Protein AF-A0A955I011-F1 (afdb_monomer)

pLDDT: mean 84.6, std 14.48, range [27.25, 98.69]

Nearest PDB structures (foldseek):
  8paj-assembly1_A  TM=7.549E-01  e=1.614E-06  Archangium gephyra
  8paj-assembly2_B  TM=7.554E-01  e=1.541E-06  Archangium gephyra
  5nrp-assembly1_A  TM=7.791E-01  e=1.318E-04  Homo sapiens
  7xkx-assembly2_B  TM=6.441E-01  e=5.542E-04  Kitasatospora sp. CB02891
  5hop-assembly1_B  TM=6.878E-01  e=9.361E-03  Listeria monocytogenes EGD-e

Mean predicted aligned error: 15.31 Å

Secondary structure (DSSP, 8-state):
-----------SSSSSTT-HHHHHHHHHHHHHHHHHHHHTTSS-----------EEEEEEE-SS-EEEEEEEEPPSEEEEE-TTS-EEEEESSBHHHHHHHHHHHHT--EEEEEETTEEEEEEETTEE--SS-EEEEEETTB--SS-TTT-BPPTTEEEEEEEE-SS--BEEEEES-SEEETT--EEEEEEEEETTTTEEEE-TTPEEEETTEEEE--TTSEEEE--SS-EEEEEEEE-TTSBPPP-EEEEEE---TT-S--HHHHHHHHHHHHHHHHHHHHHT--SSSSSHHHHHHHHHHHHHTT--TTTSEETTEEHHHHHHH----TT--HHHHHHHHHHHHHTT--TTSBTTB-SHHHHHHTEETTEES-TTBSHHHHHHHHHHHHTT--TTSHHHHHHHHHHHHH--TTS-B-SBTT---BHHHHHHHHHHHHHHHHTT--TTHHHHHHHHHHHHHHH--TTS---SSTTSPP-HHHHHHHHHHHHHTT--TTT--BTTB-HHHHHHTTB-TTS-EESSTTSPEEHHHHHHHHHHHTT-PSS-------EEEEE-TT--SEEEEE-TTS-EEEEEESS-TT--S-EEEEEE-SSSSSS-EEEEEE-TTS--EEEEE-TT--EEEEEESS-TT--S-EEEEEE--SSSS--EEEEEE-TTS-SEEEEE-TT--EEEEEESS-TT--S-EEEEEE-SSSSSS-EEEEEESSSS-SEEEEE-TT--EEEEEESSS-TT--S-EEEEEE-SSSSSS-EEEEEE-TTS--EEEEE-TT--EEEEEESSTT--S-EEEEEE-SSSSSS-EEEEEESSSS-EEEEE-TT--EEEEEESS-TT--S--EEEEEE-SS-SSS-EEEEEEPTT----EEEE-TTS-EEEEE----TT--S-EEEE-

Structure (mmCIF, N/CA/C/O backbone):
data_AF-A0A955I011-F1
#
_entry.id   AF-A0A955I011-F1
#
loop_
_atom_site.group_PDB
_atom_site.id
_atom_site.type_symbol
_atom_site.label_atom_id
_atom_site.label_alt_id
_atom_site.label_comp_id
_atom_site.label_asym_id
_atom_site.label_entity_id
_atom_site.label_seq_id
_atom_site.pdbx_PDB_ins_code
_atom_site.Cartn_x
_atom_site.Cartn_y
_atom_site.Cartn_z
_atom_site.occupancy
_atom_site.B_iso_or_equiv
_atom_site.auth_seq_id
_atom_site.auth_comp_id
_atom_site.auth_asym_id
_atom_site.auth_atom_id
_atom_site.pdbx_PDB_model_num
ATOM 1 N N . MET A 1 1 ? 35.643 60.809 -12.348 1.00 34.06 1 MET A N 1
ATOM 2 C CA . MET A 1 1 ? 35.510 61.398 -13.700 1.00 34.06 1 MET A CA 1
ATOM 3 C C . MET A 1 1 ? 34.837 60.358 -14.586 1.00 34.06 1 MET A C 1
ATOM 5 O O . MET A 1 1 ? 35.351 59.256 -14.587 1.00 34.06 1 MET A O 1
ATOM 9 N N . SER A 1 2 ? 33.757 60.529 -15.344 1.00 29.77 2 SER A N 1
ATOM 10 C CA . SER A 1 2 ? 32.647 61.489 -15.454 1.00 29.77 2 SER A CA 1
ATOM 11 C C . SER A 1 2 ? 31.619 60.796 -16.387 1.00 29.77 2 SER A C 1
ATOM 13 O O . SER A 1 2 ? 32.035 60.206 -17.376 1.00 29.77 2 SER A O 1
ATOM 15 N N . LEU A 1 3 ? 30.322 60.848 -16.054 1.00 27.25 3 LEU A N 1
ATOM 16 C CA . LEU A 1 3 ? 29.117 60.426 -16.825 1.00 27.25 3 LEU A CA 1
ATOM 17 C C . LEU A 1 3 ? 29.039 61.032 -18.265 1.00 27.25 3 LEU A C 1
ATOM 19 O O . LEU A 1 3 ? 29.833 61.934 -18.539 1.00 27.25 3 LEU A O 1
ATOM 23 N N . PRO A 1 4 ? 27.964 60.846 -19.082 1.00 50.00 4 PRO A N 1
ATOM 24 C CA . PRO A 1 4 ? 27.134 59.681 -19.486 1.00 50.00 4 PRO A CA 1
ATOM 25 C C . PRO A 1 4 ? 26.889 59.644 -21.035 1.00 50.00 4 PRO A C 1
ATOM 27 O O . PRO A 1 4 ? 27.341 60.532 -21.753 1.00 50.00 4 PRO A O 1
ATOM 30 N N . LEU A 1 5 ? 26.096 58.697 -21.570 1.00 29.11 5 LEU A N 1
ATOM 31 C CA . LEU A 1 5 ? 25.451 58.839 -22.895 1.00 29.11 5 LEU A CA 1
ATOM 32 C C . LEU A 1 5 ? 23.960 58.461 -22.866 1.00 29.11 5 LEU A C 1
ATOM 34 O O . LEU A 1 5 ? 23.525 57.600 -22.109 1.00 29.11 5 LEU A O 1
ATOM 38 N N . SER A 1 6 ? 23.198 59.200 -23.670 1.00 33.28 6 SER A N 1
ATOM 39 C CA . SER A 1 6 ? 21.774 59.524 -23.564 1.00 33.28 6 SER A CA 1
ATOM 40 C C . SER A 1 6 ? 20.859 58.812 -24.573 1.00 33.28 6 SER A C 1
ATOM 42 O O . SER A 1 6 ? 21.282 58.443 -25.663 1.00 33.28 6 SER A O 1
ATOM 44 N N . PHE A 1 7 ? 19.570 58.761 -24.216 1.00 33.78 7 PHE A N 1
ATOM 45 C CA . PHE A 1 7 ? 18.368 58.429 -25.001 1.00 33.78 7 PHE A CA 1
ATOM 46 C C . PHE A 1 7 ? 18.325 58.911 -26.469 1.00 33.78 7 PHE A C 1
ATOM 48 O O . PHE A 1 7 ? 18.614 60.074 -26.738 1.00 33.78 7 PHE A O 1
ATOM 55 N N . SER A 1 8 ? 17.747 58.094 -27.370 1.00 33.19 8 SER A N 1
ATOM 56 C CA . SER A 1 8 ? 16.583 58.495 -28.200 1.00 33.19 8 SER A CA 1
ATOM 57 C C . SER A 1 8 ? 15.978 57.336 -29.022 1.00 33.19 8 SER A C 1
ATOM 59 O O . SER A 1 8 ? 16.658 56.715 -29.830 1.00 33.19 8 SER A O 1
ATOM 61 N N . SER A 1 9 ? 14.676 57.067 -28.839 1.00 31.47 9 SER A N 1
ATOM 62 C CA . SER A 1 9 ? 13.702 56.752 -29.914 1.00 31.47 9 SER A CA 1
ATOM 63 C C . SER A 1 9 ? 12.290 56.481 -29.353 1.00 31.47 9 SER A C 1
ATOM 65 O O . SER A 1 9 ? 11.699 55.421 -29.524 1.00 31.47 9 SER A O 1
ATOM 67 N N . VAL A 1 10 ? 11.686 57.487 -28.709 1.00 38.50 10 VAL A N 1
ATOM 68 C CA . VAL A 1 10 ? 10.230 57.518 -28.467 1.00 38.50 10 VAL A CA 1
ATOM 69 C C . VAL A 1 10 ? 9.572 58.202 -29.666 1.00 38.50 10 VAL A C 1
ATOM 71 O O . VAL A 1 10 ? 9.377 59.414 -29.663 1.00 38.50 10 VAL A O 1
ATOM 74 N N . ALA A 1 11 ? 9.277 57.446 -30.726 1.00 39.12 11 ALA A N 1
ATOM 75 C CA . ALA A 1 11 ? 8.515 57.974 -31.868 1.00 39.12 11 ALA A CA 1
ATOM 76 C C . ALA A 1 11 ? 7.569 56.971 -32.561 1.00 39.12 11 ALA A C 1
ATOM 78 O O . ALA A 1 11 ? 6.840 57.379 -33.459 1.00 39.12 11 ALA A O 1
ATOM 79 N N . ALA A 1 12 ? 7.499 55.703 -32.136 1.00 41.62 12 ALA A N 1
ATOM 80 C CA . ALA A 1 12 ? 6.689 54.692 -32.834 1.00 41.62 12 ALA A CA 1
ATOM 81 C C . ALA A 1 12 ? 5.330 54.346 -32.182 1.00 41.62 12 ALA A C 1
ATOM 83 O O . ALA A 1 12 ? 4.528 53.658 -32.799 1.00 41.62 12 ALA A O 1
ATOM 84 N N . TRP A 1 13 ? 5.008 54.852 -30.985 1.00 37.41 13 TRP A N 1
ATOM 85 C CA . TRP A 1 13 ? 3.794 54.436 -30.249 1.00 37.41 13 TRP A CA 1
ATOM 86 C C . TRP A 1 13 ? 2.623 55.437 -30.275 1.00 37.41 13 TRP A C 1
ATOM 88 O O . TRP A 1 13 ? 1.624 55.255 -29.583 1.00 37.41 13 TRP A O 1
ATOM 98 N N . ARG A 1 14 ? 2.701 56.507 -31.080 1.00 40.00 14 ARG A N 1
ATOM 99 C CA . ARG A 1 14 ? 1.664 57.561 -31.117 1.00 40.00 14 ARG A CA 1
ATOM 100 C C . ARG A 1 14 ? 0.503 57.335 -32.098 1.00 40.00 14 ARG A C 1
ATOM 102 O O . ARG A 1 14 ? -0.382 58.184 -32.136 1.00 40.00 14 ARG A O 1
ATOM 109 N N . SER A 1 15 ? 0.440 56.227 -32.841 1.00 47.78 15 SER A N 1
ATOM 110 C CA . SER A 1 15 ? -0.629 56.001 -33.838 1.00 47.78 15 SER A CA 1
ATOM 111 C C . SER A 1 15 ? -1.702 54.968 -33.462 1.00 47.78 15 SER A C 1
ATOM 113 O O . SER A 1 15 ? -2.687 54.869 -34.184 1.00 47.78 15 SER A O 1
ATOM 115 N N . VAL A 1 16 ? -1.594 54.254 -32.332 1.00 49.66 16 VAL A N 1
ATOM 116 C CA . VAL A 1 16 ? -2.572 53.201 -31.959 1.00 49.66 16 VAL A CA 1
ATOM 117 C C . VAL A 1 16 ? -3.644 53.680 -30.956 1.00 49.66 16 VAL A C 1
ATOM 119 O O . VAL A 1 16 ? -4.712 53.090 -30.853 1.00 49.66 16 VAL A O 1
ATOM 122 N N . LEU A 1 17 ? -3.443 54.812 -30.268 1.00 46.91 17 LEU A N 1
ATOM 123 C CA . LEU A 1 17 ? -4.353 55.302 -29.207 1.00 46.91 17 LEU A CA 1
ATOM 124 C C . LEU A 1 17 ? -5.335 56.413 -29.644 1.00 46.91 17 LEU A C 1
ATOM 126 O O . LEU A 1 17 ? -5.940 57.090 -28.801 1.00 46.91 17 LEU A O 1
ATOM 130 N N . GLY A 1 18 ? -5.479 56.630 -30.954 1.00 48.16 18 GLY A N 1
ATOM 131 C CA . GLY A 1 18 ? -6.375 57.639 -31.534 1.00 48.16 18 GLY A CA 1
ATOM 132 C C . GLY A 1 18 ? -7.806 57.161 -31.799 1.00 48.16 18 GLY A C 1
ATOM 133 O O . GLY A 1 18 ? -8.682 57.997 -32.006 1.00 48.16 18 GLY A O 1
ATOM 134 N N . ASP A 1 19 ? -8.061 55.850 -31.779 1.00 66.00 19 ASP A N 1
ATOM 135 C CA . ASP A 1 19 ? -9.386 55.305 -32.079 1.00 66.00 19 ASP A CA 1
ATOM 136 C C . ASP A 1 19 ? -10.268 55.258 -30.819 1.00 66.00 19 ASP A C 1
ATOM 138 O O . ASP A 1 19 ? -9.947 54.614 -29.814 1.00 66.00 19 ASP A O 1
ATOM 142 N N . TRP A 1 20 ? -11.404 55.955 -30.865 1.00 63.06 20 TRP A N 1
ATOM 143 C CA . TRP A 1 20 ? -12.367 56.020 -29.765 1.00 63.06 20 TRP A CA 1
ATOM 144 C C . TRP A 1 20 ? -12.996 54.654 -29.458 1.00 63.06 20 TRP A C 1
ATOM 146 O O . TRP A 1 20 ? -13.414 54.426 -28.323 1.00 63.06 20 TRP A O 1
ATOM 156 N N . ARG A 1 21 ? -13.010 53.723 -30.424 1.00 59.38 21 ARG A N 1
ATOM 157 C CA . ARG A 1 21 ? -13.505 52.352 -30.225 1.00 59.38 21 ARG A CA 1
ATOM 158 C C . ARG A 1 21 ? -12.580 51.532 -29.328 1.00 59.38 21 ARG A C 1
ATOM 160 O O . ARG A 1 21 ? -13.063 50.821 -28.455 1.00 59.38 21 ARG A O 1
ATOM 167 N N . ILE A 1 22 ? -11.263 51.704 -29.465 1.00 58.34 22 ILE A N 1
ATOM 168 C CA . ILE A 1 22 ? -10.262 51.051 -28.605 1.00 58.34 22 ILE A CA 1
ATOM 169 C C . ILE A 1 22 ? -10.331 51.629 -27.186 1.00 58.34 22 ILE A C 1
ATOM 171 O O . ILE A 1 22 ? -10.259 50.886 -26.214 1.00 58.34 22 ILE A O 1
ATOM 175 N N . ARG A 1 23 ? -10.570 52.939 -27.044 1.00 56.16 23 ARG A N 1
ATOM 176 C CA . ARG A 1 23 ? -10.776 53.566 -25.725 1.00 56.16 23 ARG A CA 1
ATOM 177 C C . ARG A 1 23 ? -12.036 53.069 -25.021 1.00 56.16 23 ARG A C 1
ATOM 179 O O . ARG A 1 23 ? -12.014 52.944 -23.805 1.00 56.16 23 ARG A O 1
ATOM 186 N N . LEU A 1 24 ? -13.101 52.767 -25.766 1.00 60.06 24 LEU A N 1
ATOM 187 C CA . LEU A 1 24 ? -14.325 52.196 -25.204 1.00 60.06 24 LEU A CA 1
ATOM 188 C C . LEU A 1 24 ? -14.106 50.747 -24.741 1.00 60.06 24 LEU A C 1
ATOM 190 O O . LEU A 1 24 ? -14.522 50.397 -23.644 1.00 60.06 24 LEU A O 1
ATOM 194 N N . VAL A 1 25 ? -13.398 49.929 -25.529 1.00 66.88 25 VAL A N 1
ATOM 195 C CA . VAL A 1 25 ? -13.072 48.535 -25.172 1.00 66.88 25 VAL A CA 1
ATOM 196 C C . VAL A 1 25 ? -12.122 48.474 -23.975 1.00 66.88 25 VAL A C 1
ATOM 198 O O . VAL A 1 25 ? -12.369 47.719 -23.041 1.00 66.88 25 VAL A O 1
ATOM 201 N N . VAL A 1 26 ? -11.092 49.324 -23.937 1.00 63.47 26 VAL A N 1
ATOM 202 C CA . VAL A 1 26 ? -10.184 49.428 -22.783 1.00 63.47 26 VAL A CA 1
ATOM 203 C C . VAL A 1 26 ? -10.917 49.974 -21.554 1.00 63.47 26 VAL A C 1
ATOM 205 O O . VAL A 1 26 ? -10.705 49.467 -20.463 1.00 63.47 26 VAL A O 1
ATOM 208 N N . ALA A 1 27 ? -11.827 50.942 -21.700 1.00 61.09 27 ALA A N 1
ATOM 209 C CA . ALA A 1 27 ? -12.622 51.440 -20.574 1.00 61.09 27 ALA A CA 1
ATOM 210 C C . ALA A 1 27 ? -13.590 50.382 -20.019 1.00 61.09 27 ALA A C 1
ATOM 212 O O . ALA A 1 27 ? -13.744 50.296 -18.805 1.00 61.09 27 ALA A O 1
ATOM 213 N N . VAL A 1 28 ? -14.203 49.556 -20.875 1.00 66.94 28 VAL A N 1
ATOM 214 C CA . VAL A 1 28 ? -15.074 48.444 -20.454 1.00 66.94 28 VAL A CA 1
ATOM 215 C C . VAL A 1 28 ? -14.263 47.319 -19.803 1.00 66.94 28 VAL A C 1
ATOM 217 O O . VAL A 1 28 ? -14.681 46.808 -18.770 1.00 66.94 28 VAL A O 1
ATOM 220 N N . LEU A 1 29 ? -13.078 46.985 -20.325 1.00 59.84 29 LEU A N 1
ATOM 221 C CA . LEU A 1 29 ? -12.174 46.001 -19.713 1.00 59.84 29 LEU A CA 1
ATOM 222 C C . LEU A 1 29 ? -11.599 46.488 -18.375 1.00 59.84 29 LEU A C 1
ATOM 224 O O . LEU A 1 29 ? -11.499 45.706 -17.437 1.00 59.84 29 LEU A O 1
ATOM 228 N N . VAL A 1 30 ? -11.293 47.782 -18.245 1.00 61.03 30 VAL A N 1
ATOM 229 C CA . VAL A 1 30 ? -10.864 48.388 -16.974 1.00 61.03 30 VAL A CA 1
ATOM 230 C C . VAL A 1 30 ? -12.027 48.464 -15.981 1.00 61.03 30 VAL A C 1
ATOM 232 O O . VAL A 1 30 ? -11.819 48.209 -14.803 1.00 61.03 30 VAL A O 1
ATOM 235 N N . LEU A 1 31 ? -13.260 48.737 -16.422 1.00 53.56 31 LEU A N 1
ATOM 236 C CA . LEU A 1 31 ? -14.447 48.697 -15.555 1.00 53.56 31 LEU A CA 1
ATOM 237 C C . LEU A 1 31 ? -14.799 47.271 -15.102 1.00 53.56 31 LEU A C 1
ATOM 239 O O . LEU A 1 31 ? -15.180 47.095 -13.949 1.00 53.56 31 LEU A O 1
ATOM 243 N N . LEU A 1 32 ? -14.618 46.258 -15.956 1.00 53.22 32 LEU A N 1
ATOM 244 C CA . LEU A 1 32 ? -14.776 44.843 -15.592 1.00 53.22 32 LEU A CA 1
ATOM 245 C C . LEU A 1 32 ? -13.659 44.364 -14.651 1.00 53.22 32 LEU A C 1
ATOM 247 O O . LEU A 1 32 ? -13.947 43.660 -13.689 1.00 53.22 32 LEU A O 1
ATOM 251 N N . ALA A 1 33 ? -12.415 44.814 -14.847 1.00 49.12 33 ALA A N 1
ATOM 252 C CA . ALA A 1 33 ? -11.301 44.528 -13.939 1.00 49.12 33 ALA A CA 1
ATOM 253 C C . ALA A 1 33 ? -11.455 45.230 -12.575 1.00 49.12 33 ALA A C 1
ATOM 255 O O . ALA A 1 33 ? -11.159 44.646 -11.536 1.00 49.12 33 ALA A O 1
ATOM 256 N N . VAL A 1 34 ? -11.980 46.461 -12.547 1.00 50.66 34 VAL A N 1
ATOM 257 C CA . VAL A 1 34 ? -12.265 47.196 -11.301 1.00 50.66 34 VAL A CA 1
ATOM 258 C C . VAL A 1 34 ? -13.482 46.612 -10.572 1.00 50.66 34 VAL A C 1
ATOM 260 O O . VAL A 1 34 ? -13.473 46.564 -9.345 1.00 50.66 34 VAL A O 1
ATOM 263 N N . ALA A 1 35 ? -14.490 46.098 -11.286 1.00 45.97 35 ALA A N 1
ATOM 264 C CA . ALA A 1 35 ? -15.609 45.368 -10.682 1.00 45.97 35 ALA A CA 1
ATOM 265 C C . ALA A 1 35 ? -15.179 43.996 -10.124 1.00 45.97 35 ALA A C 1
ATOM 267 O O . ALA A 1 35 ? -15.590 43.641 -9.022 1.00 45.97 35 ALA A O 1
ATOM 268 N N . ALA A 1 36 ? -14.288 43.275 -10.817 1.00 46.06 36 ALA A N 1
ATOM 269 C CA . ALA A 1 36 ? -13.689 42.035 -10.318 1.00 46.06 36 ALA A CA 1
ATOM 270 C C . ALA A 1 36 ? -12.795 42.273 -9.083 1.00 46.06 36 ALA A C 1
ATOM 272 O O . ALA A 1 36 ? -12.840 41.498 -8.133 1.00 46.06 36 ALA A O 1
ATOM 273 N N . CYS A 1 37 ? -12.061 43.392 -9.022 1.00 37.69 37 CYS A N 1
ATOM 274 C CA . CYS A 1 37 ? -11.321 43.781 -7.816 1.00 37.69 37 CYS A CA 1
ATOM 275 C C . CYS A 1 37 ? -12.221 44.273 -6.668 1.00 37.69 37 CYS A C 1
ATOM 277 O O . CYS A 1 37 ? -11.861 44.091 -5.508 1.00 37.69 37 CYS A O 1
ATOM 279 N N . ALA A 1 38 ? -13.380 44.878 -6.950 1.00 36.22 38 ALA A N 1
ATOM 280 C CA . ALA A 1 38 ? -14.286 45.381 -5.914 1.00 36.22 38 ALA A CA 1
ATOM 281 C C . ALA A 1 38 ? -15.069 44.263 -5.197 1.00 36.22 38 ALA A C 1
ATOM 283 O O . ALA A 1 38 ? -15.367 44.407 -4.014 1.00 36.22 38 ALA A O 1
ATOM 284 N N . VAL A 1 39 ? -15.338 43.133 -5.865 1.00 38.28 39 VAL A N 1
ATOM 285 C CA . VAL A 1 39 ? -15.944 41.942 -5.229 1.00 38.28 39 VAL A CA 1
ATOM 286 C C . VAL A 1 39 ? -14.937 41.203 -4.330 1.00 38.28 39 VAL A C 1
ATOM 288 O O . VAL A 1 39 ? -15.326 40.626 -3.321 1.00 38.28 39 VAL A O 1
ATOM 291 N N . VAL A 1 40 ? -13.632 41.322 -4.600 1.00 39.75 40 VAL A N 1
ATOM 292 C CA . VAL A 1 40 ? -12.550 40.745 -3.770 1.00 39.75 40 VAL A CA 1
ATOM 293 C C . VAL A 1 40 ? -12.187 41.626 -2.553 1.00 39.75 40 VAL A C 1
ATOM 295 O O . VAL A 1 40 ? -11.442 41.200 -1.673 1.00 39.75 40 VAL A O 1
ATOM 298 N N . LEU A 1 41 ? -12.724 42.850 -2.451 1.00 35.62 41 LEU A N 1
ATOM 299 C CA . LEU A 1 41 ? -12.366 43.830 -1.408 1.00 35.62 41 LEU A CA 1
ATOM 300 C C . LEU A 1 41 ? -13.436 44.059 -0.322 1.00 35.62 41 LEU A C 1
ATOM 302 O O . LEU A 1 41 ? -13.232 44.912 0.540 1.00 35.62 41 LEU A O 1
ATOM 306 N N . LEU A 1 42 ? -14.540 43.302 -0.324 1.00 35.28 42 LEU A N 1
ATOM 307 C CA . LEU A 1 42 ? -15.567 43.351 0.735 1.00 35.28 42 LEU A CA 1
ATOM 308 C C . LEU A 1 42 ? -15.820 42.009 1.440 1.00 35.28 42 LEU A C 1
ATOM 310 O O . LEU A 1 42 ? -16.683 41.943 2.313 1.00 35.28 42 LEU A O 1
ATOM 314 N N . ALA A 1 43 ? -15.044 40.966 1.136 1.00 31.83 43 ALA A N 1
ATOM 315 C CA . ALA A 1 43 ? -14.914 39.841 2.055 1.00 31.83 43 ALA A CA 1
ATOM 316 C C . ALA A 1 43 ? -14.010 40.283 3.222 1.00 31.83 43 ALA A C 1
ATOM 318 O O . ALA A 1 43 ? -12.940 40.847 2.953 1.00 31.83 43 ALA A O 1
ATOM 319 N N . PRO A 1 44 ? -14.399 40.093 4.496 1.00 32.38 44 PRO A N 1
ATOM 320 C CA . PRO A 1 44 ? -13.494 40.345 5.606 1.00 32.38 44 PRO A CA 1
ATOM 321 C C . PRO A 1 44 ? -12.228 39.507 5.399 1.00 32.38 44 PRO A C 1
ATOM 323 O O . PRO A 1 44 ? -12.258 38.281 5.394 1.00 32.38 44 PRO A O 1
ATOM 326 N N . ARG A 1 45 ? -11.102 40.188 5.158 1.00 35.84 45 ARG A N 1
ATOM 327 C CA . ARG A 1 45 ? -9.776 39.588 5.280 1.00 35.84 45 ARG A CA 1
ATOM 328 C C . ARG A 1 45 ? -9.485 39.486 6.765 1.00 35.84 45 ARG A C 1
ATOM 330 O O . ARG A 1 45 ? -8.826 40.371 7.314 1.00 35.84 45 ARG A O 1
ATOM 337 N N . ASP A 1 46 ? -9.936 38.406 7.383 1.00 33.28 46 ASP A N 1
ATOM 338 C CA . ASP A 1 46 ? -9.238 37.911 8.555 1.00 33.28 46 ASP A CA 1
ATOM 339 C C . ASP A 1 46 ? -7.848 37.509 8.077 1.00 33.28 46 ASP A C 1
ATOM 341 O O . ASP A 1 46 ? -7.625 36.502 7.406 1.00 33.28 46 ASP A O 1
ATOM 345 N N . ARG A 1 47 ? -6.883 38.388 8.351 1.00 37.22 47 ARG A N 1
ATOM 346 C CA . ARG A 1 47 ? -5.501 37.956 8.458 1.00 37.22 47 ARG A CA 1
ATOM 347 C C . ARG A 1 47 ? -5.496 37.000 9.636 1.00 37.22 47 ARG A C 1
ATOM 349 O O . ARG A 1 47 ? -5.407 37.458 10.771 1.00 37.22 47 ARG A O 1
ATOM 356 N N . GLY A 1 48 ? -5.620 35.709 9.347 1.00 32.31 48 GLY A N 1
ATOM 357 C CA . GLY A 1 48 ? -5.286 34.659 10.288 1.00 32.31 48 GLY A CA 1
ATOM 358 C C . GLY A 1 48 ? -3.846 34.878 10.735 1.00 32.31 48 GLY A C 1
ATOM 359 O O . GLY A 1 48 ? -2.899 34.439 10.090 1.00 32.31 48 GLY A O 1
ATOM 360 N N . VAL A 1 49 ? -3.673 35.594 11.844 1.00 33.81 49 VAL A N 1
ATOM 361 C CA . VAL A 1 49 ? -2.784 35.089 12.884 1.00 33.81 49 VAL A CA 1
ATOM 362 C C . VAL A 1 49 ? -3.260 33.657 13.069 1.00 33.81 49 VAL A C 1
ATOM 364 O O . VAL A 1 49 ? -4.466 33.475 13.237 1.00 33.81 49 VAL A O 1
ATOM 367 N N . ALA A 1 50 ? -2.385 32.663 12.892 1.00 35.91 50 ALA A N 1
ATOM 368 C CA . ALA A 1 50 ? -2.743 31.288 13.218 1.00 35.91 50 ALA A CA 1
ATOM 369 C C . ALA A 1 50 ? -3.450 31.347 14.574 1.00 35.91 50 ALA A C 1
ATOM 371 O O . ALA A 1 50 ? -2.855 31.852 15.530 1.00 35.91 50 ALA A O 1
ATOM 372 N N . ALA A 1 51 ? -4.745 31.013 14.609 1.00 41.75 51 ALA A N 1
ATOM 373 C CA . ALA A 1 51 ? -5.451 30.937 15.872 1.00 41.75 51 ALA A CA 1
ATOM 374 C C . ALA A 1 51 ? -4.604 29.982 16.705 1.00 41.75 51 ALA A C 1
ATOM 376 O O . ALA A 1 51 ? -4.299 28.883 16.239 1.00 41.75 51 ALA A O 1
ATOM 377 N N . VAL A 1 52 ? -4.099 30.450 17.845 1.00 47.69 52 VAL A N 1
ATOM 378 C CA . VAL A 1 52 ? -3.464 29.540 18.788 1.00 47.69 52 VAL A CA 1
ATOM 379 C C . VAL A 1 52 ? -4.608 28.640 19.222 1.00 47.69 52 VAL A C 1
ATOM 381 O O . VAL A 1 52 ? -5.511 29.079 19.922 1.00 47.69 52 VAL A O 1
ATOM 384 N N . THR A 1 53 ? -4.666 27.447 18.646 1.00 64.25 53 THR A N 1
ATOM 385 C CA . THR A 1 53 ? -5.688 26.462 18.958 1.00 64.25 53 THR A CA 1
ATOM 386 C C . THR A 1 53 ? -5.322 25.887 20.306 1.00 64.25 53 THR A C 1
ATOM 388 O O . THR A 1 53 ? -4.436 25.044 20.354 1.00 64.25 53 THR A O 1
ATOM 391 N N . THR A 1 54 ? -5.965 26.370 21.367 1.00 83.88 54 THR A N 1
ATOM 392 C CA . THR A 1 54 ? -5.825 25.790 22.702 1.00 83.88 54 THR A CA 1
ATOM 393 C C . THR A 1 54 ? -6.355 24.359 22.674 1.00 83.88 54 THR A C 1
ATOM 395 O O . THR A 1 54 ? -7.533 24.135 22.388 1.00 83.88 54 THR A O 1
ATOM 398 N N . THR A 1 55 ? -5.502 23.382 22.948 1.00 86.75 55 THR A N 1
ATOM 399 C CA . THR A 1 55 ? -5.876 21.984 23.155 1.00 86.75 55 THR A CA 1
ATOM 400 C C . THR A 1 55 ? -5.802 21.626 24.633 1.00 86.75 55 THR A C 1
ATOM 402 O O . THR A 1 55 ? -4.953 22.142 25.358 1.00 86.75 55 THR A O 1
ATOM 405 N N . ALA A 1 56 ? -6.708 20.767 25.091 1.00 90.38 56 ALA A N 1
ATOM 406 C CA . ALA A 1 56 ? -6.734 20.277 26.466 1.00 90.38 56 ALA A CA 1
ATOM 407 C C . ALA A 1 56 ? -7.187 18.816 26.505 1.00 90.38 56 ALA A C 1
ATOM 409 O O . ALA A 1 56 ? -8.040 18.402 25.714 1.00 90.38 56 ALA A O 1
ATOM 410 N N . THR A 1 57 ? -6.635 18.036 27.429 1.00 90.75 57 THR A N 1
ATOM 411 C CA . THR A 1 57 ? -7.108 16.678 27.710 1.00 90.75 57 THR A CA 1
ATOM 412 C C . THR A 1 57 ? -8.323 16.763 28.624 1.00 90.75 57 THR A C 1
ATOM 414 O O . THR A 1 57 ? -8.253 17.373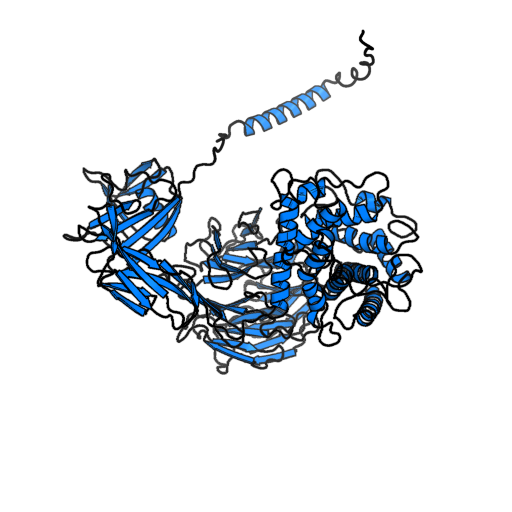 29.685 1.00 90.75 57 THR A O 1
ATOM 417 N N . VAL A 1 58 ? -9.442 16.156 28.241 1.00 93.56 58 VAL A N 1
ATOM 418 C CA . VAL A 1 58 ? -10.667 16.068 29.042 1.00 93.56 58 VAL A CA 1
ATOM 419 C C . VAL A 1 58 ? -10.848 14.631 29.501 1.00 93.56 58 VAL A C 1
ATOM 421 O O . VAL A 1 58 ? -11.069 13.733 28.684 1.00 93.56 58 VAL A O 1
ATOM 424 N N . ARG A 1 59 ? -10.804 14.431 30.820 1.00 93.69 59 ARG A N 1
ATOM 425 C CA . ARG A 1 59 ? -11.060 13.148 31.475 1.00 93.69 59 ARG A CA 1
ATOM 426 C C . ARG A 1 59 ? -12.271 13.250 32.389 1.00 93.69 59 ARG A C 1
ATOM 428 O O . ARG A 1 59 ? -12.343 14.135 33.239 1.00 93.69 59 ARG A O 1
ATOM 435 N N . VAL A 1 60 ? -13.227 12.341 32.233 1.00 93.50 60 VAL A N 1
ATOM 436 C CA . VAL A 1 60 ? -14.433 12.271 33.067 1.00 93.50 60 VAL A CA 1
ATOM 437 C C . VAL A 1 60 ? -14.504 10.902 33.728 1.00 93.50 60 VAL A C 1
ATOM 439 O O . VAL A 1 60 ? -14.653 9.885 33.053 1.00 93.50 60 VAL A O 1
ATOM 442 N N . GLU A 1 61 ? -14.453 10.886 35.056 1.00 91.06 61 GLU A N 1
ATOM 443 C CA . GLU A 1 61 ? -14.481 9.679 35.879 1.00 91.06 61 GLU A CA 1
ATOM 444 C C . GLU A 1 61 ? -15.780 9.575 36.683 1.00 91.06 61 GLU A C 1
ATOM 446 O O . GLU A 1 61 ? -16.231 10.523 37.334 1.00 91.06 61 GLU A O 1
ATOM 451 N N . THR A 1 62 ? -16.361 8.382 36.691 1.00 86.56 62 THR A N 1
ATOM 452 C CA . THR A 1 62 ? -17.463 7.995 37.580 1.00 86.56 62 THR A CA 1
ATOM 453 C C . THR A 1 62 ? -16.989 6.871 38.505 1.00 86.56 62 THR A C 1
ATOM 455 O O . THR A 1 62 ? -15.965 6.250 38.216 1.00 86.56 62 THR A O 1
ATOM 458 N N . PRO A 1 63 ? -17.716 6.552 39.593 1.00 78.38 63 PRO A N 1
ATOM 459 C CA . PRO A 1 63 ? -17.338 5.442 40.471 1.00 78.38 63 PRO A CA 1
ATOM 460 C C . PRO A 1 63 ? -17.202 4.089 39.757 1.00 78.38 63 PRO A C 1
ATOM 462 O O . PRO A 1 63 ? -16.452 3.236 40.220 1.00 78.38 63 PRO A O 1
ATOM 465 N N . ASP A 1 64 ? -17.916 3.899 38.643 1.00 76.94 64 ASP A N 1
ATOM 466 C CA . ASP A 1 64 ? -17.968 2.623 37.930 1.00 76.94 64 ASP A CA 1
ATOM 467 C C . ASP A 1 64 ? -17.098 2.612 36.656 1.00 76.94 64 ASP A C 1
ATOM 469 O O . ASP A 1 64 ? -16.586 1.563 36.256 1.00 76.94 64 ASP A O 1
ATOM 473 N N . ALA A 1 65 ? -16.906 3.759 35.994 1.00 79.62 65 ALA A N 1
ATOM 474 C CA . ALA A 1 65 ? -16.272 3.829 34.677 1.00 79.62 65 ALA A CA 1
ATOM 475 C C . ALA A 1 65 ? -15.641 5.195 34.352 1.00 79.62 65 ALA A C 1
ATOM 477 O O . ALA A 1 65 ? -16.105 6.238 34.815 1.00 79.62 65 ALA A O 1
ATOM 478 N N . THR A 1 66 ? -14.661 5.175 33.449 1.00 84.81 66 THR A N 1
ATOM 479 C CA . THR A 1 66 ? -14.179 6.360 32.735 1.00 84.81 66 THR A CA 1
ATOM 480 C C . THR A 1 66 ? -15.137 6.624 31.575 1.00 84.81 66 THR A C 1
ATOM 482 O O . THR A 1 66 ? -15.369 5.737 30.756 1.00 84.81 66 THR A O 1
ATOM 485 N N . VAL A 1 67 ? -15.745 7.808 31.531 1.00 85.00 67 VAL A N 1
ATOM 486 C CA . VAL A 1 67 ? -16.727 8.199 30.501 1.00 85.00 67 VAL A CA 1
ATOM 487 C C . VAL A 1 67 ? -16.023 8.665 29.230 1.00 85.00 67 VAL A C 1
ATOM 489 O O . VAL A 1 67 ? -16.451 8.340 28.125 1.00 85.00 67 VAL A O 1
ATOM 492 N N . VAL A 1 68 ? -14.949 9.437 29.391 1.00 83.00 68 VAL A N 1
ATOM 493 C CA . VAL A 1 68 ? -14.085 9.911 28.309 1.00 83.00 68 VAL A CA 1
ATOM 494 C C . VAL A 1 68 ? -12.697 10.205 28.878 1.00 83.00 68 VAL A C 1
ATOM 496 O O . VAL A 1 68 ? -12.584 10.607 30.034 1.00 83.00 68 VAL A O 1
ATOM 499 N N . ASP A 1 69 ? -11.664 9.993 28.070 1.00 82.75 69 ASP A N 1
ATOM 500 C CA . ASP A 1 69 ? -10.281 10.412 28.310 1.00 82.75 69 ASP A CA 1
ATOM 501 C C . ASP A 1 69 ? -9.685 10.745 26.937 1.00 82.75 69 ASP A C 1
ATOM 503 O O . ASP A 1 69 ? -9.435 9.842 26.132 1.00 82.75 69 ASP A O 1
ATOM 507 N N . THR A 1 70 ? -9.644 12.032 26.586 1.00 77.62 70 THR A N 1
ATOM 508 C CA . THR A 1 70 ? -9.349 12.453 25.209 1.00 77.62 70 THR A CA 1
ATOM 509 C C . THR A 1 70 ? -8.800 13.868 25.093 1.00 77.62 70 THR A C 1
ATOM 511 O O . THR A 1 70 ? -9.089 14.720 25.925 1.00 77.62 70 THR A O 1
ATOM 514 N N . LEU A 1 71 ? -8.072 14.145 24.011 1.00 79.12 71 LEU A N 1
ATOM 515 C CA . LEU A 1 71 ? -7.642 15.488 23.635 1.00 79.12 71 LEU A CA 1
ATOM 516 C C . LEU A 1 71 ? -8.743 16.195 22.829 1.00 79.12 71 LEU A C 1
ATOM 518 O O . LEU A 1 71 ? -9.244 15.649 21.844 1.00 79.12 71 LEU A O 1
ATOM 522 N N . VAL A 1 72 ? -9.080 17.429 23.202 1.00 78.81 72 VAL A N 1
ATOM 523 C CA . VAL A 1 72 ? -10.017 18.282 22.456 1.00 78.81 72 VAL A CA 1
ATOM 524 C C . VAL A 1 72 ? -9.379 19.616 22.094 1.00 78.81 72 VAL A C 1
ATOM 526 O O . VAL A 1 72 ? -8.559 20.152 22.839 1.00 78.81 72 VAL A O 1
ATOM 529 N N . THR A 1 73 ? -9.787 20.190 20.962 1.00 85.06 73 THR A N 1
ATOM 530 C CA . THR A 1 73 ? -9.537 21.607 20.674 1.00 85.06 73 THR A CA 1
ATOM 531 C C . THR A 1 73 ? -10.609 22.437 21.367 1.00 85.06 73 THR A C 1
ATOM 533 O O . THR A 1 73 ? -11.790 22.311 21.048 1.00 85.06 73 THR A O 1
ATOM 536 N N . VAL A 1 74 ? -10.206 23.279 22.316 1.00 89.19 74 VAL A N 1
ATOM 537 C CA . VAL A 1 74 ? -11.123 24.095 23.114 1.00 89.19 74 VAL A CA 1
ATOM 538 C C . VAL A 1 74 ? -11.532 25.326 22.301 1.00 89.19 74 VAL A C 1
ATOM 540 O O . VAL A 1 74 ? -10.669 26.121 21.916 1.00 89.19 74 VAL A O 1
ATOM 543 N N . PRO A 1 75 ? -12.829 25.523 22.012 1.00 87.19 75 PRO A N 1
ATOM 544 C CA . PRO A 1 75 ? -13.266 26.691 21.267 1.00 87.19 75 PRO A CA 1
ATOM 545 C C . PRO A 1 75 ? -13.146 27.956 22.125 1.00 87.19 75 PRO A C 1
ATOM 547 O O . PRO A 1 75 ? -13.525 27.970 23.295 1.00 87.19 75 PRO A O 1
ATOM 550 N N . GLU A 1 76 ? -12.686 29.051 21.513 1.00 89.19 76 GLU A N 1
ATOM 551 C CA . GLU A 1 76 ? -12.611 30.377 22.153 1.00 89.19 76 GLU A CA 1
ATOM 552 C C . GLU A 1 76 ? -13.976 30.868 22.654 1.00 89.19 76 GLU A C 1
ATOM 554 O O . GLU A 1 76 ? -14.053 31.618 23.624 1.00 89.19 76 GLU A O 1
ATOM 559 N N . THR A 1 77 ? -15.062 30.432 22.012 1.00 91.25 77 THR A N 1
ATOM 560 C CA . THR A 1 77 ? -16.437 30.732 22.420 1.00 91.25 77 THR A CA 1
ATOM 561 C C . THR A 1 77 ? -17.331 29.510 22.241 1.00 91.25 77 THR A C 1
ATOM 563 O O . THR A 1 77 ? -17.284 28.889 21.178 1.00 91.25 77 THR A O 1
ATOM 566 N N . CYS A 1 78 ? -18.199 29.212 23.209 1.00 92.12 78 CYS A N 1
ATOM 567 C CA . CYS A 1 78 ? -19.213 28.155 23.099 1.00 92.12 78 CYS A CA 1
ATOM 568 C C . CYS A 1 78 ? -20.581 28.608 23.638 1.00 92.12 78 CYS A C 1
ATOM 570 O O . CYS A 1 78 ? -20.690 29.630 24.321 1.00 92.12 78 CYS A O 1
ATOM 572 N N . VAL A 1 79 ? -21.646 27.869 23.306 1.00 95.44 79 VAL A N 1
ATOM 573 C CA . VAL A 1 79 ? -23.012 28.143 23.782 1.00 95.44 79 VAL A CA 1
ATOM 574 C C . VAL A 1 79 ? -23.539 26.922 24.520 1.00 95.44 79 VAL A C 1
ATOM 576 O O . VAL A 1 79 ? -23.812 25.898 23.904 1.00 95.44 79 VAL A O 1
ATOM 579 N N . ILE A 1 80 ? -23.740 27.063 25.827 1.00 95.00 80 ILE A N 1
ATOM 580 C CA . ILE A 1 80 ? -24.212 25.994 26.709 1.00 95.00 80 ILE A CA 1
ATOM 581 C C . ILE A 1 80 ? -25.679 26.235 27.048 1.00 95.00 80 ILE A C 1
ATOM 583 O O . ILE A 1 80 ? -26.075 27.358 27.355 1.00 95.00 80 ILE A O 1
ATOM 587 N N . THR A 1 81 ? -26.499 25.186 27.002 1.00 94.00 81 THR A N 1
ATOM 588 C CA . THR A 1 81 ? -27.907 25.257 27.420 1.00 94.00 81 THR A CA 1
ATOM 589 C C . THR A 1 81 ? -28.061 24.614 28.794 1.00 94.00 81 THR A C 1
ATOM 591 O O . THR A 1 81 ? -27.655 23.470 28.984 1.00 94.00 81 THR A O 1
ATOM 594 N N . ASP A 1 82 ? -28.631 25.337 29.755 1.00 93.12 82 ASP A N 1
ATOM 595 C CA . ASP A 1 82 ? -28.863 24.808 31.099 1.00 93.12 82 ASP A CA 1
ATOM 596 C C . ASP A 1 82 ? -30.091 23.883 31.185 1.00 93.12 82 ASP A C 1
ATOM 598 O O . ASP A 1 82 ? -30.883 23.746 30.248 1.00 93.12 82 ASP A O 1
ATOM 602 N N . ALA A 1 83 ? -30.272 23.250 32.345 1.00 88.94 83 ALA A N 1
ATOM 603 C CA . ALA A 1 83 ? -31.322 22.266 32.603 1.00 88.94 83 ALA A CA 1
ATOM 604 C C . ALA A 1 83 ? -32.762 22.811 32.485 1.00 88.94 83 ALA A C 1
ATOM 606 O O . ALA A 1 83 ? -33.707 22.021 32.429 1.00 88.94 83 ALA A O 1
ATOM 607 N N . VAL A 1 84 ? -32.961 24.135 32.451 1.00 90.81 84 VAL A N 1
ATOM 608 C CA . VAL A 1 84 ? -34.276 24.766 32.228 1.00 90.81 84 VAL A CA 1
ATOM 609 C C . VAL A 1 84 ? -34.425 25.342 30.814 1.00 90.81 84 VAL A C 1
ATOM 611 O O . VAL A 1 84 ? -35.478 25.897 30.488 1.00 90.81 84 VAL A O 1
ATOM 614 N N . GLY A 1 85 ? -33.421 25.150 29.954 1.00 90.50 85 GLY A N 1
ATOM 615 C CA . GLY A 1 85 ? -33.437 25.507 28.538 1.00 90.50 85 GLY A CA 1
ATOM 616 C C . GLY A 1 85 ? -32.933 26.917 28.229 1.00 90.50 85 GLY A C 1
ATOM 617 O O . GLY A 1 85 ? -33.184 27.412 27.128 1.00 90.50 85 GLY A O 1
ATOM 618 N N . VAL A 1 86 ? -32.267 27.592 29.168 1.00 95.19 86 VAL A N 1
ATOM 619 C CA . VAL A 1 86 ? -31.672 28.917 28.934 1.00 95.19 86 VAL A CA 1
ATOM 620 C C . VAL A 1 86 ? -30.276 28.747 28.336 1.00 95.19 86 VAL A C 1
ATOM 622 O O . VAL A 1 86 ? -29.497 27.909 28.778 1.00 95.19 86 VAL A O 1
ATOM 625 N N . GLN A 1 87 ? -29.971 29.536 27.303 1.00 95.88 87 GLN A N 1
ATOM 626 C CA . GLN A 1 87 ? -28.670 29.532 26.634 1.00 95.88 87 GLN A CA 1
ATOM 627 C C . GLN A 1 87 ? -27.715 30.544 27.264 1.00 95.88 87 GLN A C 1
ATOM 629 O O . GLN A 1 87 ? -28.085 31.696 27.496 1.00 95.88 87 GLN A O 1
ATOM 634 N N . HIS A 1 88 ? -26.470 30.120 27.443 1.00 94.81 88 HIS A N 1
ATOM 635 C CA . HIS A 1 88 ? -25.376 30.885 28.024 1.00 94.81 88 HIS A CA 1
ATOM 636 C C . HIS A 1 88 ? -24.191 30.875 27.058 1.00 94.81 88 HIS A C 1
ATOM 638 O O . HIS A 1 88 ? -23.733 29.810 26.646 1.00 94.81 88 HIS A O 1
ATOM 644 N N . THR A 1 89 ? -23.704 32.053 26.669 1.00 96.00 89 THR A N 1
ATOM 645 C CA . THR A 1 89 ? -22.496 32.187 25.842 1.00 96.00 89 THR A CA 1
ATOM 646 C C . THR A 1 89 ? -21.283 32.322 26.747 1.00 96.00 89 THR A C 1
ATOM 648 O O . THR A 1 89 ? -21.248 33.222 27.585 1.00 96.00 89 THR A O 1
ATOM 651 N N . LEU A 1 90 ? -20.302 31.444 26.560 1.00 95.00 90 LEU A N 1
ATOM 652 C CA . LEU A 1 90 ? -19.032 31.455 27.280 1.00 95.00 90 LEU A CA 1
ATOM 653 C C . LEU A 1 90 ? -17.917 31.894 26.330 1.00 95.00 90 LEU A C 1
ATOM 655 O O . LEU A 1 90 ? -17.947 31.552 25.146 1.00 95.00 90 LEU A O 1
ATOM 659 N N . GLU A 1 91 ? -16.946 32.644 26.847 1.00 91.50 91 GLU A N 1
ATOM 660 C CA . GLU A 1 91 ? -15.814 33.189 26.088 1.00 91.50 91 GLU A CA 1
ATOM 661 C C . GLU A 1 91 ? -14.491 32.902 26.812 1.00 91.50 91 GLU A C 1
ATOM 663 O O . GLU A 1 91 ? -14.457 32.835 28.040 1.00 91.50 91 GLU A O 1
ATOM 668 N N . GLY A 1 92 ? -13.396 32.787 26.058 1.00 86.56 92 GLY A N 1
ATOM 669 C CA . GLY A 1 92 ? -12.035 32.663 26.583 1.00 86.56 92 GLY A CA 1
ATOM 670 C C . GLY A 1 92 ? -11.569 31.230 26.830 1.00 86.56 92 GLY A C 1
ATOM 671 O O . GLY A 1 92 ? -10.798 31.014 27.763 1.00 86.56 92 GLY A O 1
ATOM 672 N N . GLY A 1 93 ? -12.048 30.258 26.042 1.00 89.88 93 GLY A N 1
ATOM 673 C CA . GLY A 1 93 ? -11.536 28.881 26.076 1.00 89.88 93 GLY A CA 1
ATOM 674 C C . GLY A 1 93 ? -11.701 28.196 27.437 1.00 89.88 93 GLY A C 1
ATOM 675 O O . GLY A 1 93 ? -10.750 27.628 27.973 1.00 89.88 93 GLY A O 1
ATOM 676 N N . VAL A 1 94 ? -12.888 28.307 28.038 1.00 95.31 94 VAL A N 1
ATOM 677 C CA . VAL A 1 94 ? -13.139 27.825 29.405 1.00 95.31 94 VAL A CA 1
ATOM 678 C C . VAL A 1 94 ? -13.342 26.310 29.488 1.00 95.31 94 VAL A C 1
ATOM 680 O O . VAL A 1 94 ? -13.763 25.663 28.525 1.00 95.31 94 VAL A O 1
ATOM 683 N N . ALA A 1 95 ? -13.104 25.740 30.670 1.00 96.69 95 ALA A N 1
ATOM 684 C CA . ALA A 1 95 ? -13.183 24.305 30.934 1.00 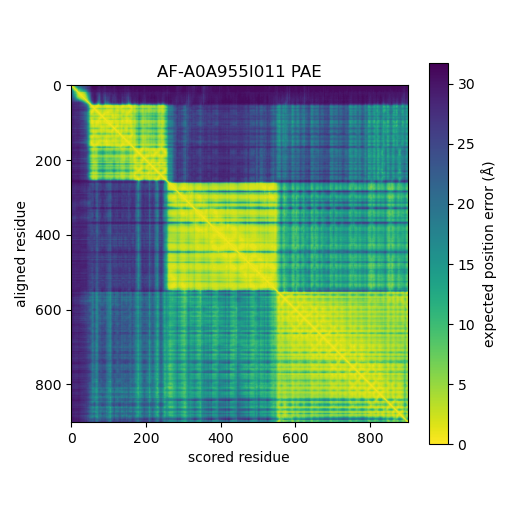96.69 95 ALA A CA 1
ATOM 685 C C . ALA A 1 95 ? -14.543 23.681 30.569 1.00 96.69 95 ALA A C 1
ATOM 687 O O . ALA A 1 95 ? -14.596 22.569 30.042 1.00 96.69 95 ALA A O 1
ATOM 688 N N . LEU A 1 96 ? -15.652 24.402 30.764 1.00 96.50 96 LEU A N 1
ATOM 689 C CA . LEU A 1 96 ? -16.976 23.919 30.360 1.00 96.50 96 LEU A CA 1
ATOM 690 C C . LEU A 1 96 ? -17.126 23.785 28.831 1.00 96.50 96 LEU A C 1
ATOM 692 O O . LEU A 1 96 ? -17.816 22.876 28.378 1.00 96.50 96 LEU A O 1
ATOM 696 N N . CYS A 1 97 ? -16.450 24.620 28.032 1.00 95.88 97 CYS A N 1
ATOM 697 C CA . CYS A 1 97 ? -16.428 24.473 26.572 1.00 95.88 97 CYS A CA 1
ATOM 698 C C . CYS A 1 97 ? -15.614 23.247 26.127 1.00 95.88 97 CYS A C 1
ATOM 700 O O . CYS A 1 97 ? -15.946 22.609 25.126 1.00 95.88 97 CYS A O 1
ATOM 702 N N . ALA A 1 98 ? -14.561 22.895 26.871 1.00 95.50 98 ALA A N 1
ATOM 703 C CA . ALA A 1 98 ? -13.806 21.668 26.626 1.00 95.50 98 ALA A CA 1
ATOM 704 C C . ALA A 1 98 ? -14.673 20.426 26.897 1.00 95.50 98 ALA A C 1
ATOM 706 O O . ALA A 1 98 ? -14.720 19.519 26.065 1.00 95.50 98 ALA A O 1
ATOM 707 N N . LEU A 1 99 ? -15.430 20.420 28.004 1.00 96.12 99 LEU A N 1
ATOM 708 C CA . LEU A 1 99 ? -16.398 19.359 28.303 1.00 96.12 99 LEU A CA 1
ATOM 709 C C . LEU A 1 99 ? -17.490 19.251 27.228 1.00 96.12 99 LEU A C 1
ATOM 711 O O . LEU A 1 99 ? -17.791 18.143 26.802 1.00 96.12 99 LEU A O 1
ATOM 715 N N . ASP A 1 100 ? -18.051 20.370 26.764 1.00 94.38 100 ASP A N 1
ATOM 716 C CA . ASP A 1 100 ? -19.063 20.391 25.693 1.00 94.38 100 ASP A CA 1
ATOM 717 C C . ASP A 1 100 ? -18.528 19.817 24.369 1.00 94.38 100 ASP A C 1
ATOM 719 O O . ASP A 1 100 ? -19.187 19.016 23.701 1.00 94.38 100 ASP A O 1
ATOM 723 N N . THR A 1 101 ? -17.281 20.150 24.028 1.00 87.19 101 THR A N 1
ATOM 724 C CA . THR A 1 101 ? -16.597 19.594 22.851 1.00 87.19 101 THR A CA 1
ATOM 725 C C . THR A 1 101 ? -16.420 18.082 22.990 1.00 87.19 101 THR A C 1
ATOM 727 O O . THR A 1 101 ? -16.768 17.332 22.076 1.00 87.19 101 THR A O 1
ATOM 730 N N . ALA A 1 102 ? -15.954 17.616 24.155 1.00 84.56 102 ALA A N 1
ATOM 731 C CA . ALA A 1 102 ? -15.815 16.190 24.443 1.00 84.56 102 ALA A CA 1
ATOM 732 C C . ALA A 1 102 ? -17.172 15.462 24.415 1.00 84.56 102 ALA A C 1
ATOM 734 O O . ALA A 1 102 ? -17.290 14.398 23.812 1.00 84.56 102 ALA A O 1
ATOM 735 N N . ALA A 1 103 ? -18.214 16.044 25.008 1.00 86.00 103 ALA A N 1
ATOM 736 C CA . ALA A 1 103 ? -19.575 15.506 25.018 1.00 86.00 103 ALA A CA 1
ATOM 737 C C . ALA A 1 103 ? -20.127 15.332 23.600 1.00 86.00 103 ALA A C 1
ATOM 739 O O . ALA A 1 103 ? -20.643 14.267 23.250 1.00 86.00 103 ALA A O 1
ATOM 740 N N . THR A 1 104 ? -19.936 16.351 22.760 1.00 79.31 104 THR A N 1
ATOM 741 C CA . THR A 1 104 ? -20.366 16.353 21.360 1.00 79.31 104 THR A CA 1
ATOM 742 C C . THR A 1 104 ? -19.643 15.282 20.545 1.00 79.31 104 THR A C 1
ATOM 744 O O . THR A 1 104 ? -20.284 14.530 19.814 1.00 79.31 104 THR A O 1
ATOM 747 N N . TRP A 1 105 ? -18.316 15.198 20.663 1.00 63.38 105 TRP A N 1
ATOM 748 C CA . TRP A 1 105 ? -17.503 14.286 19.853 1.00 63.38 105 TRP A CA 1
ATOM 749 C C . TRP A 1 105 ? -17.584 12.830 20.331 1.00 63.38 105 TRP A C 1
ATOM 751 O O . TRP A 1 105 ? -17.581 11.925 19.507 1.00 63.38 105 TRP A O 1
ATOM 761 N N . TRP A 1 106 ? -17.700 12.572 21.639 1.00 69.12 106 TRP A N 1
ATOM 762 C CA . TRP A 1 106 ? -17.752 11.206 22.191 1.00 69.12 106 TRP A CA 1
ATOM 763 C C . TRP A 1 106 ? -19.172 10.701 22.480 1.00 69.12 106 TRP A C 1
ATOM 765 O O . TRP A 1 106 ? -19.352 9.530 22.849 1.00 69.12 106 TRP A O 1
ATOM 775 N N . GLY A 1 107 ? -20.184 11.543 22.255 1.00 77.06 107 GLY A N 1
ATOM 776 C CA . GLY A 1 107 ? -21.598 11.180 22.285 1.00 77.06 107 GLY A CA 1
ATOM 777 C C . GLY A 1 107 ? -22.096 10.824 23.682 1.00 77.06 107 GLY A C 1
ATOM 778 O O . GLY A 1 107 ? -22.661 9.744 23.870 1.00 77.06 107 GLY A O 1
ATOM 779 N N . PHE A 1 108 ? -21.861 11.703 24.656 1.00 83.88 108 PHE A N 1
ATOM 780 C CA . PHE A 1 108 ? -22.441 11.598 25.996 1.00 83.88 108 PHE A CA 1
ATOM 781 C C . PHE A 1 108 ? -23.150 12.895 26.385 1.00 83.88 108 PHE A C 1
ATOM 783 O O . PHE A 1 108 ? -22.728 13.982 26.007 1.00 83.88 108 PHE A O 1
ATOM 790 N N . ASP A 1 109 ? -24.222 12.774 27.166 1.00 89.50 109 ASP A N 1
ATOM 791 C CA . ASP A 1 109 ? -24.980 13.928 27.647 1.00 89.50 109 ASP A CA 1
ATOM 792 C C . ASP A 1 109 ? -24.373 14.493 28.936 1.00 89.50 109 ASP A C 1
ATOM 794 O O . ASP A 1 109 ? -23.782 13.767 29.738 1.00 89.50 109 ASP A O 1
ATOM 798 N N . TYR A 1 110 ? -24.572 15.783 29.182 1.00 94.69 110 TYR A N 1
ATOM 799 C CA . TYR A 1 110 ? -24.313 16.415 30.473 1.00 94.69 110 TYR A CA 1
ATOM 800 C C . TYR A 1 110 ? -25.375 17.484 30.750 1.00 94.69 110 TYR A C 1
ATOM 802 O O . TYR A 1 110 ? -26.042 17.966 29.834 1.00 94.69 110 TYR A O 1
ATOM 810 N N . ALA A 1 111 ? -25.553 17.856 32.017 1.00 94.75 111 ALA A N 1
ATOM 811 C CA . ALA A 1 111 ? -26.504 18.891 32.409 1.00 94.75 111 ALA A CA 1
ATOM 812 C C . ALA A 1 111 ? -25.887 19.876 33.398 1.00 94.75 111 ALA A C 1
ATOM 814 O O . ALA A 1 111 ? -25.332 19.482 34.430 1.00 94.75 111 ALA A O 1
ATOM 815 N N . VAL A 1 112 ? -26.067 21.168 33.126 1.00 95.12 112 VAL A N 1
ATOM 816 C CA . VAL A 1 112 ? -25.686 22.261 34.027 1.00 95.12 112 VAL A CA 1
ATOM 817 C C . VAL A 1 112 ? -26.918 22.970 34.584 1.00 95.12 112 VAL A C 1
ATOM 819 O O . VAL A 1 112 ? -27.949 23.060 33.919 1.00 95.12 112 VAL A O 1
ATOM 822 N N . GLN A 1 113 ? -26.828 23.476 35.808 1.00 93.62 113 GLN A N 1
ATOM 823 C CA . GLN A 1 113 ? -27.866 24.268 36.464 1.00 93.62 113 GLN A CA 1
ATOM 824 C C . GLN A 1 113 ? -27.340 25.674 36.722 1.00 93.62 113 GLN A C 1
ATOM 826 O O . GLN A 1 113 ? -26.262 25.827 37.291 1.00 93.62 113 GLN A O 1
ATOM 831 N N . ASP A 1 114 ? -28.104 26.692 36.334 1.00 93.25 114 ASP A N 1
ATOM 832 C CA . ASP A 1 114 ? -27.788 28.074 36.684 1.00 93.25 114 ASP A CA 1
ATOM 833 C C . ASP A 1 114 ? -28.156 28.340 38.151 1.00 93.25 114 ASP A C 1
ATOM 835 O O . ASP A 1 114 ? -29.293 28.117 38.584 1.00 93.25 114 ASP A O 1
ATOM 839 N N . THR A 1 115 ? -27.171 28.765 38.937 1.00 88.94 115 THR A N 1
ATOM 840 C CA . THR A 1 115 ? -27.295 29.009 40.378 1.00 88.94 115 THR A CA 1
ATOM 841 C C . THR A 1 115 ? -26.825 30.418 40.722 1.00 88.94 115 THR A C 1
ATOM 843 O O . THR A 1 115 ? -26.171 31.084 39.925 1.00 88.94 115 THR A O 1
ATOM 846 N N . ASP A 1 116 ? -27.053 30.859 41.964 1.00 85.50 116 ASP A N 1
ATOM 847 C CA . ASP A 1 116 ? -26.504 32.133 42.459 1.00 85.50 116 ASP A CA 1
ATOM 848 C C . ASP A 1 116 ? -24.955 32.195 42.408 1.00 85.50 116 ASP A C 1
ATOM 850 O O . ASP A 1 116 ? -24.377 33.270 42.577 1.00 85.50 116 ASP A O 1
ATOM 854 N N . PHE A 1 117 ? -24.286 31.056 42.182 1.00 80.44 117 PHE A N 1
ATOM 855 C CA . PHE A 1 117 ? -22.834 30.915 42.059 1.00 80.44 117 PHE A CA 1
ATOM 856 C C . PHE A 1 117 ? -22.364 30.617 40.622 1.00 80.44 117 PHE A C 1
ATOM 858 O O . PHE A 1 117 ? -21.187 30.325 40.432 1.00 80.44 117 PHE A O 1
ATOM 865 N N . GLY A 1 118 ? -23.255 30.696 39.626 1.00 88.19 118 GLY A N 1
ATOM 866 C CA . GLY A 1 118 ? -22.967 30.415 38.216 1.00 88.19 118 GLY A CA 1
ATOM 867 C C . GLY A 1 118 ? -23.440 29.035 37.748 1.00 88.19 118 GLY A C 1
ATOM 868 O O . GLY A 1 118 ? -24.179 28.338 38.454 1.00 88.19 118 GLY A O 1
ATOM 869 N N . LEU A 1 119 ? -23.013 28.654 36.539 1.00 93.00 119 LEU A N 1
ATOM 870 C CA . LEU A 1 119 ? -23.362 27.378 35.909 1.00 93.00 119 LEU A CA 1
ATOM 871 C C . LEU A 1 119 ? -22.674 26.210 36.616 1.00 93.00 119 LEU A C 1
ATOM 873 O O . LEU A 1 119 ? -21.455 26.046 36.549 1.00 93.00 119 LEU A O 1
ATOM 877 N N . PHE A 1 120 ? -23.476 25.372 37.261 1.00 90.50 120 PHE A N 1
ATOM 878 C CA . PHE A 1 120 ? -23.009 24.238 38.043 1.00 90.50 120 PHE A CA 1
ATOM 879 C C . PHE A 1 120 ? -23.276 22.913 37.328 1.00 90.50 120 PHE A C 1
ATOM 881 O O . PHE A 1 120 ? -24.410 22.634 36.939 1.00 90.50 120 PHE A O 1
ATOM 888 N N . LEU A 1 121 ? -22.252 22.068 37.188 1.00 93.88 121 LEU A N 1
ATOM 889 C CA . LEU A 1 121 ? -22.391 20.742 36.589 1.00 93.88 121 LEU A CA 1
ATOM 890 C C . LEU A 1 121 ? -23.169 19.805 37.521 1.00 93.88 121 LEU A C 1
ATOM 892 O O . LEU A 1 121 ? -22.762 19.547 38.650 1.00 93.88 121 LEU A O 1
ATOM 896 N N . SER A 1 122 ? -24.300 19.295 37.043 1.00 91.25 122 SER A N 1
ATOM 897 C CA . SER A 1 122 ? -25.229 18.486 37.843 1.00 91.25 122 SER A CA 1
ATOM 898 C C . SER A 1 122 ? -25.299 17.020 37.416 1.00 91.25 122 SER A C 1
ATOM 900 O O . SER A 1 122 ? -25.642 16.168 38.239 1.00 91.25 122 SER A O 1
ATOM 902 N N . GLU A 1 123 ? -24.949 16.725 36.162 1.00 93.69 123 GLU A N 1
ATOM 903 C CA . GLU A 1 123 ? -25.012 15.389 35.573 1.00 93.69 123 GLU A CA 1
ATOM 904 C C . GLU A 1 123 ? -24.020 15.247 34.416 1.00 93.69 123 GLU A C 1
ATOM 906 O O . GLU A 1 123 ? -23.866 16.184 33.633 1.00 93.69 123 GLU A O 1
ATOM 911 N N . VAL A 1 124 ? -23.401 14.071 34.282 1.00 93.69 124 VAL A N 1
ATOM 912 C CA . VAL A 1 124 ? -22.660 13.648 33.080 1.00 93.69 124 VAL A CA 1
ATOM 913 C C . VAL A 1 124 ? -22.957 12.176 32.815 1.00 93.69 124 VAL A C 1
ATOM 915 O O . VAL A 1 124 ? -22.989 11.379 33.749 1.00 93.69 124 VAL A O 1
ATOM 918 N N . ALA A 1 125 ? -23.190 11.808 31.556 1.00 88.25 125 ALA A N 1
ATOM 919 C CA . ALA A 1 125 ? -23.482 10.449 31.100 1.00 88.25 125 ALA A CA 1
ATOM 920 C C . ALA A 1 125 ? -24.585 9.738 31.916 1.00 88.25 125 ALA A C 1
ATOM 922 O O . ALA A 1 125 ? -24.485 8.549 32.221 1.00 88.25 125 ALA A O 1
ATOM 923 N N . GLY A 1 126 ? -25.637 10.473 32.299 1.00 88.19 126 GLY A N 1
ATOM 924 C CA . GLY A 1 126 ? -26.750 9.949 33.100 1.00 88.19 126 GLY A CA 1
ATOM 925 C C . GLY A 1 126 ? -26.467 9.813 34.602 1.00 88.19 126 GLY A C 1
ATOM 926 O O . GLY A 1 126 ? -27.311 9.295 35.334 1.00 88.19 126 GLY A O 1
ATOM 927 N N . GLN A 1 127 ? -25.291 10.239 35.076 1.00 90.44 127 GLN A N 1
ATOM 928 C CA . GLN A 1 127 ? -24.880 10.157 36.479 1.00 90.44 127 GLN A CA 1
ATOM 929 C C . GLN A 1 127 ? -25.059 11.506 37.179 1.00 90.44 127 GLN A C 1
ATOM 931 O O . GLN A 1 127 ? -24.253 12.431 37.020 1.00 90.44 127 GLN A O 1
ATOM 936 N N . SER A 1 128 ? -26.132 11.621 37.961 1.00 90.69 128 SER A N 1
ATOM 937 C CA . SER A 1 128 ? -26.441 12.824 38.735 1.00 90.69 128 SER A CA 1
ATOM 938 C C . SER A 1 128 ? -25.752 12.814 40.107 1.00 90.69 128 SER A C 1
ATOM 940 O O . SER A 1 128 ? -25.522 11.768 40.717 1.00 90.69 128 SER A O 1
ATOM 942 N N . GLN A 1 129 ? -25.482 14.005 40.638 1.00 86.75 129 GLN A N 1
ATOM 943 C CA . GLN A 1 129 ? -25.027 14.191 42.021 1.00 86.75 129 GLN A CA 1
ATOM 944 C C . GLN A 1 129 ? -26.020 13.643 43.070 1.00 86.75 129 GLN A C 1
ATOM 946 O O . GLN A 1 129 ? -27.232 13.595 42.847 1.00 86.75 129 GLN A O 1
ATOM 951 N N . THR A 1 130 ? -25.511 13.262 44.247 1.00 85.06 130 THR A N 1
ATOM 952 C CA . THR A 1 130 ? -26.306 12.753 45.386 1.00 85.06 130 THR A CA 1
ATOM 953 C C . THR A 1 130 ? -25.999 13.539 46.667 1.00 85.06 130 THR A C 1
ATOM 955 O O . THR A 1 130 ? -25.171 14.442 46.658 1.00 85.06 130 THR A O 1
ATOM 958 N N . GLU A 1 131 ? -26.627 13.200 47.801 1.00 81.75 131 GLU A N 1
ATOM 959 C CA . GLU A 1 131 ? -26.327 13.852 49.093 1.00 81.75 131 GLU A CA 1
ATOM 960 C C . GLU A 1 131 ? -24.860 13.686 49.543 1.00 81.75 131 GLU A C 1
ATOM 962 O O . GLU A 1 131 ? -24.388 14.457 50.378 1.00 81.75 131 GLU A O 1
ATOM 967 N N . SER A 1 132 ? -24.143 12.689 49.010 1.00 82.50 132 SER A N 1
ATOM 968 C CA . SER A 1 132 ? -22.766 12.355 49.397 1.00 82.50 132 SER A CA 1
ATOM 969 C C . SER A 1 132 ? -21.760 12.325 48.241 1.00 82.50 132 SER A C 1
ATOM 971 O O . SER A 1 132 ? -20.588 12.057 48.493 1.00 82.50 132 SER A O 1
ATOM 973 N N . LEU A 1 133 ? -22.193 12.559 46.997 1.00 85.50 133 LEU A N 1
ATOM 974 C CA . LEU A 1 133 ? -21.336 12.569 45.805 1.00 85.50 133 LEU A CA 1
ATOM 975 C C . LEU A 1 133 ? -21.592 13.835 44.994 1.00 85.50 133 LEU A C 1
ATOM 977 O O . LEU A 1 133 ? -22.743 14.124 44.660 1.00 85.50 133 LEU A O 1
ATOM 981 N N . PHE A 1 134 ? -20.521 14.533 44.638 1.00 88.19 134 PHE A N 1
ATOM 982 C CA . PHE A 1 134 ? -20.557 15.777 43.876 1.00 88.19 134 PHE A CA 1
ATOM 983 C C . PHE A 1 134 ? -19.673 15.657 42.638 1.00 88.19 134 PHE A C 1
ATOM 985 O O . PHE A 1 134 ? -18.690 14.914 42.647 1.00 88.19 134 PHE A O 1
ATOM 992 N N . TRP A 1 135 ? -20.014 16.402 41.586 1.00 91.50 135 TRP A N 1
ATOM 993 C CA . TRP A 1 135 ? -19.105 16.609 40.465 1.00 91.50 135 TRP A CA 1
ATOM 994 C C . TRP A 1 135 ? -18.001 17.574 40.897 1.00 91.50 135 TRP A C 1
ATOM 996 O O . TRP A 1 135 ? -18.240 18.755 41.144 1.00 91.50 135 TRP A O 1
ATOM 1006 N N . LEU A 1 136 ? -16.799 17.033 41.037 1.00 91.12 136 LEU A N 1
ATOM 1007 C CA . LEU A 1 136 ? -15.568 17.747 41.343 1.00 91.12 136 LEU A CA 1
ATOM 1008 C C . LEU A 1 136 ? -14.789 17.942 40.045 1.00 91.12 136 LEU A C 1
ATOM 1010 O O . LEU A 1 136 ? -14.883 17.104 39.148 1.00 91.12 136 LEU A O 1
ATOM 1014 N N . TYR A 1 137 ? -14.002 19.012 39.949 1.00 93.25 137 TYR A N 1
ATOM 1015 C CA . TYR A 1 137 ? -13.092 19.181 38.824 1.00 93.25 137 TYR A CA 1
ATOM 1016 C C . TYR A 1 137 ? -11.712 19.663 39.266 1.00 93.25 137 TYR A C 1
ATOM 1018 O O . TYR A 1 137 ? -11.565 20.331 40.292 1.00 93.25 137 TYR A O 1
ATOM 1026 N N . ARG A 1 138 ? -10.697 19.280 38.495 1.00 92.50 138 ARG A N 1
ATOM 1027 C CA . ARG A 1 138 ? -9.295 19.649 38.676 1.00 92.50 138 ARG A CA 1
ATOM 1028 C C . ARG A 1 138 ? -8.705 20.052 37.330 1.00 92.50 138 ARG A C 1
ATOM 1030 O O . ARG A 1 138 ? -9.079 19.483 36.307 1.00 92.50 138 ARG A O 1
ATOM 1037 N N . VAL A 1 139 ? -7.771 20.997 37.353 1.00 93.31 139 VAL A N 1
ATOM 1038 C CA . VAL A 1 139 ? -6.944 21.362 36.199 1.00 93.31 139 VAL A CA 1
ATOM 1039 C C . VAL A 1 139 ? -5.491 21.071 36.545 1.00 93.31 139 VAL A C 1
ATOM 1041 O O . VAL A 1 139 ? -4.982 21.572 37.550 1.00 93.31 139 VAL A O 1
ATOM 1044 N N . ASN A 1 140 ? -4.841 20.204 35.766 1.00 89.25 140 ASN A N 1
ATOM 1045 C CA . ASN A 1 140 ? -3.485 19.701 36.023 1.00 89.25 140 ASN A CA 1
ATOM 1046 C C . ASN A 1 140 ? -3.316 19.153 37.456 1.00 89.25 140 ASN A C 1
ATOM 1048 O O . ASN A 1 140 ? -2.348 19.455 38.156 1.00 89.25 140 ASN A O 1
ATOM 1052 N N . GLY A 1 141 ? -4.314 18.399 37.928 1.00 84.25 141 GLY A N 1
ATOM 1053 C CA . GLY A 1 141 ? -4.357 17.831 39.280 1.00 84.25 141 GLY A CA 1
ATOM 1054 C C . GLY A 1 141 ? -4.754 18.803 40.401 1.00 84.25 141 GLY A C 1
ATOM 1055 O O . GLY A 1 141 ? -5.058 18.347 41.501 1.00 84.25 141 GLY A O 1
ATOM 1056 N N . VAL A 1 142 ? -4.846 20.112 40.153 1.00 85.69 142 VAL A N 1
ATOM 1057 C CA . VAL A 1 142 ? -5.177 21.122 41.176 1.00 85.69 142 VAL A CA 1
ATOM 1058 C C . VAL A 1 142 ? -6.665 21.461 41.138 1.00 85.69 142 VAL A C 1
ATOM 1060 O O . VAL A 1 142 ? -7.209 21.695 40.065 1.00 85.69 142 VAL A O 1
ATOM 1063 N N . SER A 1 143 ? -7.332 21.519 42.297 1.00 88.44 143 SER A N 1
ATOM 1064 C CA . SER A 1 143 ? -8.723 21.993 42.399 1.00 88.44 143 SER A CA 1
ATOM 1065 C C . SER A 1 143 ? -8.770 23.522 42.283 1.00 88.44 143 SER A C 1
ATOM 1067 O O . SER A 1 143 ? -8.266 24.198 43.188 1.00 88.44 143 SER A O 1
ATOM 1069 N N . PRO A 1 144 ? -9.368 24.102 41.227 1.00 89.69 144 PRO A N 1
ATOM 1070 C CA . PRO A 1 144 ? -9.440 25.552 41.098 1.00 89.69 144 PRO A CA 1
ATOM 1071 C C . PRO A 1 144 ? -10.445 26.171 42.082 1.00 89.69 144 PRO A C 1
ATOM 1073 O O . PRO A 1 144 ? -11.254 25.474 42.697 1.00 89.69 144 PRO A O 1
ATOM 1076 N N . MET A 1 145 ? -10.367 27.494 42.254 1.00 88.06 145 MET A N 1
ATOM 1077 C CA . MET A 1 145 ? -11.222 28.258 43.183 1.00 88.06 145 MET A CA 1
ATOM 1078 C C . MET A 1 145 ? -12.433 28.916 42.497 1.00 88.06 145 MET A C 1
ATOM 1080 O O . MET A 1 145 ? -13.274 29.509 43.172 1.00 88.06 145 MET A O 1
ATOM 1084 N N . ASP A 1 146 ? -12.493 28.849 41.173 1.00 92.06 146 ASP A N 1
ATOM 1085 C CA . ASP A 1 146 ? -13.555 29.316 40.285 1.00 92.06 146 ASP A CA 1
ATOM 1086 C C . ASP A 1 146 ? -14.382 28.136 39.736 1.00 92.06 146 ASP A C 1
ATOM 1088 O O . ASP A 1 146 ? -14.130 26.978 40.071 1.00 92.06 146 ASP A O 1
ATOM 1092 N N . GLY A 1 147 ? -15.440 28.409 38.968 1.00 91.50 147 GLY A N 1
ATOM 1093 C CA . GLY A 1 147 ? -16.290 27.377 38.363 1.00 91.50 147 GLY A CA 1
ATOM 1094 C C . GLY A 1 147 ? -15.810 26.943 36.973 1.00 91.50 147 GLY A C 1
ATOM 1095 O O . GLY A 1 147 ? -15.088 27.673 36.301 1.00 91.50 147 GLY A O 1
ATOM 1096 N N . LEU A 1 148 ? -16.290 25.789 36.489 1.00 94.38 148 LEU A N 1
ATOM 1097 C CA . LEU A 1 148 ? -15.997 25.271 35.137 1.00 94.38 148 LEU A CA 1
ATOM 1098 C C . LEU A 1 148 ? -16.303 26.278 34.012 1.00 94.38 148 LEU A C 1
ATOM 1100 O O . LEU A 1 148 ? -15.629 26.278 32.985 1.00 94.38 148 LEU A O 1
ATOM 1104 N N . ALA A 1 149 ? -17.333 27.110 34.190 1.00 94.75 149 ALA A N 1
ATOM 1105 C CA . ALA A 1 149 ? -17.734 28.123 33.214 1.00 94.75 149 ALA A CA 1
ATOM 1106 C C . ALA A 1 149 ? -16.847 29.383 33.226 1.00 94.75 149 ALA A C 1
ATOM 1108 O O . ALA A 1 149 ? -16.935 30.177 32.294 1.00 94.75 149 ALA A O 1
ATOM 1109 N N . ASP A 1 150 ? -16.005 29.548 34.249 1.00 94.19 150 ASP A N 1
ATOM 1110 C CA . ASP A 1 150 ? -15.171 30.736 34.463 1.00 94.19 150 ASP A CA 1
ATOM 1111 C C . ASP A 1 150 ? -13.664 30.438 34.344 1.00 94.19 150 ASP A C 1
ATOM 1113 O O . ASP A 1 150 ? -12.865 31.360 34.185 1.00 94.19 150 ASP A O 1
ATOM 1117 N N . HIS A 1 151 ? -13.267 29.162 34.404 1.00 96.38 151 HIS A N 1
ATOM 1118 C CA . HIS A 1 151 ? -11.865 28.753 34.377 1.00 96.38 151 HIS A CA 1
ATOM 1119 C C . HIS A 1 151 ? -11.339 28.602 32.943 1.00 96.38 151 HIS A C 1
ATOM 1121 O O . HIS A 1 151 ? -11.709 27.657 32.244 1.00 96.38 151 HIS A O 1
ATOM 1127 N N . THR A 1 152 ? -10.455 29.502 32.507 1.00 95.81 152 THR A N 1
ATOM 1128 C CA . THR A 1 152 ? -9.754 29.416 31.212 1.00 95.81 152 THR A CA 1
ATOM 1129 C C . THR A 1 152 ? -8.684 28.328 31.230 1.00 95.81 152 THR A C 1
ATOM 1131 O O . THR A 1 152 ? -7.846 28.310 32.129 1.00 95.81 152 THR A O 1
ATOM 1134 N N . LEU A 1 153 ? -8.673 27.474 30.204 1.00 94.88 153 LEU A N 1
ATOM 1135 C CA . LEU A 1 153 ? -7.632 26.465 30.001 1.00 94.88 153 LEU A CA 1
ATOM 1136 C C . LEU A 1 153 ? -6.469 27.016 29.166 1.00 94.88 153 LEU A C 1
ATOM 1138 O O . LEU A 1 153 ? -6.658 27.828 28.256 1.00 94.88 153 LEU A O 1
ATOM 1142 N N . ALA A 1 154 ? -5.261 26.557 29.472 1.00 94.19 154 ALA A N 1
ATOM 1143 C CA . ALA A 1 154 ? -4.059 26.768 28.679 1.00 94.19 154 ALA A CA 1
ATOM 1144 C C . ALA A 1 154 ? -3.767 25.565 27.765 1.00 94.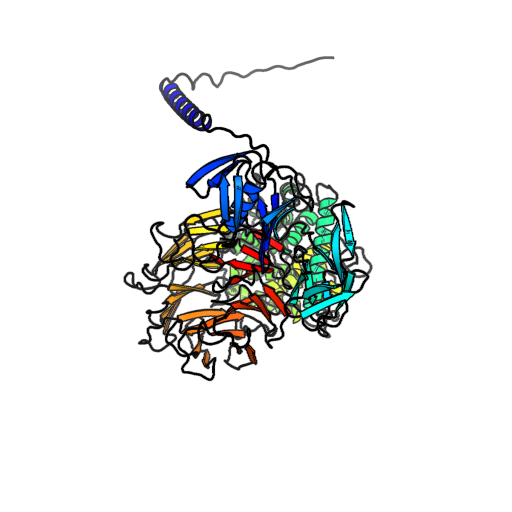19 154 ALA A C 1
ATOM 1146 O O . ALA A 1 154 ? -4.307 24.474 27.936 1.00 94.19 154 ALA A O 1
ATOM 1147 N N . GLU A 1 155 ? -2.891 25.778 26.778 1.00 91.50 155 GLU A N 1
ATOM 1148 C CA . GLU A 1 155 ? -2.436 24.724 25.865 1.00 91.50 155 GLU A CA 1
ATOM 1149 C C . GLU A 1 155 ? -1.816 23.549 26.632 1.00 91.50 155 GLU A C 1
ATOM 1151 O O . GLU A 1 155 ? -0.843 23.731 27.368 1.00 91.50 155 GLU A O 1
ATOM 1156 N N . GLY A 1 156 ? -2.344 22.348 26.400 1.00 85.62 156 GLY A N 1
ATOM 1157 C CA . GLY A 1 156 ? -1.877 21.105 27.005 1.00 85.62 156 GLY A CA 1
ATOM 1158 C C . GLY A 1 156 ? -2.403 20.838 28.416 1.00 85.62 156 GLY A C 1
ATOM 1159 O O . GLY A 1 156 ? -1.957 19.868 29.029 1.00 85.62 156 GLY A O 1
ATOM 1160 N N . ASP A 1 157 ? -3.324 21.657 28.937 1.00 94.81 157 ASP A N 1
ATOM 1161 C CA . ASP A 1 157 ? -3.930 21.424 30.250 1.00 94.81 157 ASP A CA 1
ATOM 1162 C C . ASP A 1 157 ? -4.725 20.108 30.293 1.00 94.81 157 ASP A C 1
ATOM 1164 O O . ASP A 1 157 ? -5.395 19.724 29.333 1.00 94.81 157 ASP A O 1
ATOM 1168 N N . GLU A 1 158 ? -4.710 19.442 31.447 1.00 93.12 158 GLU A N 1
ATOM 1169 C CA . GLU A 1 158 ? -5.611 18.335 31.769 1.00 93.12 158 GLU A CA 1
ATOM 1170 C C . GLU A 1 158 ? -6.795 18.843 32.600 1.00 93.12 158 GLU A C 1
ATOM 1172 O O . GLU A 1 158 ? -6.621 19.268 33.741 1.00 93.12 158 GLU A O 1
ATOM 1177 N N . LEU A 1 159 ? -8.008 18.734 32.061 1.00 96.62 159 LEU A N 1
ATOM 1178 C CA . LEU A 1 159 ? -9.268 18.885 32.778 1.00 96.62 159 LEU A CA 1
ATOM 1179 C C . LEU A 1 159 ? -9.773 17.514 33.244 1.00 96.62 159 LEU A C 1
ATOM 1181 O O . LEU A 1 159 ? -10.237 16.706 32.440 1.00 96.62 159 LEU A O 1
ATOM 1185 N N . LEU A 1 160 ? -9.762 17.283 34.555 1.00 94.94 160 LEU A N 1
ATOM 1186 C CA . LEU A 1 160 ? -10.319 16.087 35.183 1.00 94.94 160 LEU A CA 1
ATOM 1187 C C . LEU A 1 160 ? -11.637 16.422 35.878 1.00 94.94 160 LEU A C 1
ATOM 1189 O O . LEU A 1 160 ? -11.647 17.216 36.814 1.00 94.94 160 LEU A O 1
ATOM 1193 N N . LEU A 1 161 ? -12.730 15.775 35.480 1.00 95.19 161 LEU A N 1
ATOM 1194 C CA . LEU A 1 161 ? -14.010 15.791 36.186 1.00 95.19 161 LEU A CA 1
ATOM 1195 C C . LEU A 1 161 ? -14.250 14.447 36.871 1.00 95.19 161 LEU A C 1
ATOM 1197 O O . LEU A 1 161 ? -14.012 13.391 36.291 1.00 95.19 161 LEU A O 1
ATOM 1201 N N . THR A 1 162 ? -14.742 14.461 38.105 1.00 92.94 162 THR A N 1
ATOM 1202 C CA . THR A 1 162 ? -15.017 13.232 38.858 1.00 92.94 162 THR A CA 1
ATOM 1203 C C . THR A 1 162 ? -16.306 13.336 39.648 1.00 92.94 162 THR A C 1
ATOM 1205 O O . THR A 1 162 ? -16.507 14.307 40.374 1.00 92.94 162 THR A O 1
ATOM 1208 N N . LEU A 1 163 ? -17.140 12.301 39.585 1.00 90.75 163 LEU A N 1
ATOM 1209 C CA . LEU A 1 163 ? -18.247 12.129 40.521 1.00 90.75 163 LEU A CA 1
ATOM 1210 C C . LEU A 1 163 ? -17.756 11.388 41.772 1.00 90.75 163 LEU A C 1
ATOM 1212 O O . LEU A 1 163 ? -17.583 10.170 41.750 1.00 90.75 163 LEU A O 1
ATOM 1216 N N . GLY A 1 164 ? -17.525 12.118 42.863 1.00 85.81 164 GLY A N 1
ATOM 1217 C CA . GLY A 1 164 ? -16.871 11.575 44.056 1.00 85.81 164 GLY A CA 1
ATOM 1218 C C . GLY A 1 164 ? -17.298 12.235 45.366 1.00 85.81 164 GLY A C 1
ATOM 1219 O O . GLY A 1 164 ? -17.976 13.264 45.386 1.00 85.81 164 GLY A O 1
ATOM 1220 N N . GLY A 1 165 ? -16.913 11.612 46.482 1.00 81.50 165 GLY A N 1
ATOM 1221 C CA . GLY A 1 165 ? -17.008 12.226 47.808 1.00 81.50 165 GLY A CA 1
ATOM 1222 C C . GLY A 1 165 ? -15.928 13.296 47.990 1.00 81.50 165 GLY A C 1
ATOM 1223 O O . GLY A 1 165 ? -14.939 13.309 47.266 1.00 81.50 165 GLY A O 1
ATOM 1224 N N . TRP A 1 166 ? -16.102 14.202 48.953 1.00 73.81 166 TRP A N 1
ATOM 1225 C CA . TRP A 1 166 ? -15.085 15.211 49.266 1.00 73.81 166 TRP A CA 1
ATOM 1226 C C . TRP A 1 166 ? -14.399 14.901 50.610 1.00 73.81 166 TRP A C 1
ATOM 1228 O O . TRP A 1 166 ? -15.112 14.761 51.613 1.00 73.81 166 TRP A O 1
ATOM 1238 N N . PRO A 1 167 ? -13.053 14.821 50.669 1.00 76.56 167 PRO A N 1
ATOM 1239 C CA . PRO A 1 167 ? -12.095 14.980 49.563 1.00 76.56 167 PRO A CA 1
ATOM 1240 C C . PRO A 1 167 ? -11.977 13.724 48.672 1.00 76.56 167 PRO A C 1
ATOM 1242 O O . PRO A 1 167 ? -12.194 12.614 49.151 1.00 76.56 167 PRO A O 1
ATOM 1245 N N . SER A 1 168 ? -11.602 13.918 47.401 1.00 82.06 168 SER A N 1
ATOM 1246 C CA . SER A 1 168 ? -11.200 12.858 46.461 1.00 82.06 168 SER A CA 1
ATOM 1247 C C . SER A 1 168 ? -9.889 13.265 45.792 1.00 82.06 168 SER A C 1
ATOM 1249 O O . SER A 1 168 ? -9.804 14.347 45.188 1.00 82.06 168 SER A O 1
ATOM 1251 N N . SER A 1 169 ? -8.872 12.414 45.912 1.00 89.19 169 SER A N 1
ATOM 1252 C CA . SER A 1 169 ? -7.540 12.648 45.354 1.00 89.19 169 SER A CA 1
ATOM 1253 C C . SER A 1 169 ? -7.310 11.789 44.109 1.00 89.19 169 SER A C 1
ATOM 1255 O O . SER A 1 169 ? -7.618 10.599 44.137 1.00 89.19 169 SER A O 1
ATOM 1257 N N . PRO A 1 170 ? -6.780 12.346 43.006 1.00 91.12 170 PRO A N 1
ATOM 1258 C CA . PRO A 1 170 ? -6.452 11.569 41.818 1.00 91.12 170 PRO A CA 1
ATOM 1259 C C . PRO A 1 170 ? -5.276 10.629 42.041 1.00 91.12 170 PRO A C 1
ATOM 1261 O O . PRO A 1 170 ? -4.237 11.014 42.583 1.00 91.12 170 PRO A O 1
ATOM 1264 N N . LEU A 1 171 ? -5.451 9.394 41.577 1.00 93.00 171 LEU A N 1
ATOM 1265 C CA . LEU A 1 171 ? -4.369 8.441 41.412 1.00 93.00 171 LEU A CA 1
ATOM 1266 C C . LEU A 1 171 ? -3.610 8.701 40.104 1.00 93.00 171 LEU A C 1
ATOM 1268 O O . LEU A 1 171 ? -4.166 9.195 39.122 1.00 93.00 171 LEU A O 1
ATOM 1272 N N . SER A 1 172 ? -2.345 8.302 40.081 1.00 92.62 172 SER A N 1
ATOM 1273 C CA . SER A 1 172 ? -1.494 8.222 38.895 1.00 92.62 172 SER A CA 1
ATOM 1274 C C . SER A 1 172 ? -0.805 6.860 38.858 1.00 92.62 172 SER A C 1
ATOM 1276 O O . SER A 1 172 ? -0.525 6.282 39.910 1.00 92.62 172 SER A O 1
ATOM 1278 N N . VAL A 1 173 ? -0.542 6.342 37.657 1.00 94.50 173 VAL A N 1
ATOM 1279 C CA . VAL A 1 173 ? 0.202 5.096 37.441 1.00 94.50 173 VAL A CA 1
ATOM 1280 C C . VAL A 1 173 ? 1.432 5.383 36.598 1.00 94.50 173 VAL A C 1
ATOM 1282 O O . VAL A 1 173 ? 1.328 5.759 35.431 1.00 94.50 173 VAL A O 1
ATOM 1285 N N . GLU A 1 174 ? 2.598 5.106 37.165 1.00 94.75 174 GLU A N 1
ATOM 1286 C CA . GLU A 1 174 ? 3.875 5.141 36.464 1.00 94.75 174 GLU A CA 1
ATOM 1287 C C . GLU A 1 174 ? 4.365 3.715 36.219 1.00 94.75 174 GLU A C 1
ATOM 1289 O O . GLU A 1 174 ? 4.513 2.923 37.151 1.00 94.75 174 GLU A O 1
ATOM 1294 N N . LEU A 1 175 ? 4.638 3.371 34.963 1.00 91.50 175 LEU A N 1
ATOM 1295 C CA . LEU A 1 175 ? 5.226 2.080 34.617 1.00 91.50 175 LEU A CA 1
ATOM 1296 C C . LEU A 1 175 ? 6.742 2.211 34.491 1.00 91.50 175 LEU A C 1
ATOM 1298 O O . LEU A 1 175 ? 7.249 3.156 33.893 1.00 91.50 175 LEU A O 1
ATOM 1302 N N . SER A 1 176 ? 7.477 1.215 34.989 1.00 91.12 176 SER A N 1
ATOM 1303 C CA . SER A 1 176 ? 8.933 1.109 34.782 1.00 91.12 176 SER A CA 1
ATOM 1304 C C . SER A 1 176 ? 9.335 1.054 33.299 1.00 91.12 176 SER A C 1
ATOM 1306 O O . SER A 1 176 ? 10.461 1.400 32.951 1.00 91.12 176 SER A O 1
ATOM 1308 N N . THR A 1 177 ? 8.410 0.615 32.444 1.00 83.38 177 THR A N 1
ATOM 1309 C CA . THR A 1 177 ? 8.454 0.663 30.984 1.00 83.38 177 THR A CA 1
ATOM 1310 C C . THR A 1 177 ? 7.014 0.604 30.471 1.00 83.38 177 THR A C 1
ATOM 1312 O O . THR A 1 177 ? 6.180 -0.080 31.065 1.00 83.38 177 THR A O 1
ATOM 1315 N N . ASN A 1 178 ? 6.711 1.308 29.386 1.00 79.06 178 ASN A N 1
ATOM 1316 C CA . ASN A 1 178 ? 5.441 1.201 28.663 1.00 79.06 178 ASN A CA 1
ATOM 1317 C C . ASN A 1 178 ? 5.471 0.100 27.585 1.00 79.06 178 ASN A C 1
ATOM 1319 O O . ASN A 1 178 ? 4.478 -0.100 26.894 1.00 79.06 178 ASN A O 1
ATOM 1323 N N . GLU A 1 179 ? 6.592 -0.615 27.459 1.00 74.12 179 GLU A N 1
ATOM 1324 C CA . GLU A 1 179 ? 6.834 -1.675 26.481 1.00 74.12 179 GLU A CA 1
ATOM 1325 C C . GLU A 1 179 ? 7.575 -2.857 27.123 1.00 74.12 179 GLU A C 1
ATOM 1327 O O . GLU A 1 179 ? 8.596 -2.669 27.792 1.00 74.12 179 GLU A O 1
ATOM 1332 N N . VAL A 1 180 ? 7.091 -4.085 26.934 1.00 82.62 180 VAL A N 1
ATOM 1333 C CA . VAL A 1 180 ? 7.680 -5.288 27.552 1.00 82.62 180 VAL A CA 1
ATOM 1334 C C . VAL A 1 180 ? 7.462 -6.528 26.682 1.00 82.62 180 VAL A C 1
ATOM 1336 O O . VAL A 1 180 ? 6.511 -6.583 25.912 1.00 82.62 180 VAL A O 1
ATOM 1339 N N . LEU A 1 181 ? 8.325 -7.542 26.777 1.00 74.00 181 LEU A N 1
ATOM 1340 C CA . LEU A 1 181 ? 8.083 -8.833 26.122 1.00 74.00 181 LEU A CA 1
ATOM 1341 C C . LEU A 1 181 ? 7.233 -9.744 27.015 1.00 74.00 181 LEU A C 1
ATOM 1343 O O . LEU A 1 181 ? 7.362 -9.721 28.240 1.00 74.00 181 LEU A O 1
ATOM 1347 N N . VAL A 1 182 ? 6.446 -10.639 26.415 1.00 72.88 182 VAL A N 1
ATOM 1348 C CA . VAL A 1 182 ? 5.773 -11.721 27.149 1.00 72.88 182 VAL A CA 1
ATOM 1349 C C . VAL A 1 182 ? 6.792 -12.481 28.006 1.00 72.88 182 VAL A C 1
ATOM 1351 O O . VAL A 1 182 ? 7.846 -12.933 27.533 1.00 72.88 182 VAL A O 1
ATOM 1354 N N . GLY A 1 183 ? 6.478 -12.634 29.291 1.00 73.75 183 GLY A N 1
ATOM 1355 C CA . GLY A 1 183 ? 7.336 -13.298 30.272 1.00 73.75 183 GLY A CA 1
ATOM 1356 C C . GLY A 1 183 ? 8.415 -12.420 30.918 1.00 73.75 183 GLY A C 1
ATOM 1357 O O . GLY A 1 183 ? 9.069 -12.899 31.844 1.00 73.75 183 GLY A O 1
ATOM 1358 N N . ASP A 1 184 ? 8.603 -11.170 30.483 1.00 83.50 184 ASP A N 1
ATOM 1359 C CA . ASP A 1 184 ? 9.435 -10.202 31.208 1.00 83.50 184 ASP A CA 1
ATOM 1360 C C . ASP A 1 184 ? 8.598 -9.475 32.273 1.00 83.50 184 ASP A C 1
ATOM 1362 O O . ASP A 1 184 ? 7.405 -9.221 32.104 1.00 83.50 184 ASP A O 1
ATOM 1366 N N . SER A 1 185 ? 9.219 -9.170 33.414 1.00 89.88 185 SER A N 1
ATOM 1367 C CA . SER A 1 185 ? 8.544 -8.472 34.509 1.00 89.88 185 SER A CA 1
ATOM 1368 C C . SER A 1 185 ? 8.682 -6.964 34.353 1.00 89.88 185 SER A C 1
ATOM 1370 O O . SER A 1 185 ? 9.774 -6.467 34.082 1.00 89.88 185 SER A O 1
ATOM 1372 N N . LEU A 1 186 ? 7.605 -6.240 34.644 1.00 93.44 186 LEU A N 1
ATOM 1373 C CA . LEU A 1 186 ? 7.619 -4.795 34.854 1.00 93.44 186 LEU A CA 1
ATOM 1374 C C . LEU A 1 186 ? 7.012 -4.437 36.209 1.00 93.44 186 LEU A C 1
ATOM 1376 O O . LEU A 1 186 ? 6.334 -5.256 36.832 1.00 93.44 186 LEU A O 1
ATOM 1380 N N . THR A 1 187 ? 7.257 -3.207 36.649 1.00 96.19 187 THR A N 1
ATOM 1381 C CA . THR A 1 187 ? 6.693 -2.626 37.871 1.00 96.19 187 THR A CA 1
ATOM 1382 C C . THR A 1 187 ? 5.772 -1.460 37.531 1.00 96.19 187 THR A C 1
ATOM 1384 O O . THR A 1 187 ? 6.159 -0.583 36.759 1.00 96.19 187 THR A O 1
ATOM 1387 N N . ALA A 1 188 ? 4.587 -1.440 38.138 1.00 96.31 188 ALA A N 1
ATOM 1388 C CA . ALA A 1 188 ? 3.720 -0.273 38.228 1.00 96.31 188 ALA A CA 1
ATOM 1389 C C . ALA A 1 188 ? 3.891 0.389 39.600 1.00 96.31 188 ALA A C 1
ATOM 1391 O O . ALA A 1 188 ? 3.837 -0.287 40.628 1.00 96.31 188 ALA A O 1
ATOM 1392 N N . THR A 1 189 ? 4.070 1.703 39.607 1.00 97.25 189 THR A N 1
ATOM 1393 C CA . THR A 1 189 ? 4.071 2.555 40.796 1.00 97.25 189 THR A CA 1
ATOM 1394 C C . THR A 1 189 ? 2.790 3.372 40.782 1.00 97.25 189 THR A C 1
ATOM 1396 O O . THR A 1 189 ? 2.568 4.158 39.863 1.00 97.25 189 THR A O 1
ATOM 1399 N N . VAL A 1 190 ? 1.942 3.187 41.788 1.00 97.25 190 VAL A N 1
ATOM 1400 C CA . VAL A 1 190 ? 0.735 3.991 41.966 1.00 97.25 190 VAL A CA 1
ATOM 1401 C C . VAL A 1 190 ? 1.034 5.120 42.932 1.00 97.25 190 VAL A C 1
ATOM 1403 O O . VAL A 1 190 ? 1.553 4.902 44.031 1.00 97.25 190 VAL A O 1
ATOM 1406 N N . LEU A 1 191 ? 0.665 6.325 42.527 1.00 94.62 191 LEU A N 1
ATOM 1407 C CA . LEU A 1 191 ? 0.781 7.531 43.324 1.00 94.62 191 LEU A CA 1
ATOM 1408 C C . LEU A 1 191 ? -0.608 8.120 43.572 1.00 94.62 191 LEU A C 1
ATOM 1410 O O . LEU A 1 191 ? -1.496 7.974 42.740 1.00 94.62 191 LEU A O 1
ATOM 1414 N N . VAL A 1 192 ? -0.795 8.801 44.695 1.00 92.81 192 VAL A N 1
ATOM 1415 C CA . VAL A 1 192 ? -1.983 9.595 45.022 1.00 92.81 192 VAL A CA 1
ATOM 1416 C C . VAL A 1 192 ? -1.567 11.051 45.17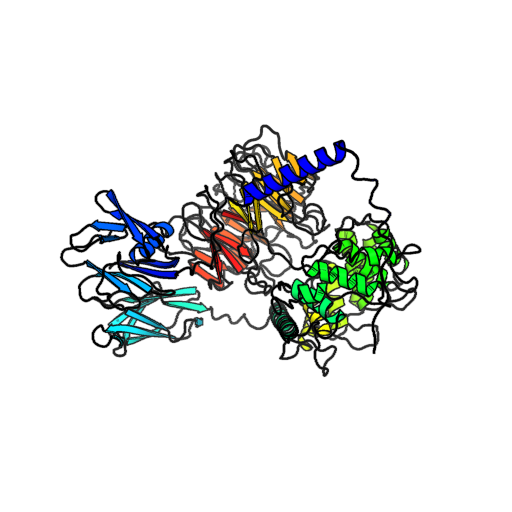8 1.00 92.81 192 VAL A C 1
ATOM 1418 O O . VAL A 1 192 ? -0.529 11.339 45.772 1.00 92.81 192 VAL A O 1
ATOM 1421 N N . TYR A 1 193 ? -2.349 11.971 44.624 1.00 90.19 193 TYR A N 1
ATOM 1422 C CA . TYR A 1 193 ? -2.093 13.397 44.786 1.00 90.19 193 TYR A CA 1
ATOM 1423 C C . TYR A 1 193 ? -2.493 13.875 46.186 1.00 90.19 193 TYR A C 1
ATOM 1425 O O . TYR A 1 193 ? -3.630 13.677 46.623 1.00 90.19 193 TYR A O 1
ATOM 1433 N N . ASP A 1 194 ? -1.569 14.532 46.875 1.00 87.62 194 ASP A N 1
ATOM 1434 C CA . ASP A 1 194 ? -1.797 15.145 48.179 1.00 87.62 194 ASP A CA 1
ATOM 1435 C C . ASP A 1 194 ? -2.009 16.662 48.016 1.00 87.62 194 ASP A C 1
ATOM 1437 O O . ASP A 1 194 ? -1.129 17.391 47.551 1.00 87.62 194 ASP A O 1
ATOM 1441 N N . ASP A 1 195 ? -3.198 17.139 48.399 1.00 83.62 195 ASP A N 1
ATOM 1442 C CA . ASP A 1 195 ? -3.589 18.551 48.292 1.00 83.62 195 ASP A CA 1
ATOM 1443 C C . ASP A 1 195 ? -2.854 19.468 49.296 1.00 83.62 195 ASP A C 1
ATOM 1445 O O . ASP A 1 195 ? -2.782 20.680 49.086 1.00 83.62 195 ASP A O 1
ATOM 1449 N N . GLU A 1 196 ? -2.298 18.940 50.392 1.00 85.38 196 GLU A N 1
ATOM 1450 C CA . GLU A 1 196 ? -1.503 19.724 51.347 1.00 85.38 196 GLU A CA 1
ATOM 1451 C C . GLU A 1 196 ? -0.079 19.935 50.820 1.00 85.38 196 GLU A C 1
ATOM 1453 O O . GLU A 1 196 ? 0.438 21.062 50.820 1.00 85.38 196 GLU A O 1
ATOM 1458 N N . SER A 1 197 ? 0.563 18.865 50.349 1.00 86.06 197 SER A N 1
ATOM 1459 C CA . SER A 1 197 ? 1.940 18.894 49.847 1.00 86.06 197 SER A CA 1
ATOM 1460 C C . SER A 1 197 ? 2.045 19.346 48.386 1.00 86.06 197 SER A C 1
ATOM 1462 O O . SER A 1 197 ? 3.127 19.757 47.959 1.00 86.06 197 SER A O 1
ATOM 1464 N N . HIS A 1 198 ? 0.926 19.353 47.652 1.00 82.44 198 HIS A N 1
ATOM 1465 C CA . HIS A 1 198 ? 0.839 19.611 46.209 1.00 82.44 198 HIS A CA 1
ATOM 1466 C C . HIS A 1 198 ? 1.738 18.670 45.392 1.00 82.44 198 HIS A C 1
ATOM 1468 O O . HIS A 1 198 ? 2.321 19.069 44.378 1.00 82.44 198 HIS A O 1
ATOM 1474 N N . ALA A 1 199 ? 1.890 17.429 45.855 1.00 85.75 199 ALA A N 1
ATOM 1475 C CA . ALA A 1 199 ? 2.763 16.431 45.258 1.00 85.75 199 ALA A CA 1
ATOM 1476 C C . ALA A 1 199 ? 2.108 15.047 45.240 1.00 85.75 199 ALA A C 1
ATOM 1478 O O . ALA A 1 199 ? 1.200 14.745 46.010 1.00 85.75 199 ALA A O 1
ATOM 1479 N N . TYR A 1 200 ? 2.599 14.200 44.340 1.00 88.56 200 TYR A N 1
ATOM 1480 C CA . TYR A 1 200 ? 2.219 12.797 44.275 1.00 88.56 200 TYR A CA 1
ATOM 1481 C C . TYR A 1 200 ? 3.025 11.978 45.288 1.00 88.56 200 TYR A C 1
ATOM 1483 O O . TYR A 1 200 ? 4.258 12.028 45.300 1.00 88.56 200 TYR A O 1
ATOM 1491 N N . GLU A 1 201 ? 2.329 11.198 46.111 1.00 92.44 201 GLU A N 1
ATOM 1492 C CA . GLU A 1 201 ? 2.916 10.305 47.110 1.00 92.44 201 GLU A CA 1
ATOM 1493 C C . GLU A 1 201 ? 2.543 8.842 46.835 1.00 92.44 201 GLU A C 1
ATOM 1495 O O . GLU A 1 201 ? 1.490 8.582 46.256 1.00 92.44 201 GLU A O 1
ATOM 1500 N N . PRO A 1 202 ? 3.362 7.856 47.244 1.00 94.31 202 PRO A N 1
ATOM 1501 C CA . PRO A 1 202 ? 3.047 6.448 47.024 1.00 94.31 202 PRO A CA 1
ATOM 1502 C C . PRO A 1 202 ? 1.690 6.020 47.597 1.00 94.31 202 PRO A C 1
ATOM 1504 O O . PRO A 1 202 ? 1.430 6.145 48.796 1.00 94.31 202 PRO A O 1
ATOM 1507 N N . ALA A 1 203 ? 0.840 5.444 46.748 1.00 92.69 203 ALA A N 1
ATOM 1508 C CA . ALA A 1 203 ? -0.466 4.928 47.131 1.00 92.69 203 ALA A CA 1
ATOM 1509 C C . ALA A 1 203 ? -0.362 3.443 47.503 1.00 92.69 203 ALA A C 1
ATOM 1511 O O . ALA A 1 203 ? -0.343 2.556 46.645 1.00 92.69 203 ALA A O 1
ATOM 1512 N N . ASN A 1 204 ? -0.300 3.159 48.803 1.00 91.19 204 ASN A N 1
ATOM 1513 C CA . ASN A 1 204 ? -0.374 1.792 49.311 1.00 91.19 204 ASN A CA 1
ATOM 1514 C C . ASN A 1 204 ? -1.780 1.194 49.144 1.00 91.19 204 ASN A C 1
ATOM 1516 O O . ASN A 1 204 ? -2.775 1.920 49.181 1.00 91.19 204 ASN A O 1
ATOM 1520 N N . GLU A 1 205 ? -1.846 -0.135 49.008 1.00 89.94 205 GLU A N 1
ATOM 1521 C CA . GLU A 1 205 ? -3.098 -0.904 48.883 1.00 89.94 205 GLU A CA 1
ATOM 1522 C C . GLU A 1 205 ? -4.007 -0.427 47.729 1.00 89.94 205 GLU A C 1
ATOM 1524 O O . GLU A 1 205 ? -5.224 -0.614 47.755 1.00 89.94 205 GLU A O 1
ATOM 1529 N N . ALA A 1 206 ? -3.419 0.185 46.698 1.00 94.31 206 ALA A N 1
ATOM 1530 C CA . ALA A 1 206 ? -4.106 0.499 45.457 1.00 94.31 206 ALA A CA 1
ATOM 1531 C C . ALA A 1 206 ? -4.207 -0.763 44.594 1.00 94.31 206 ALA A C 1
ATOM 1533 O O . ALA A 1 206 ? -3.274 -1.565 44.509 1.00 94.31 206 ALA A O 1
ATOM 1534 N N . THR A 1 207 ? -5.352 -0.938 43.950 1.00 95.12 207 THR A N 1
ATOM 1535 C CA . THR A 1 207 ? -5.603 -2.009 42.988 1.00 95.12 207 THR A CA 1
ATOM 1536 C C . THR A 1 207 ? -5.125 -1.551 41.618 1.00 95.12 207 THR A C 1
ATOM 1538 O O . THR A 1 207 ? -5.572 -0.514 41.147 1.00 95.12 207 THR A O 1
ATOM 1541 N N . VAL A 1 208 ? -4.229 -2.306 40.985 1.00 94.31 208 VAL A N 1
ATOM 1542 C CA . VAL A 1 208 ? -3.755 -2.068 39.616 1.00 94.31 208 VAL A CA 1
ATOM 1543 C C . VAL A 1 208 ? -4.446 -3.059 38.688 1.00 94.31 208 VAL A C 1
ATOM 1545 O O . VAL A 1 208 ? -4.298 -4.269 38.845 1.00 94.31 208 VAL A O 1
ATOM 1548 N N . LEU A 1 209 ? -5.207 -2.536 37.738 1.00 87.44 209 LEU A N 1
ATOM 1549 C CA . LEU A 1 209 ? -5.959 -3.274 36.734 1.00 87.44 209 LEU A CA 1
ATOM 1550 C C . LEU A 1 209 ? -5.166 -3.258 35.428 1.00 87.44 209 LEU A C 1
ATOM 1552 O O . LEU A 1 209 ? -4.868 -2.185 34.904 1.00 87.44 209 LEU A O 1
ATOM 1556 N N . VAL A 1 210 ? -4.827 -4.437 34.915 1.00 83.88 210 VAL A N 1
ATOM 1557 C CA . VAL A 1 210 ? -4.205 -4.631 33.599 1.00 83.88 210 VAL A CA 1
ATOM 1558 C C . VAL A 1 210 ? -5.172 -5.488 32.792 1.00 83.88 210 VAL A C 1
ATOM 1560 O O . VAL A 1 210 ? -5.158 -6.714 32.890 1.00 83.88 210 VAL A O 1
ATOM 1563 N N . ASP A 1 211 ? -6.067 -4.833 32.053 1.00 71.69 211 ASP A N 1
ATOM 1564 C CA . ASP A 1 211 ? -7.224 -5.483 31.421 1.00 71.69 211 ASP A CA 1
ATOM 1565 C C . ASP A 1 211 ? -8.061 -6.308 32.432 1.00 71.69 211 ASP A C 1
ATOM 1567 O O . ASP A 1 211 ? -8.707 -5.728 33.308 1.00 71.69 211 ASP A O 1
ATOM 1571 N N . THR A 1 212 ? -8.053 -7.645 32.353 1.00 65.62 212 THR A N 1
ATOM 1572 C CA . THR A 1 212 ? -8.786 -8.533 33.280 1.00 65.62 212 THR A CA 1
ATOM 1573 C C . THR A 1 212 ? -7.967 -8.989 34.490 1.00 65.62 212 THR A C 1
ATOM 1575 O O . THR A 1 212 ? -8.520 -9.597 35.413 1.00 65.62 212 THR A O 1
ATOM 1578 N N . GLU A 1 213 ? -6.664 -8.704 34.517 1.00 78.06 213 GLU A N 1
ATOM 1579 C CA . GLU A 1 213 ? -5.782 -9.070 35.622 1.00 78.06 213 GLU A CA 1
ATOM 1580 C C . GLU A 1 213 ? -5.746 -7.975 36.692 1.00 78.06 213 GLU A C 1
ATOM 1582 O O . GLU A 1 213 ? -5.725 -6.778 36.403 1.00 78.06 213 GLU A O 1
ATOM 1587 N N . ILE A 1 214 ? -5.741 -8.401 37.958 1.00 88.56 214 ILE A N 1
ATOM 1588 C CA . ILE A 1 214 ? -5.831 -7.514 39.117 1.00 88.56 214 ILE A CA 1
ATOM 1589 C C . ILE A 1 214 ? -4.615 -7.733 40.014 1.00 88.56 214 ILE A C 1
ATOM 1591 O O . ILE A 1 214 ? -4.392 -8.830 40.532 1.00 88.56 214 ILE A O 1
ATOM 1595 N N . PHE A 1 215 ? -3.868 -6.661 40.245 1.00 93.44 215 PHE A N 1
ATOM 1596 C CA . PHE A 1 215 ? -2.707 -6.602 41.123 1.00 93.44 215 PHE A CA 1
ATOM 1597 C C . PHE A 1 215 ? -2.952 -5.609 42.262 1.00 93.44 215 PHE A C 1
ATOM 1599 O O . PHE A 1 215 ? -3.873 -4.800 42.212 1.00 93.44 215 PHE A O 1
ATOM 1606 N N . MET A 1 216 ? -2.137 -5.664 43.314 1.00 95.00 216 MET A N 1
ATOM 1607 C CA . MET A 1 216 ? -2.267 -4.770 44.467 1.00 95.00 216 MET A CA 1
ATOM 1608 C C . MET A 1 216 ? -0.901 -4.235 44.871 1.00 95.00 216 MET A C 1
ATOM 1610 O O . MET A 1 216 ? 0.057 -5.009 44.954 1.00 95.00 216 MET A O 1
ATOM 1614 N N . THR A 1 217 ? -0.810 -2.931 45.120 1.00 96.06 217 THR A N 1
ATOM 1615 C CA . THR A 1 217 ? 0.446 -2.287 45.502 1.00 96.06 217 THR A CA 1
ATOM 1616 C C . THR A 1 217 ? 0.883 -2.646 46.916 1.00 96.06 217 THR A C 1
ATOM 1618 O O . THR A 1 217 ? 0.075 -2.819 47.834 1.00 96.06 217 THR A O 1
ATOM 1621 N N . GLY A 1 218 ? 2.199 -2.738 47.097 1.00 92.12 218 GLY A N 1
ATOM 1622 C CA . GLY A 1 218 ? 2.839 -2.824 48.400 1.00 92.12 218 GLY A CA 1
ATOM 1623 C C . GLY A 1 218 ? 2.777 -1.506 49.174 1.00 92.12 218 GLY A C 1
ATOM 1624 O O . GLY A 1 218 ? 2.193 -0.509 48.753 1.00 92.12 218 GLY A O 1
ATOM 1625 N N . THR A 1 219 ? 3.428 -1.477 50.337 1.00 90.44 219 THR A N 1
ATOM 1626 C CA . THR A 1 219 ? 3.483 -0.281 51.198 1.00 90.44 219 THR A CA 1
ATOM 1627 C C . THR A 1 219 ? 4.261 0.887 50.592 1.00 90.44 219 THR A C 1
ATOM 1629 O O . THR A 1 219 ? 4.165 1.997 51.099 1.00 90.44 219 THR A O 1
ATOM 1632 N N . ASP A 1 220 ? 5.058 0.636 49.555 1.00 92.62 220 ASP A N 1
ATOM 1633 C CA . ASP A 1 220 ? 5.813 1.637 48.798 1.00 92.62 220 ASP A CA 1
ATOM 1634 C C . ASP A 1 220 ? 5.090 2.087 47.518 1.00 92.62 220 ASP A C 1
ATOM 1636 O O . ASP A 1 220 ? 5.691 2.759 46.686 1.00 92.62 220 ASP A O 1
ATOM 1640 N N . GLY A 1 221 ? 3.817 1.709 47.353 1.00 95.44 221 GLY A N 1
ATOM 1641 C CA . GLY A 1 221 ? 3.011 2.047 46.184 1.00 95.44 221 GLY A CA 1
ATOM 1642 C C . GLY A 1 221 ? 3.353 1.250 44.927 1.00 95.44 221 GLY A C 1
ATOM 1643 O O . GLY A 1 221 ? 2.789 1.536 43.878 1.00 95.44 221 GLY A O 1
ATOM 1644 N N . THR A 1 222 ? 4.226 0.240 44.996 1.00 96.75 222 THR A N 1
ATOM 1645 C CA . THR A 1 222 ? 4.653 -0.515 43.807 1.00 96.75 222 THR A CA 1
ATOM 1646 C C . THR A 1 222 ? 4.047 -1.913 43.724 1.00 96.75 222 THR A C 1
ATOM 1648 O O . THR A 1 222 ? 3.752 -2.548 44.739 1.00 96.75 222 THR A O 1
ATOM 1651 N N . VAL A 1 223 ? 3.878 -2.426 42.505 1.00 96.81 223 VAL A N 1
ATOM 1652 C CA . VAL A 1 223 ? 3.594 -3.840 42.234 1.00 96.81 223 VAL A CA 1
ATOM 1653 C C . VAL A 1 223 ? 4.292 -4.294 40.959 1.00 96.81 223 VAL A C 1
ATOM 1655 O O . VAL A 1 223 ? 4.255 -3.599 39.947 1.00 96.81 223 VAL A O 1
ATOM 1658 N N . SER A 1 224 ? 4.925 -5.467 40.999 1.00 95.19 224 SER A N 1
ATOM 1659 C CA . SER A 1 224 ? 5.506 -6.092 39.810 1.00 95.19 224 SER A CA 1
ATOM 1660 C C . SER A 1 224 ? 4.596 -7.185 39.274 1.00 95.19 224 SER A C 1
ATOM 1662 O O . SER A 1 224 ? 4.062 -7.990 40.039 1.00 95.19 224 SER A O 1
ATOM 1664 N N . PHE A 1 225 ? 4.464 -7.240 37.956 1.00 92.25 225 PHE A N 1
ATOM 1665 C CA . PHE A 1 225 ? 3.719 -8.278 37.257 1.00 92.25 225 PHE A CA 1
ATOM 1666 C C . PHE A 1 225 ? 4.449 -8.712 35.986 1.00 92.25 225 PHE A C 1
ATOM 1668 O O . PHE A 1 225 ? 5.422 -8.088 35.556 1.00 92.25 225 PHE A O 1
ATOM 1675 N N . THR A 1 226 ? 4.023 -9.841 35.425 1.00 89.81 226 THR A N 1
ATOM 1676 C CA . THR A 1 226 ? 4.632 -10.466 34.248 1.00 89.81 226 THR A CA 1
ATOM 1677 C C . THR A 1 226 ? 3.521 -10.838 33.274 1.00 89.81 226 THR A C 1
ATOM 1679 O O . THR A 1 226 ? 2.831 -11.830 33.514 1.00 89.81 226 THR A O 1
ATOM 1682 N N . PRO A 1 227 ? 3.331 -10.060 32.197 1.00 80.38 227 PRO A N 1
ATOM 1683 C CA . PRO A 1 227 ? 2.313 -10.343 31.199 1.00 80.38 227 PRO A CA 1
ATOM 1684 C C . PRO A 1 227 ? 2.509 -11.721 30.565 1.00 80.38 227 PRO A C 1
ATOM 1686 O O . PRO A 1 227 ? 3.632 -12.114 30.220 1.00 80.38 227 PRO A O 1
ATOM 1689 N N . SER A 1 228 ? 1.409 -12.458 30.416 1.00 73.94 228 SER A N 1
ATOM 1690 C CA . SER A 1 228 ? 1.409 -13.829 29.891 1.00 73.94 228 SER A CA 1
ATOM 1691 C C . SER A 1 228 ? 0.981 -13.933 28.421 1.00 73.94 228 SER A C 1
ATOM 1693 O O . SER A 1 228 ? 1.128 -14.997 27.821 1.00 73.94 228 SER A O 1
ATOM 1695 N N . PHE A 1 229 ? 0.519 -12.833 27.828 1.00 61.88 229 PHE A N 1
ATOM 1696 C CA . PHE A 1 229 ? 0.098 -12.726 26.433 1.00 61.88 229 PHE A CA 1
ATOM 1697 C C . PHE A 1 229 ? 0.475 -11.352 25.872 1.00 61.88 229 PHE A C 1
ATOM 1699 O O . PHE A 1 229 ? 0.612 -10.383 26.620 1.00 61.88 229 PHE A O 1
ATOM 1706 N N . ALA A 1 230 ? 0.718 -11.304 24.564 1.00 59.03 230 ALA A N 1
ATOM 1707 C CA . ALA A 1 230 ? 1.000 -10.070 23.848 1.00 59.03 230 ALA A CA 1
ATOM 1708 C C . ALA A 1 230 ? -0.287 -9.257 23.658 1.00 59.03 230 ALA A C 1
ATOM 1710 O O . ALA A 1 230 ? -1.386 -9.801 23.752 1.00 59.03 230 ALA A O 1
ATOM 1711 N N . GLY A 1 231 ? -0.151 -7.963 23.393 1.00 55.88 231 GLY A N 1
ATOM 1712 C CA . GLY A 1 231 ? -1.270 -7.063 23.149 1.00 55.88 231 GLY A CA 1
ATOM 1713 C C . GLY A 1 231 ? -1.032 -5.665 23.702 1.00 55.88 231 GLY A C 1
ATOM 1714 O O . GLY A 1 231 ? -0.050 -5.405 24.404 1.00 55.88 231 GLY A O 1
ATOM 1715 N N . SER A 1 232 ? -1.952 -4.761 23.387 1.00 57.44 232 SER A N 1
ATOM 1716 C CA . SER A 1 232 ? -2.005 -3.432 23.991 1.00 57.44 232 SER A CA 1
ATOM 1717 C C . SER A 1 232 ? -2.923 -3.451 25.207 1.00 57.44 232 SER A C 1
ATOM 1719 O O . SER A 1 232 ? -4.109 -3.765 25.113 1.00 57.44 232 SER A O 1
ATOM 1721 N N . PHE A 1 233 ? -2.383 -3.065 26.352 1.00 73.44 233 PHE A N 1
ATOM 1722 C CA . PHE A 1 233 ? -3.072 -3.026 27.632 1.00 73.44 233 PHE A CA 1
ATOM 1723 C C . PHE A 1 233 ? -3.212 -1.592 28.116 1.00 73.44 233 PHE A C 1
ATOM 1725 O O . PHE A 1 233 ? -2.384 -0.723 27.841 1.00 73.44 233 PHE A O 1
ATOM 1732 N N . ARG A 1 234 ? -4.258 -1.358 28.904 1.00 78.06 234 ARG A N 1
ATOM 1733 C CA . ARG A 1 234 ? -4.407 -0.148 29.707 1.00 78.06 234 ARG A CA 1
ATOM 1734 C C . ARG A 1 234 ? -4.184 -0.518 31.159 1.00 78.06 234 ARG A C 1
ATOM 1736 O O . ARG A 1 234 ? -4.853 -1.417 31.667 1.00 78.06 234 ARG A O 1
ATOM 1743 N N . VAL A 1 235 ? -3.245 0.166 31.798 1.00 88.12 235 VAL A N 1
ATOM 1744 C CA . VAL A 1 235 ? -2.972 0.015 33.222 1.00 88.12 235 VAL A CA 1
ATOM 1745 C C . VAL A 1 235 ? -3.660 1.145 33.966 1.00 88.12 235 VAL A C 1
ATOM 1747 O O . VAL A 1 235 ? -3.370 2.317 33.739 1.00 88.12 235 VAL A O 1
ATOM 1750 N N . ILE A 1 236 ? -4.588 0.786 34.842 1.00 90.38 236 ILE A N 1
ATOM 1751 C CA . ILE A 1 236 ? -5.390 1.726 35.629 1.00 90.38 236 ILE A CA 1
ATOM 1752 C C . ILE A 1 236 ? -5.208 1.390 37.105 1.00 90.38 236 ILE A C 1
ATOM 1754 O O . ILE A 1 236 ? -5.086 0.219 37.461 1.00 90.38 236 ILE A O 1
ATOM 1758 N N . ALA A 1 237 ? -5.211 2.394 37.976 1.00 92.94 237 ALA A N 1
ATOM 1759 C CA . ALA A 1 237 ? -5.244 2.202 39.416 1.00 92.94 237 ALA A CA 1
ATOM 1760 C C . ALA A 1 237 ? -6.545 2.697 40.049 1.00 92.94 237 ALA A C 1
ATOM 1762 O O . ALA A 1 237 ? -7.066 3.762 39.710 1.00 92.94 237 ALA A O 1
ATOM 1763 N N . GLU A 1 238 ? -7.018 1.936 41.031 1.00 92.12 238 GLU A N 1
ATOM 1764 C CA . GLU A 1 238 ? -8.182 2.239 41.856 1.00 92.12 238 GLU A CA 1
ATOM 1765 C C . GLU A 1 238 ? -7.850 2.076 43.339 1.00 92.12 238 GLU A C 1
ATOM 1767 O O . GLU A 1 238 ? -7.176 1.128 43.748 1.00 92.12 238 GLU A O 1
ATOM 1772 N N . ARG A 1 239 ? -8.365 2.972 44.182 1.00 90.25 239 ARG A N 1
ATOM 1773 C CA . ARG A 1 239 ? -8.283 2.850 45.640 1.00 90.25 239 ARG A CA 1
ATOM 1774 C C . ARG A 1 239 ? -9.525 3.465 46.269 1.00 90.25 239 ARG A C 1
ATOM 1776 O O . ARG A 1 239 ? -10.076 4.438 45.768 1.00 90.25 239 ARG A O 1
ATOM 1783 N N . THR A 1 240 ? -10.010 2.861 47.352 1.00 83.44 240 THR A N 1
ATOM 1784 C CA . THR A 1 240 ? -11.266 3.291 47.984 1.00 83.44 240 THR A CA 1
ATOM 1785 C C . THR A 1 240 ? -11.173 4.755 48.419 1.00 83.44 240 THR A C 1
ATOM 1787 O O . THR A 1 240 ? -10.324 5.082 49.241 1.00 83.44 240 THR A O 1
ATOM 1790 N N . SER A 1 241 ? -12.121 5.591 47.980 1.00 79.44 241 SER A N 1
ATOM 1791 C CA . SER A 1 241 ? -12.206 7.046 48.256 1.00 79.44 241 SER A CA 1
ATOM 1792 C C . SER A 1 241 ? -11.279 7.946 47.429 1.00 79.44 241 SER A C 1
ATOM 1794 O O . SER A 1 241 ? -11.321 9.157 47.626 1.00 79.44 241 SER A O 1
ATOM 1796 N N . ASP A 1 242 ? -10.503 7.385 46.499 1.00 88.25 242 ASP A N 1
ATOM 1797 C CA . ASP A 1 242 ? -9.679 8.149 45.559 1.00 88.25 242 ASP A CA 1
ATOM 1798 C C . ASP A 1 242 ? -10.280 8.129 44.151 1.00 88.25 242 ASP A C 1
ATOM 1800 O O . ASP A 1 242 ? -11.008 7.209 43.767 1.00 88.25 242 ASP A O 1
ATOM 1804 N N . THR A 1 243 ? -9.939 9.140 43.357 1.00 88.94 243 THR A N 1
ATOM 1805 C CA . THR A 1 243 ? -10.279 9.176 41.937 1.00 88.94 243 THR A CA 1
ATOM 1806 C C . THR A 1 243 ? -9.366 8.211 41.181 1.00 88.94 243 THR A C 1
ATOM 1808 O O . THR A 1 243 ? -8.140 8.287 41.297 1.00 88.94 243 THR A O 1
ATOM 1811 N N . ARG A 1 244 ? -9.966 7.334 40.369 1.00 90.12 244 ARG A N 1
ATOM 1812 C CA . ARG A 1 244 ? -9.276 6.413 39.454 1.00 90.12 244 ARG A CA 1
ATOM 1813 C C . ARG A 1 244 ? -8.193 7.130 38.633 1.00 90.12 244 ARG A C 1
ATOM 1815 O O . ARG A 1 244 ? -8.371 8.282 38.218 1.00 90.12 244 ARG A O 1
ATOM 1822 N N . SER A 1 245 ? -7.068 6.454 38.401 1.00 90.81 245 SER A N 1
ATOM 1823 C CA . SER A 1 245 ? -5.997 7.012 37.573 1.00 90.81 245 SER A CA 1
ATOM 1824 C C . SER A 1 245 ? -6.409 7.137 36.110 1.00 90.81 245 SER A C 1
ATOM 1826 O O . SER A 1 245 ? -7.249 6.377 35.631 1.00 90.81 245 SER A O 1
ATOM 1828 N N . ALA A 1 246 ? -5.736 8.024 35.374 1.00 85.75 246 ALA A N 1
ATOM 1829 C CA . ALA A 1 246 ? -5.712 7.914 33.919 1.00 85.75 246 ALA A CA 1
ATOM 1830 C C . ALA A 1 246 ? -5.197 6.523 33.503 1.00 85.75 246 ALA A C 1
ATOM 1832 O O . ALA A 1 246 ? -4.449 5.872 34.248 1.00 85.75 246 ALA A O 1
ATOM 1833 N N . ALA A 1 247 ? -5.605 6.067 32.322 1.00 81.25 247 ALA A N 1
ATOM 1834 C CA . ALA A 1 247 ? -5.124 4.811 31.770 1.00 81.25 247 ALA A CA 1
ATOM 1835 C C . ALA A 1 247 ? -3.706 4.983 31.214 1.00 81.25 247 ALA A C 1
ATOM 1837 O O . ALA A 1 247 ? -3.504 5.655 30.204 1.00 81.25 247 ALA A O 1
ATOM 1838 N N . THR A 1 248 ? -2.726 4.325 31.828 1.00 85.81 248 THR A N 1
ATOM 1839 C CA . THR A 1 248 ? -1.353 4.301 31.317 1.00 85.81 248 THR A CA 1
ATOM 1840 C C . THR A 1 248 ? -1.218 3.179 30.283 1.00 85.81 248 THR A C 1
ATOM 1842 O O . THR A 1 248 ? -1.473 2.018 30.618 1.00 85.81 248 THR A O 1
ATOM 1845 N N . PRO A 1 249 ? -0.844 3.471 29.023 1.00 76.19 249 PRO A N 1
ATOM 1846 C CA . PRO A 1 249 ? -0.705 2.441 28.001 1.00 76.19 249 PRO A CA 1
ATOM 1847 C C . PRO A 1 249 ? 0.487 1.526 28.303 1.00 76.19 249 PRO A C 1
ATOM 1849 O O . PRO A 1 249 ? 1.567 1.987 28.678 1.00 76.19 249 PRO A O 1
ATOM 1852 N N . LEU A 1 250 ? 0.289 0.227 28.102 1.00 79.94 250 LEU A N 1
ATOM 1853 C CA . LEU A 1 250 ? 1.315 -0.805 28.180 1.00 79.94 250 LEU A CA 1
ATOM 1854 C C . LEU A 1 250 ? 1.238 -1.680 26.932 1.00 79.94 250 LEU A C 1
ATOM 1856 O O . LEU A 1 250 ? 0.253 -2.383 26.734 1.00 79.94 250 LEU A O 1
ATOM 1860 N N . GLN A 1 251 ? 2.291 -1.694 26.128 1.00 72.44 251 GLN A N 1
ATOM 1861 C CA . GLN A 1 251 ? 2.434 -2.634 25.028 1.00 72.44 251 GLN A CA 1
ATOM 1862 C C . GLN A 1 251 ? 3.195 -3.874 25.493 1.00 72.44 251 GLN A C 1
ATOM 1864 O O . GLN A 1 251 ? 4.306 -3.777 26.019 1.00 72.44 251 GLN A O 1
ATOM 1869 N N . VAL A 1 252 ? 2.620 -5.051 25.266 1.00 67.44 252 VAL A N 1
ATOM 1870 C CA . VAL A 1 252 ? 3.297 -6.329 25.483 1.00 67.44 252 VAL A CA 1
ATOM 1871 C C . VAL A 1 252 ? 3.530 -6.985 24.135 1.00 67.44 252 VAL A C 1
ATOM 1873 O O . VAL A 1 252 ? 2.593 -7.313 23.413 1.00 67.44 252 VAL A O 1
ATOM 1876 N N . TYR A 1 253 ? 4.787 -7.213 23.796 1.00 57.16 253 TYR A N 1
ATOM 1877 C CA . TYR A 1 253 ? 5.173 -7.868 22.557 1.00 57.16 253 TYR A CA 1
ATOM 1878 C C . TYR A 1 253 ? 5.329 -9.371 22.768 1.00 57.16 253 TYR A C 1
ATOM 1880 O O . TYR A 1 253 ? 5.874 -9.821 23.780 1.00 57.16 253 TYR A O 1
ATOM 1888 N N . ALA A 1 254 ? 4.885 -10.167 21.796 1.00 53.88 254 ALA A N 1
ATOM 1889 C CA . ALA A 1 254 ? 5.112 -11.605 21.808 1.00 53.88 254 ALA A CA 1
ATOM 1890 C C . ALA A 1 254 ? 6.618 -11.907 21.834 1.00 53.88 254 ALA A C 1
ATOM 1892 O O . ALA A 1 254 ? 7.428 -11.236 21.192 1.00 53.88 254 ALA A O 1
ATOM 1893 N N . ARG A 1 255 ? 7.014 -12.935 22.591 1.00 54.53 255 ARG A N 1
ATOM 1894 C CA . ARG A 1 255 ? 8.399 -13.413 22.595 1.00 54.53 255 ARG A CA 1
ATOM 1895 C C . ARG A 1 255 ? 8.602 -14.320 21.382 1.00 54.53 255 ARG A C 1
ATOM 1897 O O . ARG A 1 255 ? 8.542 -15.539 21.510 1.00 54.53 255 ARG A O 1
ATOM 1904 N N . ASN A 1 256 ? 8.834 -13.735 20.214 1.00 54.69 256 ASN A N 1
ATOM 1905 C CA . ASN A 1 256 ? 8.999 -14.515 18.991 1.00 54.69 256 ASN A CA 1
ATOM 1906 C C . ASN A 1 256 ? 10.453 -14.976 18.829 1.00 54.69 256 ASN A C 1
ATOM 1908 O O . ASN A 1 256 ? 11.367 -14.174 18.646 1.00 54.69 256 ASN A O 1
ATOM 1912 N N . ALA A 1 257 ? 10.668 -16.291 18.898 1.00 39.09 257 ALA A N 1
ATOM 1913 C CA . ALA A 1 257 ? 11.959 -16.922 18.619 1.00 39.09 257 ALA A CA 1
ATOM 1914 C C . ALA A 1 257 ? 12.275 -17.017 17.108 1.00 39.09 257 ALA A C 1
ATOM 1916 O O . ALA A 1 257 ? 13.408 -17.336 16.758 1.00 39.09 257 ALA A O 1
ATOM 1917 N N . GLU A 1 258 ? 11.316 -16.705 16.228 1.00 44.81 258 GLU A N 1
ATOM 1918 C CA . GLU A 1 258 ? 11.476 -16.697 14.760 1.00 44.81 258 GLU A CA 1
ATOM 1919 C C . GLU A 1 258 ? 11.700 -15.290 14.169 1.00 44.81 258 GLU A C 1
ATOM 1921 O O . GLU A 1 258 ? 11.979 -15.144 12.988 1.00 44.81 258 GLU A O 1
ATOM 1926 N N . PHE A 1 259 ? 11.706 -14.248 15.006 1.00 43.66 259 PHE A N 1
ATOM 1927 C CA . PHE A 1 259 ? 11.872 -12.834 14.627 1.00 43.66 259 PHE A CA 1
ATOM 1928 C C . PHE A 1 259 ? 13.321 -12.420 14.273 1.00 43.66 259 PHE A C 1
ATOM 1930 O O . PHE A 1 259 ? 13.686 -11.242 14.367 1.00 43.66 259 PHE A O 1
ATOM 1937 N N . VAL A 1 260 ? 14.185 -13.378 13.924 1.00 47.16 260 VAL A N 1
ATOM 1938 C CA . VAL A 1 260 ? 15.628 -13.158 13.748 1.00 47.16 260 VAL A CA 1
ATOM 1939 C C . VAL A 1 260 ? 15.980 -13.072 12.260 1.00 47.16 260 VAL A C 1
ATOM 1941 O O . VAL A 1 260 ? 16.147 -14.089 11.600 1.00 47.16 260 VAL A O 1
ATOM 1944 N N . ASP A 1 261 ? 16.177 -11.838 11.786 1.00 57.91 261 ASP A N 1
ATOM 1945 C CA . ASP A 1 261 ? 17.118 -11.511 10.703 1.00 57.91 261 ASP A CA 1
ATOM 1946 C C . ASP A 1 261 ? 16.852 -12.169 9.327 1.00 57.91 261 ASP A C 1
ATOM 1948 O O . ASP A 1 261 ? 17.789 -12.619 8.665 1.00 57.91 261 ASP A O 1
ATOM 1952 N N . SER A 1 262 ? 15.590 -12.232 8.876 1.00 68.00 262 SER A N 1
ATOM 1953 C CA . SER A 1 262 ? 15.270 -12.630 7.495 1.00 68.00 262 SER A CA 1
ATOM 1954 C C . SER A 1 262 ? 15.869 -11.637 6.487 1.00 68.00 262 SER A C 1
ATOM 1956 O O . SER A 1 262 ? 16.014 -10.445 6.763 1.00 68.00 262 SER A O 1
ATOM 1958 N N . LEU A 1 263 ? 16.250 -12.126 5.304 1.00 71.00 263 LEU A N 1
ATOM 1959 C CA . LEU A 1 263 ? 16.884 -11.294 4.279 1.00 71.00 263 LEU A CA 1
ATOM 1960 C C . LEU A 1 263 ? 15.985 -10.150 3.757 1.00 71.00 263 LEU A C 1
ATOM 1962 O O . LEU A 1 263 ? 16.522 -9.051 3.605 1.00 71.00 263 LEU A O 1
ATOM 1966 N N . PRO A 1 264 ? 14.665 -10.339 3.533 1.00 68.81 264 PRO A N 1
ATOM 1967 C CA . PRO A 1 264 ? 13.760 -9.235 3.191 1.00 68.81 264 PRO A CA 1
ATOM 1968 C C . PRO A 1 264 ? 13.771 -8.126 4.248 1.00 68.81 264 PRO A C 1
ATOM 1970 O O . PRO A 1 264 ? 14.016 -6.964 3.937 1.00 68.81 264 PRO A O 1
ATOM 1973 N N . ARG A 1 265 ? 13.703 -8.491 5.533 1.00 67.75 265 ARG A N 1
ATOM 1974 C CA . ARG A 1 265 ? 13.795 -7.518 6.626 1.00 67.75 265 ARG A CA 1
ATOM 1975 C C . ARG A 1 265 ? 15.143 -6.793 6.660 1.00 67.75 265 ARG A C 1
ATOM 1977 O O . ARG A 1 265 ? 15.193 -5.590 6.925 1.00 67.75 265 ARG A O 1
ATOM 1984 N N . GLN A 1 266 ? 16.250 -7.495 6.400 1.00 78.44 266 GLN A N 1
ATOM 1985 C CA . GLN A 1 266 ? 17.567 -6.858 6.276 1.00 78.44 266 GLN A CA 1
ATOM 1986 C C . GLN A 1 266 ? 17.600 -5.848 5.119 1.00 78.44 266 GLN A C 1
ATOM 1988 O O . GLN A 1 266 ? 18.216 -4.790 5.259 1.00 78.44 266 GLN A O 1
ATOM 1993 N N . GLN A 1 267 ? 16.923 -6.140 4.003 1.00 81.94 267 GLN A N 1
ATOM 1994 C CA . GLN A 1 267 ? 16.734 -5.203 2.894 1.00 81.94 267 GLN A CA 1
ATOM 1995 C C . GLN A 1 267 ? 15.934 -3.969 3.321 1.00 81.94 267 GLN A C 1
ATOM 1997 O O . GLN A 1 267 ? 16.425 -2.861 3.103 1.00 81.94 267 GLN A O 1
ATOM 2002 N N . THR A 1 268 ? 14.797 -4.121 4.003 1.00 71.56 268 THR A N 1
ATOM 2003 C CA . THR A 1 268 ? 13.974 -2.997 4.497 1.00 71.56 268 THR A CA 1
ATOM 2004 C C . THR A 1 268 ? 14.755 -2.102 5.469 1.00 71.56 268 THR A C 1
ATOM 2006 O O . THR A 1 268 ? 14.768 -0.871 5.359 1.00 71.56 268 THR A O 1
ATOM 2009 N N . GLN A 1 269 ? 15.525 -2.705 6.380 1.00 78.00 269 GLN A N 1
ATOM 2010 C CA . GLN A 1 269 ? 16.415 -1.966 7.286 1.00 78.00 269 GLN A CA 1
ATOM 2011 C C . GLN A 1 269 ? 17.542 -1.244 6.540 1.00 78.00 269 GLN A C 1
ATOM 2013 O O . GLN A 1 269 ? 17.917 -0.119 6.886 1.00 78.00 269 GLN A O 1
ATOM 2018 N N . ALA A 1 270 ? 18.117 -1.883 5.523 1.00 86.88 270 ALA A N 1
ATOM 2019 C CA . ALA A 1 270 ? 19.157 -1.278 4.710 1.00 86.88 270 ALA A CA 1
ATOM 2020 C C . ALA A 1 270 ? 18.633 -0.110 3.874 1.00 86.88 270 ALA A C 1
ATOM 2022 O O . ALA A 1 270 ? 19.291 0.933 3.834 1.00 86.88 270 ALA A O 1
ATOM 2023 N N . LEU A 1 271 ? 17.442 -0.242 3.291 1.00 85.00 271 LEU A N 1
ATOM 2024 C CA . LEU A 1 271 ? 16.732 0.832 2.605 1.00 85.00 271 LEU A CA 1
ATOM 2025 C C . LEU A 1 271 ? 16.546 2.035 3.536 1.00 85.00 271 LEU A C 1
ATOM 2027 O O . LEU A 1 271 ? 17.007 3.132 3.220 1.00 85.00 271 LEU A O 1
ATOM 2031 N N . SER A 1 272 ? 15.981 1.810 4.725 1.00 80.38 272 SER A N 1
ATOM 2032 C CA . SER A 1 272 ? 15.748 2.856 5.731 1.00 80.38 272 SER A CA 1
ATOM 2033 C C . SER A 1 272 ? 17.023 3.624 6.097 1.00 80.38 272 SER A C 1
ATOM 2035 O O . SER A 1 272 ? 17.035 4.857 6.112 1.00 80.38 272 SER A O 1
ATOM 2037 N N . ARG A 1 273 ? 18.133 2.914 6.337 1.00 88.31 273 ARG A N 1
ATOM 2038 C CA . ARG A 1 273 ? 19.432 3.540 6.645 1.00 88.31 273 ARG A CA 1
ATOM 2039 C C . ARG A 1 273 ? 20.017 4.306 5.456 1.00 88.31 273 ARG A C 1
ATOM 2041 O O . ARG A 1 273 ? 20.596 5.374 5.649 1.00 88.31 273 ARG A O 1
ATOM 2048 N N . GLY A 1 274 ? 19.861 3.790 4.236 1.00 92.12 274 GLY A N 1
ATOM 2049 C CA . GLY A 1 274 ? 20.293 4.472 3.012 1.00 92.12 274 GLY A CA 1
ATOM 2050 C C . GLY A 1 274 ? 19.521 5.770 2.768 1.00 92.12 274 GLY A C 1
ATOM 2051 O O . GLY A 1 274 ? 20.125 6.802 2.471 1.00 92.12 274 GLY A O 1
ATOM 2052 N N . LEU A 1 275 ? 18.202 5.751 2.977 1.00 86.94 275 LEU A N 1
ATOM 2053 C CA . LEU A 1 275 ? 17.351 6.940 2.902 1.00 86.94 275 LEU A CA 1
ATOM 2054 C C . LEU A 1 275 ? 17.758 7.982 3.941 1.00 86.94 275 LEU A C 1
ATOM 2056 O O . LEU A 1 275 ? 17.946 9.146 3.585 1.00 86.94 275 LEU A O 1
ATOM 2060 N N . GLN A 1 276 ? 17.968 7.567 5.193 1.00 86.38 276 GLN A N 1
ATOM 2061 C CA . GLN A 1 276 ? 18.432 8.467 6.249 1.00 86.38 276 GLN A CA 1
ATOM 2062 C C . GLN A 1 276 ? 19.749 9.152 5.859 1.00 86.38 276 GLN A C 1
ATOM 2064 O O . GLN A 1 276 ? 19.858 10.374 5.970 1.00 86.38 276 GLN A O 1
ATOM 2069 N N . PHE A 1 277 ? 20.720 8.399 5.335 1.00 92.94 277 PHE A N 1
ATOM 2070 C CA . PHE A 1 277 ? 21.982 8.966 4.860 1.00 92.94 277 PHE A CA 1
ATOM 2071 C C . PHE A 1 277 ? 21.765 10.049 3.788 1.00 92.94 277 PHE A C 1
ATOM 2073 O O . PHE A 1 277 ? 22.327 11.141 3.889 1.00 92.94 277 PHE A O 1
ATOM 2080 N N . LEU A 1 278 ? 20.924 9.790 2.778 1.00 92.31 278 LEU A N 1
ATOM 2081 C CA . LEU A 1 278 ? 20.623 10.765 1.719 1.00 92.31 278 LEU A CA 1
ATOM 2082 C C . LEU A 1 278 ? 19.897 12.012 2.259 1.00 92.31 278 LEU A C 1
ATOM 2084 O O . LEU A 1 278 ? 20.212 13.134 1.852 1.00 92.31 278 LEU A O 1
ATOM 2088 N N . GLN A 1 279 ? 18.970 11.845 3.207 1.00 89.56 279 GLN A N 1
ATOM 2089 C CA . GLN A 1 279 ? 18.278 12.957 3.873 1.00 89.56 279 GLN A CA 1
ATOM 2090 C C . GLN A 1 279 ? 19.245 13.831 4.684 1.00 89.56 279 GLN A C 1
ATOM 2092 O O . GLN A 1 279 ? 19.154 15.065 4.663 1.00 89.56 279 GLN A O 1
ATOM 2097 N N . GLU A 1 280 ? 20.200 13.209 5.377 1.00 88.19 280 GLU A N 1
ATOM 2098 C CA . GLU A 1 280 ? 21.250 13.916 6.107 1.00 88.19 280 GLU A CA 1
ATOM 2099 C C . GLU A 1 280 ? 22.137 14.719 5.150 1.00 88.19 280 GLU A C 1
ATOM 2101 O O . GLU A 1 280 ? 22.388 15.895 5.418 1.00 88.19 280 GLU A O 1
ATOM 2106 N N . GLN A 1 281 ? 22.522 14.154 3.996 1.00 87.31 281 GLN A N 1
ATOM 2107 C CA . GLN A 1 281 ? 23.279 14.881 2.965 1.00 87.31 281 GLN A CA 1
ATOM 2108 C C . GLN A 1 281 ? 22.531 16.122 2.455 1.00 87.31 281 GLN A C 1
ATOM 2110 O O . GLN A 1 281 ? 23.127 17.196 2.334 1.00 87.31 281 GLN A O 1
ATOM 2115 N N . ALA A 1 282 ? 21.221 16.015 2.214 1.00 82.12 282 ALA A N 1
ATOM 2116 C CA . ALA A 1 282 ? 20.387 17.146 1.799 1.00 82.12 282 ALA A CA 1
ATOM 2117 C C . ALA A 1 282 ? 20.302 18.254 2.871 1.00 82.12 282 ALA A C 1
ATOM 2119 O O . ALA A 1 282 ? 20.158 19.439 2.557 1.00 82.12 282 ALA A O 1
ATOM 2120 N N . SER A 1 283 ? 20.433 17.885 4.147 1.00 74.75 283 SER A N 1
ATOM 2121 C CA . SER A 1 283 ? 20.281 18.786 5.296 1.00 74.75 283 SER A CA 1
ATOM 2122 C C . SER A 1 283 ? 21.543 19.594 5.635 1.00 74.75 283 SER A C 1
ATOM 2124 O O . SER A 1 283 ? 21.469 20.545 6.415 1.00 74.75 283 SER A O 1
ATOM 2126 N N . VAL A 1 284 ? 22.697 19.302 5.018 1.00 73.38 284 VAL A N 1
ATOM 2127 C CA . VAL A 1 284 ? 23.975 20.020 5.254 1.00 73.38 284 VAL A CA 1
ATOM 2128 C C . VAL A 1 284 ? 23.958 21.477 4.727 1.00 73.38 284 VAL A C 1
ATOM 2130 O O . VAL A 1 284 ? 24.875 22.255 4.991 1.00 73.38 284 VAL A O 1
ATOM 2133 N N . GLY A 1 285 ? 22.894 21.909 4.037 1.00 56.69 285 GLY A N 1
ATOM 2134 C CA . GLY A 1 285 ? 22.666 23.313 3.650 1.00 56.69 285 GLY A CA 1
ATOM 2135 C C . GLY A 1 285 ? 23.295 23.746 2.314 1.00 56.69 285 GLY A C 1
ATOM 2136 O O . GLY A 1 285 ? 23.354 24.949 2.018 1.00 56.69 285 GLY A O 1
ATOM 2137 N N . GLY A 1 286 ? 23.753 22.784 1.505 1.00 66.81 286 GLY A N 1
ATOM 2138 C CA . GLY A 1 286 ? 24.252 22.992 0.139 1.00 66.81 286 GLY A CA 1
ATOM 2139 C C . GLY A 1 286 ? 23.147 23.275 -0.888 1.00 66.81 286 GLY A C 1
ATOM 2140 O O . GLY A 1 286 ? 21.965 23.167 -0.578 1.00 66.81 286 GLY A O 1
ATOM 2141 N N . ASP A 1 287 ? 23.537 23.675 -2.103 1.00 72.06 287 ASP A N 1
ATOM 2142 C CA . ASP A 1 287 ? 22.615 23.854 -3.246 1.00 72.06 287 ASP A CA 1
ATOM 2143 C C . ASP A 1 287 ? 22.455 22.562 -4.079 1.00 72.06 287 ASP A C 1
ATOM 2145 O O . ASP A 1 287 ? 21.601 22.491 -4.956 1.00 72.06 287 ASP A O 1
ATOM 2149 N N . VAL A 1 288 ? 23.294 21.554 -3.810 1.00 76.31 288 VAL A N 1
ATOM 2150 C CA . VAL A 1 288 ? 23.307 20.220 -4.429 1.00 76.31 288 VAL A CA 1
ATOM 2151 C C . VAL A 1 288 ? 23.766 19.179 -3.401 1.00 76.31 288 VAL A C 1
ATOM 2153 O O . VAL A 1 288 ? 24.527 19.513 -2.487 1.00 76.31 288 VAL A O 1
ATOM 2156 N N . ILE A 1 289 ? 23.361 17.922 -3.578 1.00 79.00 289 ILE A N 1
ATOM 2157 C CA . ILE A 1 289 ? 23.887 16.757 -2.855 1.00 79.00 289 ILE A CA 1
ATOM 2158 C C . ILE A 1 289 ? 25.091 16.233 -3.641 1.00 79.00 289 ILE A C 1
ATOM 2160 O O . ILE A 1 289 ? 24.919 15.683 -4.721 1.00 79.00 289 ILE A O 1
ATOM 2164 N N . GLU A 1 290 ? 26.305 16.422 -3.113 1.00 80.56 290 GLU A N 1
ATOM 2165 C CA . GLU A 1 290 ? 27.612 16.117 -3.739 1.00 80.56 290 GLU A CA 1
ATOM 2166 C C . GLU A 1 290 ? 27.883 16.815 -5.088 1.00 80.56 290 GLU A C 1
ATOM 2168 O O . GLU A 1 290 ? 28.814 17.612 -5.209 1.00 80.56 290 GLU A O 1
ATOM 2173 N N . THR A 1 291 ? 27.089 16.517 -6.116 1.00 83.06 291 THR A N 1
ATOM 2174 C CA . THR A 1 291 ? 27.167 17.050 -7.481 1.00 83.06 291 THR A CA 1
ATOM 2175 C C . THR A 1 291 ? 25.754 17.203 -8.057 1.00 83.06 291 THR A C 1
ATOM 2177 O O . THR A 1 291 ? 24.846 16.525 -7.590 1.00 83.06 291 THR A O 1
ATOM 2180 N N . PRO A 1 292 ? 25.530 18.014 -9.109 1.00 81.12 292 PRO A N 1
ATOM 2181 C CA . PRO A 1 292 ? 24.212 18.105 -9.744 1.00 81.12 292 PRO A CA 1
ATOM 2182 C C . PRO A 1 292 ? 23.630 16.743 -10.156 1.00 81.12 292 PRO A C 1
ATOM 2184 O O . PRO A 1 292 ? 22.464 16.475 -9.899 1.00 81.12 292 PRO A O 1
ATOM 2187 N N . GLY A 1 293 ? 24.456 15.853 -10.721 1.00 82.12 293 GLY A N 1
ATOM 2188 C CA . GLY A 1 293 ? 24.018 14.505 -11.090 1.00 82.12 293 GLY A CA 1
ATOM 2189 C C . GLY A 1 293 ? 23.673 13.635 -9.880 1.00 82.12 293 GLY A C 1
ATOM 2190 O O . GLY A 1 293 ? 22.669 12.930 -9.908 1.00 82.12 293 GLY A O 1
ATOM 2191 N N . ALA A 1 294 ? 24.462 13.712 -8.804 1.00 86.69 294 ALA A N 1
ATOM 2192 C CA . ALA A 1 294 ? 24.161 13.003 -7.561 1.00 86.69 294 ALA A CA 1
ATOM 2193 C C . ALA A 1 294 ? 22.893 13.543 -6.878 1.00 86.69 294 ALA A C 1
ATOM 2195 O O . ALA A 1 294 ? 22.142 12.741 -6.336 1.00 86.69 294 ALA A O 1
ATOM 2196 N N . THR A 1 295 ? 22.585 14.843 -6.980 1.00 91.94 295 THR A N 1
ATOM 2197 C CA . THR A 1 295 ? 21.290 15.402 -6.552 1.00 91.94 295 THR A CA 1
ATOM 2198 C C . THR A 1 295 ? 20.127 14.757 -7.293 1.00 91.94 295 THR A C 1
ATOM 2200 O O . THR A 1 295 ? 19.178 14.334 -6.644 1.00 91.94 295 THR A O 1
ATOM 2203 N N . SER A 1 296 ? 20.191 14.655 -8.627 1.00 92.88 296 SER A N 1
ATOM 2204 C CA . SER A 1 296 ? 19.128 14.028 -9.428 1.00 92.88 296 SER A CA 1
ATOM 2205 C C . SER A 1 296 ? 18.907 12.568 -9.012 1.00 92.88 296 SER A C 1
ATOM 2207 O O . SER A 1 296 ? 17.776 12.165 -8.757 1.00 92.88 296 SER A O 1
ATOM 2209 N N . TRP A 1 297 ? 19.987 11.790 -8.869 1.00 94.50 297 TRP A N 1
ATOM 2210 C CA . TRP A 1 297 ? 19.905 10.395 -8.425 1.00 94.50 297 TRP A CA 1
ATOM 2211 C C . TRP A 1 297 ? 19.426 10.251 -6.981 1.00 94.50 297 TRP A C 1
ATOM 2213 O O . TRP A 1 297 ? 18.622 9.373 -6.697 1.00 94.50 297 TRP A O 1
ATOM 2223 N N . ALA A 1 298 ? 19.892 11.102 -6.065 1.00 94.31 298 ALA A N 1
ATOM 2224 C CA . ALA A 1 298 ? 19.416 11.123 -4.683 1.00 94.31 298 ALA A CA 1
ATOM 2225 C C . ALA A 1 298 ? 17.938 11.510 -4.599 1.00 94.31 298 ALA A C 1
ATOM 2227 O O . ALA A 1 298 ? 17.223 10.930 -3.797 1.00 94.31 298 ALA A O 1
ATOM 2228 N N . GLY A 1 299 ? 17.473 12.432 -5.444 1.00 92.44 299 GLY A N 1
ATOM 2229 C CA . GLY A 1 299 ? 16.060 12.771 -5.586 1.00 92.44 299 GLY A CA 1
ATOM 2230 C C . GLY A 1 299 ? 15.216 11.568 -5.983 1.00 92.44 299 GLY A C 1
ATOM 2231 O O . GLY A 1 299 ? 14.296 11.217 -5.258 1.00 92.44 299 GLY A O 1
ATOM 2232 N N . MET A 1 300 ? 15.589 10.887 -7.071 1.00 94.06 300 MET A N 1
ATOM 2233 C CA . MET A 1 300 ? 14.915 9.658 -7.510 1.00 94.06 300 MET A CA 1
ATOM 2234 C C . MET A 1 300 ? 14.936 8.566 -6.433 1.00 94.06 300 MET A C 1
ATOM 2236 O O . MET A 1 300 ? 13.917 7.945 -6.169 1.00 94.06 300 MET A O 1
ATOM 2240 N N . ALA A 1 301 ? 16.069 8.363 -5.759 1.00 93.31 301 ALA A N 1
ATOM 2241 C CA . ALA A 1 301 ? 16.194 7.372 -4.692 1.00 93.31 301 ALA A CA 1
ATOM 2242 C C . ALA A 1 301 ? 15.348 7.708 -3.452 1.00 93.31 301 ALA A C 1
ATOM 2244 O O . ALA A 1 301 ? 14.719 6.831 -2.867 1.00 93.31 301 ALA A O 1
ATOM 2245 N N . LEU A 1 302 ? 15.317 8.979 -3.048 1.00 89.94 302 LEU A N 1
ATOM 2246 C CA . LEU A 1 302 ? 14.469 9.456 -1.957 1.00 89.94 302 LEU A CA 1
ATOM 2247 C C . LEU A 1 302 ? 12.989 9.289 -2.307 1.00 89.94 302 LEU A C 1
ATOM 2249 O O . LEU A 1 302 ? 12.239 8.808 -1.464 1.00 89.94 302 LEU A O 1
ATOM 2253 N N . ALA A 1 303 ? 12.599 9.636 -3.535 1.00 85.88 303 ALA A N 1
ATOM 2254 C CA . ALA A 1 303 ? 11.244 9.469 -4.046 1.00 85.88 303 ALA A CA 1
ATOM 2255 C C . ALA A 1 303 ? 10.816 7.994 -4.071 1.00 85.88 303 ALA A C 1
ATOM 2257 O O . ALA A 1 303 ? 9.767 7.674 -3.521 1.00 85.88 303 ALA A O 1
ATOM 2258 N N . ALA A 1 304 ? 11.668 7.104 -4.596 1.00 84.31 304 ALA A N 1
ATOM 2259 C CA . ALA A 1 304 ? 11.451 5.656 -4.595 1.00 84.31 304 ALA A CA 1
ATOM 2260 C C . ALA A 1 304 ? 11.305 5.075 -3.182 1.00 84.31 304 ALA A C 1
ATOM 2262 O O . ALA A 1 304 ? 10.502 4.182 -2.957 1.00 84.31 304 ALA A O 1
ATOM 2263 N N . GLY A 1 305 ? 12.050 5.599 -2.205 1.00 77.12 305 GLY A N 1
ATOM 2264 C CA . GLY A 1 305 ? 11.868 5.269 -0.788 1.00 77.12 305 GLY A CA 1
ATOM 2265 C C . GLY A 1 305 ? 10.766 6.076 -0.095 1.00 77.12 305 GLY A C 1
ATOM 2266 O O . GLY A 1 305 ? 10.860 6.337 1.108 1.00 77.12 305 GLY A O 1
ATOM 2267 N N . GLY A 1 306 ? 9.797 6.589 -0.855 1.00 72.69 306 GLY A N 1
ATOM 2268 C CA . GLY A 1 306 ? 8.610 7.289 -0.368 1.00 72.69 306 GLY A CA 1
ATOM 2269 C C . GLY A 1 306 ? 8.845 8.682 0.232 1.00 72.69 306 GLY A C 1
ATOM 2270 O O . GLY A 1 306 ? 7.908 9.321 0.710 1.00 72.69 306 GLY A O 1
ATOM 2271 N N . ARG A 1 307 ? 10.062 9.232 0.236 1.00 77.81 307 ARG A N 1
ATOM 2272 C CA . ARG A 1 307 ? 10.331 10.545 0.851 1.00 77.81 307 ARG A CA 1
ATOM 2273 C C . ARG A 1 307 ? 9.823 11.684 -0.028 1.00 77.81 307 ARG A C 1
ATOM 2275 O O . ARG A 1 307 ? 10.172 11.794 -1.198 1.00 77.81 307 ARG A O 1
ATOM 2282 N N . SER A 1 308 ? 9.077 12.609 0.579 1.00 80.50 308 SER A N 1
ATOM 2283 C CA . SER A 1 308 ? 8.674 13.842 -0.099 1.00 80.50 308 SER A CA 1
ATOM 2284 C C . SER A 1 308 ? 9.875 14.753 -0.352 1.00 80.50 308 SER A C 1
ATOM 2286 O O . SER A 1 308 ? 10.526 15.227 0.584 1.00 80.50 308 SER A O 1
ATOM 2288 N N . LEU A 1 309 ? 10.157 15.045 -1.624 1.00 86.00 309 LEU A N 1
ATOM 2289 C CA . LEU A 1 309 ? 11.316 15.861 -1.996 1.00 86.00 309 LEU A CA 1
ATOM 2290 C C . LEU A 1 309 ? 11.162 17.338 -1.604 1.00 86.00 309 LEU A C 1
ATOM 2292 O O . LEU A 1 309 ? 12.160 18.058 -1.527 1.00 86.00 309 LEU A O 1
ATOM 2296 N N . ASP A 1 310 ? 9.942 17.785 -1.301 1.00 82.12 310 ASP A N 1
ATOM 2297 C CA . ASP A 1 310 ? 9.657 19.115 -0.756 1.00 82.12 310 ASP A CA 1
ATOM 2298 C C . ASP A 1 310 ? 9.955 19.238 0.741 1.00 82.12 310 ASP A C 1
ATOM 2300 O O . ASP A 1 310 ? 10.276 20.334 1.214 1.00 82.12 310 ASP A O 1
ATOM 2304 N N . SER A 1 311 ? 9.861 18.135 1.491 1.00 78.81 311 SER A N 1
ATOM 2305 C CA . SER A 1 311 ? 10.088 18.124 2.941 1.00 78.81 311 SER A CA 1
ATOM 2306 C C . SER A 1 311 ? 11.535 17.804 3.320 1.00 78.81 311 SER A C 1
ATOM 2308 O O . SER A 1 311 ? 11.995 18.220 4.384 1.00 78.81 311 SER A O 1
ATOM 2310 N N . VAL A 1 312 ? 12.279 17.111 2.452 1.00 81.12 312 VAL A N 1
ATOM 2311 C CA . VAL A 1 312 ? 13.694 16.794 2.681 1.00 81.12 312 VAL A CA 1
ATOM 2312 C C . VAL A 1 312 ? 14.572 18.011 2.380 1.00 81.12 312 VAL A C 1
ATOM 2314 O O . VAL A 1 312 ? 14.587 18.533 1.265 1.00 81.12 312 VAL A O 1
ATOM 2317 N N . GLY A 1 313 ? 15.343 18.447 3.380 1.00 82.88 313 GLY A N 1
ATOM 2318 C CA . GLY A 1 313 ? 16.172 19.651 3.330 1.00 82.88 313 GLY A CA 1
ATOM 2319 C C . GLY A 1 313 ? 15.538 20.810 4.103 1.00 82.88 313 GLY A C 1
ATOM 2320 O O . GLY A 1 313 ? 14.947 20.623 5.163 1.00 82.88 313 GLY A O 1
ATOM 2321 N N . SER A 1 314 ? 15.681 22.038 3.601 1.00 79.00 314 SER A N 1
ATOM 2322 C CA . SER A 1 314 ? 15.050 23.222 4.211 1.00 79.00 314 SER A CA 1
ATOM 2323 C C . SER A 1 314 ? 13.967 23.797 3.306 1.00 79.00 314 SER A C 1
ATOM 2325 O O . SER A 1 314 ? 14.022 23.624 2.095 1.00 79.00 314 SER A O 1
ATOM 2327 N N . SER A 1 315 ? 13.031 24.580 3.845 1.00 73.06 315 SER A N 1
ATOM 2328 C CA . SER A 1 315 ? 11.949 25.172 3.039 1.00 73.06 315 SER A CA 1
ATOM 2329 C C . SER A 1 315 ? 12.432 26.047 1.870 1.00 73.06 315 SER A C 1
ATOM 2331 O O . SER A 1 315 ? 11.691 26.244 0.909 1.00 73.06 315 SER A O 1
ATOM 2333 N N . SER A 1 316 ? 13.658 26.581 1.909 1.00 77.50 316 SER A N 1
ATOM 2334 C CA . SER A 1 316 ? 14.272 27.343 0.809 1.00 77.50 316 SER A CA 1
ATOM 2335 C C . SER A 1 316 ? 15.236 26.530 -0.059 1.00 77.50 316 SER A C 1
ATOM 2337 O O . SER A 1 316 ? 15.599 27.000 -1.134 1.00 77.50 316 SER A O 1
ATOM 2339 N N . LYS A 1 317 ? 15.627 25.333 0.386 1.00 83.56 317 LYS A N 1
ATOM 2340 C CA . LYS A 1 317 ? 16.537 24.405 -0.295 1.00 83.56 317 LYS A CA 1
ATOM 2341 C C . LYS A 1 317 ? 16.071 22.969 -0.057 1.00 83.56 317 LYS A C 1
ATOM 2343 O O . LYS A 1 317 ? 16.765 22.189 0.594 1.00 83.56 317 LYS A O 1
ATOM 2348 N N . SER A 1 318 ? 14.848 22.670 -0.475 1.00 88.56 318 SER A N 1
ATOM 2349 C CA . SER A 1 318 ? 14.344 21.302 -0.481 1.00 88.56 318 SER A CA 1
ATOM 2350 C C . SER A 1 318 ? 14.985 20.550 -1.644 1.00 88.56 318 SER A C 1
ATOM 2352 O O . SER A 1 318 ? 15.464 21.184 -2.591 1.00 88.56 318 SER A O 1
ATOM 2354 N N . VAL A 1 319 ? 15.004 19.221 -1.604 1.00 89.31 319 VAL A N 1
ATOM 2355 C CA . VAL A 1 319 ? 15.545 18.415 -2.712 1.00 89.31 319 VAL A CA 1
ATOM 2356 C C . VAL A 1 319 ? 14.814 18.724 -4.023 1.00 89.31 319 VAL A C 1
ATOM 2358 O O . VAL A 1 319 ? 15.478 18.925 -5.036 1.00 89.31 319 VAL A O 1
ATOM 2361 N N . ALA A 1 320 ? 13.489 18.904 -3.998 1.00 88.88 320 ALA A N 1
ATOM 2362 C CA . ALA A 1 320 ? 12.703 19.324 -5.165 1.00 88.88 320 ALA A CA 1
ATOM 2363 C C . ALA A 1 320 ? 13.201 20.656 -5.764 1.00 88.88 320 ALA A C 1
ATOM 2365 O O . ALA A 1 320 ? 13.374 20.785 -6.977 1.00 88.88 320 ALA A O 1
ATOM 2366 N N . LYS A 1 321 ? 13.533 21.638 -4.913 1.00 88.50 321 LYS A N 1
ATOM 2367 C CA . LYS A 1 321 ? 14.115 22.919 -5.352 1.00 88.50 321 LYS A CA 1
ATOM 2368 C C . LYS A 1 321 ? 15.539 22.777 -5.867 1.00 88.50 321 LYS A C 1
ATOM 2370 O O . LYS A 1 321 ? 15.910 23.473 -6.809 1.00 88.50 321 LYS A O 1
ATOM 2375 N N . MET A 1 322 ? 16.345 21.902 -5.263 1.00 89.94 322 MET A N 1
ATOM 2376 C CA . MET A 1 322 ? 17.684 21.609 -5.778 1.00 89.94 322 MET A CA 1
ATOM 2377 C C . MET A 1 322 ? 17.583 21.007 -7.181 1.00 89.94 322 MET A C 1
ATOM 2379 O O . MET A 1 322 ? 18.289 21.469 -8.070 1.00 89.94 322 MET A O 1
ATOM 2383 N N . ILE A 1 323 ? 16.666 20.057 -7.401 1.00 90.12 323 ILE A N 1
ATOM 2384 C CA . ILE A 1 323 ? 16.389 19.457 -8.715 1.00 90.12 323 ILE A CA 1
ATOM 2385 C C . ILE A 1 323 ? 15.966 20.534 -9.715 1.00 90.12 323 ILE A C 1
ATOM 2387 O O . ILE A 1 323 ? 16.607 20.650 -10.755 1.00 90.12 323 ILE A O 1
ATOM 2391 N N . GLY A 1 324 ? 14.973 21.373 -9.397 1.00 86.50 324 GLY A N 1
ATOM 2392 C CA . GLY A 1 324 ? 14.529 22.461 -10.285 1.00 86.50 324 GLY A CA 1
ATOM 2393 C C . GLY A 1 324 ? 15.631 23.473 -10.638 1.00 86.50 324 GLY A C 1
ATOM 2394 O O . GLY A 1 324 ? 15.615 24.074 -11.714 1.00 86.50 324 GLY A O 1
ATOM 2395 N N . ALA A 1 325 ? 16.635 23.622 -9.768 1.00 84.75 325 ALA A N 1
ATOM 2396 C CA . ALA A 1 325 ? 17.796 24.478 -9.998 1.00 84.75 325 ALA A CA 1
ATOM 2397 C C . ALA A 1 325 ? 18.909 23.826 -10.846 1.00 84.75 325 ALA A C 1
ATOM 2399 O O . ALA A 1 325 ? 19.803 24.541 -11.317 1.00 84.75 325 ALA A O 1
ATOM 2400 N N . VAL A 1 326 ? 18.887 22.503 -11.066 1.00 82.06 326 VAL A N 1
ATOM 2401 C CA . VAL A 1 326 ? 19.848 21.807 -11.939 1.00 82.06 326 VAL A CA 1
ATOM 2402 C C . VAL A 1 326 ? 19.480 22.063 -13.399 1.00 82.06 326 VAL A C 1
ATOM 2404 O O . VAL A 1 326 ? 18.740 21.309 -14.017 1.00 82.06 326 VAL A O 1
ATOM 2407 N N . VAL A 1 327 ? 20.027 23.134 -13.977 1.00 78.94 327 VAL A N 1
ATOM 2408 C CA . VAL A 1 327 ? 19.933 23.397 -15.422 1.00 78.94 327 VAL A CA 1
ATOM 2409 C C . VAL A 1 327 ? 21.196 22.876 -16.117 1.00 78.94 327 VAL A C 1
ATOM 2411 O O . VAL A 1 327 ? 22.280 23.417 -15.859 1.00 78.94 327 VAL A O 1
ATOM 2414 N N . PRO A 1 328 ? 21.105 21.862 -17.003 1.00 81.62 328 PRO A N 1
ATOM 2415 C CA . PRO A 1 328 ? 22.247 21.410 -17.787 1.00 81.62 328 PRO A CA 1
ATOM 2416 C C . PRO A 1 328 ? 22.870 22.569 -18.583 1.00 81.62 328 PRO A C 1
ATOM 2418 O O . PRO A 1 328 ? 22.190 23.308 -19.298 1.00 81.62 328 PRO A O 1
ATOM 2421 N N . GLY A 1 329 ? 24.178 22.769 -18.402 1.00 75.00 329 GLY A N 1
ATOM 2422 C CA . GLY A 1 329 ? 24.915 23.910 -18.950 1.00 75.00 329 GLY A CA 1
ATOM 2423 C C . GLY A 1 329 ? 25.364 23.744 -20.407 1.00 75.00 329 GLY A C 1
ATOM 2424 O O . GLY A 1 329 ? 25.038 22.781 -21.097 1.00 75.00 329 GLY A O 1
ATOM 2425 N N . GLU A 1 330 ? 26.176 24.694 -20.879 1.00 66.94 330 GLU A N 1
ATOM 2426 C CA . GLU A 1 330 ? 26.802 24.635 -22.204 1.00 66.94 330 GLU A CA 1
ATOM 2427 C C . GLU A 1 330 ? 27.768 23.434 -22.284 1.00 66.94 330 GLU A C 1
ATOM 2429 O O . GLU A 1 330 ? 28.741 23.365 -21.532 1.00 66.94 330 GLU A O 1
ATOM 2434 N N . GLY A 1 331 ? 27.484 22.476 -23.176 1.00 69.31 331 GLY A N 1
ATOM 2435 C CA . GLY A 1 331 ? 28.228 21.214 -23.300 1.00 69.31 331 GLY A CA 1
ATOM 2436 C C . GLY A 1 331 ? 27.588 20.004 -22.608 1.00 69.31 331 GLY A C 1
ATOM 2437 O O . GLY A 1 331 ? 28.187 18.932 -22.636 1.00 69.31 331 GLY A O 1
ATOM 2438 N N . ALA A 1 332 ? 26.399 20.160 -22.015 1.00 80.69 332 ALA A N 1
ATOM 2439 C CA . ALA A 1 332 ? 25.593 19.037 -21.540 1.00 80.69 332 ALA A CA 1
ATOM 2440 C C . ALA A 1 332 ? 25.226 18.079 -22.682 1.00 80.69 332 ALA A C 1
ATOM 2442 O O . ALA A 1 332 ? 24.973 18.506 -23.813 1.00 80.69 332 ALA A O 1
ATOM 2443 N N . THR A 1 333 ? 25.186 16.790 -22.365 1.00 87.94 333 THR A N 1
ATOM 2444 C CA . THR A 1 333 ? 24.736 15.737 -23.287 1.00 87.94 333 THR A CA 1
ATOM 2445 C C . THR A 1 333 ? 23.228 15.536 -23.166 1.00 87.94 333 THR A C 1
ATOM 2447 O O . THR A 1 333 ? 22.609 16.047 -22.232 1.00 87.94 333 THR A O 1
ATOM 2450 N N . VAL A 1 334 ? 22.614 14.792 -24.092 1.00 90.88 334 VAL A N 1
ATOM 2451 C CA . VAL A 1 334 ? 21.183 14.466 -23.978 1.00 90.88 334 VAL A CA 1
ATOM 2452 C C . VAL A 1 334 ? 20.880 13.672 -22.696 1.00 90.88 334 VAL A C 1
ATOM 2454 O O . VAL A 1 334 ? 19.898 13.979 -22.030 1.00 90.88 334 VAL A O 1
ATOM 2457 N N . LEU A 1 335 ? 21.814 12.818 -22.252 1.00 90.56 335 LEU A N 1
ATOM 2458 C CA . LEU A 1 335 ? 21.741 12.066 -20.990 1.00 90.56 335 LEU A CA 1
ATOM 2459 C C . LEU A 1 335 ? 21.545 12.960 -19.756 1.00 90.56 335 LEU A C 1
ATOM 2461 O O . LEU A 1 335 ? 20.903 12.562 -18.784 1.00 90.56 335 LEU A O 1
ATOM 2465 N N . ASP A 1 336 ? 22.093 14.181 -19.766 1.00 90.56 336 ASP A N 1
ATOM 2466 C CA . ASP A 1 336 ? 21.890 15.123 -18.662 1.00 90.56 336 ASP A CA 1
ATOM 2467 C C . ASP A 1 336 ? 20.451 15.644 -18.613 1.00 90.56 336 ASP A C 1
ATOM 2469 O O . ASP A 1 336 ? 19.935 15.881 -17.522 1.00 90.56 336 ASP A O 1
ATOM 2473 N N . TRP A 1 337 ? 19.807 15.807 -19.772 1.00 92.31 337 TRP A N 1
ATOM 2474 C CA . TRP A 1 337 ? 18.402 16.205 -19.878 1.00 92.31 337 TRP A CA 1
ATOM 2475 C C . TRP A 1 337 ? 17.465 15.046 -19.551 1.00 92.31 337 TRP A C 1
ATOM 2477 O O . TRP A 1 337 ? 16.503 15.246 -18.820 1.00 92.31 337 TRP A O 1
ATOM 2487 N N . GLU A 1 338 ? 17.777 13.839 -20.016 1.00 95.38 338 GLU A N 1
ATOM 2488 C CA . GLU A 1 338 ? 17.011 12.620 -19.730 1.00 95.38 338 GLU A CA 1
ATOM 2489 C C . GLU A 1 338 ? 16.981 12.329 -18.229 1.00 95.38 338 GLU A C 1
ATOM 2491 O O . GLU A 1 338 ? 15.906 12.238 -17.640 1.00 95.38 338 GLU A O 1
ATOM 2496 N N . ARG A 1 339 ? 18.149 12.320 -17.565 1.00 93.88 339 ARG A N 1
ATOM 2497 C CA . ARG A 1 339 ? 18.231 12.190 -16.099 1.00 93.88 339 ARG A CA 1
ATOM 2498 C C . ARG A 1 339 ? 17.434 13.281 -15.383 1.00 93.88 339 ARG A C 1
ATOM 2500 O O . ARG A 1 339 ? 16.859 13.029 -14.327 1.00 93.88 339 ARG A O 1
ATOM 2507 N N . GLN A 1 340 ? 17.443 14.501 -15.916 1.00 92.12 340 GLN A N 1
ATOM 2508 C CA . GLN A 1 340 ? 16.752 15.621 -15.293 1.00 92.12 340 GLN A CA 1
ATOM 2509 C C . GLN A 1 340 ? 15.231 15.510 -15.432 1.00 92.12 340 GLN A C 1
ATOM 2511 O O . GLN A 1 340 ? 14.537 15.801 -14.465 1.00 92.12 340 GLN A O 1
ATOM 2516 N N . VAL A 1 341 ? 14.717 15.042 -16.575 1.00 94.25 341 VAL A N 1
ATOM 2517 C CA . VAL A 1 341 ? 13.292 14.713 -16.735 1.00 94.25 341 VAL A CA 1
ATOM 2518 C C . VAL A 1 341 ? 12.878 13.674 -15.698 1.00 94.25 341 VAL A C 1
ATOM 2520 O O . VAL A 1 341 ? 11.936 13.925 -14.954 1.00 94.25 341 VAL A O 1
ATOM 2523 N N . LEU A 1 342 ? 13.638 12.583 -15.554 1.00 94.75 342 LEU A N 1
ATOM 2524 C CA . LEU A 1 342 ? 13.347 11.551 -14.552 1.00 94.75 342 LEU A CA 1
ATOM 2525 C C . LEU A 1 342 ? 13.345 12.106 -13.121 1.00 94.75 342 LEU A C 1
ATOM 2527 O O . LEU A 1 342 ? 12.462 11.783 -12.337 1.00 94.75 342 LEU A O 1
ATOM 2531 N N . ALA A 1 343 ? 14.288 12.987 -12.778 1.00 93.31 343 ALA A N 1
ATOM 2532 C CA . ALA A 1 343 ? 14.329 13.608 -11.454 1.00 93.31 343 ALA A CA 1
ATOM 2533 C C . ALA A 1 343 ? 13.186 14.611 -11.209 1.00 93.31 343 ALA A C 1
ATOM 2535 O O . ALA A 1 343 ? 12.741 14.750 -10.072 1.00 93.31 343 ALA A O 1
ATOM 2536 N N . VAL A 1 344 ? 12.717 15.318 -12.244 1.00 91.75 344 VAL A N 1
ATOM 2537 C CA . VAL A 1 344 ? 11.548 16.211 -12.149 1.00 91.75 344 VAL A CA 1
ATOM 2538 C C . VAL A 1 344 ? 10.274 15.396 -11.946 1.00 91.75 344 VAL A C 1
ATOM 2540 O O . VAL A 1 344 ? 9.501 15.715 -11.046 1.00 91.75 344 VAL A O 1
ATOM 2543 N N . VAL A 1 345 ? 10.102 14.314 -12.708 1.00 89.75 345 VAL A N 1
ATOM 2544 C CA . VAL A 1 345 ? 8.987 13.368 -12.545 1.00 89.75 345 VAL A CA 1
ATOM 2545 C C . VAL A 1 345 ? 9.013 12.756 -11.140 1.00 89.75 345 VAL A C 1
ATOM 2547 O O . VAL A 1 345 ? 8.009 12.782 -10.435 1.00 89.75 345 VAL A O 1
ATOM 2550 N N . ALA A 1 346 ? 10.189 12.337 -10.662 1.00 88.81 346 ALA A N 1
ATOM 2551 C CA . ALA A 1 346 ? 10.379 11.850 -9.296 1.00 88.81 346 ALA A CA 1
ATOM 2552 C C . ALA A 1 346 ? 10.051 12.890 -8.214 1.00 88.81 346 ALA A C 1
ATOM 2554 O O . ALA A 1 346 ? 9.783 12.519 -7.082 1.00 88.81 346 ALA A O 1
ATOM 2555 N N . ALA A 1 347 ? 10.071 14.187 -8.525 1.00 86.25 347 ALA A N 1
ATOM 2556 C CA . ALA A 1 347 ? 9.648 15.246 -7.610 1.00 86.25 347 ALA A CA 1
ATOM 2557 C C . ALA A 1 347 ? 8.137 15.541 -7.674 1.00 86.25 347 ALA A C 1
ATOM 2559 O O . ALA A 1 347 ? 7.688 16.517 -7.074 1.00 86.25 347 ALA A O 1
ATOM 2560 N N . GLY A 1 348 ? 7.366 14.746 -8.424 1.00 81.38 348 GLY A N 1
ATOM 2561 C CA . GLY A 1 348 ? 5.947 14.987 -8.698 1.00 81.38 348 GLY A CA 1
ATOM 2562 C C . GLY A 1 348 ? 5.707 16.154 -9.661 1.00 81.38 348 GLY A C 1
ATOM 2563 O O . GLY A 1 348 ? 4.636 16.761 -9.646 1.00 81.38 348 GLY A O 1
ATOM 2564 N N . GLY A 1 349 ? 6.716 16.529 -10.451 1.00 84.19 349 GLY A N 1
ATOM 2565 C CA . GLY A 1 349 ? 6.645 17.661 -11.362 1.00 84.19 349 GLY A CA 1
ATOM 2566 C C . GLY A 1 349 ? 6.307 17.302 -12.796 1.00 84.19 349 GLY A C 1
ATOM 2567 O O . GLY A 1 349 ? 6.779 16.298 -13.312 1.00 84.19 349 GLY A O 1
ATOM 2568 N N . ASP A 1 350 ? 5.555 18.180 -13.467 1.00 86.06 350 ASP A N 1
ATOM 2569 C CA . ASP A 1 350 ? 5.338 18.111 -14.915 1.00 86.06 350 ASP A CA 1
ATOM 2570 C C . ASP A 1 350 ? 6.621 18.541 -15.661 1.00 86.06 350 ASP A C 1
ATOM 2572 O O . ASP A 1 350 ? 6.961 19.734 -15.656 1.00 86.06 350 ASP A O 1
ATOM 2576 N N . PRO A 1 351 ? 7.344 17.623 -16.333 1.00 91.88 351 PRO A N 1
ATOM 2577 C CA . PRO A 1 351 ? 8.593 17.950 -17.014 1.00 91.88 351 PRO A CA 1
ATOM 2578 C C . PRO A 1 351 ? 8.400 18.845 -18.248 1.00 91.88 351 PRO A C 1
ATOM 2580 O O . PRO A 1 351 ? 9.374 19.456 -18.702 1.00 91.88 351 PRO A O 1
ATOM 2583 N N . HIS A 1 352 ? 7.179 18.992 -18.773 1.00 91.38 352 HIS A N 1
ATOM 2584 C CA . HIS A 1 352 ? 6.881 19.959 -19.832 1.00 91.38 352 HIS A CA 1
ATOM 2585 C C . HIS A 1 352 ? 6.785 21.396 -19.313 1.00 91.38 352 HIS A C 1
ATOM 2587 O O . HIS A 1 352 ? 6.945 22.342 -20.092 1.00 91.38 352 HIS A O 1
ATOM 2593 N N . ASN A 1 353 ? 6.527 21.584 -18.016 1.00 88.69 353 ASN A N 1
ATOM 2594 C CA . ASN A 1 353 ? 6.386 22.903 -17.412 1.00 88.69 353 ASN A CA 1
ATOM 2595 C C . ASN A 1 353 ? 6.625 22.891 -15.891 1.00 88.69 353 ASN A C 1
ATOM 2597 O O . ASN A 1 353 ? 5.728 23.183 -15.096 1.00 88.69 353 ASN A O 1
ATOM 2601 N N . TRP A 1 354 ? 7.868 22.650 -15.479 1.00 85.56 354 TRP A N 1
ATOM 2602 C CA . TRP A 1 354 ? 8.266 22.728 -14.073 1.00 85.56 354 TRP A CA 1
ATOM 2603 C C . TRP A 1 354 ? 8.965 24.055 -13.792 1.00 85.56 354 TRP A C 1
ATOM 2605 O O . TRP A 1 354 ? 9.979 24.385 -14.409 1.00 85.56 354 TRP A O 1
ATOM 2615 N N . GLU A 1 355 ? 8.392 24.854 -12.889 1.00 83.25 355 GLU A N 1
ATOM 2616 C CA . GLU A 1 355 ? 8.867 26.210 -12.565 1.00 83.25 355 GLU A CA 1
ATOM 2617 C C . GLU A 1 355 ? 9.047 27.124 -13.803 1.00 83.25 355 GLU A C 1
ATOM 2619 O O . GLU A 1 355 ? 9.880 28.034 -13.824 1.00 83.25 355 GLU A O 1
ATOM 2624 N N . GLY A 1 356 ? 8.240 26.906 -14.850 1.00 84.50 356 GLY A N 1
ATOM 2625 C CA . GLY A 1 356 ? 8.303 27.658 -16.107 1.00 84.50 356 GLY A CA 1
ATOM 2626 C C . GLY A 1 356 ? 9.391 27.196 -17.084 1.00 84.50 356 GLY A C 1
ATOM 2627 O O . GLY A 1 356 ? 9.701 27.936 -18.023 1.00 84.50 356 GLY A O 1
ATOM 2628 N N . GLN A 1 357 ? 9.980 26.015 -16.871 1.00 86.31 357 GLN A N 1
ATOM 2629 C CA . GLN A 1 357 ? 10.959 25.384 -17.760 1.00 86.31 357 GLN A CA 1
ATOM 2630 C C . GLN A 1 357 ? 10.402 24.091 -18.375 1.00 86.31 357 GLN A C 1
ATOM 2632 O O . GLN A 1 357 ? 9.715 23.327 -17.705 1.00 86.31 357 GLN A O 1
ATOM 2637 N N . ASP A 1 358 ? 10.738 23.857 -19.646 1.00 90.81 358 ASP A N 1
ATOM 2638 C CA . ASP A 1 358 ? 10.428 22.627 -20.385 1.00 90.81 358 ASP A CA 1
ATOM 2639 C C . ASP A 1 358 ? 11.709 21.793 -20.526 1.00 90.81 358 ASP A C 1
ATOM 2641 O O . ASP A 1 358 ? 12.659 22.191 -21.219 1.00 90.81 358 ASP A O 1
ATOM 2645 N N . TRP A 1 359 ? 11.726 20.650 -19.846 1.00 90.81 359 TRP A N 1
ATOM 2646 C CA . TRP A 1 359 ? 12.854 19.722 -19.768 1.00 90.81 359 TRP A CA 1
ATOM 2647 C C . TRP A 1 359 ? 12.830 18.661 -20.877 1.00 90.81 359 TRP A C 1
ATOM 2649 O O . TRP A 1 359 ? 13.875 18.092 -21.195 1.00 90.81 359 TRP A O 1
ATOM 2659 N N . VAL A 1 360 ? 11.681 18.460 -21.532 1.00 94.00 360 VAL A N 1
ATOM 2660 C CA . VAL A 1 360 ? 11.467 17.458 -22.593 1.00 94.00 360 VAL A CA 1
ATOM 2661 C C . VAL A 1 360 ? 11.892 17.993 -23.964 1.00 94.00 360 VAL A C 1
ATOM 2663 O O . VAL A 1 360 ? 12.538 17.303 -24.760 1.00 94.00 360 VAL A O 1
ATOM 2666 N N . SER A 1 361 ? 11.607 19.266 -24.252 1.00 91.75 361 SER A N 1
ATOM 2667 C CA . SER A 1 361 ? 11.989 19.930 -25.509 1.00 91.75 361 SER A CA 1
ATOM 2668 C C . SER A 1 361 ? 13.484 19.814 -25.872 1.00 91.75 361 SER A C 1
ATOM 2670 O O . SER A 1 361 ? 13.814 19.674 -27.055 1.00 91.75 361 SER A O 1
ATOM 2672 N N . PRO A 1 362 ? 14.442 19.920 -24.930 1.00 90.38 362 PRO A N 1
ATOM 2673 C CA . PRO A 1 362 ? 15.849 19.611 -25.174 1.00 90.38 362 PRO A CA 1
ATOM 2674 C C . PRO A 1 362 ? 16.108 18.196 -25.707 1.00 90.38 362 PRO A C 1
ATOM 2676 O O . PRO A 1 362 ? 16.852 18.092 -26.680 1.00 90.38 362 PRO A O 1
ATOM 2679 N N . ILE A 1 363 ? 15.482 17.149 -25.159 1.00 92.25 363 ILE A N 1
ATOM 2680 C CA . ILE A 1 363 ? 15.637 15.757 -25.629 1.00 92.25 363 ILE A CA 1
ATOM 2681 C C . ILE A 1 363 ? 15.190 15.662 -27.089 1.00 92.25 363 ILE A C 1
ATOM 2683 O O . ILE A 1 363 ? 15.954 15.262 -27.969 1.00 92.25 363 ILE A O 1
ATOM 2687 N N . ARG A 1 364 ? 13.998 16.194 -27.389 1.00 90.50 364 ARG A N 1
ATOM 2688 C CA . ARG A 1 364 ? 13.447 16.218 -28.754 1.00 90.50 364 ARG A CA 1
ATOM 2689 C C . ARG A 1 364 ? 14.344 16.965 -29.747 1.00 90.50 364 ARG A C 1
ATOM 2691 O O . ARG A 1 364 ? 14.444 16.568 -30.905 1.00 90.50 364 ARG A O 1
ATOM 2698 N N . ARG A 1 365 ? 15.035 18.030 -29.323 1.00 88.44 365 ARG A N 1
ATOM 2699 C CA . ARG A 1 365 ? 15.976 18.785 -30.178 1.00 88.44 365 ARG A CA 1
ATOM 2700 C C . ARG A 1 365 ? 17.304 18.072 -30.429 1.00 88.44 365 ARG A C 1
ATOM 2702 O O . ARG A 1 365 ? 17.957 18.405 -31.416 1.00 88.44 365 ARG A O 1
ATOM 2709 N N . HIS A 1 366 ? 17.692 17.131 -29.573 1.00 82.88 366 HIS A N 1
ATOM 2710 C CA . HIS A 1 366 ? 18.874 16.287 -29.760 1.00 82.88 366 HIS A CA 1
ATOM 2711 C C . HIS A 1 366 ? 18.561 14.998 -30.538 1.00 82.88 366 HIS A C 1
ATOM 2713 O O . HIS A 1 366 ? 19.409 14.121 -30.619 1.00 82.88 366 HIS A O 1
ATOM 2719 N N . SER A 1 367 ? 17.380 14.890 -31.157 1.00 80.94 367 SER A N 1
ATOM 2720 C CA . SER A 1 367 ? 17.032 13.768 -32.032 1.00 80.94 367 SER A CA 1
ATOM 2721 C C . SER A 1 367 ? 17.501 13.974 -33.478 1.00 80.94 367 SER A C 1
ATOM 2723 O O . SER A 1 367 ? 17.477 15.085 -34.022 1.00 80.94 367 SER A O 1
ATOM 2725 N N . GLY A 1 368 ? 17.917 12.891 -34.138 1.00 73.94 368 GLY A N 1
ATOM 2726 C CA . GLY A 1 368 ? 18.325 12.926 -35.541 1.00 73.94 368 GLY A CA 1
ATOM 2727 C C . GLY A 1 368 ? 18.673 11.551 -36.106 1.00 73.94 368 GLY A C 1
ATOM 2728 O O . GLY A 1 368 ? 19.224 10.705 -35.422 1.00 73.94 368 GLY A O 1
ATOM 2729 N N . SER A 1 369 ? 18.385 11.326 -37.393 1.00 69.31 369 SER A N 1
ATOM 2730 C CA . SER A 1 369 ? 18.675 10.057 -38.097 1.00 69.31 369 SER A CA 1
ATOM 2731 C C . SER A 1 369 ? 18.003 8.798 -37.517 1.00 69.31 369 SER A C 1
ATOM 2733 O O . SER A 1 369 ? 18.497 7.702 -37.759 1.00 69.31 369 SER A O 1
ATOM 2735 N N . GLY A 1 370 ? 16.865 8.946 -36.828 1.00 69.69 370 GLY A N 1
ATOM 2736 C CA . GLY A 1 370 ? 16.100 7.823 -36.267 1.00 69.69 370 GLY A CA 1
ATOM 2737 C C . GLY A 1 370 ? 16.594 7.336 -34.902 1.00 69.69 370 GLY A C 1
ATOM 2738 O O . GLY A 1 370 ? 16.432 6.158 -34.619 1.00 69.69 370 GLY A O 1
ATOM 2739 N N . GLN A 1 371 ? 17.216 8.213 -34.103 1.00 82.44 371 GLN A N 1
ATOM 2740 C CA . GLN A 1 371 ? 17.625 7.944 -32.719 1.00 82.44 371 GLN A CA 1
ATOM 2741 C C . GLN A 1 371 ? 17.639 9.232 -31.870 1.00 82.44 371 GLN A C 1
ATOM 2743 O O . GLN A 1 371 ? 17.544 10.347 -32.419 1.00 82.44 371 GLN A O 1
ATOM 2748 N N . ILE A 1 372 ? 17.773 9.076 -30.555 1.00 88.88 372 ILE A N 1
ATOM 2749 C CA . ILE A 1 372 ? 17.896 10.131 -29.543 1.00 88.88 372 ILE A CA 1
ATOM 2750 C C . ILE A 1 372 ? 19.380 10.330 -29.213 1.00 88.88 372 ILE A C 1
ATOM 2752 O O . ILE A 1 372 ? 20.032 9.419 -28.735 1.00 88.88 372 ILE A O 1
ATOM 2756 N N . GLY A 1 373 ? 19.918 11.536 -29.419 1.00 88.19 373 GLY A N 1
ATOM 2757 C CA . GLY A 1 373 ? 21.285 11.856 -29.002 1.00 88.19 373 GLY A CA 1
ATOM 2758 C C . GLY A 1 373 ? 22.370 11.606 -30.052 1.00 88.19 373 GLY A C 1
ATOM 2759 O O . GLY A 1 373 ? 22.279 12.069 -31.194 1.00 88.19 373 GLY A O 1
ATOM 2760 N N . ASP A 1 374 ? 23.475 11.000 -29.620 1.00 88.50 374 ASP A N 1
ATOM 2761 C CA . ASP A 1 374 ? 24.685 10.755 -30.405 1.00 88.50 374 ASP A CA 1
ATOM 2762 C C . ASP A 1 374 ? 24.607 9.408 -31.125 1.00 88.50 374 ASP A C 1
ATOM 2764 O O . ASP A 1 374 ? 24.521 8.356 -30.510 1.00 88.50 374 ASP A O 1
ATOM 2768 N N . VAL A 1 375 ? 24.805 9.438 -32.446 1.00 87.62 375 VAL A N 1
ATOM 2769 C CA . VAL A 1 375 ? 24.747 8.249 -33.305 1.00 87.62 375 VAL A CA 1
ATOM 2770 C C . VAL A 1 375 ? 25.708 7.106 -32.982 1.00 87.62 375 VAL A C 1
ATOM 2772 O O . VAL A 1 375 ? 25.613 6.034 -33.586 1.00 87.62 375 VAL A O 1
ATOM 2775 N N . ALA A 1 376 ? 26.682 7.339 -32.108 1.00 90.50 376 ALA A N 1
ATOM 2776 C CA . ALA A 1 376 ? 27.622 6.331 -31.641 1.00 90.50 376 ALA A CA 1
ATOM 2777 C C . ALA A 1 376 ? 27.180 5.615 -30.354 1.00 90.50 376 ALA A C 1
ATOM 2779 O O . ALA A 1 376 ? 27.854 4.661 -29.949 1.00 90.50 376 ALA A O 1
ATOM 2780 N N . LEU A 1 377 ? 26.115 6.067 -29.699 1.00 93.12 377 LEU A N 1
ATOM 2781 C CA . LEU A 1 377 ? 25.661 5.571 -28.407 1.00 93.12 377 LEU A CA 1
ATOM 2782 C C . LEU A 1 377 ? 24.363 4.771 -28.563 1.00 93.12 377 LEU A C 1
ATOM 2784 O O . LEU A 1 377 ? 23.631 4.920 -29.530 1.00 93.12 377 LEU A O 1
ATOM 2788 N N . VAL A 1 378 ? 24.166 3.812 -27.661 1.00 94.50 378 VAL A N 1
ATOM 2789 C CA . VAL A 1 378 ? 22.873 3.123 -27.482 1.00 94.50 378 VAL A CA 1
ATOM 2790 C C . VAL A 1 378 ? 22.213 3.612 -26.192 1.00 94.50 378 VAL A C 1
ATOM 2792 O O . VAL A 1 378 ? 20.997 3.580 -26.038 1.00 94.50 378 VAL A O 1
ATOM 2795 N N . ASN A 1 379 ? 23.032 4.045 -25.232 1.00 94.62 379 ASN A N 1
ATOM 2796 C CA . ASN A 1 379 ? 22.605 4.382 -23.885 1.00 94.62 379 ASN A CA 1
ATOM 2797 C C . ASN A 1 379 ? 21.714 5.636 -23.812 1.00 94.62 379 ASN A C 1
ATOM 2799 O O . ASN A 1 379 ? 20.866 5.723 -22.933 1.00 94.62 379 ASN A O 1
ATOM 2803 N N . ASP A 1 380 ? 21.897 6.607 -24.698 1.00 93.75 380 ASP A N 1
ATOM 2804 C CA . ASP A 1 380 ? 21.009 7.770 -24.822 1.00 93.75 380 ASP A CA 1
ATOM 2805 C C . ASP A 1 380 ? 19.631 7.400 -25.367 1.00 93.75 380 ASP A C 1
ATOM 2807 O O . ASP A 1 380 ? 18.638 7.877 -24.836 1.00 93.75 380 ASP A O 1
ATOM 2811 N N . ASP A 1 381 ? 19.512 6.472 -26.316 1.00 95.38 381 ASP A N 1
ATOM 2812 C CA . ASP A 1 381 ? 18.189 5.950 -26.686 1.00 95.38 381 ASP A CA 1
ATOM 2813 C C . ASP A 1 381 ? 17.510 5.205 -25.530 1.00 95.38 381 ASP A C 1
ATOM 2815 O O . ASP A 1 381 ? 16.301 5.338 -25.340 1.00 95.38 381 ASP A O 1
ATOM 2819 N N . VAL A 1 382 ? 18.277 4.458 -24.725 1.00 96.94 382 VAL A N 1
ATOM 2820 C CA . VAL A 1 382 ? 17.753 3.767 -23.533 1.00 96.94 382 VAL A CA 1
ATOM 2821 C C . VAL A 1 382 ? 17.149 4.772 -22.548 1.00 96.94 382 VAL A C 1
ATOM 2823 O O . VAL A 1 382 ? 15.970 4.667 -22.209 1.00 96.94 382 VAL A O 1
ATOM 2826 N N . PHE A 1 383 ? 17.926 5.760 -22.097 1.00 96.50 383 PHE A N 1
ATOM 2827 C CA . PHE A 1 383 ? 17.443 6.753 -21.131 1.00 96.50 383 PHE A CA 1
ATOM 2828 C C . PHE A 1 383 ? 16.445 7.739 -21.745 1.00 96.50 383 PHE A C 1
ATOM 2830 O O . PHE A 1 383 ? 15.533 8.185 -21.051 1.00 96.50 383 PHE A O 1
ATOM 2837 N N . GLY A 1 384 ? 16.561 8.032 -23.038 1.00 96.12 384 GLY A N 1
ATOM 2838 C CA . GLY A 1 384 ? 15.628 8.848 -23.801 1.00 96.12 384 GLY A CA 1
ATOM 2839 C C . GLY A 1 384 ? 14.236 8.239 -23.873 1.00 96.12 384 GLY A C 1
ATOM 2840 O O . GLY A 1 384 ? 13.258 8.944 -23.630 1.00 96.12 384 GLY A O 1
ATOM 2841 N N . VAL A 1 385 ? 14.126 6.933 -24.132 1.00 96.00 385 VAL A N 1
ATOM 2842 C CA . VAL A 1 385 ? 12.840 6.218 -24.089 1.00 96.00 385 VAL A CA 1
ATOM 2843 C C . VAL A 1 385 ? 12.229 6.283 -22.690 1.00 96.00 385 VAL A C 1
ATOM 2845 O O . VAL A 1 385 ? 11.071 6.677 -22.570 1.00 96.00 385 VAL A O 1
ATOM 2848 N N . ILE A 1 386 ? 13.001 5.966 -21.642 1.00 96.50 386 ILE A N 1
ATOM 2849 C CA . ILE A 1 386 ? 12.503 6.005 -20.255 1.00 96.50 386 ILE A CA 1
ATOM 2850 C C . ILE A 1 386 ? 12.035 7.422 -19.899 1.00 96.50 386 ILE A C 1
ATOM 2852 O O . ILE A 1 386 ? 10.945 7.593 -19.368 1.00 96.50 386 ILE A O 1
ATOM 2856 N N . ALA A 1 387 ? 12.819 8.450 -20.231 1.00 96.06 387 ALA A N 1
ATOM 2857 C CA . ALA A 1 387 ? 12.490 9.840 -19.929 1.00 96.06 387 ALA A CA 1
ATOM 2858 C C . ALA A 1 387 ? 11.255 10.349 -20.686 1.00 96.06 387 ALA A C 1
ATOM 2860 O O . ALA A 1 387 ? 10.462 11.091 -20.114 1.00 96.06 387 ALA A O 1
ATOM 2861 N N . LEU A 1 388 ? 11.083 9.979 -21.959 1.00 95.00 388 LEU A N 1
ATOM 2862 C CA . LEU A 1 388 ? 9.912 10.382 -22.743 1.00 95.00 388 LEU A CA 1
ATOM 2863 C C . LEU A 1 388 ? 8.638 9.710 -22.223 1.00 95.00 388 LEU A C 1
ATOM 2865 O O . LEU A 1 388 ? 7.641 10.399 -22.029 1.00 95.00 388 LEU A O 1
ATOM 2869 N N . LEU A 1 389 ? 8.680 8.406 -21.943 1.00 92.12 389 LEU A N 1
ATOM 2870 C CA . LEU A 1 389 ? 7.539 7.694 -21.359 1.00 92.12 389 LEU A CA 1
ATOM 2871 C C . LEU A 1 389 ? 7.201 8.246 -19.964 1.00 92.12 389 LEU A C 1
ATOM 2873 O O . LEU A 1 389 ? 6.052 8.580 -19.707 1.00 92.12 389 LEU A O 1
ATOM 2877 N N . ALA A 1 390 ? 8.207 8.508 -19.122 1.00 90.75 390 ALA A N 1
ATOM 2878 C CA . ALA A 1 390 ? 8.022 9.168 -17.824 1.00 90.75 390 ALA A CA 1
ATOM 2879 C C . ALA A 1 390 ? 7.424 10.585 -17.928 1.00 90.75 390 ALA A C 1
ATOM 2881 O O . ALA A 1 390 ? 6.808 11.078 -16.988 1.00 90.75 390 ALA A O 1
ATOM 2882 N N . ALA A 1 391 ? 7.604 11.258 -19.067 1.00 90.75 391 ALA A N 1
ATOM 2883 C CA . ALA A 1 391 ? 6.985 12.545 -19.367 1.00 90.75 391 ALA A CA 1
ATOM 2884 C C . ALA A 1 391 ? 5.567 12.419 -19.959 1.00 90.75 391 ALA A C 1
ATOM 2886 O O . ALA A 1 391 ? 5.043 13.406 -20.473 1.00 90.75 391 ALA A O 1
ATOM 2887 N N . LYS A 1 392 ? 4.948 11.231 -19.892 1.00 85.69 392 LYS A N 1
ATOM 2888 C CA . LYS A 1 392 ? 3.641 10.900 -20.485 1.00 85.69 392 LYS A CA 1
ATOM 2889 C C . LYS A 1 392 ? 3.595 11.046 -22.011 1.00 85.69 392 LYS A C 1
ATOM 2891 O O . LYS A 1 392 ? 2.541 11.295 -22.601 1.00 85.69 392 LYS A O 1
ATOM 2896 N N . GLU A 1 393 ? 4.731 10.906 -22.692 1.00 89.56 393 GLU A N 1
ATOM 2897 C CA . GLU A 1 393 ? 4.732 10.812 -24.151 1.00 89.56 393 GLU A CA 1
ATOM 2898 C C . GLU A 1 393 ? 4.226 9.424 -24.564 1.00 89.56 393 GLU A C 1
ATOM 2900 O O . GLU A 1 393 ? 4.638 8.407 -24.017 1.00 89.56 393 GLU A O 1
ATOM 2905 N N . SER A 1 394 ? 3.340 9.360 -25.558 1.00 85.81 394 SER A N 1
ATOM 2906 C CA . SER A 1 394 ? 2.757 8.085 -25.998 1.00 85.81 394 SER A CA 1
ATOM 2907 C C . SER A 1 394 ? 3.828 7.097 -26.484 1.00 85.81 394 SER A C 1
ATOM 2909 O O . SER A 1 394 ? 4.732 7.480 -27.228 1.00 85.81 394 SER A O 1
ATOM 2911 N N . ALA A 1 395 ? 3.655 5.794 -26.229 1.00 86.75 395 ALA A N 1
ATOM 2912 C CA . ALA A 1 395 ? 4.472 4.745 -26.854 1.00 86.75 395 ALA A CA 1
ATOM 2913 C C . ALA A 1 395 ? 4.387 4.737 -28.398 1.00 86.75 395 ALA A C 1
ATOM 2915 O O . ALA A 1 395 ? 5.236 4.164 -29.084 1.00 86.75 395 ALA A O 1
ATOM 2916 N N . ALA A 1 396 ? 3.377 5.387 -28.984 1.00 86.00 396 ALA A N 1
ATOM 2917 C CA . ALA A 1 396 ? 3.281 5.603 -30.426 1.00 86.00 396 ALA A CA 1
ATOM 2918 C C . ALA A 1 396 ? 4.040 6.856 -30.916 1.00 86.00 396 ALA A C 1
ATOM 2920 O O . ALA A 1 396 ? 4.057 7.110 -32.128 1.00 86.00 396 ALA A O 1
ATOM 2921 N N . ASP A 1 397 ? 4.647 7.646 -30.022 1.00 89.94 397 ASP A N 1
ATOM 2922 C CA . ASP A 1 397 ? 5.466 8.802 -30.389 1.00 89.94 397 ASP A CA 1
ATOM 2923 C C . ASP A 1 397 ? 6.622 8.343 -31.297 1.00 89.94 397 ASP A C 1
ATOM 2925 O O . ASP A 1 397 ? 7.325 7.381 -30.972 1.00 89.94 397 ASP A O 1
ATOM 2929 N N . PRO A 1 398 ? 6.850 9.007 -32.447 1.00 90.06 398 PRO A N 1
ATOM 2930 C CA . PRO A 1 398 ? 7.887 8.601 -33.388 1.00 90.06 398 PRO A CA 1
ATOM 2931 C C . PRO A 1 398 ? 9.282 8.481 -32.772 1.00 90.06 398 PRO A C 1
ATOM 2933 O O . PRO A 1 398 ? 10.038 7.609 -33.187 1.00 90.06 398 PRO A O 1
ATOM 2936 N N . LEU A 1 399 ? 9.623 9.332 -31.802 1.00 91.12 399 LEU A N 1
ATOM 2937 C CA . LEU A 1 399 ? 10.931 9.340 -31.162 1.00 91.12 399 LEU A CA 1
ATOM 2938 C C . LEU A 1 399 ? 11.094 8.171 -30.184 1.00 91.12 399 LEU A C 1
ATOM 2940 O O . LEU A 1 399 ? 12.147 7.542 -30.180 1.00 91.12 399 LEU A O 1
ATOM 2944 N N . VAL A 1 400 ? 10.039 7.827 -29.437 1.00 93.19 400 VAL A N 1
ATOM 2945 C CA . VAL A 1 400 ? 10.004 6.616 -28.598 1.00 93.19 400 VAL A CA 1
ATOM 2946 C C . VAL A 1 400 ? 10.128 5.369 -29.474 1.00 93.19 400 VAL A C 1
ATOM 2948 O O . VAL A 1 400 ? 10.967 4.503 -29.231 1.00 93.19 400 VAL A O 1
ATOM 2951 N N . VAL A 1 401 ? 9.341 5.300 -30.551 1.00 91.62 401 VAL A N 1
ATOM 2952 C CA . VAL A 1 401 ? 9.369 4.181 -31.504 1.00 91.62 401 VAL A CA 1
ATOM 2953 C C . VAL A 1 401 ? 10.741 4.035 -32.166 1.00 91.62 401 VAL A C 1
ATOM 2955 O O . VAL A 1 401 ? 11.195 2.913 -32.396 1.00 91.62 401 VAL A O 1
ATOM 2958 N N . ASP A 1 402 ? 11.395 5.141 -32.512 1.00 91.00 402 ASP A N 1
ATOM 2959 C CA . ASP A 1 402 ? 12.722 5.124 -33.123 1.00 91.00 402 ASP A CA 1
ATOM 2960 C C . ASP A 1 402 ? 13.810 4.704 -32.120 1.00 91.00 402 ASP A C 1
ATOM 2962 O O . ASP A 1 402 ? 14.619 3.842 -32.464 1.00 91.00 402 ASP A O 1
ATOM 2966 N N . GLY A 1 403 ? 13.757 5.169 -30.866 1.00 93.81 403 GLY A N 1
ATOM 2967 C CA . GLY A 1 403 ? 14.642 4.682 -29.800 1.00 93.81 403 GLY A CA 1
ATOM 2968 C C . GLY A 1 403 ? 14.499 3.173 -29.572 1.00 93.81 403 GLY A C 1
ATOM 2969 O O . GLY A 1 403 ? 15.483 2.436 -29.571 1.00 93.81 403 GLY A O 1
ATOM 2970 N N . ILE A 1 404 ? 13.269 2.654 -29.518 1.00 94.62 404 ILE A N 1
ATOM 2971 C CA . ILE A 1 404 ? 13.034 1.205 -29.399 1.00 94.62 404 ILE A CA 1
ATOM 2972 C C . ILE A 1 404 ? 13.597 0.431 -30.593 1.00 94.62 404 ILE A C 1
ATOM 2974 O O . ILE A 1 404 ? 14.183 -0.636 -30.410 1.00 94.62 404 ILE A O 1
ATOM 2978 N N . LYS A 1 405 ? 13.473 0.944 -31.824 1.00 92.31 405 LYS A N 1
ATOM 2979 C CA . LYS A 1 405 ? 14.131 0.310 -32.981 1.00 92.31 405 LYS A CA 1
ATOM 2980 C C . LYS A 1 405 ? 15.645 0.312 -32.828 1.00 92.31 405 LYS A C 1
ATOM 2982 O O . LYS A 1 405 ? 16.256 -0.707 -33.133 1.00 92.31 405 LYS A O 1
ATOM 2987 N N . MET A 1 406 ? 16.231 1.407 -32.346 1.00 92.31 406 MET A N 1
ATOM 2988 C CA . MET A 1 406 ? 17.671 1.506 -32.119 1.00 92.31 406 MET A CA 1
ATOM 2989 C C . MET A 1 406 ? 18.152 0.417 -31.154 1.00 92.31 406 MET A C 1
ATOM 2991 O O . MET A 1 406 ? 19.110 -0.293 -31.473 1.00 92.31 406 MET A O 1
ATOM 2995 N N . LEU A 1 407 ? 17.427 0.195 -30.052 1.00 94.81 407 LEU A N 1
ATOM 2996 C CA . LEU A 1 407 ? 17.672 -0.914 -29.126 1.00 94.81 407 LEU A CA 1
ATOM 2997 C C . LEU A 1 407 ? 17.532 -2.270 -29.843 1.00 94.81 407 LEU A C 1
ATOM 2999 O O . LEU A 1 407 ? 18.449 -3.089 -29.821 1.00 94.81 407 LEU A O 1
ATOM 3003 N N . LEU A 1 408 ? 16.418 -2.530 -30.528 1.00 94.56 408 LEU A N 1
ATOM 3004 C CA . LEU A 1 408 ? 16.197 -3.821 -31.197 1.00 94.56 408 LEU A CA 1
ATOM 3005 C C . LEU A 1 408 ? 17.243 -4.133 -32.286 1.00 94.56 408 LEU A C 1
ATOM 3007 O O . LEU A 1 408 ? 17.572 -5.299 -32.499 1.00 94.56 408 LEU A O 1
ATOM 3011 N N . GLU A 1 409 ? 17.769 -3.121 -32.977 1.00 93.50 409 GLU A N 1
ATOM 3012 C CA . GLU A 1 409 ? 18.790 -3.280 -34.022 1.00 93.50 409 GLU A CA 1
ATOM 3013 C C . GLU A 1 409 ? 20.209 -3.484 -33.467 1.00 93.50 409 GLU A C 1
ATOM 3015 O O . GLU A 1 409 ? 21.051 -4.059 -34.163 1.00 93.50 409 GLU A O 1
ATOM 3020 N N . HIS A 1 410 ? 20.470 -3.056 -32.228 1.00 95.56 410 HIS A N 1
ATOM 3021 C CA . HIS A 1 410 ? 21.801 -3.063 -31.611 1.00 95.56 410 HIS A CA 1
ATOM 3022 C C . HIS A 1 410 ? 21.930 -3.986 -30.393 1.00 95.56 410 HIS A C 1
ATOM 3024 O O . HIS A 1 410 ? 22.933 -3.920 -29.680 1.00 95.56 410 HIS A O 1
ATOM 3030 N N . GLN A 1 411 ? 20.974 -4.894 -30.181 1.00 97.69 411 GLN A N 1
ATOM 3031 C CA . GLN A 1 411 ? 21.169 -6.015 -29.265 1.00 97.69 411 GLN A CA 1
ATOM 3032 C C . GLN A 1 411 ? 22.261 -6.948 -29.808 1.00 97.69 411 GLN A C 1
ATOM 3034 O O . GLN A 1 411 ? 22.217 -7.403 -30.957 1.00 97.69 411 GLN A O 1
ATOM 3039 N N . ASN A 1 412 ? 23.255 -7.252 -28.979 1.00 97.69 412 ASN A N 1
ATOM 3040 C CA . ASN A 1 412 ? 24.345 -8.136 -29.361 1.00 97.69 412 ASN A CA 1
ATOM 3041 C C . ASN A 1 412 ? 23.894 -9.603 -29.411 1.00 97.69 412 ASN A C 1
ATOM 3043 O O . ASN A 1 412 ? 22.889 -10.011 -28.836 1.00 97.69 412 ASN A O 1
ATOM 3047 N N . VAL A 1 413 ? 24.687 -10.442 -30.086 1.00 96.69 413 VAL A N 1
ATOM 3048 C CA . VAL A 1 413 ? 24.396 -11.881 -30.264 1.00 96.69 413 VAL A CA 1
ATOM 3049 C C . VAL A 1 413 ? 24.339 -12.649 -28.936 1.00 96.69 413 VAL A C 1
ATOM 3051 O O . VAL A 1 413 ? 23.739 -13.720 -28.871 1.00 96.69 413 VAL A O 1
ATOM 3054 N N . ASP A 1 414 ? 24.974 -12.130 -27.886 1.00 96.25 414 ASP A N 1
ATOM 3055 C CA . ASP A 1 414 ? 24.911 -12.687 -26.532 1.00 96.25 414 ASP A CA 1
ATOM 3056 C C . ASP A 1 414 ? 23.651 -12.271 -25.752 1.00 96.25 414 ASP A C 1
ATOM 3058 O O . ASP A 1 414 ? 23.480 -12.702 -24.614 1.00 96.25 414 ASP A O 1
ATOM 3062 N N . GLY A 1 415 ? 22.774 -11.475 -26.371 1.00 97.19 415 GLY A N 1
ATOM 3063 C CA . GLY A 1 415 ? 21.536 -10.952 -25.800 1.00 97.19 415 GLY A CA 1
ATOM 3064 C C . GLY A 1 415 ? 21.706 -9.637 -25.040 1.00 97.19 415 GLY A C 1
ATOM 3065 O O . GLY A 1 415 ? 20.707 -8.996 -24.727 1.00 97.19 415 GLY A O 1
ATOM 3066 N N . GLY A 1 416 ? 22.935 -9.209 -24.748 1.00 97.81 416 GLY A N 1
ATOM 3067 C CA . GLY A 1 416 ? 23.187 -7.980 -24.003 1.00 97.81 416 GLY A CA 1
ATOM 3068 C C . GLY A 1 416 ? 23.225 -6.722 -24.874 1.00 97.81 416 GLY A C 1
ATOM 3069 O O . GLY A 1 416 ? 23.157 -6.774 -26.106 1.00 97.81 416 GLY A O 1
ATOM 3070 N N . TYR A 1 417 ? 23.370 -5.586 -24.201 1.00 98.31 417 TYR A N 1
ATOM 3071 C CA . TYR A 1 417 ? 23.524 -4.259 -24.785 1.00 98.31 417 TYR A CA 1
ATOM 3072 C C . TYR A 1 417 ? 24.845 -3.643 -24.347 1.00 98.31 417 TYR A C 1
ATOM 3074 O O . TYR A 1 417 ? 25.303 -3.857 -23.225 1.00 98.31 417 TYR A O 1
ATOM 3082 N N . ALA A 1 418 ? 25.452 -2.883 -25.251 1.00 96.88 418 ALA A N 1
ATOM 3083 C CA . ALA A 1 418 ? 26.675 -2.137 -25.007 1.00 96.88 418 ALA A CA 1
ATOM 3084 C C . ALA A 1 418 ? 26.361 -0.648 -24.899 1.00 96.88 418 ALA A C 1
ATOM 3086 O O . ALA A 1 418 ? 25.492 -0.158 -25.619 1.00 96.88 418 ALA A O 1
ATOM 3087 N N . PHE A 1 419 ? 27.134 0.089 -24.102 1.00 95.56 419 PHE A N 1
ATOM 3088 C CA . PHE A 1 419 ? 27.023 1.552 -24.036 1.00 95.56 419 PHE A CA 1
ATOM 3089 C C . PHE A 1 419 ? 27.102 2.238 -25.419 1.00 95.56 419 PHE A C 1
ATOM 3091 O O . PHE A 1 419 ? 26.404 3.221 -25.684 1.00 95.56 419 PHE A O 1
ATOM 3098 N N . THR A 1 420 ? 27.952 1.718 -26.316 1.00 95.69 420 THR A N 1
ATOM 3099 C CA . THR A 1 420 ? 28.166 2.239 -27.676 1.00 95.69 420 THR A CA 1
ATOM 3100 C C . THR A 1 420 ? 27.706 1.273 -28.763 1.00 95.69 420 THR A C 1
ATOM 3102 O O . THR A 1 420 ? 27.769 0.050 -28.614 1.00 95.69 420 THR A O 1
ATOM 3105 N N . VAL A 1 421 ? 27.353 1.820 -29.926 1.00 93.69 421 VAL A N 1
ATOM 3106 C CA . VAL A 1 421 ? 27.033 1.045 -31.131 1.00 93.69 421 VAL A CA 1
ATOM 3107 C C . VAL A 1 421 ? 28.209 0.140 -31.517 1.00 93.69 421 VAL A C 1
ATOM 3109 O O . VAL A 1 421 ? 29.318 0.604 -31.798 1.00 93.69 421 VAL A O 1
ATOM 3112 N N . GLY A 1 422 ? 27.960 -1.172 -31.549 1.00 92.94 422 GLY A N 1
ATOM 3113 C CA . GLY A 1 422 ? 28.959 -2.195 -31.882 1.00 92.94 422 GLY A CA 1
ATOM 3114 C C . GLY A 1 422 ? 29.998 -2.470 -30.786 1.00 92.94 422 GLY A C 1
ATOM 3115 O O . GLY A 1 422 ? 30.998 -3.139 -31.062 1.00 92.94 422 GLY A O 1
ATOM 3116 N N . GLY A 1 423 ? 29.794 -1.944 -29.574 1.00 95.38 423 GLY A N 1
ATOM 3117 C CA . GLY A 1 423 ? 30.581 -2.275 -28.388 1.00 95.38 423 GLY A CA 1
ATOM 3118 C C . GLY A 1 423 ? 30.277 -3.672 -27.828 1.00 95.38 423 GLY A C 1
ATOM 3119 O O . GLY A 1 423 ? 29.381 -4.377 -28.294 1.00 95.38 423 GLY A O 1
ATOM 3120 N N . SER A 1 424 ? 31.041 -4.076 -26.812 1.00 95.88 424 SER A N 1
ATOM 3121 C CA . SER A 1 424 ? 30.782 -5.306 -26.049 1.00 95.88 424 SER A CA 1
ATOM 3122 C C . SER A 1 424 ? 29.657 -5.087 -25.042 1.00 95.88 424 SER A C 1
ATOM 3124 O O . SER A 1 424 ? 29.603 -4.024 -24.434 1.00 95.88 424 SER A O 1
ATOM 3126 N N . SER A 1 425 ? 28.809 -6.096 -24.836 1.00 97.56 425 SER A N 1
ATOM 3127 C CA . SER A 1 425 ? 27.710 -6.027 -23.871 1.00 97.56 425 SER A CA 1
ATOM 3128 C C . SER A 1 425 ? 28.199 -5.856 -22.428 1.00 97.56 425 SER A C 1
ATOM 3130 O O . SER A 1 425 ? 29.136 -6.542 -22.005 1.00 97.56 425 SER A O 1
ATOM 3132 N N . ASP A 1 426 ? 27.518 -5.004 -21.664 1.00 98.00 426 ASP A N 1
ATOM 3133 C CA . ASP A 1 426 ? 27.781 -4.720 -20.250 1.00 98.00 426 ASP A CA 1
ATOM 3134 C C . ASP A 1 426 ? 26.498 -4.833 -19.404 1.00 98.00 426 ASP A C 1
ATOM 3136 O O . ASP A 1 426 ? 25.380 -4.793 -19.924 1.00 98.00 426 ASP A O 1
ATOM 3140 N N . THR A 1 427 ? 26.649 -5.060 -18.097 1.00 98.38 427 THR A N 1
ATOM 3141 C CA . THR A 1 427 ? 25.517 -5.288 -17.181 1.00 98.38 427 THR A CA 1
ATOM 3142 C C . THR A 1 427 ? 24.636 -4.051 -17.066 1.00 98.38 427 THR A C 1
ATOM 3144 O O . THR A 1 427 ? 23.417 -4.173 -17.136 1.00 98.38 427 THR A O 1
ATOM 3147 N N . ASP A 1 428 ? 25.242 -2.880 -16.884 1.00 98.06 428 ASP A N 1
ATOM 3148 C CA . ASP A 1 428 ? 24.546 -1.639 -16.547 1.00 98.06 428 ASP A CA 1
ATOM 3149 C C . ASP A 1 428 ? 23.646 -1.195 -17.712 1.00 98.06 428 ASP A C 1
ATOM 3151 O O . ASP A 1 428 ? 22.449 -0.971 -17.524 1.00 98.06 428 ASP A O 1
ATOM 3155 N N . THR A 1 429 ? 24.184 -1.169 -18.935 1.00 98.31 429 THR A N 1
ATOM 3156 C CA . THR A 1 429 ? 23.431 -0.807 -20.145 1.00 98.31 429 THR A CA 1
ATOM 3157 C C . THR A 1 429 ? 22.375 -1.856 -20.474 1.00 98.31 429 THR A C 1
ATOM 3159 O O . THR A 1 429 ? 21.258 -1.508 -20.848 1.00 98.31 429 THR A O 1
ATOM 3162 N N . THR A 1 430 ? 22.679 -3.149 -20.298 1.00 98.69 430 THR A N 1
ATOM 3163 C CA . THR A 1 430 ? 21.682 -4.215 -20.505 1.00 98.69 430 THR A CA 1
ATOM 3164 C C . THR A 1 430 ? 20.521 -4.094 -19.523 1.00 98.69 430 THR A C 1
ATOM 3166 O O . THR A 1 430 ? 19.366 -4.241 -19.916 1.00 98.69 430 THR A O 1
ATOM 3169 N N . ALA A 1 431 ? 20.810 -3.801 -18.257 1.00 98.56 431 ALA A N 1
ATOM 3170 C CA . ALA A 1 431 ? 19.800 -3.606 -17.230 1.00 98.56 431 ALA A CA 1
ATOM 3171 C C . ALA A 1 431 ? 18.916 -2.379 -17.509 1.00 98.56 431 ALA A C 1
ATOM 3173 O O . ALA A 1 431 ? 17.694 -2.476 -17.419 1.00 98.56 431 ALA A O 1
ATOM 3174 N N . ALA A 1 432 ? 19.507 -1.249 -17.904 1.00 98.19 432 ALA A N 1
ATOM 3175 C CA . ALA A 1 432 ? 18.744 -0.065 -18.293 1.00 98.19 432 ALA A CA 1
ATOM 3176 C C . ALA A 1 432 ? 17.905 -0.315 -19.565 1.00 98.19 432 ALA A C 1
ATOM 3178 O O . ALA A 1 432 ? 16.747 0.091 -19.631 1.00 98.19 432 ALA A O 1
ATOM 3179 N N . ALA A 1 433 ? 18.439 -1.047 -20.551 1.00 98.44 433 ALA A N 1
ATOM 3180 C CA . ALA A 1 433 ? 17.702 -1.415 -21.761 1.00 98.44 433 ALA A CA 1
ATOM 3181 C C . ALA A 1 433 ? 16.502 -2.326 -21.460 1.00 98.44 433 ALA A C 1
ATOM 3183 O O . ALA A 1 433 ? 15.452 -2.166 -22.077 1.00 98.44 433 ALA A O 1
ATOM 3184 N N . ILE A 1 434 ? 16.625 -3.248 -20.496 1.00 98.31 434 ILE A N 1
ATOM 3185 C CA . ILE A 1 434 ? 15.490 -4.048 -20.012 1.00 98.31 434 ILE A CA 1
ATOM 3186 C C . ILE A 1 434 ? 14.398 -3.135 -19.455 1.00 98.31 434 ILE A C 1
ATOM 3188 O O . ILE A 1 434 ? 13.256 -3.272 -19.880 1.00 98.31 434 ILE A O 1
ATOM 3192 N N . GLN A 1 435 ? 14.745 -2.184 -18.582 1.00 97.38 435 GLN A N 1
ATOM 3193 C CA . GLN A 1 435 ? 13.774 -1.235 -18.021 1.00 97.38 435 GLN A CA 1
ATOM 3194 C C . GLN A 1 435 ? 13.067 -0.432 -19.125 1.00 97.38 435 GLN A C 1
ATOM 3196 O O . GLN A 1 435 ? 11.845 -0.364 -19.135 1.00 97.38 435 GLN A O 1
ATOM 3201 N N . ALA A 1 436 ? 13.802 0.083 -20.117 1.00 97.06 436 ALA A N 1
ATOM 3202 C CA . ALA A 1 436 ? 13.210 0.805 -21.249 1.00 97.06 436 ALA A CA 1
ATOM 3203 C C . ALA A 1 436 ? 12.256 -0.063 -22.093 1.00 97.06 436 ALA A C 1
ATOM 3205 O O . ALA A 1 436 ? 11.193 0.397 -22.507 1.00 97.06 436 ALA A O 1
ATOM 3206 N N . LEU A 1 437 ? 12.631 -1.316 -22.371 1.00 95.94 437 LEU A N 1
ATOM 3207 C CA . LEU A 1 437 ? 11.831 -2.245 -23.178 1.00 95.94 437 LEU A CA 1
ATOM 3208 C C . LEU A 1 437 ? 10.580 -2.741 -22.443 1.00 95.94 437 LEU A C 1
ATOM 3210 O O . LEU A 1 437 ? 9.555 -2.942 -23.093 1.00 95.94 437 LEU A O 1
ATOM 3214 N N . VAL A 1 438 ? 10.678 -2.956 -21.128 1.00 87.75 438 VAL A N 1
ATOM 3215 C CA . VAL A 1 438 ? 9.546 -3.255 -20.238 1.00 87.75 438 VAL A CA 1
ATOM 3216 C C . VAL A 1 438 ? 8.596 -2.068 -20.228 1.00 87.75 438 VAL A C 1
ATOM 3218 O O . VAL A 1 438 ? 7.463 -2.213 -20.664 1.00 87.75 438 VAL A O 1
ATOM 3221 N N . LEU A 1 439 ? 9.089 -0.876 -19.881 1.00 88.88 439 LEU A N 1
ATOM 3222 C CA . LEU A 1 439 ? 8.263 0.326 -19.793 1.00 88.88 439 LEU A CA 1
ATOM 3223 C C . LEU A 1 439 ? 7.531 0.604 -21.112 1.00 88.88 439 LEU A C 1
ATOM 3225 O O . LEU A 1 439 ? 6.338 0.881 -21.133 1.00 88.88 439 LEU A O 1
ATOM 3229 N N . TYR A 1 440 ? 8.223 0.448 -22.242 1.00 91.00 440 TYR A N 1
ATOM 3230 C CA . TYR A 1 440 ? 7.604 0.571 -23.557 1.00 91.00 440 TYR A CA 1
ATOM 3231 C C . TYR A 1 440 ? 6.519 -0.476 -23.828 1.00 91.00 440 TYR A C 1
ATOM 3233 O O . TYR A 1 440 ? 5.512 -0.151 -24.454 1.00 91.00 440 TYR A O 1
ATOM 3241 N N . ARG A 1 441 ? 6.736 -1.735 -23.424 1.00 85.56 441 ARG A N 1
ATOM 3242 C CA . ARG A 1 441 ? 5.737 -2.806 -23.555 1.00 85.56 441 ARG A CA 1
ATOM 3243 C C . ARG A 1 441 ? 4.487 -2.451 -22.753 1.00 85.56 441 ARG A C 1
ATOM 3245 O O . ARG A 1 441 ? 3.406 -2.546 -23.326 1.00 85.56 441 ARG A O 1
ATOM 3252 N N . ASP A 1 442 ? 4.674 -2.031 -21.508 1.00 76.81 442 ASP A N 1
ATOM 3253 C CA . ASP A 1 442 ? 3.602 -1.782 -20.537 1.00 76.81 442 ASP A CA 1
ATOM 3254 C C . ASP A 1 442 ? 2.773 -0.552 -20.952 1.00 76.81 442 ASP A C 1
ATOM 3256 O O . ASP A 1 442 ? 1.555 -0.566 -20.889 1.00 76.81 442 ASP A O 1
ATOM 3260 N N . HIS A 1 443 ? 3.388 0.441 -21.607 1.00 75.00 443 HIS A N 1
ATOM 3261 C CA . HIS A 1 443 ? 2.674 1.574 -22.225 1.00 75.00 443 HIS A CA 1
ATOM 3262 C C . HIS A 1 443 ? 2.009 1.226 -23.583 1.00 75.00 443 HIS A C 1
ATOM 3264 O O . HIS A 1 443 ? 1.893 2.067 -24.485 1.00 75.00 443 HIS A O 1
ATOM 3270 N N . GLY A 1 444 ? 1.622 -0.035 -23.803 1.00 69.38 444 GLY A N 1
ATOM 3271 C CA . GLY A 1 444 ? 0.940 -0.492 -25.022 1.00 69.38 444 GLY A CA 1
ATOM 3272 C C . GLY A 1 444 ? 1.824 -0.582 -26.278 1.00 69.38 444 GLY A C 1
ATOM 3273 O O . GLY A 1 444 ? 1.327 -0.511 -27.412 1.00 69.38 444 GLY A O 1
ATOM 3274 N N . GLY A 1 445 ? 3.140 -0.723 -26.108 1.00 77.12 445 GLY A N 1
ATOM 3275 C CA . GLY A 1 445 ? 4.116 -0.836 -27.192 1.00 77.12 445 GLY A CA 1
ATOM 3276 C C . GLY A 1 445 ? 4.011 -2.117 -28.036 1.00 77.12 445 GLY A C 1
ATOM 3277 O O . GLY A 1 445 ? 3.177 -3.005 -27.855 1.00 77.12 445 GLY A O 1
ATOM 3278 N N . LEU A 1 446 ? 4.876 -2.235 -29.046 1.00 71.44 446 LEU A N 1
ATOM 3279 C CA . LEU A 1 446 ? 4.857 -3.366 -29.981 1.00 71.44 446 LEU A CA 1
ATOM 3280 C C . LEU A 1 446 ? 5.259 -4.705 -29.321 1.00 71.44 446 LEU A C 1
ATOM 3282 O O . LEU A 1 446 ? 6.315 -4.827 -28.708 1.00 71.44 446 LEU A O 1
ATOM 3286 N N . LYS A 1 447 ? 4.507 -5.781 -29.607 1.00 67.06 447 LYS A N 1
ATOM 3287 C CA . LYS A 1 447 ? 4.763 -7.158 -29.110 1.00 67.06 447 LYS A CA 1
ATOM 3288 C C . LYS A 1 447 ? 6.115 -7.782 -29.507 1.00 67.06 447 LYS A C 1
ATOM 3290 O O . LYS A 1 447 ? 6.436 -8.883 -29.069 1.00 67.06 447 LYS A O 1
ATOM 3295 N N . ASN A 1 448 ? 6.895 -7.158 -30.389 1.00 72.88 448 ASN A N 1
ATOM 3296 C CA . ASN A 1 448 ? 8.171 -7.708 -30.859 1.00 72.88 448 ASN A CA 1
ATOM 3297 C C . ASN A 1 448 ? 9.339 -7.501 -29.876 1.00 72.88 448 ASN A C 1
ATOM 3299 O O . ASN A 1 448 ? 10.408 -8.058 -30.118 1.00 72.88 448 ASN A O 1
ATOM 3303 N N . VAL A 1 449 ? 9.149 -6.776 -28.768 1.00 86.56 449 VAL A N 1
ATOM 3304 C CA . VAL A 1 449 ? 10.186 -6.597 -27.733 1.00 86.56 449 VAL A CA 1
ATOM 3305 C C . VAL A 1 449 ? 10.386 -7.830 -26.840 1.00 86.56 449 VAL A C 1
ATOM 3307 O O . VAL A 1 449 ? 11.457 -8.002 -26.264 1.00 86.56 449 VAL A O 1
ATOM 3310 N N . SER A 1 450 ? 9.420 -8.756 -26.778 1.00 81.25 450 SER A N 1
ATOM 3311 C CA . SER A 1 450 ? 9.474 -9.913 -25.867 1.00 81.25 450 SER A CA 1
ATOM 3312 C C . SER A 1 450 ? 10.654 -10.861 -26.118 1.00 81.25 450 SER A C 1
ATOM 3314 O O . SER A 1 450 ? 11.132 -11.507 -25.186 1.00 81.25 450 SER A O 1
ATOM 3316 N N . SER A 1 451 ? 11.135 -10.988 -27.363 1.00 87.69 451 SER A N 1
ATOM 3317 C CA . SER A 1 451 ? 12.345 -11.778 -27.638 1.00 87.69 451 SER A CA 1
ATOM 3318 C C . SER A 1 451 ? 13.601 -11.079 -27.132 1.00 87.69 451 SER A C 1
ATOM 3320 O O . SER A 1 451 ? 14.428 -11.730 -26.503 1.00 87.69 451 SER A O 1
ATOM 3322 N N . ALA A 1 452 ? 13.701 -9.764 -27.344 1.00 94.81 452 ALA A N 1
ATOM 3323 C CA . ALA A 1 452 ? 14.839 -8.979 -26.886 1.00 94.81 452 ALA A CA 1
ATOM 3324 C C . ALA A 1 452 ? 14.938 -8.995 -25.355 1.00 94.81 452 ALA A C 1
ATOM 3326 O O . ALA A 1 452 ? 16.009 -9.275 -24.822 1.00 94.81 452 ALA A O 1
ATOM 3327 N N . LEU A 1 453 ? 13.813 -8.824 -24.652 1.00 94.94 453 LEU A N 1
ATOM 3328 C CA . LEU A 1 453 ? 13.734 -8.947 -23.192 1.00 94.94 453 LEU A CA 1
ATOM 3329 C C . LEU A 1 453 ? 14.209 -10.318 -22.695 1.00 94.94 453 LEU A C 1
ATOM 3331 O O . LEU A 1 453 ? 15.014 -10.400 -21.768 1.00 94.94 453 LEU A O 1
ATOM 3335 N N . ARG A 1 454 ? 13.768 -11.408 -23.337 1.00 92.94 454 ARG A N 1
ATOM 3336 C CA . ARG A 1 454 ? 14.191 -12.769 -22.971 1.00 92.94 454 ARG A CA 1
ATOM 3337 C C . ARG A 1 454 ? 15.700 -12.968 -23.132 1.00 92.94 454 ARG A C 1
ATOM 3339 O O . ARG A 1 454 ? 16.331 -13.593 -22.274 1.00 92.94 454 ARG A O 1
ATOM 3346 N N . ASP A 1 455 ? 16.267 -12.463 -24.220 1.00 97.25 455 ASP A N 1
ATOM 3347 C CA . ASP A 1 455 ? 17.693 -12.600 -24.516 1.00 97.25 455 ASP A CA 1
ATOM 3348 C C . ASP A 1 455 ? 18.539 -11.726 -23.569 1.00 97.25 455 ASP A C 1
ATOM 3350 O O . ASP A 1 455 ? 19.519 -12.213 -23.002 1.00 97.25 455 ASP A O 1
ATOM 3354 N N . ALA A 1 456 ? 18.100 -10.498 -23.276 1.00 98.44 456 ALA A N 1
ATOM 3355 C CA . ALA A 1 456 ? 18.742 -9.590 -22.320 1.00 98.44 456 ALA A CA 1
ATOM 3356 C C . ALA A 1 456 ? 18.706 -10.124 -20.884 1.00 98.44 456 ALA A C 1
ATOM 3358 O O . ALA A 1 456 ? 19.724 -10.145 -20.187 1.00 98.44 456 ALA A O 1
ATOM 3359 N N . ARG A 1 457 ? 17.563 -10.664 -20.452 1.00 97.69 457 ARG A N 1
ATOM 3360 C CA . ARG A 1 457 ? 17.457 -11.381 -19.180 1.00 97.69 457 ARG A CA 1
ATOM 3361 C C . ARG A 1 457 ? 18.433 -12.555 -19.124 1.00 97.69 457 ARG A C 1
ATOM 3363 O O . ARG A 1 457 ? 19.128 -12.746 -18.128 1.00 97.69 457 ARG A O 1
ATOM 3370 N N . THR A 1 458 ? 18.501 -13.349 -20.194 1.00 97.44 458 THR A N 1
ATOM 3371 C CA . THR A 1 458 ? 19.418 -14.497 -20.282 1.00 97.44 458 THR A CA 1
ATOM 3372 C C . THR A 1 458 ? 20.875 -14.057 -20.154 1.00 97.44 458 THR A C 1
ATOM 3374 O O . THR A 1 458 ? 21.654 -14.738 -19.481 1.00 97.44 458 THR A O 1
ATOM 3377 N N . PHE A 1 459 ? 21.241 -12.917 -20.743 1.00 98.31 459 PHE A N 1
ATOM 3378 C CA . PHE A 1 459 ? 22.553 -12.307 -20.561 1.00 98.31 459 PHE A CA 1
ATOM 3379 C C . PHE A 1 459 ? 22.819 -11.972 -19.085 1.00 98.31 459 PHE A C 1
ATOM 3381 O O . PHE A 1 459 ? 23.838 -12.416 -18.551 1.00 98.31 459 PHE A O 1
ATOM 3388 N N . LEU A 1 460 ? 21.901 -11.285 -18.391 1.00 98.12 460 LEU A N 1
ATOM 3389 C CA . LEU A 1 460 ? 22.070 -10.963 -16.965 1.00 98.12 460 LEU A CA 1
ATOM 3390 C C . LEU A 1 460 ? 22.238 -12.226 -16.105 1.00 98.12 460 LEU A C 1
ATOM 3392 O O . LEU A 1 460 ? 23.170 -12.293 -15.303 1.00 98.12 460 LEU A O 1
ATOM 3396 N N . VAL A 1 461 ? 21.440 -13.281 -16.320 1.00 96.75 461 VAL A N 1
ATOM 3397 C CA . VAL A 1 461 ? 21.588 -14.560 -15.582 1.00 96.75 461 VAL A CA 1
ATOM 3398 C C . VAL A 1 461 ? 23.010 -15.127 -15.716 1.00 96.75 461 VAL A C 1
ATOM 3400 O O . VAL A 1 461 ? 23.540 -15.748 -14.788 1.00 96.75 461 VAL A O 1
ATOM 3403 N N . GLN A 1 462 ? 23.654 -14.921 -16.868 1.00 95.50 462 GLN A N 1
ATOM 3404 C CA . GLN A 1 462 ? 25.029 -15.362 -17.112 1.00 95.50 462 GLN A CA 1
ATOM 3405 C C . GLN A 1 462 ? 26.083 -14.457 -16.461 1.00 95.50 462 GLN A C 1
ATOM 3407 O O . GLN A 1 462 ? 27.162 -14.956 -16.132 1.00 95.50 462 GLN A O 1
ATOM 3412 N N . GLN A 1 463 ? 25.788 -13.170 -16.252 1.00 96.69 463 GLN A N 1
ATOM 3413 C CA . GLN A 1 463 ? 26.707 -12.223 -15.610 1.00 96.69 463 GLN A CA 1
ATOM 3414 C C . GLN A 1 463 ? 26.734 -12.332 -14.079 1.00 96.69 463 GLN A C 1
ATOM 3416 O O . GLN A 1 463 ? 27.726 -11.914 -13.471 1.00 96.69 463 GLN A O 1
ATOM 3421 N N . GLN A 1 464 ? 25.704 -12.913 -13.446 1.00 97.19 464 GLN A N 1
ATOM 3422 C CA . GLN A 1 464 ? 25.655 -13.033 -11.986 1.00 97.19 464 GLN A CA 1
ATOM 3423 C C . GLN A 1 464 ? 26.861 -13.810 -11.436 1.00 97.19 464 GLN A C 1
ATOM 3425 O O . GLN A 1 464 ? 27.163 -14.942 -11.846 1.00 97.19 464 GLN A O 1
ATOM 3430 N N . LYS A 1 465 ? 27.550 -13.209 -10.464 1.00 96.19 465 LYS A N 1
ATOM 3431 C CA . LYS A 1 465 ? 28.791 -13.739 -9.897 1.00 96.19 465 LYS A CA 1
ATOM 3432 C C . LYS A 1 465 ? 28.565 -14.692 -8.721 1.00 96.19 465 LYS A C 1
ATOM 3434 O O . LYS A 1 465 ? 27.511 -14.678 -8.097 1.00 96.19 465 LYS A O 1
ATOM 3439 N N . PRO A 1 466 ? 29.569 -15.528 -8.376 1.00 96.06 466 PRO A N 1
ATOM 3440 C CA . PRO A 1 466 ? 29.501 -16.458 -7.241 1.00 96.06 466 PRO A CA 1
ATOM 3441 C C . PRO A 1 466 ? 29.212 -15.836 -5.869 1.00 96.06 466 PRO A C 1
ATOM 3443 O O . PRO A 1 466 ? 28.885 -16.574 -4.945 1.00 96.06 466 PRO A O 1
ATOM 3446 N N . ASP A 1 467 ? 29.422 -14.529 -5.713 1.00 95.38 467 ASP A N 1
ATOM 3447 C CA . ASP A 1 467 ? 29.134 -13.761 -4.501 1.00 95.38 467 ASP A CA 1
ATOM 3448 C C . ASP A 1 467 ? 27.718 -13.154 -4.490 1.00 95.38 467 ASP A C 1
ATOM 3450 O O . ASP A 1 467 ? 27.354 -12.519 -3.504 1.00 95.38 467 ASP A O 1
ATOM 3454 N N . GLY A 1 468 ? 26.927 -13.392 -5.542 1.00 96.25 468 GLY A N 1
ATOM 3455 C CA . GLY A 1 468 ? 25.564 -12.897 -5.727 1.00 96.25 468 GLY A CA 1
ATOM 3456 C C . GLY A 1 468 ? 25.480 -11.595 -6.526 1.00 96.25 468 GLY A C 1
ATOM 3457 O O . GLY A 1 468 ? 24.432 -11.327 -7.108 1.00 96.25 468 GLY A O 1
ATOM 3458 N N . GLY A 1 469 ? 26.572 -10.824 -6.600 1.00 97.50 469 GLY A N 1
ATOM 3459 C CA . GLY A 1 469 ? 26.603 -9.503 -7.228 1.00 97.50 469 GLY A CA 1
ATOM 3460 C C . GLY A 1 469 ? 26.871 -9.517 -8.732 1.00 97.50 469 GLY A C 1
ATOM 3461 O O . GLY A 1 469 ? 27.075 -10.563 -9.357 1.00 97.50 469 GLY A O 1
ATOM 3462 N N . PHE A 1 470 ? 26.927 -8.318 -9.308 1.00 98.50 470 PHE A N 1
ATOM 3463 C CA . PHE A 1 470 ? 27.225 -8.085 -10.719 1.00 98.50 470 PHE A CA 1
ATOM 3464 C C . PHE A 1 470 ? 28.392 -7.119 -10.895 1.00 98.50 470 PHE A C 1
ATOM 3466 O O . PHE A 1 470 ? 28.610 -6.208 -10.095 1.00 98.50 470 PHE A O 1
ATOM 3473 N N . ALA A 1 471 ? 29.158 -7.333 -11.960 1.00 97.25 471 ALA A N 1
ATOM 3474 C CA . ALA A 1 471 ? 30.222 -6.439 -12.400 1.00 97.25 471 ALA A CA 1
ATOM 3475 C C . ALA A 1 471 ? 29.766 -5.664 -13.638 1.00 97.25 471 ALA A C 1
ATOM 3477 O O . ALA A 1 471 ? 28.904 -6.152 -14.363 1.00 97.25 471 ALA A O 1
ATOM 3478 N N . TYR A 1 472 ? 30.402 -4.523 -13.912 1.00 94.75 472 TYR A N 1
ATOM 3479 C CA . TYR A 1 472 ? 30.125 -3.733 -15.115 1.00 94.75 472 TYR A CA 1
ATOM 3480 C C . TYR A 1 472 ? 30.277 -4.588 -16.384 1.00 94.75 472 TYR A C 1
ATOM 3482 O O . TYR A 1 472 ? 29.342 -4.745 -17.157 1.00 94.75 472 TYR A O 1
ATOM 3490 N N . GLU A 1 473 ? 31.419 -5.266 -16.521 1.00 90.50 473 GLU A N 1
ATOM 3491 C CA . GLU A 1 473 ? 31.698 -6.193 -17.618 1.00 90.50 473 GLU A CA 1
ATOM 3492 C C . GLU A 1 473 ? 32.313 -7.504 -17.110 1.00 90.50 473 GLU A C 1
ATOM 3494 O O . GLU A 1 473 ? 32.890 -7.597 -16.013 1.00 90.50 473 GLU A O 1
ATOM 3499 N N . SER A 1 474 ? 32.258 -8.528 -17.962 1.00 83.38 474 SER A N 1
ATOM 3500 C CA . SER A 1 474 ? 32.914 -9.810 -17.719 1.00 83.38 474 SER A CA 1
ATOM 3501 C C . SER A 1 474 ? 34.419 -9.633 -17.470 1.00 83.38 474 SER A C 1
ATOM 3503 O O . SER A 1 474 ? 35.144 -9.020 -18.248 1.00 83.38 474 SER A O 1
ATOM 3505 N N . GLY A 1 475 ? 34.903 -10.196 -16.360 1.00 86.00 475 GLY A N 1
ATOM 3506 C CA . GLY A 1 475 ? 36.305 -10.109 -15.931 1.00 86.00 475 GLY A CA 1
ATOM 3507 C C . GLY A 1 475 ? 36.591 -9.102 -14.810 1.00 86.00 475 GLY A C 1
ATOM 3508 O O . GLY A 1 475 ? 37.621 -9.237 -14.149 1.00 86.00 475 GLY A O 1
ATOM 3509 N N . TYR A 1 476 ? 35.677 -8.174 -14.515 1.00 92.44 476 TYR A N 1
ATOM 3510 C CA . TYR A 1 476 ? 35.802 -7.228 -13.393 1.00 92.44 476 TYR A CA 1
ATOM 3511 C C . TYR A 1 476 ? 35.185 -7.769 -12.100 1.00 92.44 476 TYR A C 1
ATOM 3513 O O . TYR A 1 476 ? 34.433 -8.738 -12.129 1.00 92.44 476 TYR A O 1
ATOM 3521 N N . ALA A 1 477 ? 35.518 -7.200 -10.939 1.00 95.12 477 ALA A N 1
ATOM 3522 C CA . ALA A 1 477 ? 34.874 -7.571 -9.674 1.00 95.12 477 ALA A CA 1
ATOM 3523 C C . ALA A 1 477 ? 33.424 -7.057 -9.619 1.00 95.12 477 ALA A C 1
ATOM 3525 O O . ALA A 1 477 ? 33.103 -6.058 -10.268 1.00 95.12 477 ALA A O 1
ATOM 3526 N N . ALA A 1 478 ? 32.563 -7.744 -8.860 1.00 97.69 478 ALA A N 1
ATOM 3527 C CA . ALA A 1 478 ? 31.220 -7.242 -8.598 1.00 97.69 478 ALA A CA 1
ATOM 3528 C C . ALA A 1 478 ? 31.283 -5.919 -7.818 1.00 97.69 478 ALA A C 1
ATOM 3530 O O . ALA A 1 478 ? 32.238 -5.676 -7.075 1.00 97.69 478 ALA A O 1
ATOM 3531 N N . ASN A 1 479 ? 30.290 -5.057 -8.018 1.00 98.38 479 ASN A N 1
ATOM 3532 C CA . ASN A 1 479 ? 30.207 -3.743 -7.388 1.00 98.38 479 ASN A CA 1
ATOM 3533 C C . ASN A 1 479 ? 28.745 -3.329 -7.161 1.00 98.38 479 ASN A C 1
ATOM 3535 O O . ASN A 1 479 ? 27.840 -3.887 -7.787 1.00 98.38 479 ASN A O 1
ATOM 3539 N N . VAL A 1 480 ? 28.504 -2.378 -6.254 1.00 98.38 480 VAL A N 1
ATOM 3540 C CA . VAL A 1 480 ? 27.133 -2.017 -5.850 1.00 98.38 480 VAL A CA 1
ATOM 3541 C C . VAL A 1 480 ? 26.325 -1.399 -6.991 1.00 98.38 480 VAL A C 1
ATOM 3543 O O . VAL A 1 480 ? 25.144 -1.695 -7.100 1.00 98.38 480 VAL A O 1
ATOM 3546 N N . ALA A 1 481 ? 26.946 -0.603 -7.870 1.00 97.69 481 ALA A N 1
ATOM 3547 C CA . ALA A 1 481 ? 26.242 0.110 -8.936 1.00 97.69 481 ALA A CA 1
ATOM 3548 C C . ALA A 1 481 ? 25.693 -0.863 -9.987 1.00 97.69 481 ALA A C 1
ATOM 3550 O O . ALA A 1 481 ? 24.492 -0.883 -10.236 1.00 97.69 481 ALA A O 1
ATOM 3551 N N . SER A 1 482 ? 26.547 -1.738 -10.524 1.00 98.50 482 SER A N 1
ATOM 3552 C CA . SER A 1 482 ? 26.124 -2.760 -11.491 1.00 98.50 482 SER A CA 1
ATOM 3553 C C . SER A 1 482 ? 25.128 -3.749 -10.885 1.00 98.50 482 SER A C 1
ATOM 3555 O O . SER A 1 482 ? 24.208 -4.203 -11.560 1.00 98.50 482 SER A O 1
ATOM 3557 N N . THR A 1 483 ? 25.291 -4.078 -9.599 1.00 98.69 483 THR A N 1
ATOM 3558 C CA . THR A 1 483 ? 24.349 -4.953 -8.886 1.00 98.69 483 THR A CA 1
ATOM 3559 C C . THR A 1 483 ? 22.991 -4.278 -8.717 1.00 98.69 483 THR A C 1
ATOM 3561 O O . THR A 1 483 ? 21.976 -4.912 -8.976 1.00 98.69 483 THR A O 1
ATOM 3564 N N . ALA A 1 484 ? 22.962 -2.996 -8.353 1.00 98.38 484 ALA A N 1
ATOM 3565 C CA . ALA A 1 484 ? 21.732 -2.228 -8.222 1.00 98.38 484 ALA A CA 1
ATOM 3566 C C . ALA A 1 484 ? 20.988 -2.076 -9.558 1.00 98.38 484 ALA A C 1
ATOM 3568 O O . ALA A 1 484 ? 19.774 -2.254 -9.599 1.00 98.38 484 ALA A O 1
ATOM 3569 N N . TRP A 1 485 ? 21.701 -1.813 -10.658 1.00 98.19 485 TRP A N 1
ATOM 3570 C CA . TRP A 1 485 ? 21.095 -1.786 -11.992 1.00 98.19 485 TRP A CA 1
ATOM 3571 C C . TRP A 1 485 ? 20.476 -3.133 -12.361 1.00 98.19 485 TRP A C 1
ATOM 3573 O O . TRP A 1 485 ? 19.325 -3.181 -12.789 1.00 98.19 485 TRP A O 1
ATOM 3583 N N . ALA A 1 486 ? 21.201 -4.234 -12.136 1.00 98.56 486 ALA A N 1
ATOM 3584 C CA . ALA A 1 486 ? 20.670 -5.572 -12.371 1.00 98.56 486 ALA A CA 1
ATOM 3585 C C . ALA A 1 486 ? 19.428 -5.857 -11.512 1.00 98.56 486 ALA A C 1
ATOM 3587 O O . ALA A 1 486 ? 18.460 -6.395 -12.031 1.00 98.56 486 ALA A O 1
ATOM 3588 N N . VAL A 1 487 ? 19.421 -5.455 -10.237 1.00 97.88 487 VAL A N 1
ATOM 3589 C CA . VAL A 1 487 ? 18.259 -5.593 -9.342 1.00 97.88 487 VAL A CA 1
ATOM 3590 C C . VAL A 1 487 ? 17.046 -4.818 -9.858 1.00 97.88 487 VAL A C 1
ATOM 3592 O O . VAL A 1 487 ? 15.968 -5.392 -9.942 1.00 97.88 487 VAL A O 1
ATOM 3595 N N . GLN A 1 488 ? 17.213 -3.564 -10.284 1.00 97.00 488 GLN A N 1
ATOM 3596 C CA . GLN A 1 488 ? 16.119 -2.794 -10.894 1.00 97.00 488 GLN A CA 1
ATOM 3597 C C . GLN A 1 488 ? 15.588 -3.464 -12.171 1.00 97.00 488 GLN A C 1
ATOM 3599 O O . GLN A 1 488 ? 14.384 -3.527 -12.378 1.00 97.00 488 GLN A O 1
ATOM 3604 N N . ALA A 1 489 ? 16.464 -4.016 -13.016 1.00 97.19 489 ALA A N 1
ATOM 3605 C CA . ALA A 1 489 ? 16.036 -4.755 -14.205 1.00 97.19 489 ALA A CA 1
ATOM 3606 C C . ALA A 1 489 ? 15.298 -6.062 -13.873 1.00 97.19 489 ALA A C 1
ATOM 3608 O O . ALA A 1 489 ? 14.409 -6.458 -14.620 1.00 97.19 489 ALA A O 1
ATOM 3609 N N . ILE A 1 490 ? 15.665 -6.731 -12.776 1.00 92.00 490 ILE A N 1
ATOM 3610 C CA . ILE A 1 490 ? 14.967 -7.920 -12.274 1.00 92.00 490 ILE A CA 1
ATOM 3611 C C . ILE A 1 490 ? 13.541 -7.541 -11.849 1.00 92.00 490 ILE A C 1
ATOM 3613 O O . ILE A 1 490 ? 12.602 -8.154 -12.347 1.00 92.00 490 ILE A O 1
ATOM 3617 N N . TYR A 1 491 ? 13.376 -6.477 -11.054 1.00 82.50 491 TYR A N 1
ATOM 3618 C CA . TYR A 1 491 ? 12.045 -5.974 -10.692 1.00 82.50 491 TYR A CA 1
ATOM 3619 C C . TYR A 1 491 ? 11.228 -5.542 -11.912 1.00 82.50 491 TYR A C 1
ATOM 3621 O O . TYR A 1 491 ? 10.075 -5.933 -12.033 1.00 82.50 491 TYR A O 1
ATOM 3629 N N . ALA A 1 492 ? 11.830 -4.830 -12.872 1.00 83.00 492 ALA A N 1
ATOM 3630 C CA . ALA A 1 492 ? 11.149 -4.452 -14.115 1.00 83.00 492 ALA A CA 1
ATOM 3631 C C . ALA A 1 492 ? 10.650 -5.670 -14.918 1.00 83.00 492 ALA A C 1
ATOM 3633 O O . ALA A 1 492 ? 9.648 -5.604 -15.616 1.00 83.00 492 ALA A O 1
ATOM 3634 N N . LEU A 1 493 ? 11.326 -6.816 -14.829 1.00 80.75 493 LEU A N 1
ATOM 3635 C CA . LEU A 1 493 ? 10.865 -8.046 -15.478 1.00 80.75 493 LEU A CA 1
ATOM 3636 C C . LEU A 1 493 ? 9.694 -8.725 -14.745 1.00 80.75 493 LEU A C 1
ATOM 3638 O O . LEU A 1 493 ? 9.251 -9.771 -15.221 1.00 80.75 493 LEU A O 1
ATOM 3642 N N . GLY A 1 494 ? 9.218 -8.170 -13.626 1.00 68.56 494 GLY A N 1
ATOM 3643 C CA . GLY A 1 494 ? 8.252 -8.810 -12.731 1.00 68.56 494 GLY A CA 1
ATOM 3644 C C . GLY A 1 494 ? 8.871 -9.950 -11.918 1.00 68.56 494 GLY A C 1
ATOM 3645 O O . GLY A 1 494 ? 8.186 -10.898 -11.553 1.00 68.56 494 GLY A O 1
ATOM 3646 N N . GLU A 1 495 ? 10.189 -9.923 -11.696 1.00 80.75 495 GLU A N 1
ATOM 3647 C CA . GLU A 1 495 ? 10.907 -10.981 -10.984 1.00 80.75 495 GLU A CA 1
ATOM 3648 C C . GLU A 1 495 ? 11.447 -10.502 -9.639 1.00 80.75 495 GLU A C 1
ATOM 3650 O O . GLU A 1 495 ? 11.753 -9.328 -9.451 1.00 80.75 495 GLU A O 1
ATOM 3655 N N . ASP A 1 496 ? 11.647 -11.442 -8.714 1.00 74.75 496 ASP A N 1
ATOM 3656 C CA . ASP A 1 496 ? 12.224 -11.155 -7.402 1.00 74.75 496 ASP A CA 1
ATOM 3657 C C . ASP A 1 496 ? 13.750 -11.404 -7.400 1.00 74.75 496 ASP A C 1
ATOM 3659 O O . ASP A 1 496 ? 14.208 -12.528 -7.663 1.00 74.75 496 ASP A O 1
ATOM 3663 N N . PRO A 1 497 ? 14.581 -10.404 -7.048 1.00 84.81 497 PRO A N 1
ATOM 3664 C CA . PRO A 1 497 ? 16.022 -10.569 -6.861 1.00 84.81 497 PRO A CA 1
ATOM 3665 C C . PRO A 1 497 ? 16.425 -11.665 -5.867 1.00 84.81 497 PRO A C 1
ATOM 3667 O O . PRO A 1 497 ? 17.556 -12.158 -5.934 1.00 84.81 497 PRO A O 1
ATOM 3670 N N . MET A 1 498 ? 15.547 -12.071 -4.952 1.00 81.31 498 MET A N 1
ATOM 3671 C CA . MET A 1 498 ? 15.795 -13.170 -4.021 1.00 81.31 498 MET A CA 1
ATOM 3672 C C . MET A 1 498 ? 15.881 -14.533 -4.714 1.00 81.31 498 MET A C 1
ATOM 3674 O O . MET A 1 498 ? 16.583 -15.420 -4.220 1.00 81.31 498 MET A O 1
ATOM 3678 N N . ASP A 1 499 ? 15.271 -14.702 -5.887 1.00 83.00 499 ASP A N 1
ATOM 3679 C CA . ASP A 1 499 ? 15.378 -15.937 -6.680 1.00 83.00 499 ASP A CA 1
ATOM 3680 C C . ASP A 1 499 ? 16.650 -16.006 -7.515 1.00 83.00 499 ASP A C 1
ATOM 3682 O O . ASP A 1 499 ? 17.105 -17.081 -7.924 1.00 83.00 499 ASP A O 1
ATOM 3686 N N . TRP A 1 500 ? 17.265 -14.855 -7.760 1.00 91.06 500 TRP A N 1
ATOM 3687 C CA . TRP A 1 500 ? 18.490 -14.764 -8.527 1.00 91.06 500 TRP A CA 1
ATOM 3688 C C . TRP A 1 500 ? 19.655 -15.209 -7.659 1.00 91.06 500 TRP A C 1
ATOM 3690 O O . TRP A 1 500 ? 20.242 -14.423 -6.926 1.00 91.06 500 TRP A O 1
ATOM 3700 N N . GLN A 1 501 ? 20.012 -16.491 -7.712 1.00 92.56 501 GLN A N 1
ATOM 3701 C CA . GLN A 1 501 ? 21.024 -17.048 -6.816 1.00 92.56 501 GLN A CA 1
ATOM 3702 C C . GLN A 1 501 ? 22.201 -17.707 -7.532 1.00 92.56 501 GLN A C 1
ATOM 3704 O O . GLN A 1 501 ? 22.069 -18.576 -8.399 1.00 92.56 501 GLN A O 1
ATOM 3709 N N . LYS A 1 502 ? 23.401 -17.391 -7.038 1.00 92.31 502 LYS A N 1
ATOM 3710 C CA . LYS A 1 502 ? 24.629 -18.153 -7.285 1.00 92.31 502 LYS A CA 1
ATOM 3711 C C . LYS A 1 502 ? 25.255 -18.521 -5.953 1.00 92.31 502 LYS A C 1
ATOM 3713 O O . LYS A 1 502 ? 25.512 -17.658 -5.126 1.00 92.31 502 LYS A O 1
ATOM 3718 N N . ASN A 1 503 ? 25.521 -19.812 -5.745 1.00 92.62 503 ASN A N 1
ATOM 3719 C CA . ASN A 1 503 ? 26.086 -20.334 -4.493 1.00 92.62 503 ASN A CA 1
ATOM 3720 C C . ASN A 1 503 ? 25.319 -19.875 -3.235 1.00 92.62 503 ASN A C 1
ATOM 3722 O O . ASN A 1 503 ? 25.941 -19.519 -2.234 1.00 92.62 503 ASN A O 1
ATOM 3726 N N . ASN A 1 504 ? 23.983 -19.891 -3.299 1.00 89.00 504 ASN A N 1
ATOM 3727 C CA . ASN A 1 504 ? 23.077 -19.430 -2.238 1.00 89.00 504 ASN A CA 1
ATOM 3728 C C . ASN A 1 504 ? 23.284 -17.958 -1.838 1.00 89.00 504 ASN A C 1
ATOM 3730 O O . ASN A 1 504 ? 23.041 -17.588 -0.692 1.00 89.00 504 ASN A O 1
ATOM 3734 N N . LYS A 1 505 ? 23.780 -17.123 -2.758 1.00 93.44 505 LYS A N 1
ATOM 3735 C CA . LYS A 1 505 ? 23.859 -15.674 -2.586 1.00 93.44 505 LYS A CA 1
ATOM 3736 C C . LYS A 1 505 ? 23.053 -14.972 -3.662 1.00 93.44 505 LYS A C 1
ATOM 3738 O O . LYS A 1 505 ? 23.187 -15.290 -4.844 1.00 93.44 505 LYS A O 1
ATOM 3743 N N . THR A 1 506 ? 22.252 -14.015 -3.213 1.00 96.62 506 THR A N 1
ATOM 3744 C CA . THR A 1 506 ? 21.422 -13.134 -4.042 1.00 96.62 506 THR A CA 1
ATOM 3745 C C . THR A 1 506 ? 22.148 -11.808 -4.297 1.00 96.62 506 THR A C 1
ATOM 3747 O O . THR A 1 506 ? 23.119 -11.498 -3.594 1.00 96.62 506 THR A O 1
ATOM 3750 N N . PRO A 1 507 ? 21.688 -10.985 -5.253 1.00 97.94 507 PRO A N 1
ATOM 3751 C CA . PRO A 1 507 ? 22.172 -9.620 -5.430 1.00 97.94 507 PRO A CA 1
ATOM 3752 C C . PRO A 1 507 ? 21.975 -8.776 -4.166 1.00 97.94 507 PRO A C 1
ATOM 3754 O O . PRO A 1 507 ? 22.859 -7.999 -3.806 1.00 97.94 507 PRO A O 1
ATOM 3757 N N . ILE A 1 508 ? 20.878 -9.004 -3.432 1.00 95.06 508 ILE A N 1
ATOM 3758 C CA . ILE A 1 508 ? 20.594 -8.326 -2.162 1.00 95.06 508 ILE A CA 1
ATOM 3759 C C . ILE A 1 508 ? 21.665 -8.652 -1.116 1.00 95.06 508 ILE A C 1
ATOM 3761 O O . ILE A 1 508 ? 22.231 -7.735 -0.527 1.00 95.06 508 ILE A O 1
ATOM 3765 N N . HIS A 1 509 ? 22.060 -9.923 -0.961 1.00 95.25 509 HIS A N 1
ATOM 3766 C CA . HIS A 1 509 ? 23.173 -10.285 -0.067 1.00 95.25 509 HIS A CA 1
ATOM 3767 C C . HIS A 1 509 ? 24.460 -9.513 -0.390 1.00 95.25 509 HIS A C 1
ATOM 3769 O O . HIS A 1 509 ? 25.189 -9.112 0.519 1.00 95.25 509 HIS A O 1
ATOM 3775 N N . PHE A 1 510 ? 24.770 -9.344 -1.680 1.00 97.94 510 PHE A N 1
ATOM 3776 C CA . PHE A 1 510 ? 25.965 -8.624 -2.109 1.00 97.94 510 PHE A CA 1
ATOM 3777 C C . PHE A 1 510 ? 25.882 -7.137 -1.748 1.00 97.94 510 PHE A C 1
ATOM 3779 O O . PHE A 1 510 ? 26.835 -6.590 -1.198 1.00 97.94 510 PHE A O 1
ATOM 3786 N N . MET A 1 511 ? 24.744 -6.492 -2.014 1.00 98.12 511 MET A N 1
ATOM 3787 C CA . MET A 1 511 ? 24.544 -5.077 -1.696 1.00 98.12 511 MET A CA 1
ATOM 3788 C C . MET A 1 511 ? 24.590 -4.815 -0.191 1.00 98.12 511 MET A C 1
ATOM 3790 O O . MET A 1 511 ? 25.302 -3.911 0.239 1.00 98.12 511 MET A O 1
ATOM 3794 N N . LEU A 1 512 ? 23.899 -5.630 0.614 1.00 95.81 512 LEU A N 1
ATOM 3795 C CA . LEU A 1 512 ? 23.883 -5.503 2.076 1.00 95.81 512 LEU A CA 1
ATOM 3796 C C . LEU A 1 512 ? 25.289 -5.583 2.683 1.00 95.81 512 LEU A C 1
ATOM 3798 O O . LEU A 1 512 ? 25.593 -4.868 3.635 1.00 95.81 512 LEU A O 1
ATOM 3802 N N . ALA A 1 513 ? 26.175 -6.393 2.097 1.00 96.38 513 ALA A N 1
ATOM 3803 C CA . ALA A 1 513 ? 27.567 -6.498 2.530 1.00 96.38 513 ALA A CA 1
ATOM 3804 C C . ALA A 1 513 ? 28.404 -5.228 2.267 1.00 96.38 513 ALA A C 1
ATOM 3806 O O . ALA A 1 513 ? 29.496 -5.105 2.819 1.00 96.38 513 ALA A O 1
ATOM 3807 N N . LEU A 1 514 ? 27.919 -4.301 1.433 1.00 98.06 514 LEU A N 1
ATOM 3808 C CA . LEU A 1 514 ? 28.581 -3.035 1.098 1.00 98.06 514 LEU A CA 1
ATOM 3809 C C . LEU A 1 514 ? 27.979 -1.819 1.819 1.00 98.06 514 LEU A C 1
ATOM 3811 O O . LEU A 1 514 ? 28.477 -0.704 1.632 1.00 98.06 514 LEU A O 1
ATOM 3815 N N . GLN A 1 515 ? 26.939 -2.009 2.639 1.00 97.81 515 GLN A N 1
ATOM 3816 C CA . GLN A 1 515 ? 26.384 -0.932 3.453 1.00 97.81 515 GLN A CA 1
ATOM 3817 C C . GLN A 1 515 ? 27.263 -0.657 4.678 1.00 97.81 515 GLN A C 1
ATOM 3819 O O . GLN A 1 515 ? 27.649 -1.563 5.416 1.00 97.81 515 GLN A O 1
ATOM 3824 N N . GLN A 1 516 ? 27.559 0.615 4.915 1.00 96.88 516 GLN A N 1
ATOM 3825 C CA . GLN A 1 516 ? 28.367 1.091 6.033 1.00 96.88 516 GLN A CA 1
ATOM 3826 C C . GLN A 1 516 ? 27.496 1.478 7.238 1.00 96.88 516 GLN A C 1
ATOM 3828 O O . GLN A 1 516 ? 26.284 1.654 7.126 1.00 96.88 516 GLN A O 1
ATOM 3833 N N . GLU A 1 517 ? 28.117 1.648 8.411 1.00 93.62 517 GLU A N 1
ATOM 3834 C CA . GLU A 1 517 ? 27.410 1.984 9.662 1.00 93.62 517 GLU A CA 1
ATOM 3835 C C . GLU A 1 517 ? 26.605 3.290 9.579 1.00 93.62 517 GLU A C 1
ATOM 3837 O O . GLU A 1 517 ? 25.558 3.405 10.209 1.00 93.62 517 GLU A O 1
ATOM 3842 N N . ASN A 1 518 ? 27.063 4.258 8.778 1.00 89.62 518 ASN A N 1
ATOM 3843 C CA . ASN A 1 518 ? 26.363 5.523 8.531 1.00 89.62 518 ASN A CA 1
ATOM 3844 C C . ASN A 1 518 ? 25.204 5.402 7.518 1.00 89.62 518 ASN A C 1
ATOM 3846 O O . ASN A 1 518 ? 24.667 6.422 7.102 1.00 89.62 518 ASN A O 1
ATOM 3850 N N . GLY A 1 519 ? 24.875 4.190 7.063 1.00 94.19 519 GLY A N 1
ATOM 3851 C CA . GLY A 1 519 ? 23.815 3.910 6.094 1.00 94.19 519 GLY A CA 1
ATOM 3852 C C . GLY A 1 519 ? 24.216 4.035 4.622 1.00 94.19 519 GLY A C 1
ATOM 3853 O O . GLY A 1 519 ? 23.492 3.530 3.764 1.00 94.19 519 GLY A O 1
ATOM 3854 N N . SER A 1 520 ? 25.369 4.638 4.315 1.00 97.38 520 SER A N 1
ATOM 3855 C CA . SER A 1 520 ? 25.856 4.784 2.937 1.00 97.38 520 SER A CA 1
ATOM 3856 C C . SER A 1 520 ? 26.340 3.462 2.337 1.00 97.38 520 SER A C 1
ATOM 3858 O O . SER A 1 520 ? 26.758 2.558 3.060 1.00 97.38 520 SER A O 1
ATOM 3860 N N . PHE A 1 521 ? 26.326 3.355 1.008 1.00 98.31 521 PHE A N 1
ATOM 3861 C CA . PHE A 1 521 ? 26.856 2.194 0.289 1.00 98.31 521 PHE A CA 1
ATOM 3862 C C . PHE A 1 521 ? 28.185 2.513 -0.385 1.00 98.31 521 PHE A C 1
ATOM 3864 O O . PHE A 1 521 ? 28.309 3.496 -1.121 1.00 98.31 521 PHE A O 1
ATOM 3871 N N . ALA A 1 522 ? 29.174 1.649 -0.166 1.00 97.75 522 ALA A N 1
ATOM 3872 C CA . ALA A 1 522 ? 30.454 1.701 -0.858 1.00 97.75 522 ALA A CA 1
ATOM 3873 C C . ALA A 1 522 ? 30.343 1.115 -2.272 1.00 97.75 522 ALA A C 1
ATOM 3875 O O . ALA A 1 522 ? 29.618 0.149 -2.497 1.00 97.75 522 ALA A O 1
ATOM 3876 N N . TRP A 1 523 ? 31.114 1.652 -3.226 1.00 96.50 523 TRP A N 1
ATOM 3877 C CA . TRP A 1 523 ? 31.159 1.096 -4.587 1.00 96.50 523 TRP A CA 1
ATOM 3878 C C . TRP A 1 523 ? 31.603 -0.377 -4.588 1.00 96.50 523 TRP A C 1
ATOM 3880 O O . TRP A 1 523 ? 30.989 -1.230 -5.231 1.00 96.50 523 TRP A O 1
ATOM 3890 N N . ILE A 1 524 ? 32.665 -0.655 -3.834 1.00 95.94 524 ILE A N 1
ATOM 3891 C CA . ILE A 1 524 ? 33.238 -1.971 -3.546 1.00 95.94 524 ILE A CA 1
ATOM 3892 C C . ILE A 1 524 ? 33.747 -1.968 -2.099 1.00 95.94 524 ILE A C 1
ATOM 3894 O O . ILE A 1 524 ? 33.936 -0.900 -1.512 1.00 95.94 524 ILE A O 1
ATOM 3898 N N . ASP A 1 525 ? 34.013 -3.151 -1.547 1.00 92.88 525 ASP A N 1
ATOM 3899 C CA . ASP A 1 525 ? 34.534 -3.294 -0.185 1.00 92.88 525 ASP A CA 1
ATOM 3900 C C . ASP A 1 525 ? 35.834 -2.490 0.030 1.00 92.88 525 ASP A C 1
ATOM 3902 O O . ASP A 1 525 ? 36.726 -2.456 -0.825 1.00 92.88 525 ASP A O 1
ATOM 3906 N N . GLY A 1 526 ? 35.931 -1.833 1.186 1.00 90.75 526 GLY A N 1
ATOM 3907 C CA . GLY A 1 526 ? 37.080 -1.019 1.588 1.00 90.75 526 GLY A CA 1
ATOM 3908 C C . GLY A 1 526 ? 37.149 0.408 1.024 1.00 90.75 526 GLY A C 1
ATOM 3909 O O . GLY A 1 526 ? 38.130 1.098 1.307 1.00 90.75 526 GLY A O 1
ATOM 3910 N N . LEU A 1 527 ? 36.157 0.866 0.253 1.00 95.06 527 LEU A N 1
ATOM 3911 C CA . LEU A 1 527 ? 36.006 2.279 -0.131 1.00 95.06 527 LEU A CA 1
ATOM 3912 C C . LEU A 1 527 ? 34.948 2.984 0.724 1.00 95.06 527 LEU A C 1
ATOM 3914 O O . LEU A 1 527 ? 34.082 2.331 1.295 1.00 95.06 527 LEU A O 1
ATOM 3918 N N . ASP A 1 528 ? 35.005 4.315 0.788 1.00 95.75 528 ASP A N 1
ATOM 3919 C CA . ASP A 1 528 ? 33.976 5.123 1.450 1.00 95.75 528 ASP A CA 1
ATOM 3920 C C . ASP A 1 528 ? 32.674 5.122 0.636 1.00 95.75 528 ASP A C 1
ATOM 3922 O O . ASP A 1 528 ? 32.701 5.151 -0.602 1.00 95.75 528 ASP A O 1
ATOM 3926 N N . GLY A 1 529 ? 31.533 5.097 1.327 1.00 95.25 529 GLY A N 1
ATOM 3927 C CA . GLY A 1 529 ? 30.237 5.262 0.685 1.00 95.25 529 GLY A CA 1
ATOM 3928 C C . GLY A 1 529 ? 30.002 6.693 0.205 1.00 95.25 529 GLY A C 1
ATOM 3929 O O . GLY A 1 529 ? 30.482 7.658 0.801 1.00 95.25 529 GLY A O 1
ATOM 3930 N N . THR A 1 530 ? 29.263 6.829 -0.896 1.00 95.38 530 THR A N 1
ATOM 3931 C CA . THR A 1 530 ? 28.907 8.129 -1.492 1.00 95.38 530 THR A CA 1
ATOM 3932 C C . THR A 1 530 ? 27.401 8.244 -1.672 1.00 95.38 530 THR A C 1
ATOM 3934 O O . THR A 1 530 ? 26.699 7.228 -1.726 1.00 95.38 530 THR A O 1
ATOM 3937 N N . ALA A 1 531 ? 26.888 9.469 -1.802 1.00 94.69 531 ALA A N 1
ATOM 3938 C CA . ALA A 1 531 ? 25.484 9.702 -2.126 1.00 94.69 531 ALA A CA 1
ATOM 3939 C C . ALA A 1 531 ? 25.121 9.026 -3.446 1.00 94.69 531 ALA A C 1
ATOM 3941 O O . ALA A 1 531 ? 24.125 8.324 -3.490 1.00 94.69 531 ALA A O 1
ATOM 3942 N N . LEU A 1 532 ? 25.968 9.117 -4.478 1.00 95.06 532 LEU A N 1
ATOM 3943 C CA . LEU A 1 532 ? 25.689 8.473 -5.766 1.00 95.06 532 LEU A CA 1
ATOM 3944 C C . LEU A 1 532 ? 25.527 6.945 -5.663 1.00 95.06 532 LEU A C 1
ATOM 3946 O O . LEU A 1 532 ? 24.562 6.396 -6.188 1.00 95.06 532 LEU A O 1
ATOM 3950 N N . MET A 1 533 ? 26.455 6.253 -4.991 1.00 97.38 533 MET A N 1
ATOM 3951 C CA . MET A 1 533 ? 26.367 4.794 -4.825 1.00 97.38 533 MET A CA 1
ATOM 3952 C C . MET A 1 533 ? 25.175 4.403 -3.950 1.00 97.38 533 MET A C 1
ATOM 3954 O O . MET A 1 533 ? 24.489 3.423 -4.237 1.00 97.38 533 MET A O 1
ATOM 3958 N N . THR A 1 534 ? 24.907 5.197 -2.911 1.00 97.94 534 THR A N 1
ATOM 3959 C CA . THR A 1 534 ? 23.750 5.007 -2.032 1.00 97.94 534 THR A CA 1
ATOM 3960 C C . THR A 1 534 ? 22.445 5.200 -2.794 1.00 97.94 534 THR A C 1
ATOM 3962 O O . THR A 1 534 ? 21.538 4.404 -2.605 1.00 97.94 534 THR A O 1
ATOM 3965 N N . SER A 1 535 ? 22.355 6.170 -3.706 1.00 96.81 535 SER A N 1
ATOM 3966 C CA . SER A 1 535 ? 21.167 6.385 -4.536 1.00 96.81 535 SER A CA 1
ATOM 3967 C C . SER A 1 535 ? 20.854 5.183 -5.424 1.00 96.81 535 SER A C 1
ATOM 3969 O O . SER A 1 535 ? 19.709 4.746 -5.461 1.00 96.81 535 SER A O 1
ATOM 3971 N N . TYR A 1 536 ? 21.858 4.605 -6.095 1.00 97.19 536 TYR A N 1
ATOM 3972 C CA . TYR A 1 536 ? 21.648 3.386 -6.886 1.00 97.19 536 TYR A CA 1
ATOM 3973 C C . TYR A 1 536 ? 21.188 2.225 -6.007 1.00 97.19 536 TYR A C 1
ATOM 3975 O O . TYR A 1 536 ? 20.229 1.536 -6.349 1.00 97.19 536 TYR A O 1
ATOM 3983 N N . ALA A 1 537 ? 21.842 2.032 -4.859 1.00 97.62 537 ALA A N 1
ATOM 3984 C CA . ALA A 1 537 ? 21.476 0.968 -3.938 1.00 97.62 537 ALA A CA 1
ATOM 3985 C C . ALA A 1 537 ? 20.056 1.142 -3.381 1.00 97.62 537 ALA A C 1
ATOM 3987 O O . ALA A 1 537 ? 19.317 0.170 -3.318 1.00 97.62 537 ALA A O 1
ATOM 3988 N N . VAL A 1 538 ? 19.661 2.364 -3.024 1.00 95.25 538 VAL A N 1
ATOM 3989 C CA . VAL A 1 538 ? 18.324 2.678 -2.505 1.00 95.25 538 VAL A CA 1
ATOM 3990 C C . VAL A 1 538 ? 17.247 2.441 -3.561 1.00 95.25 538 VAL A C 1
ATOM 3992 O O . VAL A 1 538 ? 16.271 1.782 -3.236 1.00 95.25 538 VAL A O 1
ATOM 3995 N N . LEU A 1 539 ? 17.440 2.878 -4.814 1.00 93.81 539 LEU A N 1
ATOM 3996 C CA . LEU A 1 539 ? 16.504 2.576 -5.913 1.00 93.81 539 LEU A CA 1
ATOM 3997 C C . LEU A 1 539 ? 16.264 1.067 -6.052 1.00 93.81 539 LEU A C 1
ATOM 3999 O O . LEU A 1 539 ? 15.132 0.605 -6.117 1.00 93.81 539 LEU A O 1
ATOM 4003 N N . ALA A 1 540 ? 17.347 0.290 -6.017 1.00 94.81 540 ALA A N 1
ATOM 4004 C CA . ALA A 1 540 ? 17.275 -1.163 -6.075 1.00 94.81 540 ALA A CA 1
ATOM 4005 C C . ALA A 1 540 ? 16.619 -1.791 -4.832 1.00 94.81 540 ALA A C 1
ATOM 4007 O O . ALA A 1 540 ? 15.808 -2.696 -4.973 1.00 94.81 540 ALA A O 1
ATOM 4008 N N . LEU A 1 541 ? 16.940 -1.345 -3.615 1.00 91.19 541 LEU A N 1
ATOM 4009 C CA . LEU A 1 541 ? 16.360 -1.910 -2.387 1.00 91.19 541 LEU A CA 1
ATOM 4010 C C . LEU A 1 541 ? 14.891 -1.521 -2.191 1.00 91.19 541 LEU A C 1
ATOM 4012 O O . LEU A 1 541 ? 14.167 -2.277 -1.550 1.00 91.19 541 LEU A O 1
ATOM 4016 N N . ALA A 1 542 ? 14.467 -0.383 -2.745 1.00 83.56 542 ALA A N 1
ATOM 4017 C CA . ALA A 1 542 ? 13.078 0.068 -2.753 1.00 83.56 542 ALA A CA 1
ATOM 4018 C C . ALA A 1 542 ? 12.185 -0.723 -3.721 1.00 83.56 542 ALA A C 1
ATOM 4020 O O . ALA A 1 542 ? 10.977 -0.542 -3.696 1.00 83.56 542 ALA A O 1
ATOM 4021 N N . GLY A 1 543 ? 12.756 -1.575 -4.582 1.00 81.12 543 GLY A N 1
ATOM 4022 C CA . GLY A 1 543 ? 11.970 -2.344 -5.550 1.00 81.12 543 GLY A CA 1
ATOM 4023 C C . GLY A 1 543 ? 11.462 -1.537 -6.745 1.00 81.12 543 GLY A C 1
ATOM 4024 O O . GLY A 1 543 ? 10.654 -2.042 -7.511 1.00 81.12 543 GLY A O 1
ATOM 4025 N N . GLN A 1 544 ? 11.939 -0.303 -6.927 1.00 77.94 544 GLN A N 1
ATOM 4026 C CA . GLN A 1 544 ? 11.398 0.644 -7.903 1.00 77.94 544 GLN A CA 1
ATOM 4027 C C . GLN A 1 544 ? 12.351 0.785 -9.107 1.00 77.94 544 GLN A C 1
ATOM 4029 O O . GLN A 1 544 ? 13.408 1.420 -8.978 1.00 77.94 544 GLN A O 1
ATOM 4034 N N . PRO A 1 545 ? 12.039 0.181 -10.275 1.00 87.75 545 PRO A N 1
ATOM 4035 C CA . PRO A 1 545 ? 12.739 0.480 -11.522 1.00 87.75 545 PRO A CA 1
ATOM 4036 C C . PRO A 1 545 ? 12.446 1.915 -11.993 1.00 87.75 545 PRO A C 1
ATOM 4038 O O . PRO A 1 545 ? 11.605 2.618 -11.440 1.00 87.75 545 PRO A O 1
ATOM 4041 N N . LEU A 1 546 ? 13.164 2.387 -13.013 1.00 90.38 546 LEU A N 1
ATOM 4042 C CA . LEU A 1 546 ? 12.908 3.707 -13.584 1.00 90.38 546 LEU A CA 1
ATOM 4043 C C . LEU A 1 546 ? 11.673 3.703 -14.509 1.00 90.38 546 LEU A C 1
ATOM 4045 O O . LEU A 1 546 ? 11.535 2.776 -15.310 1.00 90.38 546 LEU A O 1
ATOM 4049 N N . PRO A 1 547 ? 10.861 4.780 -14.501 1.00 87.69 547 PRO A N 1
ATOM 4050 C CA . PRO A 1 547 ? 11.013 5.989 -13.687 1.00 87.69 547 PRO A CA 1
ATOM 4051 C C . PRO A 1 547 ? 10.640 5.774 -12.214 1.00 87.69 547 PRO A C 1
ATOM 4053 O O . PRO A 1 547 ? 9.554 5.314 -11.896 1.00 87.69 547 PRO A O 1
ATOM 4056 N N . ALA A 1 548 ? 11.523 6.202 -11.308 1.00 77.12 548 ALA A N 1
ATOM 4057 C CA . ALA A 1 548 ? 11.207 6.248 -9.887 1.00 77.12 548 ALA A CA 1
ATOM 4058 C C . ALA A 1 548 ? 10.271 7.429 -9.628 1.00 77.12 548 ALA A C 1
ATOM 4060 O O . ALA A 1 548 ? 10.695 8.582 -9.730 1.00 77.12 548 ALA A O 1
ATOM 4061 N N . MET A 1 549 ? 9.014 7.158 -9.306 1.00 65.94 549 MET A N 1
ATOM 4062 C CA . MET A 1 549 ? 8.036 8.198 -9.009 1.00 65.94 549 MET A CA 1
ATOM 4063 C C . MET A 1 549 ? 7.948 8.409 -7.500 1.00 65.94 549 MET A C 1
ATOM 4065 O O . MET A 1 549 ? 8.046 7.468 -6.715 1.00 65.94 549 MET A O 1
ATOM 4069 N N . GLN A 1 550 ? 7.792 9.664 -7.070 1.00 60.53 550 GLN A N 1
ATOM 4070 C CA . GLN A 1 550 ? 7.361 9.908 -5.701 1.00 60.53 550 GLN A CA 1
ATOM 4071 C C . GLN A 1 550 ? 5.919 9.436 -5.639 1.00 60.53 550 GLN A C 1
ATOM 4073 O O . GLN A 1 550 ? 5.044 10.129 -6.153 1.00 60.53 550 GLN A O 1
ATOM 4078 N N . GLU A 1 551 ? 5.669 8.294 -4.999 1.00 55.56 551 GLU A N 1
ATOM 4079 C CA . GLU A 1 551 ? 4.299 7.919 -4.680 1.00 55.56 551 GLU A CA 1
ATOM 4080 C C . GLU A 1 551 ? 3.695 9.041 -3.832 1.00 55.56 551 GLU A C 1
ATOM 4082 O O . GLU A 1 551 ? 4.033 9.281 -2.660 1.00 55.56 551 GLU A O 1
ATOM 4087 N N . SER A 1 552 ? 2.812 9.814 -4.448 1.00 54.75 552 SER A N 1
ATOM 4088 C CA . SER A 1 552 ? 1.757 10.472 -3.713 1.00 54.75 552 SER A CA 1
ATOM 4089 C C . SER A 1 552 ? 0.764 9.377 -3.380 1.00 54.75 552 SER A C 1
ATOM 4091 O O . SER A 1 552 ? -0.124 9.122 -4.178 1.00 54.75 552 SER A O 1
ATOM 4093 N N . SER A 1 553 ? 0.919 8.734 -2.217 1.00 65.19 553 SER A N 1
ATOM 4094 C CA . SER A 1 553 ? -0.156 7.912 -1.667 1.00 65.19 553 SER A CA 1
ATOM 4095 C C . SER A 1 553 ? -1.314 8.863 -1.405 1.00 65.19 553 SER A C 1
ATOM 4097 O O . SER A 1 553 ? -1.316 9.644 -0.441 1.00 65.19 553 SER A O 1
ATOM 4099 N N . LEU A 1 554 ? -2.205 8.903 -2.379 1.00 76.25 554 LEU A N 1
ATOM 4100 C CA . LEU A 1 554 ? -3.487 9.534 -2.272 1.00 76.25 554 LEU A CA 1
ATOM 4101 C C . LEU A 1 554 ? -4.432 8.494 -1.691 1.00 76.25 554 LEU A C 1
ATOM 4103 O O . LEU A 1 554 ? -4.215 7.294 -1.766 1.00 76.25 554 LEU A O 1
ATOM 4107 N N . TYR A 1 555 ? -5.448 8.987 -1.016 1.00 84.50 555 TYR A N 1
ATOM 4108 C CA . TYR A 1 555 ? -6.423 8.156 -0.348 1.00 84.50 555 TYR A CA 1
ATOM 4109 C C . TYR A 1 555 ? -7.789 8.685 -0.728 1.00 84.50 555 TYR A C 1
ATOM 4111 O O . TYR A 1 555 ? -8.096 9.866 -0.514 1.00 84.50 555 TYR A O 1
ATOM 4119 N N . VAL A 1 556 ? -8.605 7.816 -1.301 1.00 88.12 556 VAL A N 1
ATOM 4120 C CA . VAL A 1 556 ? -9.922 8.159 -1.821 1.00 88.12 556 VAL A CA 1
ATOM 4121 C C . VAL A 1 556 ? -10.972 7.750 -0.804 1.00 88.12 556 VAL A C 1
ATOM 4123 O O . VAL A 1 556 ? -11.262 6.575 -0.624 1.00 88.12 556 VAL A O 1
ATOM 4126 N N . PHE A 1 557 ? -11.560 8.738 -0.139 1.00 87.81 557 PHE A N 1
ATOM 4127 C CA . PHE A 1 557 ? -12.598 8.562 0.869 1.00 87.81 557 PHE A CA 1
ATOM 4128 C C . PHE A 1 557 ? -13.978 8.754 0.248 1.00 87.81 557 PHE A C 1
ATOM 4130 O O . PHE A 1 557 ? -14.245 9.775 -0.396 1.00 87.81 557 PHE A O 1
ATOM 4137 N N . THR A 1 558 ? -14.886 7.812 0.497 1.00 87.50 558 THR A N 1
ATOM 4138 C CA . THR A 1 558 ? -16.275 7.896 0.031 1.00 87.50 558 THR A CA 1
ATOM 4139 C C . THR A 1 558 ? -17.279 7.487 1.114 1.00 87.50 558 THR A C 1
ATOM 4141 O O . THR A 1 558 ? -16.956 6.697 2.010 1.00 87.50 558 THR A O 1
ATOM 4144 N N . PRO A 1 559 ? -18.514 8.025 1.085 1.00 80.56 559 PRO A N 1
ATOM 4145 C CA . PRO A 1 559 ? -19.583 7.552 1.952 1.00 80.56 559 PRO A CA 1
ATOM 4146 C C . PRO A 1 559 ? -20.001 6.122 1.587 1.00 80.56 559 PRO A C 1
ATOM 4148 O O . PRO A 1 559 ? -20.284 5.824 0.428 1.00 80.56 559 PRO A O 1
ATOM 4151 N N . GLY A 1 560 ? -20.146 5.263 2.593 1.00 71.44 560 GLY A N 1
ATOM 4152 C CA . GLY A 1 560 ? -20.643 3.898 2.433 1.00 71.44 560 GLY A CA 1
ATOM 4153 C C . GLY A 1 560 ? -22.143 3.811 2.107 1.00 71.44 560 GLY A C 1
ATOM 4154 O O . GLY A 1 560 ? -22.795 4.774 1.699 1.00 71.44 560 GLY A O 1
ATOM 4155 N N . ALA A 1 561 ? -22.725 2.624 2.306 1.00 72.06 561 ALA A N 1
ATOM 4156 C CA . ALA A 1 561 ? -24.105 2.316 1.915 1.00 72.06 561 ALA A CA 1
ATOM 4157 C C . ALA A 1 561 ? -25.143 3.345 2.420 1.00 72.06 561 ALA A C 1
ATOM 4159 O O . ALA A 1 561 ? -25.213 3.652 3.610 1.00 72.06 561 ALA A O 1
ATOM 4160 N N . GLY A 1 562 ? -25.984 3.848 1.507 1.00 74.50 562 GLY A N 1
ATOM 4161 C CA . GLY A 1 562 ? -26.987 4.887 1.792 1.00 74.50 562 GLY A CA 1
ATOM 4162 C C . GLY A 1 562 ? -26.439 6.322 1.799 1.00 74.50 562 GLY A C 1
ATOM 4163 O O . GLY A 1 562 ? -27.217 7.273 1.905 1.00 74.50 562 GLY A O 1
ATOM 4164 N N . GLY A 1 563 ? -25.120 6.489 1.681 1.00 80.00 563 GLY A N 1
ATOM 4165 C CA . GLY A 1 563 ? -24.455 7.771 1.488 1.00 80.00 563 GLY A CA 1
ATOM 4166 C C . GLY A 1 563 ? -24.581 8.306 0.059 1.00 80.00 563 GLY A C 1
ATOM 4167 O O . GLY A 1 563 ? -25.083 7.632 -0.846 1.00 80.00 563 GLY A O 1
ATOM 4168 N N . GLY A 1 564 ? -24.174 9.560 -0.127 1.00 87.00 564 GLY A N 1
ATOM 4169 C CA . GLY A 1 564 ? -24.158 10.225 -1.429 1.00 87.00 564 GLY A CA 1
ATOM 4170 C C . GLY A 1 564 ? -22.891 9.916 -2.227 1.00 87.00 564 GLY A C 1
ATOM 4171 O O . GLY A 1 564 ? -21.941 9.363 -1.678 1.00 87.00 564 GLY A O 1
ATOM 4172 N N . PRO A 1 565 ? -22.839 10.291 -3.515 1.00 91.88 565 PRO A N 1
ATOM 4173 C CA . PRO A 1 565 ? -21.756 9.910 -4.417 1.00 91.88 565 PRO A CA 1
ATOM 4174 C C . PRO A 1 565 ? -20.551 10.855 -4.314 1.00 91.88 565 PRO A C 1
ATOM 4176 O O . PRO A 1 565 ? -19.992 11.254 -5.334 1.00 91.88 565 PRO A O 1
ATOM 4179 N N . GLN A 1 566 ? -20.205 11.293 -3.102 1.00 91.88 566 GLN A N 1
ATOM 4180 C CA . GLN A 1 566 ? -19.079 12.197 -2.888 1.00 91.88 566 GLN A CA 1
ATOM 4181 C C . GLN A 1 566 ? -17.767 11.416 -2.846 1.00 91.88 566 GLN A C 1
ATOM 4183 O O . GLN A 1 566 ? -17.667 10.396 -2.171 1.00 91.88 566 GLN A O 1
ATOM 4188 N N . VAL A 1 567 ? -16.767 11.953 -3.530 1.00 92.75 567 VAL A N 1
ATOM 4189 C CA . VAL A 1 567 ? -15.377 11.514 -3.504 1.00 92.75 567 VAL A CA 1
ATOM 4190 C C . VAL A 1 567 ? -14.557 12.604 -2.821 1.00 92.75 567 VAL A C 1
ATOM 4192 O O . VAL A 1 567 ? -14.723 13.796 -3.106 1.00 92.75 567 VAL A O 1
ATOM 4195 N N . VAL A 1 568 ? -13.707 12.214 -1.877 1.00 90.75 568 VAL A N 1
ATOM 4196 C CA . VAL A 1 568 ? -12.753 13.100 -1.204 1.00 90.75 568 VAL A CA 1
ATOM 4197 C C . VAL A 1 568 ? -11.372 12.481 -1.332 1.00 90.75 568 VAL A C 1
ATOM 4199 O O . VAL A 1 568 ? -11.123 11.418 -0.777 1.00 90.75 568 VAL A O 1
ATOM 4202 N N . VAL A 1 569 ? -10.470 13.163 -2.024 1.00 88.81 569 VAL A N 1
ATOM 4203 C CA . VAL A 1 569 ? -9.086 12.724 -2.202 1.00 88.81 569 VAL A CA 1
ATOM 4204 C C . VAL A 1 569 ? -8.229 13.417 -1.149 1.00 88.81 569 VAL A C 1
ATOM 4206 O O . VAL A 1 569 ? -8.280 14.645 -0.997 1.00 88.81 569 VAL A O 1
ATOM 4209 N N . LYS A 1 570 ? -7.464 12.644 -0.382 1.00 84.94 570 LYS A N 1
ATOM 4210 C CA . LYS A 1 570 ? -6.541 13.135 0.650 1.00 84.94 570 LYS A CA 1
ATOM 4211 C C . LYS A 1 570 ? -5.117 12.691 0.353 1.00 84.94 570 LYS A C 1
ATOM 4213 O O . LYS A 1 570 ? -4.919 11.615 -0.189 1.00 84.94 570 LYS A O 1
ATOM 4218 N N . ASP A 1 571 ? -4.140 13.505 0.734 1.00 76.81 571 ASP A N 1
ATOM 4219 C CA . ASP A 1 571 ? -2.733 13.097 0.734 1.00 76.81 571 ASP A CA 1
ATOM 4220 C C . ASP A 1 571 ? -2.381 12.268 1.985 1.00 76.81 571 ASP A C 1
ATOM 4222 O O . ASP A 1 571 ? -3.187 12.115 2.907 1.00 76.81 571 ASP A O 1
ATOM 4226 N N . SER A 1 572 ? -1.143 11.775 2.058 1.00 73.50 572 SER A N 1
ATOM 4227 C CA . SER A 1 572 ? -0.622 11.033 3.217 1.00 73.50 572 SER A CA 1
ATOM 4228 C C . SER A 1 572 ? -0.481 11.853 4.505 1.00 73.50 572 SER A C 1
ATOM 4230 O O . SER A 1 572 ? -0.110 11.308 5.538 1.00 73.50 572 SER A O 1
ATOM 4232 N N . THR A 1 573 ? -0.759 13.160 4.472 1.00 71.00 573 THR A N 1
ATOM 4233 C CA . THR A 1 573 ? -0.901 14.005 5.673 1.00 71.00 573 THR A CA 1
ATOM 4234 C C . THR A 1 573 ? -2.364 14.173 6.091 1.00 71.00 573 THR A C 1
ATOM 4236 O O . THR A 1 573 ? -2.672 14.964 6.985 1.00 71.00 573 THR A O 1
ATOM 4239 N N . TRP A 1 574 ? -3.273 13.431 5.450 1.00 80.75 574 TRP A N 1
ATOM 4240 C CA . TRP A 1 574 ? -4.725 13.437 5.649 1.00 80.75 574 TRP A CA 1
ATOM 4241 C C . TRP A 1 574 ? -5.418 14.740 5.254 1.00 80.75 574 TRP A C 1
ATOM 4243 O O . TRP A 1 574 ? -6.607 14.955 5.550 1.00 80.75 574 TRP A O 1
ATOM 4253 N N . LYS A 1 575 ? -4.700 15.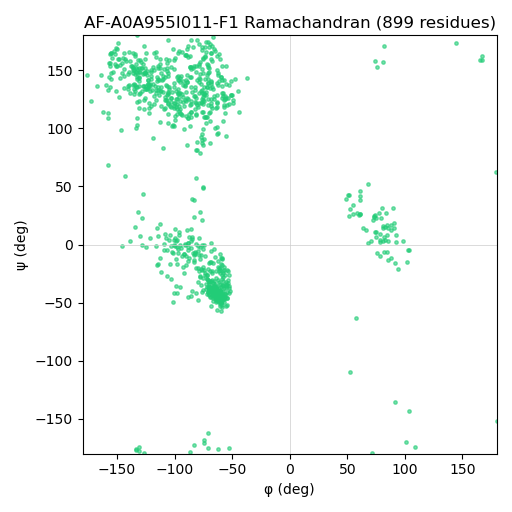612 4.544 1.00 81.62 575 LYS A N 1
ATOM 4254 C CA . LYS A 1 575 ? -5.238 16.860 4.028 1.00 81.62 575 LYS A CA 1
ATOM 4255 C C . LYS A 1 575 ? -5.978 16.585 2.728 1.00 81.62 575 LYS A C 1
ATOM 4257 O O . LYS A 1 575 ? -5.463 15.921 1.837 1.00 81.62 575 LYS A O 1
ATOM 4262 N N . THR A 1 576 ? -7.184 17.134 2.610 1.00 85.19 576 THR A N 1
ATOM 4263 C CA . THR A 1 576 ? -7.944 17.081 1.359 1.00 85.19 576 THR A CA 1
ATOM 4264 C C . THR A 1 576 ? -7.190 17.829 0.265 1.00 85.19 576 THR A C 1
ATOM 4266 O O . THR A 1 576 ? -6.910 19.025 0.410 1.00 85.19 576 THR A O 1
ATOM 4269 N N . VAL A 1 577 ? -6.882 17.114 -0.814 1.00 82.94 577 VAL A N 1
ATOM 4270 C CA . VAL A 1 577 ? -6.308 17.668 -2.042 1.00 82.94 577 VAL A CA 1
ATOM 4271 C C . VAL A 1 577 ? -7.400 17.960 -3.065 1.00 82.94 577 VAL A C 1
ATOM 4273 O O . VAL A 1 577 ? -7.344 19.010 -3.698 1.00 82.94 577 VAL A O 1
ATOM 4276 N N . ASP A 1 578 ? -8.439 17.118 -3.130 1.00 87.81 578 ASP A N 1
ATOM 4277 C CA . ASP A 1 578 ? -9.591 17.315 -4.012 1.00 87.81 578 ASP A CA 1
ATOM 4278 C C . ASP A 1 578 ? -10.899 16.760 -3.417 1.00 87.81 578 ASP A C 1
ATOM 4280 O O . ASP A 1 578 ? -10.899 15.925 -2.507 1.00 87.81 578 ASP A O 1
ATOM 4284 N N . SER A 1 579 ? -12.043 17.236 -3.908 1.00 90.94 579 SER A N 1
ATOM 4285 C CA . SER A 1 579 ? -13.349 16.634 -3.650 1.00 90.94 579 SER A CA 1
ATOM 4286 C C . SER A 1 579 ? -14.366 16.975 -4.737 1.00 90.94 579 SER A C 1
ATOM 4288 O O . SER A 1 579 ? -14.555 18.137 -5.104 1.00 90.94 579 SER A O 1
ATOM 4290 N N . PHE A 1 580 ? -15.111 15.961 -5.172 1.00 92.88 580 PHE A N 1
ATOM 4291 C CA . PHE A 1 580 ? -16.130 16.080 -6.210 1.00 92.88 580 PHE A CA 1
ATOM 4292 C C . PHE A 1 580 ? -17.278 15.083 -5.992 1.00 92.88 580 PHE A C 1
ATOM 4294 O O . PHE A 1 580 ? -17.237 14.240 -5.099 1.00 92.88 580 PHE A O 1
ATOM 4301 N N . PHE A 1 581 ? -18.340 15.188 -6.796 1.00 93.50 581 PHE A N 1
ATOM 4302 C CA . PHE A 1 581 ? -19.412 14.191 -6.833 1.00 93.50 581 PHE A CA 1
ATOM 4303 C C . PHE A 1 581 ? -19.261 13.326 -8.087 1.00 93.50 581 PHE A C 1
ATOM 4305 O O . PHE A 1 581 ? -19.357 13.846 -9.199 1.00 93.50 581 PHE A O 1
ATOM 4312 N N . ALA A 1 582 ? -19.069 12.016 -7.918 1.00 95.00 582 ALA A N 1
ATOM 4313 C CA . ALA A 1 582 ? -18.930 11.075 -9.031 1.00 95.00 582 ALA A CA 1
ATOM 4314 C C . ALA A 1 582 ? -20.242 10.918 -9.824 1.00 95.00 582 ALA A C 1
ATOM 4316 O O . ALA A 1 582 ? -20.236 10.707 -11.037 1.00 95.00 582 ALA A O 1
ATOM 4317 N N . PHE A 1 583 ? -21.385 11.076 -9.153 1.00 94.62 583 PHE A N 1
ATOM 4318 C CA . PHE A 1 583 ? -22.726 11.005 -9.739 1.00 94.62 583 PHE A CA 1
ATOM 4319 C C . PHE A 1 583 ? -23.574 12.215 -9.323 1.00 94.62 583 PHE A C 1
ATOM 4321 O O . PHE A 1 583 ? -23.103 13.122 -8.642 1.00 94.62 583 PHE A O 1
ATOM 4328 N N . ASP A 1 584 ? -24.842 12.247 -9.748 1.00 92.31 584 ASP A N 1
ATOM 4329 C CA . ASP A 1 584 ? -25.781 13.298 -9.344 1.00 92.31 584 ASP A CA 1
ATOM 4330 C C . ASP A 1 584 ? -25.845 13.407 -7.812 1.00 92.31 584 ASP A C 1
ATOM 4332 O O . ASP A 1 584 ? -26.095 12.416 -7.125 1.00 92.31 584 ASP A O 1
ATOM 4336 N N . SER A 1 585 ? -25.632 14.611 -7.277 1.00 91.12 585 SER A N 1
ATOM 4337 C CA . SER A 1 585 ? -25.510 14.844 -5.833 1.00 91.12 585 SER A CA 1
ATOM 4338 C C . SER A 1 585 ? -26.786 14.550 -5.035 1.00 91.12 585 SER A C 1
ATOM 4340 O O . SER A 1 585 ? -26.731 14.497 -3.809 1.00 91.12 585 SER A O 1
ATOM 4342 N N . SER A 1 586 ? -27.928 14.337 -5.701 1.00 89.50 586 SER A N 1
ATOM 4343 C CA . SER A 1 586 ? -29.167 13.863 -5.069 1.00 89.50 586 SER A CA 1
ATOM 4344 C C . SER A 1 586 ? -29.243 12.341 -4.902 1.00 89.50 586 SER A C 1
ATOM 4346 O O . SER A 1 586 ? -30.188 11.835 -4.289 1.00 89.50 586 SER A O 1
ATOM 4348 N N . SER A 1 587 ? -28.283 11.595 -5.454 1.00 88.69 587 SER A N 1
ATOM 4349 C CA . SER A 1 587 ? -28.192 10.150 -5.268 1.00 88.69 587 SER A CA 1
ATOM 4350 C C . SER A 1 587 ? -27.821 9.812 -3.824 1.00 88.69 587 SER A C 1
ATOM 4352 O O . SER A 1 587 ? -26.974 10.457 -3.214 1.00 88.69 587 SER A O 1
ATOM 4354 N N . HIS A 1 588 ? -28.442 8.758 -3.301 1.00 88.31 588 HIS A N 1
ATOM 4355 C CA . HIS A 1 588 ? -28.153 8.176 -1.986 1.00 88.31 588 HIS A CA 1
ATOM 4356 C C . HIS A 1 588 ? -28.004 6.652 -2.084 1.00 88.31 588 HIS A C 1
ATOM 4358 O O . HIS A 1 588 ? -28.335 5.910 -1.160 1.00 88.31 588 HIS A O 1
ATOM 4364 N N . ALA A 1 589 ? -27.586 6.163 -3.255 1.00 86.94 589 ALA A N 1
ATOM 4365 C CA . ALA A 1 589 ? -27.450 4.734 -3.518 1.00 86.94 589 ALA A CA 1
ATOM 4366 C C . ALA A 1 589 ? -26.211 4.108 -2.843 1.00 86.94 589 ALA A C 1
ATOM 4368 O O . ALA A 1 589 ? -26.048 2.891 -2.903 1.00 86.94 589 ALA A O 1
ATOM 4369 N N . GLY A 1 590 ? -25.367 4.912 -2.183 1.00 84.88 590 GLY A N 1
ATOM 4370 C CA . GLY A 1 590 ? -24.008 4.531 -1.807 1.00 84.88 590 GLY A CA 1
ATOM 4371 C C . GLY A 1 590 ? -23.066 4.562 -3.012 1.00 84.88 590 GLY A C 1
ATOM 4372 O O . GLY A 1 590 ? -23.501 4.383 -4.156 1.00 84.88 590 GLY A O 1
ATOM 4373 N N . LEU A 1 591 ? -21.790 4.800 -2.735 1.00 89.50 591 LEU A N 1
ATOM 4374 C CA . LEU A 1 591 ? -20.710 4.784 -3.712 1.00 89.50 591 LEU A CA 1
ATOM 4375 C C . LEU A 1 591 ? -19.753 3.646 -3.355 1.00 89.50 591 LEU A C 1
ATOM 4377 O O . LEU A 1 591 ? -19.515 3.404 -2.177 1.00 89.50 591 LEU A O 1
ATOM 4381 N N . GLU A 1 592 ? -19.250 2.955 -4.368 1.00 91.06 592 GLU A N 1
ATOM 4382 C CA . GLU A 1 592 ? -18.122 2.034 -4.256 1.00 91.06 592 GLU A CA 1
ATOM 4383 C C . GLU A 1 592 ? -17.070 2.489 -5.265 1.00 91.06 592 GLU A C 1
ATOM 4385 O O . GLU A 1 592 ? -17.416 2.832 -6.403 1.00 91.06 592 GLU A O 1
ATOM 4390 N N . VAL A 1 593 ? -15.816 2.551 -4.823 1.00 93.25 593 VAL A N 1
ATOM 4391 C CA . VAL A 1 593 ? -14.679 2.983 -5.638 1.00 93.25 593 VAL A CA 1
ATOM 4392 C C . VAL A 1 593 ? -13.537 1.986 -5.544 1.00 93.25 593 VAL A C 1
ATOM 4394 O O . VAL A 1 593 ? -13.356 1.360 -4.501 1.00 93.25 593 VAL A O 1
ATOM 4397 N N . GLN A 1 594 ? -12.782 1.882 -6.628 1.00 93.31 594 GLN A N 1
ATOM 4398 C CA . GLN A 1 594 ? -11.454 1.280 -6.678 1.00 93.31 594 GLN A CA 1
ATOM 4399 C C . GLN A 1 594 ? -10.502 2.289 -7.325 1.00 93.31 594 GLN A C 1
ATOM 4401 O O . GLN A 1 594 ? -10.961 3.183 -8.047 1.00 93.31 594 GLN A O 1
ATOM 4406 N N . VAL A 1 595 ? -9.217 2.166 -7.018 1.00 91.75 595 VAL A N 1
ATOM 4407 C CA . VAL A 1 595 ? -8.147 3.020 -7.536 1.00 91.75 595 VAL A CA 1
ATOM 4408 C C . VAL A 1 595 ? -7.101 2.116 -8.171 1.00 91.75 595 VAL A C 1
ATOM 4410 O O . VAL A 1 595 ? -6.778 1.092 -7.575 1.00 91.75 595 VAL A O 1
ATOM 4413 N N . GLY A 1 596 ? -6.654 2.473 -9.371 1.00 88.38 596 GLY A N 1
ATOM 4414 C CA . GLY A 1 596 ? -5.600 1.769 -10.096 1.00 88.38 596 GLY A CA 1
ATOM 4415 C C . GLY A 1 596 ? -5.518 2.204 -11.560 1.00 88.38 596 GLY A C 1
ATOM 4416 O O . GLY A 1 596 ? -6.445 2.852 -12.060 1.00 88.38 596 GLY A O 1
ATOM 4417 N N . ASP A 1 597 ? -4.396 1.913 -12.215 1.00 84.62 597 ASP A N 1
ATOM 4418 C CA . ASP A 1 597 ? -4.113 2.310 -13.602 1.00 84.62 597 ASP A CA 1
ATOM 4419 C C . ASP A 1 597 ? -4.955 1.485 -14.587 1.00 84.62 597 ASP A C 1
ATOM 4421 O O . ASP A 1 597 ? -4.676 0.312 -14.846 1.00 84.62 597 ASP A O 1
ATOM 4425 N N . VAL A 1 598 ? -6.007 2.091 -15.148 1.00 91.62 598 VAL A N 1
ATOM 4426 C CA . VAL A 1 598 ? -6.923 1.421 -16.093 1.00 91.62 598 VAL A CA 1
ATOM 4427 C C . VAL A 1 598 ? -6.775 1.919 -17.530 1.00 91.62 598 VAL A C 1
ATOM 4429 O O . VAL A 1 598 ? -7.458 1.408 -18.438 1.00 91.62 598 VAL A O 1
ATOM 4432 N N . ASP A 1 599 ? -5.946 2.938 -17.757 1.00 81.12 599 ASP A N 1
ATOM 4433 C CA . ASP A 1 599 ? -5.712 3.545 -19.068 1.00 81.12 599 ASP A CA 1
ATOM 4434 C C . ASP A 1 599 ? -4.289 3.326 -19.624 1.00 81.12 599 ASP A C 1
ATOM 4436 O O . ASP A 1 599 ? -4.078 3.474 -20.839 1.00 81.12 599 ASP A O 1
ATOM 4440 N N . GLY A 1 600 ? -3.379 2.835 -18.782 1.00 69.31 600 GLY A N 1
ATOM 4441 C CA . GLY A 1 600 ? -2.002 2.455 -19.075 1.00 69.31 600 GLY A CA 1
ATOM 4442 C C . GLY A 1 600 ? -1.038 3.633 -19.158 1.00 69.31 600 GLY A C 1
ATOM 4443 O O . GLY A 1 600 ? -0.024 3.534 -19.864 1.00 69.31 600 GLY A O 1
ATOM 4444 N N . ASP A 1 601 ? -1.362 4.770 -18.537 1.00 61.41 601 ASP A N 1
ATOM 4445 C CA . ASP A 1 601 ? -0.488 5.944 -18.482 1.00 61.41 601 ASP A CA 1
ATOM 4446 C C . ASP A 1 601 ? 0.495 5.937 -17.295 1.00 61.41 601 ASP A C 1
ATOM 4448 O O . ASP A 1 601 ? 1.357 6.826 -17.211 1.00 61.41 601 ASP A O 1
ATOM 4452 N N . GLY A 1 602 ? 0.417 4.917 -16.432 1.00 59.78 602 GLY A N 1
ATOM 4453 C CA . GLY A 1 602 ? 1.254 4.731 -15.251 1.00 59.78 602 GLY A CA 1
ATOM 4454 C C . GLY A 1 602 ? 0.771 5.486 -14.012 1.00 59.78 602 GLY A C 1
ATOM 4455 O O . GLY A 1 602 ? 1.523 5.572 -13.037 1.00 59.78 602 GLY A O 1
ATOM 4456 N N . PHE A 1 603 ? -0.417 6.087 -14.043 1.00 72.44 603 PHE A N 1
ATOM 4457 C CA . PHE A 1 603 ? -1.049 6.746 -12.905 1.00 72.44 603 PHE A CA 1
ATOM 4458 C C . PHE A 1 603 ? -2.388 6.079 -12.614 1.00 72.44 603 PHE A C 1
ATOM 4460 O O . PHE A 1 603 ? -3.040 5.562 -13.504 1.00 72.44 603 PHE A O 1
ATOM 4467 N N . ASP A 1 604 ? -2.793 6.099 -11.346 1.00 82.88 604 ASP A N 1
ATOM 4468 C CA . ASP A 1 604 ? -4.045 5.461 -10.966 1.00 82.88 604 ASP A CA 1
ATOM 4469 C C . ASP A 1 604 ? -5.261 6.343 -11.279 1.00 82.88 604 ASP A C 1
ATOM 4471 O O . ASP A 1 604 ? -5.281 7.547 -10.985 1.00 82.88 604 ASP A O 1
ATOM 4475 N N . GLU A 1 605 ? -6.343 5.715 -11.736 1.00 90.19 605 GLU A N 1
ATOM 4476 C CA . GLU A 1 605 ? -7.655 6.333 -11.886 1.00 90.19 605 GLU A CA 1
ATOM 4477 C C . GLU A 1 605 ? -8.604 5.918 -10.765 1.00 90.19 605 GLU A C 1
ATOM 4479 O O . GLU A 1 605 ? -8.575 4.812 -10.235 1.00 90.19 605 GLU A O 1
ATOM 4484 N N . ILE A 1 606 ? -9.570 6.784 -10.469 1.00 95.50 606 ILE A N 1
ATOM 4485 C CA . ILE A 1 606 ? -10.713 6.478 -9.614 1.00 95.50 606 ILE A CA 1
ATOM 4486 C C . ILE A 1 606 ? -11.826 5.877 -10.474 1.00 95.50 606 ILE A C 1
ATOM 4488 O O . ILE A 1 606 ? -12.492 6.579 -11.246 1.00 95.50 606 ILE A O 1
ATOM 4492 N N . VAL A 1 607 ? -12.120 4.595 -10.277 1.00 97.62 607 VAL A N 1
ATOM 4493 C CA . VAL A 1 607 ? -13.265 3.920 -10.898 1.00 97.62 607 VAL A CA 1
ATOM 4494 C C . VAL A 1 607 ? -14.412 3.850 -9.899 1.00 97.62 607 VAL A C 1
ATOM 4496 O O . VAL A 1 607 ? -14.255 3.356 -8.789 1.00 97.62 607 VAL A O 1
ATOM 4499 N N . ALA A 1 608 ? -15.590 4.345 -10.280 1.00 96.56 608 ALA A N 1
ATOM 4500 C CA . ALA A 1 608 ? -16.729 4.504 -9.383 1.00 96.56 608 ALA A CA 1
ATOM 4501 C C . ALA A 1 608 ? -18.005 3.833 -9.906 1.00 96.56 608 ALA A C 1
ATOM 4503 O O . ALA A 1 608 ? -18.401 4.004 -11.068 1.00 96.56 608 ALA A O 1
ATOM 4504 N N . VAL A 1 609 ? -18.711 3.142 -9.006 1.00 95.56 609 VAL A N 1
ATOM 4505 C CA . VAL A 1 609 ? -20.032 2.540 -9.242 1.00 95.56 609 VAL A CA 1
ATOM 4506 C C . VAL A 1 609 ? -20.997 2.828 -8.087 1.00 95.56 609 VAL A C 1
ATOM 4508 O O . VAL A 1 609 ? -20.594 3.234 -7.001 1.00 95.56 609 VAL A O 1
ATOM 4511 N N . GLN A 1 610 ? -22.301 2.632 -8.309 1.00 92.69 610 GLN A N 1
ATOM 4512 C CA . GLN A 1 610 ? -23.328 2.884 -7.290 1.00 92.69 610 GLN A CA 1
ATOM 4513 C C . GLN A 1 610 ? -24.016 1.604 -6.803 1.00 92.69 610 GLN A C 1
ATOM 4515 O O . GLN A 1 610 ? -24.200 0.631 -7.542 1.00 92.69 610 GLN A O 1
ATOM 4520 N N . GLY A 1 611 ? -24.480 1.650 -5.555 1.00 90.19 611 GLY A N 1
ATOM 4521 C CA . GLY A 1 611 ? -25.224 0.562 -4.930 1.00 90.19 611 GLY A CA 1
ATOM 4522 C C . GLY A 1 611 ? -26.679 0.405 -5.419 1.00 90.19 611 GLY A C 1
ATOM 4523 O O . GLY A 1 611 ? -27.101 0.967 -6.439 1.00 90.19 611 GLY A O 1
ATOM 4524 N N . PRO A 1 612 ? -27.492 -0.406 -4.712 1.00 90.25 612 PRO A N 1
ATOM 4525 C CA . PRO A 1 612 ? -28.861 -0.725 -5.111 1.00 90.25 612 PRO A CA 1
ATOM 4526 C C . PRO A 1 612 ? -29.762 0.505 -5.293 1.00 90.25 612 PRO A C 1
ATOM 4528 O O . PRO A 1 612 ? -29.731 1.455 -4.517 1.00 90.25 612 PRO A O 1
ATOM 4531 N N . GLY A 1 613 ? -30.630 0.461 -6.307 1.00 90.06 613 GLY A N 1
ATOM 4532 C CA . GLY A 1 613 ? -31.537 1.559 -6.665 1.00 90.06 613 GLY A CA 1
ATOM 4533 C C . GLY A 1 613 ? -30.984 2.539 -7.706 1.00 90.06 613 GLY A C 1
ATOM 4534 O O . GLY A 1 613 ? -31.777 3.238 -8.340 1.00 90.06 613 GLY A O 1
ATOM 4535 N N . ALA A 1 614 ? -29.674 2.537 -7.957 1.00 91.94 614 ALA A N 1
ATOM 4536 C CA . ALA A 1 614 ? -29.049 3.281 -9.048 1.00 91.94 614 ALA A CA 1
ATOM 4537 C C . ALA A 1 614 ? -28.945 2.461 -10.347 1.00 91.94 614 ALA A C 1
ATOM 4539 O O . ALA A 1 614 ? -29.091 1.236 -10.354 1.00 91.94 614 ALA A O 1
ATOM 4540 N N . ALA A 1 615 ? -28.724 3.154 -11.468 1.00 93.62 615 ALA A N 1
ATOM 4541 C CA . ALA A 1 615 ? -28.354 2.510 -12.726 1.00 93.62 615 ALA A CA 1
ATOM 4542 C C . ALA A 1 615 ? -26.917 1.948 -12.639 1.00 93.62 615 ALA A C 1
ATOM 4544 O O . ALA A 1 615 ? -26.092 2.550 -11.954 1.00 93.62 615 ALA A O 1
ATOM 4545 N N . PRO A 1 616 ? -26.607 0.838 -13.337 1.00 95.50 616 PRO A N 1
ATOM 4546 C CA . PRO A 1 616 ? -25.300 0.176 -13.295 1.00 95.50 616 PRO A CA 1
ATOM 4547 C C . PRO A 1 616 ? -24.297 0.873 -14.224 1.00 95.50 616 PRO A C 1
ATOM 4549 O O . PRO A 1 616 ? -23.802 0.280 -15.185 1.00 95.50 616 PRO A O 1
ATOM 4552 N N . GLU A 1 617 ? -24.093 2.163 -13.993 1.00 97.00 617 GLU A N 1
ATOM 4553 C CA . GLU A 1 617 ? -23.142 2.996 -14.720 1.00 97.00 617 GLU A CA 1
ATOM 4554 C C . GLU A 1 617 ? -21.786 2.957 -14.009 1.00 97.00 617 GLU A C 1
ATOM 4556 O O . GLU A 1 617 ? -21.726 3.130 -12.793 1.00 97.00 617 GLU A O 1
ATOM 4561 N N . VAL A 1 618 ? -20.728 2.726 -14.781 1.00 98.38 618 VAL A N 1
ATOM 4562 C CA . VAL A 1 618 ? -19.330 2.821 -14.356 1.00 98.38 618 VAL A CA 1
ATOM 4563 C C . VAL A 1 618 ? -18.795 4.157 -14.841 1.00 98.38 618 VAL A C 1
ATOM 4565 O O . VAL A 1 618 ? -19.044 4.532 -15.994 1.00 98.38 618 VAL A O 1
ATOM 4568 N N . ARG A 1 619 ? -18.075 4.870 -13.978 1.00 98.12 619 ARG A N 1
ATOM 4569 C CA . ARG A 1 619 ? -17.385 6.117 -14.318 1.00 98.12 619 ARG A CA 1
ATOM 4570 C C . ARG A 1 619 ? -15.925 6.025 -13.912 1.00 98.12 619 ARG A C 1
ATOM 4572 O O . ARG A 1 619 ? -15.649 5.565 -12.813 1.00 98.12 619 ARG A O 1
ATOM 4579 N N . VAL A 1 620 ? -15.046 6.481 -14.792 1.00 97.81 620 VAL A N 1
ATOM 4580 C CA . VAL A 1 620 ? -13.597 6.544 -14.579 1.00 97.81 620 VAL A CA 1
ATOM 4581 C C . VAL A 1 620 ? -13.201 8.013 -14.517 1.00 97.81 620 VAL A C 1
ATOM 4583 O O . VAL A 1 620 ? -13.660 8.810 -15.351 1.00 97.81 620 VAL A O 1
ATOM 4586 N N . PHE A 1 621 ? -12.410 8.366 -13.515 1.00 95.31 621 PHE A N 1
ATOM 4587 C CA . PHE A 1 621 ? -11.901 9.710 -13.290 1.00 95.31 621 PHE A CA 1
ATOM 4588 C C . PHE A 1 621 ? -10.399 9.656 -13.045 1.00 95.31 621 PHE A C 1
ATOM 4590 O O . PHE A 1 621 ? -9.948 8.789 -12.310 1.00 95.31 621 PHE A O 1
ATOM 4597 N N . SER A 1 622 ? -9.666 10.648 -13.525 1.00 87.75 622 SER A N 1
ATOM 4598 C CA . SER A 1 622 ? -8.334 10.950 -13.002 1.00 87.75 622 SER A CA 1
ATOM 4599 C C . SER A 1 622 ? -8.402 11.336 -11.515 1.00 87.75 622 SER A C 1
ATOM 4601 O O . SER A 1 622 ? -9.453 11.740 -10.995 1.00 87.75 622 SER A O 1
ATOM 4603 N N . MET A 1 623 ? -7.260 11.314 -10.822 1.00 83.06 623 MET A N 1
ATOM 4604 C CA . MET A 1 623 ? -7.176 11.698 -9.399 1.00 83.06 623 MET A CA 1
ATOM 4605 C C . MET A 1 623 ? -7.577 13.154 -9.101 1.00 83.06 623 MET A C 1
ATOM 4607 O O . MET A 1 623 ? -7.936 13.467 -7.965 1.00 83.06 623 MET A O 1
ATOM 4611 N N . ASP A 1 624 ? -7.566 14.041 -10.103 1.00 79.44 624 ASP A N 1
ATOM 4612 C CA . ASP A 1 624 ? -8.069 15.425 -9.997 1.00 79.44 624 ASP A CA 1
ATOM 4613 C C . ASP A 1 624 ? -9.592 15.551 -10.235 1.00 79.44 624 ASP A C 1
ATOM 4615 O O . ASP A 1 624 ? -10.149 16.648 -10.314 1.00 79.44 624 ASP A O 1
ATOM 4619 N N . GLY A 1 625 ? -10.288 14.419 -10.377 1.00 86.81 625 GLY A N 1
ATOM 4620 C CA . GLY A 1 625 ? -11.733 14.352 -10.567 1.00 86.81 625 GLY A CA 1
ATOM 4621 C C . GLY A 1 625 ? -12.209 14.658 -11.988 1.00 86.81 625 GLY A C 1
ATOM 4622 O O . GLY A 1 625 ? -13.422 14.780 -12.212 1.00 86.81 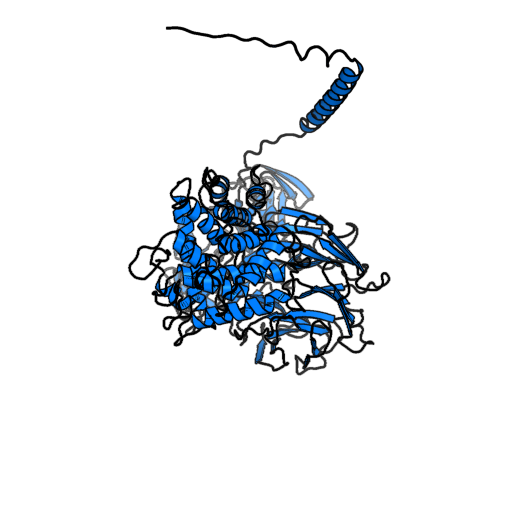625 GLY A O 1
ATOM 4623 N N . THR A 1 626 ? -11.308 14.780 -12.967 1.00 88.50 626 THR A N 1
ATOM 4624 C CA . THR A 1 626 ? -11.697 14.888 -14.377 1.00 88.50 626 THR A CA 1
ATOM 4625 C C . THR A 1 626 ? -12.281 13.560 -14.849 1.00 88.50 626 THR A C 1
ATOM 4627 O O . THR A 1 626 ? -11.637 12.525 -14.795 1.00 88.50 626 THR A O 1
ATOM 4630 N N . GLN A 1 627 ? -13.529 13.569 -15.327 1.00 95.25 627 GLN A N 1
ATOM 4631 C CA . GLN A 1 627 ? -14.159 12.353 -15.846 1.00 95.25 627 GLN A CA 1
ATOM 4632 C C . GLN A 1 627 ? -13.605 12.003 -17.230 1.00 95.25 627 GLN A C 1
ATOM 4634 O O . GLN A 1 627 ? -13.758 12.782 -18.177 1.00 95.25 627 GLN A O 1
ATOM 4639 N N . GLU A 1 628 ? -13.093 10.789 -17.373 1.00 92.69 628 GLU A N 1
ATOM 4640 C CA . GLU A 1 628 ? -12.467 10.303 -18.603 1.00 92.69 628 GLU A CA 1
ATOM 4641 C C . GLU A 1 628 ? -13.413 9.402 -19.389 1.00 92.69 628 GLU A C 1
ATOM 4643 O O . GLU A 1 628 ? -13.685 9.619 -20.579 1.00 92.69 628 GLU A O 1
ATOM 4648 N N . HIS A 1 629 ? -14.006 8.425 -18.699 1.00 96.25 629 HIS A N 1
ATOM 4649 C CA . HIS A 1 629 ? -14.849 7.407 -19.311 1.00 96.25 629 HIS A CA 1
ATOM 4650 C C . HIS A 1 629 ? -16.140 7.162 -18.529 1.00 96.25 629 HIS A C 1
ATOM 4652 O O . HIS A 1 629 ? -16.233 7.356 -17.318 1.00 96.25 629 HIS A O 1
ATOM 4658 N N . VAL A 1 630 ? -17.186 6.767 -19.260 1.00 97.44 630 VAL A N 1
ATOM 4659 C CA . VAL A 1 630 ? -18.485 6.396 -18.689 1.00 97.44 630 VAL A CA 1
ATOM 4660 C C . VAL A 1 630 ? -19.184 5.367 -19.569 1.00 97.44 630 VAL A C 1
ATOM 4662 O O . VAL A 1 630 ? -19.295 5.545 -20.786 1.00 97.44 630 VAL A O 1
ATOM 4665 N N . PHE A 1 631 ? -19.689 4.294 -18.964 1.00 98.00 631 PHE A N 1
ATOM 4666 C CA . PHE A 1 631 ? -20.409 3.241 -19.680 1.00 98.00 631 PHE A CA 1
ATOM 4667 C C . PHE A 1 631 ? -21.378 2.469 -18.775 1.00 98.00 631 PHE A C 1
ATOM 4669 O O . PHE A 1 631 ? -21.329 2.541 -17.553 1.00 98.00 631 PHE A O 1
ATOM 4676 N N . MET A 1 632 ? -22.298 1.719 -19.387 1.00 97.50 632 MET A N 1
ATOM 4677 C CA . MET A 1 632 ? -23.262 0.876 -18.670 1.00 97.50 632 MET A CA 1
ATOM 4678 C C . MET A 1 632 ? -22.738 -0.559 -18.570 1.00 97.50 632 MET A C 1
ATOM 4680 O O . MET A 1 632 ? -22.624 -1.240 -19.591 1.00 97.50 632 MET A O 1
ATOM 4684 N N . ALA A 1 633 ? -22.488 -1.050 -17.353 1.00 96.94 633 ALA A N 1
ATOM 4685 C CA . ALA A 1 633 ? -22.031 -2.424 -17.128 1.00 96.94 633 ALA A CA 1
ATOM 4686 C C . ALA A 1 633 ? -23.134 -3.456 -17.423 1.00 96.94 633 ALA A C 1
ATOM 4688 O O . ALA A 1 633 ? -22.880 -4.527 -17.980 1.00 96.94 633 ALA A O 1
ATOM 4689 N N . PHE A 1 634 ? -24.386 -3.117 -17.099 1.00 95.81 634 PHE A N 1
ATOM 4690 C CA . PHE A 1 634 ? -25.570 -3.952 -17.330 1.00 95.81 634 PHE A CA 1
ATOM 4691 C C . PHE A 1 634 ? -26.696 -3.156 -18.008 1.00 95.81 634 PHE A C 1
ATOM 4693 O O . PHE A 1 634 ? -26.524 -2.014 -18.419 1.00 95.81 634 PHE A O 1
ATOM 4700 N N . SER A 1 635 ? -27.875 -3.772 -18.161 1.00 94.19 635 SER A N 1
ATOM 4701 C CA . SER A 1 635 ? -29.063 -3.076 -18.675 1.00 94.19 635 SER A CA 1
ATOM 4702 C C . SER A 1 635 ? -29.337 -1.798 -17.877 1.00 94.19 635 SER A C 1
ATOM 4704 O O . SER A 1 635 ? -29.345 -1.836 -16.648 1.00 94.19 635 SER A O 1
ATOM 4706 N N . SER A 1 636 ? -29.676 -0.702 -18.560 1.00 93.88 636 SER A N 1
ATOM 4707 C CA . SER A 1 636 ? -30.060 0.570 -17.931 1.00 93.88 636 SER A CA 1
ATOM 4708 C C . SER A 1 636 ? -31.293 0.469 -17.027 1.00 93.88 636 SER A C 1
ATOM 4710 O O . SER A 1 636 ? -31.576 1.406 -16.286 1.00 93.88 636 SER A O 1
ATOM 4712 N N . GLU A 1 637 ? -32.028 -0.646 -17.072 1.00 93.38 637 GLU A N 1
ATOM 4713 C CA . GLU A 1 637 ? -33.183 -0.951 -16.213 1.00 93.38 637 GLU A CA 1
ATOM 4714 C C . GLU A 1 637 ? -32.812 -1.761 -14.959 1.00 93.38 637 GLU A C 1
ATOM 4716 O O . GLU A 1 637 ? -33.642 -1.952 -14.071 1.00 93.38 637 GLU A O 1
ATOM 4721 N N . PHE A 1 638 ? -31.584 -2.277 -14.871 1.00 93.25 638 PHE A N 1
ATOM 4722 C CA . PHE A 1 638 ? -31.128 -3.028 -13.706 1.00 93.25 638 PHE A CA 1
ATOM 4723 C C . PHE A 1 638 ? -30.907 -2.088 -12.513 1.00 93.25 638 PHE A C 1
ATOM 4725 O O . PHE A 1 638 ? -30.366 -0.998 -12.662 1.00 93.25 638 PHE A O 1
ATOM 4732 N N . ARG A 1 639 ? -31.367 -2.489 -11.325 1.00 92.94 639 ARG A N 1
ATOM 4733 C CA . ARG A 1 639 ? -31.334 -1.669 -10.096 1.00 92.94 639 ARG A CA 1
ATOM 4734 C C . ARG A 1 639 ? -30.833 -2.447 -8.876 1.00 92.94 639 ARG A C 1
ATOM 4736 O O . ARG A 1 639 ? -31.051 -2.017 -7.749 1.00 92.94 639 ARG A O 1
ATOM 4743 N N . GLY A 1 640 ? -30.215 -3.610 -9.090 1.00 89.19 640 GLY A N 1
ATOM 4744 C CA . GLY A 1 640 ? -29.746 -4.479 -8.005 1.00 89.19 640 GLY A CA 1
ATOM 4745 C C . GLY A 1 640 ? -28.423 -4.046 -7.369 1.00 89.19 640 GLY A C 1
ATOM 4746 O O . GLY A 1 640 ? -27.999 -4.702 -6.430 1.00 89.19 640 GLY A O 1
ATOM 4747 N N . GLY A 1 641 ? -27.801 -2.963 -7.849 1.00 90.69 641 GLY A N 1
ATOM 4748 C CA . GLY A 1 641 ? -26.479 -2.507 -7.408 1.00 90.69 641 GLY A CA 1
ATOM 4749 C C . GLY A 1 641 ? -25.337 -3.272 -8.076 1.00 90.69 641 GLY A C 1
ATOM 4750 O O . GLY A 1 641 ? -25.525 -4.394 -8.562 1.00 90.69 641 GLY A O 1
ATOM 4751 N N . THR A 1 642 ? -24.167 -2.649 -8.120 1.00 93.25 642 THR A N 1
ATOM 4752 C CA . THR A 1 642 ? -22.952 -3.177 -8.755 1.00 93.25 642 THR A CA 1
ATOM 4753 C C . THR A 1 642 ? -21.796 -3.195 -7.767 1.00 93.25 642 THR A C 1
ATOM 4755 O O . THR A 1 642 ? -21.617 -2.219 -7.052 1.00 93.25 642 THR A O 1
ATOM 4758 N N . HIS A 1 643 ? -21.053 -4.299 -7.765 1.00 94.62 643 HIS A N 1
ATOM 4759 C CA . HIS A 1 643 ? -19.768 -4.503 -7.091 1.00 94.62 643 HIS A CA 1
ATOM 4760 C C . HIS A 1 643 ? -18.638 -4.304 -8.106 1.00 94.62 643 HIS A C 1
ATOM 4762 O O . HIS A 1 643 ? -18.812 -4.701 -9.271 1.00 94.62 643 HIS A O 1
ATOM 4768 N N . LEU A 1 644 ? -17.519 -3.728 -7.671 1.00 95.31 644 LEU A N 1
ATOM 4769 C CA . LEU A 1 644 ? -16.378 -3.341 -8.503 1.00 95.31 644 LEU A CA 1
ATOM 4770 C C . LEU A 1 644 ? -15.076 -4.008 -8.024 1.00 95.31 644 LEU A C 1
ATOM 4772 O O . LEU A 1 644 ? -14.829 -4.129 -6.828 1.00 95.31 644 LEU A O 1
ATOM 4776 N N . GLU A 1 645 ? -14.243 -4.418 -8.975 1.00 96.62 645 GLU A N 1
ATOM 4777 C CA . GLU A 1 645 ? -12.871 -4.892 -8.760 1.00 96.62 645 GLU A CA 1
ATOM 4778 C C . GLU A 1 645 ? -12.001 -4.460 -9.954 1.00 96.62 645 GLU A C 1
ATOM 4780 O O . GLU A 1 645 ? -12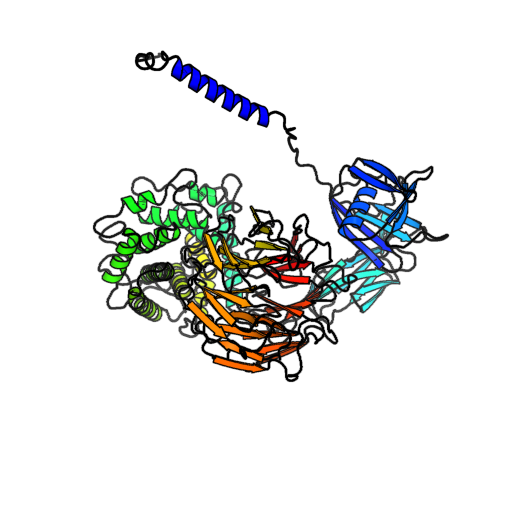.523 -4.385 -11.072 1.00 96.62 645 GLU A O 1
ATOM 4785 N N . LEU A 1 646 ? -10.720 -4.174 -9.717 1.00 96.69 646 LEU A N 1
ATOM 4786 C CA . LEU A 1 646 ? -9.701 -3.951 -10.749 1.00 96.69 646 LEU A CA 1
ATOM 4787 C C . LEU A 1 646 ? -8.713 -5.124 -10.735 1.00 96.69 646 LEU A C 1
ATOM 4789 O O . LEU A 1 646 ? -8.470 -5.694 -9.672 1.00 96.69 646 LEU A O 1
ATOM 4793 N N . ALA A 1 647 ? -8.246 -5.557 -11.904 1.00 94.62 647 ALA A N 1
ATOM 4794 C CA . ALA A 1 647 ? -7.397 -6.743 -12.030 1.00 94.62 647 ALA A CA 1
ATOM 4795 C C . ALA A 1 647 ? -6.578 -6.710 -13.324 1.00 94.62 647 ALA A C 1
ATOM 4797 O O . ALA A 1 647 ? -7.174 -6.524 -14.390 1.00 94.62 647 ALA A O 1
ATOM 4798 N N . ASP A 1 648 ? -5.275 -6.985 -13.267 1.00 91.19 648 ASP A N 1
ATOM 4799 C CA . ASP A 1 648 ? -4.467 -7.212 -14.476 1.00 91.19 648 ASP A CA 1
ATOM 4800 C C . ASP A 1 648 ? -4.679 -8.649 -14.967 1.00 91.19 648 ASP A C 1
ATOM 4802 O O . ASP A 1 648 ? -3.987 -9.597 -14.591 1.00 91.19 648 ASP A O 1
ATOM 4806 N N . ILE A 1 649 ? -5.692 -8.838 -15.810 1.00 91.44 649 ILE A N 1
ATOM 4807 C CA . ILE A 1 649 ? -6.093 -10.176 -16.253 1.00 91.44 649 ILE A CA 1
ATOM 4808 C C . ILE A 1 649 ? -5.360 -10.670 -17.505 1.00 91.44 649 ILE A C 1
ATOM 4810 O O . ILE A 1 649 ? -5.635 -11.792 -17.962 1.00 91.44 649 ILE A O 1
ATOM 4814 N N . ASP A 1 650 ? -4.520 -9.840 -18.128 1.00 82.94 650 ASP A N 1
ATOM 4815 C CA . ASP A 1 650 ? -3.804 -10.205 -19.353 1.00 82.94 650 ASP A CA 1
ATOM 4816 C C . ASP A 1 650 ? -2.281 -9.973 -19.326 1.00 82.94 650 ASP A C 1
ATOM 4818 O O . ASP A 1 650 ? -1.586 -10.424 -20.253 1.00 82.94 650 ASP A O 1
ATOM 4822 N N . GLY A 1 651 ? -1.763 -9.468 -18.204 1.00 77.38 651 GLY A N 1
ATOM 4823 C CA . GLY A 1 651 ? -0.345 -9.368 -17.867 1.00 77.38 651 GLY A CA 1
ATOM 4824 C C . GLY A 1 651 ? 0.350 -8.217 -18.578 1.00 77.38 651 GLY A C 1
ATOM 4825 O O . GLY A 1 651 ? 1.537 -8.338 -18.918 1.00 77.38 651 GLY A O 1
ATOM 4826 N N . ASP A 1 652 ? -0.395 -7.165 -18.919 1.00 72.56 652 ASP A N 1
ATOM 4827 C CA . ASP A 1 652 ? 0.130 -5.956 -19.550 1.00 72.56 652 ASP A CA 1
ATOM 4828 C C . ASP A 1 652 ? 0.379 -4.808 -18.561 1.00 72.56 652 ASP A C 1
ATOM 4830 O O . ASP A 1 652 ? 0.860 -3.758 -18.990 1.00 72.56 652 ASP A O 1
ATOM 4834 N N . ALA A 1 653 ? 0.175 -5.060 -17.261 1.00 72.94 653 ALA A N 1
ATOM 4835 C CA . ALA A 1 653 ? 0.261 -4.102 -16.162 1.00 72.94 653 ALA A CA 1
ATOM 4836 C C . ALA A 1 653 ? -0.777 -2.968 -16.230 1.00 72.94 653 ALA A C 1
ATOM 4838 O O . ALA A 1 653 ? -0.637 -1.987 -15.505 1.00 72.94 653 ALA A O 1
ATOM 4839 N N . VAL A 1 654 ? -1.814 -3.106 -17.064 1.00 81.19 654 VAL A N 1
ATOM 4840 C CA . VAL A 1 654 ? -2.982 -2.223 -17.087 1.00 81.19 654 VAL A CA 1
ATOM 4841 C C . VAL A 1 654 ? -4.172 -2.977 -16.516 1.00 81.19 654 VAL A C 1
ATOM 4843 O O . VAL A 1 654 ? -4.564 -4.046 -16.985 1.00 81.19 654 VAL A O 1
ATOM 4846 N N . GLU A 1 655 ? -4.800 -2.408 -15.500 1.00 92.38 655 GLU A N 1
ATOM 4847 C CA . GLU A 1 655 ? -5.891 -3.074 -14.818 1.00 92.38 655 GLU A CA 1
ATOM 4848 C C . GLU A 1 655 ? -7.196 -3.005 -15.616 1.00 92.38 655 GLU A C 1
ATOM 4850 O O . GLU A 1 655 ? -7.631 -1.988 -16.169 1.00 92.38 655 GLU A O 1
ATOM 4855 N N . GLU A 1 656 ? -7.906 -4.125 -15.628 1.00 96.81 656 GLU A N 1
ATOM 4856 C CA . GLU A 1 656 ? -9.231 -4.225 -16.196 1.00 96.81 656 GLU A CA 1
ATOM 4857 C C . GLU A 1 656 ? -10.333 -4.049 -15.151 1.00 96.81 656 GLU A C 1
ATOM 4859 O O . GLU A 1 656 ? -10.301 -4.574 -14.041 1.00 96.81 656 GLU A O 1
ATOM 4864 N N . ILE A 1 657 ? -11.415 -3.393 -15.568 1.00 98.50 657 ILE A N 1
ATOM 4865 C CA . ILE A 1 657 ? -12.591 -3.141 -14.743 1.00 98.50 657 ILE A CA 1
ATOM 4866 C C . ILE A 1 657 ? -13.494 -4.377 -14.730 1.00 98.50 657 ILE A C 1
ATOM 4868 O O . ILE A 1 657 ? -14.185 -4.690 -15.712 1.00 98.50 657 ILE A O 1
ATOM 4872 N N . VAL A 1 658 ? -13.583 -5.040 -13.582 1.00 98.44 658 VAL A N 1
ATOM 4873 C CA . VAL A 1 658 ? -14.464 -6.185 -13.341 1.00 98.44 658 VAL A CA 1
ATOM 4874 C C . VAL A 1 658 ? -15.706 -5.733 -12.577 1.00 98.44 658 VAL A C 1
ATOM 4876 O O . VAL A 1 658 ? -15.645 -5.206 -11.470 1.00 98.44 658 VAL A O 1
ATOM 4879 N N . VAL A 1 659 ? -16.884 -5.971 -13.157 1.00 98.06 659 VAL A N 1
ATOM 4880 C CA . VAL A 1 659 ? -18.166 -5.563 -12.568 1.00 98.06 659 VAL A CA 1
ATOM 4881 C C . VAL A 1 659 ? -19.085 -6.762 -12.398 1.00 98.06 659 VAL A C 1
ATOM 4883 O O . VAL A 1 659 ? -19.285 -7.566 -13.318 1.00 98.06 659 VAL A O 1
ATOM 4886 N N . SER A 1 660 ? -19.716 -6.856 -11.228 1.00 97.31 660 SER A N 1
ATOM 4887 C CA . SER A 1 660 ? -20.699 -7.900 -10.929 1.00 97.31 660 SER A CA 1
ATOM 4888 C C . SER A 1 660 ? -21.934 -7.363 -10.186 1.00 97.31 660 SER A C 1
ATOM 4890 O O . SER A 1 660 ? -21.876 -6.317 -9.542 1.00 97.31 660 SER A O 1
ATOM 4892 N N . PRO A 1 661 ? -23.108 -8.012 -10.297 1.00 95.69 661 PRO A N 1
ATOM 4893 C CA . PRO A 1 661 ? -24.293 -7.611 -9.547 1.00 95.69 661 PRO A CA 1
ATOM 4894 C C . PRO A 1 661 ? -24.174 -7.923 -8.051 1.00 95.69 661 PRO A C 1
ATOM 4896 O O . PRO A 1 661 ? -23.796 -9.035 -7.679 1.00 95.69 661 PRO A O 1
ATOM 4899 N N . MET A 1 662 ? -24.631 -6.998 -7.204 1.00 91.25 662 MET A N 1
ATOM 4900 C CA . MET A 1 662 ? -24.792 -7.235 -5.762 1.00 91.25 662 MET A CA 1
ATOM 4901 C C . MET A 1 662 ? -26.014 -8.135 -5.459 1.00 91.25 662 MET A C 1
ATOM 4903 O O . MET A 1 662 ? -26.645 -8.718 -6.351 1.00 91.25 662 MET A O 1
ATOM 4907 N N . ALA A 1 663 ? -26.376 -8.260 -4.175 1.00 80.62 663 ALA A N 1
ATOM 4908 C CA . ALA A 1 663 ? -27.528 -9.041 -3.722 1.00 80.62 663 ALA A CA 1
ATOM 4909 C C . ALA A 1 663 ? -28.829 -8.680 -4.478 1.00 80.62 663 ALA A C 1
ATOM 4911 O O . ALA A 1 663 ? -29.104 -7.515 -4.746 1.00 80.62 663 ALA A O 1
ATOM 4912 N N . ALA A 1 664 ? -29.649 -9.693 -4.794 1.00 81.00 664 ALA A N 1
ATOM 4913 C CA . ALA A 1 664 ? -30.820 -9.642 -5.691 1.00 81.00 664 ALA A CA 1
ATOM 4914 C C . ALA A 1 664 ? -30.507 -9.599 -7.206 1.00 81.00 664 ALA A C 1
ATOM 4916 O O . ALA A 1 664 ? -31.424 -9.753 -8.023 1.00 81.00 664 ALA A O 1
ATOM 4917 N N . GLY A 1 665 ? -29.237 -9.460 -7.599 1.00 89.50 665 GLY A N 1
ATOM 4918 C CA . GLY A 1 665 ? -28.753 -9.613 -8.972 1.00 89.50 665 GLY A CA 1
ATOM 4919 C C . GLY A 1 665 ? -28.403 -11.059 -9.356 1.00 89.50 665 GLY A C 1
ATOM 4920 O O . GLY A 1 665 ? -28.249 -11.930 -8.502 1.00 89.50 665 GLY A O 1
ATOM 4921 N N . GLY A 1 666 ? -28.308 -11.339 -10.662 1.00 93.69 666 GLY A N 1
ATOM 4922 C CA . GLY A 1 666 ? -27.824 -12.634 -11.172 1.00 93.69 666 GLY A CA 1
ATOM 4923 C C . GLY A 1 666 ? -26.299 -12.780 -11.061 1.00 93.69 666 GLY A C 1
ATOM 4924 O O . GLY A 1 666 ? -25.627 -11.776 -10.851 1.00 93.69 666 GLY A O 1
ATOM 4925 N N . PRO A 1 667 ? -25.720 -13.984 -11.241 1.00 96.25 667 PRO A N 1
ATOM 4926 C CA . PRO A 1 667 ? -24.292 -14.201 -11.028 1.00 96.25 667 PRO A CA 1
ATOM 4927 C C . PRO A 1 667 ? -23.419 -13.817 -12.236 1.00 96.25 667 PRO A C 1
ATOM 4929 O O . PRO A 1 667 ? -22.510 -14.558 -12.602 1.00 96.25 667 PRO A O 1
ATOM 4932 N N . HIS A 1 668 ? -23.757 -12.729 -12.934 1.00 97.31 668 HIS A N 1
ATOM 4933 C CA . HIS A 1 668 ? -23.115 -12.351 -14.198 1.00 97.31 668 HIS A CA 1
ATOM 4934 C C . HIS A 1 668 ? -21.879 -11.488 -13.937 1.00 97.31 668 HIS A C 1
ATOM 4936 O O . HIS A 1 668 ? -22.031 -10.327 -13.589 1.00 97.31 668 HIS A O 1
ATOM 4942 N N . VAL A 1 669 ? -20.681 -12.023 -14.155 1.00 98.38 669 VAL A N 1
ATOM 4943 C CA . VAL A 1 669 ? -19.423 -11.262 -14.107 1.00 98.38 669 VAL A CA 1
ATOM 4944 C C . VAL A 1 669 ? -19.104 -10.723 -15.502 1.00 98.38 669 VAL A C 1
ATOM 4946 O O . VAL A 1 669 ? -19.273 -11.425 -16.509 1.00 98.38 669 VAL A O 1
ATOM 4949 N N . ARG A 1 670 ? -18.687 -9.458 -15.581 1.00 98.25 670 ARG A N 1
ATOM 4950 C CA . ARG A 1 670 ? -18.276 -8.795 -16.824 1.00 98.25 670 ARG A CA 1
ATOM 4951 C C . ARG A 1 670 ? -16.967 -8.061 -16.609 1.00 98.25 670 ARG A C 1
ATOM 4953 O O . ARG A 1 670 ? -16.792 -7.458 -15.561 1.00 98.25 670 ARG A O 1
ATOM 4960 N N . VAL A 1 671 ? -16.113 -8.092 -17.624 1.00 98.31 671 VAL A N 1
ATOM 4961 C CA . VAL A 1 671 ? -14.800 -7.443 -17.602 1.00 98.31 671 VAL A CA 1
ATOM 4962 C C . VAL A 1 671 ? -14.718 -6.442 -18.745 1.00 98.31 671 VAL A C 1
ATOM 4964 O O . VAL A 1 671 ? -15.156 -6.756 -19.860 1.00 98.31 671 VAL A O 1
ATOM 4967 N N . PHE A 1 672 ? -14.184 -5.256 -18.479 1.00 98.19 672 PHE A N 1
ATOM 4968 C CA . PHE A 1 672 ? -14.053 -4.144 -19.414 1.00 98.19 672 PHE A CA 1
ATOM 4969 C C . PHE A 1 672 ? -12.648 -3.543 -19.333 1.00 98.19 672 PHE A C 1
ATOM 4971 O O . PHE A 1 672 ? -12.083 -3.504 -18.254 1.00 98.19 672 PHE A O 1
ATOM 4978 N N . SER A 1 673 ? -12.125 -3.012 -20.438 1.00 95.12 673 SER A N 1
ATOM 4979 C CA . SER A 1 673 ? -10.995 -2.068 -20.379 1.00 95.12 673 SER A CA 1
ATOM 4980 C C . SER A 1 673 ? -11.402 -0.764 -19.672 1.00 95.12 673 SER A C 1
ATOM 4982 O O . SER A 1 673 ? -12.605 -0.477 -19.607 1.00 95.12 673 SER A O 1
ATOM 4984 N N . GLY A 1 674 ? -10.449 0.091 -19.276 1.00 90.56 674 GLY A N 1
ATOM 4985 C CA . GLY A 1 674 ? -10.741 1.432 -18.729 1.00 90.56 674 GLY A CA 1
ATOM 4986 C C . GLY A 1 674 ? -11.655 2.282 -19.624 1.00 90.56 674 GLY A C 1
ATOM 4987 O O . GLY A 1 674 ? -12.590 2.942 -19.170 1.00 90.56 674 GLY A O 1
ATOM 4988 N N . SER A 1 675 ? -11.508 2.146 -20.945 1.00 90.75 675 SER A N 1
ATOM 4989 C CA . SER A 1 675 ? -12.376 2.791 -21.949 1.00 90.75 675 SER A CA 1
ATOM 4990 C C . SER A 1 675 ? -13.781 2.180 -22.116 1.00 90.75 675 SER A C 1
ATOM 4992 O O . SER A 1 675 ? -14.580 2.659 -22.931 1.00 90.75 675 SER A O 1
ATOM 4994 N N . GLY A 1 676 ? -14.118 1.123 -21.373 1.00 94.94 676 GLY A N 1
ATOM 4995 C CA . GLY A 1 676 ? -15.435 0.481 -21.376 1.00 94.94 676 GLY A CA 1
ATOM 4996 C C . GLY A 1 676 ? -15.656 -0.562 -22.476 1.00 94.94 676 GLY A C 1
ATOM 4997 O O . GLY A 1 676 ? -16.802 -0.929 -22.763 1.00 94.94 676 GLY A O 1
ATOM 4998 N N . ILE A 1 677 ? -14.596 -1.061 -23.122 1.00 95.12 677 ILE A N 1
ATOM 4999 C CA . ILE A 1 677 ? -14.705 -2.150 -24.104 1.00 95.12 677 ILE A CA 1
ATOM 5000 C C . ILE A 1 677 ? -14.818 -3.475 -23.354 1.00 95.12 677 ILE A C 1
ATOM 5002 O O . ILE A 1 677 ? -13.897 -3.883 -22.659 1.00 95.12 677 ILE A O 1
ATOM 5006 N N . GLN A 1 678 ? -15.933 -4.188 -23.529 1.00 97.12 678 GLN A N 1
ATOM 5007 C CA . GLN A 1 678 ? -16.143 -5.472 -22.857 1.00 97.12 678 GLN A CA 1
ATOM 5008 C C . GLN A 1 678 ? -15.172 -6.548 -23.379 1.00 97.12 678 GLN A C 1
ATOM 5010 O O . GLN A 1 678 ? -15.251 -6.945 -24.546 1.00 97.12 678 GLN A O 1
ATOM 5015 N N . ARG A 1 679 ? -14.320 -7.062 -22.490 1.00 95.06 679 ARG A N 1
ATOM 5016 C CA . ARG A 1 679 ? -13.336 -8.131 -22.727 1.00 95.06 679 ARG A CA 1
ATOM 5017 C C . ARG A 1 679 ? -13.932 -9.520 -22.500 1.00 95.06 679 ARG A C 1
ATOM 5019 O O . ARG A 1 679 ? -13.774 -10.411 -23.333 1.00 95.06 679 ARG A O 1
ATOM 5026 N N . ALA A 1 680 ? -14.675 -9.686 -21.405 1.00 96.94 680 ALA A N 1
ATOM 5027 C CA . ALA A 1 680 ? -15.222 -10.972 -20.974 1.00 96.94 680 ALA A CA 1
ATOM 5028 C C . ALA A 1 680 ? -16.631 -10.852 -20.375 1.00 96.94 680 ALA A C 1
ATOM 5030 O O . ALA A 1 680 ? -17.088 -9.782 -19.966 1.00 96.94 680 ALA A O 1
ATOM 5031 N N . SER A 1 681 ? -17.364 -11.970 -20.383 1.00 97.44 681 SER A N 1
ATOM 5032 C CA . SER A 1 681 ? -18.746 -12.034 -19.900 1.00 97.44 681 SER A CA 1
ATOM 5033 C C . SER A 1 681 ? -19.165 -13.475 -19.618 1.00 97.44 681 SER A C 1
ATOM 5035 O O . SER A 1 681 ? -19.282 -14.271 -20.551 1.00 97.44 681 SER A O 1
ATOM 5037 N N . PHE A 1 682 ? -19.424 -13.817 -18.356 1.00 98.12 682 PHE A N 1
ATOM 5038 C CA . PHE A 1 682 ? -19.769 -15.187 -17.962 1.00 98.12 682 PHE A CA 1
ATOM 5039 C C . PHE A 1 682 ? -20.609 -15.239 -16.680 1.00 98.12 682 PHE A C 1
ATOM 5041 O O . PHE A 1 682 ? -20.654 -14.291 -15.900 1.00 98.12 682 PHE A O 1
ATOM 5048 N N . PHE A 1 683 ? -21.301 -16.356 -16.452 1.00 97.88 683 PHE A N 1
ATOM 5049 C CA . PHE A 1 683 ? -22.022 -16.593 -15.202 1.00 97.88 683 PHE A CA 1
ATOM 5050 C C . PHE A 1 683 ? -21.159 -17.428 -14.250 1.00 97.88 683 PHE A C 1
ATOM 5052 O O . PHE A 1 683 ? -20.829 -18.567 -14.570 1.00 97.88 683 PHE A O 1
ATOM 5059 N N . ALA A 1 684 ? -20.823 -16.882 -13.077 1.00 97.25 684 ALA A N 1
ATOM 5060 C CA . ALA A 1 684 ? -19.991 -17.567 -12.078 1.00 97.25 684 ALA A CA 1
ATOM 5061 C C . ALA A 1 684 ? -20.731 -18.727 -11.380 1.00 97.25 684 ALA A C 1
ATOM 5063 O O . ALA A 1 684 ? -20.130 -19.693 -10.918 1.00 97.25 684 ALA A O 1
ATOM 5064 N N . TYR A 1 685 ? -22.062 -18.651 -11.328 1.00 96.31 685 TYR A N 1
ATOM 5065 C CA . TYR A 1 685 ? -22.944 -19.654 -10.731 1.00 96.31 685 TYR A CA 1
ATOM 5066 C C . TYR A 1 685 ? -24.111 -19.965 -11.674 1.00 96.31 685 TYR A C 1
ATOM 5068 O O . TYR A 1 685 ? -24.183 -19.441 -12.783 1.00 96.31 685 TYR A O 1
ATOM 5076 N N . ASP A 1 686 ? -25.047 -20.810 -11.229 1.00 95.50 686 ASP A N 1
ATOM 5077 C CA . ASP A 1 686 ? -26.275 -21.098 -11.978 1.00 95.50 686 ASP A CA 1
ATOM 5078 C C . ASP A 1 686 ? -26.975 -19.796 -12.401 1.00 95.50 686 ASP A C 1
ATOM 5080 O O . ASP A 1 686 ? -27.237 -18.930 -11.568 1.00 95.50 686 ASP A O 1
ATOM 5084 N N . GLU A 1 687 ? -27.305 -19.654 -13.686 1.00 96.12 687 GLU A N 1
ATOM 5085 C CA . GLU A 1 687 ? -27.881 -18.426 -14.249 1.00 96.12 687 GLU A CA 1
ATOM 5086 C C . GLU A 1 687 ? -29.203 -18.002 -13.585 1.00 96.12 687 GLU A C 1
ATOM 5088 O O . GLU A 1 687 ? -29.639 -16.857 -13.738 1.00 96.12 687 GLU A O 1
ATOM 5093 N N . GLN A 1 688 ? -29.878 -18.902 -12.862 1.00 95.19 688 GLN A N 1
ATOM 5094 C CA . GLN A 1 688 ? -31.094 -18.625 -12.095 1.00 95.19 688 GLN A CA 1
ATOM 5095 C C . GLN A 1 688 ? -30.817 -18.143 -10.668 1.00 95.19 688 GLN A C 1
ATOM 5097 O O . GLN A 1 688 ? -31.736 -17.653 -10.009 1.00 95.19 688 GLN A O 1
ATOM 5102 N N . PHE A 1 689 ? -29.578 -18.235 -10.185 1.00 93.88 689 PHE A N 1
ATOM 5103 C CA . PHE A 1 689 ? -29.181 -17.696 -8.891 1.00 93.88 689 PHE A CA 1
ATOM 5104 C C . PHE A 1 689 ? -29.386 -16.177 -8.859 1.00 93.88 689 PHE A C 1
ATOM 5106 O O . PHE A 1 689 ? -29.187 -15.488 -9.857 1.00 93.88 689 PHE A O 1
ATOM 5113 N N . ARG A 1 690 ? -29.858 -15.635 -7.735 1.00 93.00 690 ARG A N 1
ATOM 5114 C CA . ARG A 1 690 ? -30.173 -14.200 -7.588 1.00 93.00 690 ARG A CA 1
ATOM 5115 C C . ARG A 1 690 ? -29.516 -13.570 -6.360 1.00 93.00 690 ARG A C 1
ATOM 5117 O O . ARG A 1 690 ? -30.014 -12.591 -5.816 1.00 93.00 690 ARG A O 1
ATOM 5124 N N . GLY A 1 691 ? -28.438 -14.177 -5.876 1.00 91.00 691 GLY A N 1
ATOM 5125 C CA . GLY A 1 691 ? -27.728 -13.714 -4.689 1.00 91.00 691 GLY A CA 1
ATOM 5126 C C . GLY A 1 691 ? -26.596 -12.725 -4.952 1.00 91.00 691 GLY A C 1
ATOM 5127 O O . GLY A 1 691 ? -25.980 -12.294 -3.983 1.00 91.00 691 GLY A O 1
ATOM 5128 N N . GLY A 1 692 ? -26.335 -12.368 -6.214 1.00 94.31 692 GLY A N 1
ATOM 5129 C CA . GLY A 1 692 ? -25.163 -11.581 -6.605 1.00 94.31 692 GLY A CA 1
ATOM 5130 C C . GLY A 1 692 ? -23.841 -12.347 -6.515 1.00 94.31 692 GLY A C 1
ATOM 5131 O O . GLY A 1 692 ? -23.819 -13.533 -6.164 1.00 94.31 692 GLY A O 1
ATOM 5132 N N . VAL A 1 693 ? -22.748 -11.666 -6.848 1.00 95.44 693 VAL A N 1
ATOM 5133 C CA . VAL A 1 693 ? -21.370 -12.174 -6.746 1.00 95.44 693 VAL A CA 1
ATOM 5134 C C . VAL A 1 693 ? -20.504 -11.117 -6.076 1.00 95.44 693 VAL A C 1
ATOM 5136 O O . VAL A 1 693 ? -20.631 -9.938 -6.378 1.00 95.44 693 VAL A O 1
ATOM 5139 N N . LEU A 1 694 ? -19.664 -11.539 -5.136 1.00 94.88 694 LEU A N 1
ATOM 5140 C CA . LEU A 1 694 ? -18.505 -10.773 -4.690 1.00 94.88 694 LEU A CA 1
ATOM 5141 C C . LEU A 1 694 ? -17.302 -11.315 -5.462 1.00 94.88 694 LEU A C 1
ATOM 5143 O O . LEU A 1 694 ? -17.130 -12.538 -5.514 1.00 94.88 694 LEU A O 1
ATOM 5147 N N . VAL A 1 695 ? -16.526 -10.421 -6.069 1.00 96.62 695 VAL A N 1
ATOM 5148 C CA . VAL A 1 695 ? -15.328 -10.756 -6.848 1.00 96.62 695 VAL A CA 1
ATOM 5149 C C . VAL A 1 695 ? -14.119 -10.095 -6.194 1.00 96.62 695 VAL A C 1
ATOM 5151 O O . VAL A 1 695 ? -14.228 -8.952 -5.754 1.00 96.62 695 VAL A O 1
ATOM 5154 N N . ARG A 1 696 ? -13.016 -10.837 -6.118 1.00 97.12 696 ARG A N 1
ATOM 5155 C CA . ARG A 1 696 ? -11.659 -10.344 -5.854 1.00 97.12 696 ARG A CA 1
ATOM 5156 C C . ARG A 1 696 ? -10.702 -10.901 -6.899 1.00 97.12 696 ARG A C 1
ATOM 5158 O O . ARG A 1 696 ? -11.029 -11.936 -7.491 1.00 97.12 696 ARG A O 1
ATOM 5165 N N . SER A 1 697 ? -9.567 -10.249 -7.088 1.00 96.88 697 SER A N 1
ATOM 5166 C CA . SER A 1 697 ? -8.488 -10.681 -7.984 1.00 96.88 697 SER A CA 1
ATOM 5167 C C . SER A 1 697 ? -7.192 -11.008 -7.247 1.00 96.88 697 SER A C 1
ATOM 5169 O O . SER A 1 697 ? -7.040 -10.645 -6.083 1.00 96.88 697 SER A O 1
ATOM 5171 N N . GLY A 1 698 ? -6.313 -11.752 -7.918 1.00 95.75 698 GLY A N 1
ATOM 5172 C CA . GLY A 1 698 ? -4.922 -11.987 -7.522 1.00 95.75 698 GLY A CA 1
ATOM 5173 C C . GLY A 1 698 ? -4.281 -13.129 -8.316 1.00 95.75 698 GLY A C 1
ATOM 5174 O O . GLY A 1 698 ? -5.000 -13.986 -8.851 1.00 95.75 698 GLY A O 1
ATOM 5175 N N . ASP A 1 699 ? -2.951 -13.173 -8.380 1.00 95.12 699 ASP A N 1
ATOM 5176 C CA . ASP A 1 699 ? -2.184 -14.201 -9.097 1.00 95.12 699 ASP A CA 1
ATOM 5177 C C . ASP A 1 699 ? -2.085 -15.477 -8.251 1.00 95.12 699 ASP A C 1
ATOM 5179 O O . ASP A 1 699 ? -1.107 -15.765 -7.556 1.00 95.12 699 ASP A O 1
ATOM 5183 N N . THR A 1 700 ? -3.140 -16.286 -8.291 1.00 96.62 700 THR A N 1
ATOM 5184 C CA . THR A 1 700 ? -3.242 -17.495 -7.465 1.00 96.62 700 THR A CA 1
ATOM 5185 C C . THR A 1 700 ? -2.433 -18.673 -8.011 1.00 96.62 700 THR A C 1
ATOM 5187 O O . THR A 1 700 ? -2.329 -19.731 -7.368 1.00 96.62 700 THR A O 1
ATOM 5190 N N . ASN A 1 701 ? -1.900 -18.541 -9.227 1.00 92.56 701 ASN A N 1
ATOM 5191 C CA . ASN A 1 701 ? -1.242 -19.618 -9.950 1.00 92.56 701 ASN A CA 1
ATOM 5192 C C . ASN A 1 701 ? 0.266 -19.358 -10.181 1.00 92.56 701 ASN A C 1
ATOM 5194 O O . ASN A 1 701 ? 1.024 -20.334 -10.336 1.00 92.56 701 ASN A O 1
ATOM 5198 N N . GLY A 1 702 ? 0.712 -18.109 -10.048 1.00 87.50 702 GLY A N 1
ATOM 5199 C CA . GLY A 1 702 ? 2.086 -17.633 -10.190 1.00 87.50 702 GLY A CA 1
ATOM 5200 C C . GLY A 1 702 ? 2.510 -17.433 -11.646 1.00 87.50 702 GLY A C 1
ATOM 5201 O O . GLY A 1 702 ? 3.665 -17.734 -11.972 1.00 87.50 702 GLY A O 1
ATOM 5202 N N . ASP A 1 703 ? 1.590 -17.069 -12.544 1.00 82.12 703 ASP A N 1
ATOM 5203 C CA . ASP A 1 703 ? 1.893 -16.822 -13.963 1.00 82.12 703 ASP A CA 1
ATOM 5204 C C . ASP A 1 703 ? 2.021 -15.341 -14.336 1.00 82.12 703 ASP A C 1
ATOM 5206 O O . ASP A 1 703 ? 2.369 -15.044 -15.486 1.00 82.12 703 ASP A O 1
ATOM 5210 N N . GLY A 1 704 ? 1.847 -14.446 -13.362 1.00 78.75 704 GLY A N 1
ATOM 5211 C CA . GLY A 1 704 ? 1.909 -13.000 -13.527 1.00 78.75 704 GLY A CA 1
ATOM 5212 C C . GLY A 1 704 ? 0.624 -12.387 -14.080 1.00 78.75 704 GLY A C 1
ATOM 5213 O O . GLY A 1 704 ? 0.687 -11.270 -14.580 1.00 78.75 704 GLY A O 1
ATOM 5214 N N . THR A 1 705 ? -0.502 -13.108 -14.053 1.00 88.31 705 THR A N 1
ATOM 5215 C CA . THR A 1 705 ? -1.829 -12.570 -14.381 1.00 88.31 705 THR A CA 1
ATOM 5216 C C . THR A 1 705 ? -2.825 -12.860 -13.269 1.00 88.31 705 THR A C 1
ATOM 5218 O O . THR A 1 705 ? -2.779 -13.915 -12.639 1.00 88.31 705 THR A O 1
ATOM 5221 N N . ASP A 1 706 ? -3.769 -11.948 -13.056 1.00 95.25 706 ASP A N 1
ATOM 5222 C CA . ASP A 1 706 ? -4.771 -12.104 -12.014 1.00 95.25 706 ASP A CA 1
ATOM 5223 C C . ASP A 1 706 ? -5.869 -13.101 -12.400 1.00 95.25 706 ASP A C 1
ATOM 5225 O O . ASP A 1 706 ? -6.537 -13.027 -13.445 1.00 95.25 706 ASP A O 1
ATOM 5229 N N . GLU A 1 707 ? -6.165 -13.998 -11.464 1.00 97.81 707 GLU A N 1
ATOM 5230 C CA . GLU A 1 707 ? -7.391 -14.776 -11.462 1.00 97.81 707 GLU A CA 1
ATOM 5231 C C . GLU A 1 707 ? -8.558 -14.006 -10.848 1.00 97.81 707 GLU A C 1
ATOM 5233 O O . GLU A 1 707 ? -8.400 -13.199 -9.945 1.00 97.81 707 GLU A O 1
ATOM 5238 N N . LEU A 1 708 ? -9.784 -14.344 -11.256 1.00 98.44 708 LEU A N 1
ATOM 5239 C CA . LEU A 1 708 ? -11.015 -13.852 -10.641 1.00 98.44 708 LEU A CA 1
ATOM 5240 C C . LEU A 1 708 ? -11.570 -14.878 -9.650 1.00 98.44 708 LEU A C 1
ATOM 5242 O O . LEU A 1 708 ? -12.077 -15.941 -10.034 1.00 98.44 708 LEU A O 1
ATOM 5246 N N . ILE A 1 709 ? -11.549 -14.535 -8.367 1.00 98.44 709 ILE A N 1
ATOM 5247 C CA . ILE A 1 709 ? -12.074 -15.343 -7.272 1.00 98.44 709 ILE A CA 1
ATOM 5248 C C . ILE A 1 709 ? -13.474 -14.847 -6.930 1.00 98.44 709 ILE A C 1
ATOM 5250 O O . ILE A 1 709 ? -13.700 -13.680 -6.622 1.00 98.44 709 ILE A O 1
ATOM 5254 N N . THR A 1 710 ? -14.446 -15.754 -6.953 1.00 97.50 710 THR A N 1
ATOM 5255 C CA . THR A 1 710 ? -15.854 -15.412 -6.743 1.00 97.50 710 THR A CA 1
ATOM 5256 C C . THR A 1 710 ? -16.449 -16.143 -5.551 1.00 97.50 710 THR A C 1
ATOM 5258 O O . THR A 1 710 ? -16.216 -17.339 -5.354 1.00 97.50 710 THR A O 1
ATOM 5261 N N . VAL A 1 711 ? -17.320 -15.448 -4.816 1.00 95.94 711 VAL A N 1
ATOM 5262 C CA . VAL A 1 711 ? -18.211 -16.028 -3.797 1.00 95.94 711 VAL A CA 1
ATOM 5263 C C . VAL A 1 711 ? -19.624 -15.450 -3.916 1.00 95.94 711 VAL A C 1
ATOM 5265 O O . VAL A 1 711 ? -19.795 -14.318 -4.373 1.00 95.94 711 VAL A O 1
ATOM 5268 N N . PRO A 1 712 ? -20.681 -16.174 -3.505 1.00 93.19 712 PRO A N 1
ATOM 5269 C CA . PRO A 1 712 ? -22.025 -15.606 -3.490 1.00 93.19 712 PRO A CA 1
ATOM 5270 C C . PRO A 1 712 ? -22.149 -14.468 -2.466 1.00 93.19 712 PRO A C 1
ATOM 5272 O O . PRO A 1 712 ? -21.919 -14.693 -1.275 1.00 93.19 712 PRO A O 1
ATOM 5275 N N . SER A 1 713 ? -22.593 -13.276 -2.886 1.00 87.38 713 SER A N 1
ATOM 5276 C CA . SER A 1 713 ? -22.740 -12.129 -1.967 1.00 87.38 713 SER A CA 1
ATOM 5277 C C . SER A 1 713 ? -23.817 -12.365 -0.903 1.00 87.38 713 SER A C 1
ATOM 5279 O O . SER A 1 713 ? -23.686 -11.921 0.236 1.00 87.38 713 SER A O 1
ATOM 5281 N N . SER A 1 714 ? -24.909 -13.051 -1.260 1.00 87.06 714 SER A N 1
ATOM 5282 C CA . SER A 1 714 ? -26.015 -13.362 -0.349 1.00 87.06 714 SER A CA 1
ATOM 5283 C C . SER A 1 714 ? -26.763 -14.630 -0.760 1.00 87.06 714 SER A C 1
ATOM 5285 O O . SER A 1 714 ? -26.883 -14.939 -1.941 1.00 87.06 714 SER A O 1
ATOM 5287 N N . GLY A 1 715 ? -27.304 -15.388 0.199 1.00 84.44 715 GLY A N 1
ATOM 5288 C CA . GLY A 1 715 ? -28.230 -16.495 -0.074 1.00 84.44 715 GLY A CA 1
ATOM 5289 C C . GLY A 1 715 ? -27.625 -17.714 -0.785 1.00 84.44 715 GLY A C 1
ATOM 5290 O O . GLY A 1 715 ? -28.349 -18.674 -1.056 1.00 84.44 715 GLY A O 1
ATOM 5291 N N . GLY A 1 716 ? -26.322 -17.706 -1.074 1.00 86.19 716 GLY A N 1
ATOM 5292 C CA . GLY A 1 716 ? -25.563 -18.836 -1.611 1.00 86.19 716 GLY A CA 1
ATOM 5293 C C . GLY A 1 716 ? -24.771 -19.570 -0.529 1.00 86.19 716 GLY A C 1
ATOM 5294 O O . GLY A 1 716 ? -24.562 -19.051 0.563 1.00 86.19 716 GLY A O 1
ATOM 5295 N N . SER A 1 717 ? -24.376 -20.810 -0.816 1.00 89.31 717 SER A N 1
ATOM 5296 C CA . SER A 1 717 ? -23.431 -21.581 0.008 1.00 89.31 717 SER A CA 1
ATOM 5297 C C . SER A 1 717 ? -22.027 -20.958 -0.003 1.00 89.31 717 SER A C 1
ATOM 5299 O O . SER A 1 717 ? -21.765 -20.152 -0.894 1.00 89.31 717 SER A O 1
ATOM 5301 N N . PRO A 1 718 ? -21.093 -21.383 0.875 1.00 90.69 718 PRO A N 1
ATOM 5302 C CA . PRO A 1 718 ? -19.701 -20.911 0.857 1.00 90.69 718 PRO A CA 1
ATOM 5303 C C . PRO A 1 718 ? -18.899 -21.539 -0.291 1.00 90.69 718 PRO A C 1
ATOM 5305 O O . PRO A 1 718 ? -17.856 -22.147 -0.071 1.00 90.69 718 PRO A O 1
ATOM 5308 N N . HIS A 1 719 ? -19.455 -21.515 -1.502 1.00 94.81 719 HIS A N 1
ATOM 5309 C CA . HIS A 1 719 ? -18.838 -22.070 -2.700 1.00 94.81 719 HIS A CA 1
ATOM 5310 C C . HIS A 1 719 ? -17.927 -21.000 -3.285 1.00 94.81 719 HIS A C 1
ATOM 5312 O O . HIS A 1 719 ? -18.425 -19.970 -3.719 1.00 94.81 719 HIS A O 1
ATOM 5318 N N . VAL A 1 720 ? -16.626 -21.256 -3.265 1.00 97.56 720 VAL A N 1
ATOM 5319 C CA . VAL A 1 720 ? -15.603 -20.437 -3.912 1.00 97.56 720 VAL A CA 1
ATOM 5320 C C . VAL A 1 720 ? -15.347 -20.998 -5.302 1.00 97.56 720 VAL A C 1
ATOM 5322 O O . VAL A 1 720 ? -15.267 -22.222 -5.475 1.00 97.56 720 VAL A O 1
ATOM 5325 N N . ARG A 1 721 ? -15.220 -20.118 -6.292 1.00 98.12 721 ARG A N 1
ATOM 5326 C CA . ARG A 1 721 ? -14.774 -20.488 -7.637 1.00 98.12 721 ARG A CA 1
ATOM 5327 C C . ARG A 1 721 ? -13.731 -19.514 -8.138 1.00 98.12 721 ARG A C 1
ATOM 5329 O O . ARG A 1 721 ? -13.922 -18.311 -7.984 1.00 98.12 721 ARG A O 1
ATOM 5336 N N . VAL A 1 722 ? -12.702 -20.062 -8.764 1.00 98.56 722 VAL A N 1
ATOM 5337 C CA . VAL A 1 722 ? -11.575 -19.326 -9.338 1.00 98.56 722 VAL A CA 1
ATOM 5338 C C . VAL A 1 722 ? -11.673 -19.430 -10.853 1.00 98.56 722 VAL A C 1
ATOM 5340 O O . VAL A 1 722 ? -11.887 -20.529 -11.379 1.00 98.56 722 VAL A O 1
ATOM 5343 N N . PHE A 1 723 ? -11.551 -18.307 -11.547 1.00 98.44 723 PHE A N 1
ATOM 5344 C CA . PHE A 1 723 ? -11.625 -18.217 -13.000 1.00 98.44 723 PHE A CA 1
ATOM 5345 C C . PHE A 1 723 ? -10.411 -17.478 -13.553 1.00 98.44 723 PHE A C 1
ATOM 5347 O O . PHE A 1 723 ? -9.911 -16.566 -12.916 1.00 98.44 723 PHE A O 1
ATOM 5354 N N . THR A 1 724 ? -10.015 -17.789 -14.783 1.00 96.38 724 THR A N 1
ATOM 5355 C CA . THR A 1 724 ? -9.197 -16.860 -15.577 1.00 96.38 724 THR A CA 1
ATOM 5356 C C . THR A 1 724 ? -9.983 -15.569 -15.848 1.00 96.38 724 THR A C 1
ATOM 5358 O O . THR A 1 724 ? -11.221 -15.597 -15.861 1.00 96.38 724 THR A O 1
ATOM 5361 N N . GLY A 1 725 ? -9.320 -14.471 -16.224 1.00 90.25 725 GLY A N 1
ATOM 5362 C CA . GLY A 1 725 ? -10.007 -13.240 -16.660 1.00 90.25 725 GLY A CA 1
ATOM 5363 C C . GLY A 1 725 ? -10.969 -13.407 -17.843 1.00 90.25 725 GLY A C 1
ATOM 5364 O O . GLY A 1 725 ? -11.929 -12.655 -18.015 1.00 90.25 725 GLY A O 1
ATOM 5365 N N . THR A 1 726 ? -10.787 -14.463 -18.642 1.00 92.06 726 THR A N 1
ATOM 5366 C CA . THR A 1 726 ? -11.696 -14.827 -19.744 1.00 92.06 726 THR A CA 1
ATOM 5367 C C . THR A 1 726 ? -12.930 -15.627 -19.305 1.00 92.06 726 THR A C 1
ATOM 5369 O O . THR A 1 726 ? -13.822 -15.873 -20.123 1.00 92.06 726 THR A O 1
ATOM 5372 N N . GLY A 1 727 ? -13.015 -16.026 -18.032 1.00 94.81 727 GLY A N 1
ATOM 5373 C CA . GLY A 1 727 ? -14.133 -16.775 -17.452 1.00 94.81 727 GLY A CA 1
ATOM 5374 C C . GLY A 1 727 ? -13.998 -18.299 -17.514 1.00 94.81 727 GLY A C 1
ATOM 5375 O O . GLY A 1 727 ? -15.004 -19.004 -17.399 1.00 94.81 727 GLY A O 1
ATOM 5376 N N . THR A 1 728 ? -12.791 -18.837 -17.719 1.00 96.69 728 THR A N 1
ATOM 5377 C CA . THR A 1 728 ? -12.550 -20.290 -17.653 1.00 96.69 728 THR A CA 1
ATOM 5378 C C . THR A 1 728 ? -12.360 -20.709 -16.199 1.00 96.69 728 THR A C 1
ATOM 5380 O O . THR A 1 728 ? -11.478 -20.186 -15.536 1.00 96.69 728 THR A O 1
ATOM 5383 N N . GLU A 1 729 ? -13.169 -21.648 -15.696 1.00 98.00 729 GLU A N 1
ATOM 5384 C CA . GLU A 1 729 ? -13.066 -22.130 -14.306 1.00 98.00 729 GLU A CA 1
ATOM 5385 C C . GLU A 1 729 ? -11.771 -22.935 -14.098 1.00 98.00 729 GLU A C 1
ATOM 5387 O O . GLU A 1 729 ? -11.526 -23.915 -14.808 1.00 98.00 729 GLU A O 1
ATOM 5392 N N . LEU A 1 730 ? -10.973 -22.529 -13.109 1.00 97.44 730 LEU A N 1
ATOM 5393 C CA . LEU A 1 730 ? -9.715 -23.159 -12.698 1.00 97.44 730 LEU A CA 1
ATOM 5394 C C . LEU A 1 730 ? -9.898 -24.032 -11.450 1.00 97.44 730 LEU A C 1
ATOM 5396 O O . LEU A 1 730 ? -9.391 -25.153 -11.398 1.00 97.44 730 LEU A O 1
ATOM 5400 N N . ALA A 1 731 ? -10.668 -23.550 -10.469 1.00 97.94 731 ALA A N 1
ATOM 5401 C CA . ALA A 1 731 ? -10.927 -24.255 -9.214 1.00 97.94 731 ALA A CA 1
ATOM 5402 C C . ALA A 1 731 ? -12.346 -24.006 -8.679 1.00 97.94 731 ALA A C 1
ATOM 5404 O O . ALA A 1 731 ? -13.000 -23.013 -9.001 1.00 97.94 731 ALA A O 1
ATOM 5405 N N . SER A 1 732 ? -12.840 -24.940 -7.857 1.00 97.62 732 SER A N 1
ATOM 5406 C CA . SER A 1 732 ? -14.226 -24.953 -7.370 1.00 97.62 732 SER A CA 1
ATOM 5407 C C . SER A 1 732 ? -14.345 -25.768 -6.080 1.00 97.62 732 SER A C 1
ATOM 5409 O O . SER A 1 732 ? -14.231 -26.997 -6.099 1.00 97.62 732 SER A O 1
ATOM 5411 N N . PHE A 1 733 ? -14.574 -25.106 -4.944 1.00 96.94 733 PHE A N 1
ATOM 5412 C CA . PHE A 1 733 ? -14.520 -25.746 -3.622 1.00 96.94 733 PHE A CA 1
ATOM 5413 C C . PHE A 1 733 ? -15.421 -25.059 -2.584 1.00 96.94 733 PHE A C 1
ATOM 5415 O O . PHE A 1 733 ? -15.947 -23.973 -2.802 1.00 96.94 733 PHE A O 1
ATOM 5422 N N . PHE A 1 734 ? -15.654 -25.712 -1.442 1.00 94.25 734 PHE A N 1
ATOM 5423 C CA . PHE A 1 734 ? -16.416 -25.120 -0.338 1.00 94.25 734 PHE A CA 1
ATOM 5424 C C . PHE A 1 734 ? -15.468 -24.659 0.765 1.00 94.25 734 PHE A C 1
ATOM 5426 O O . PHE A 1 734 ? -14.714 -25.478 1.277 1.00 94.25 734 PHE A O 1
ATOM 5433 N N . SER A 1 735 ? -15.569 -23.391 1.168 1.00 90.88 735 SER A N 1
ATOM 5434 C CA . SER A 1 735 ? -14.705 -22.808 2.203 1.00 90.88 735 SER A CA 1
ATOM 5435 C C . SER A 1 735 ? -15.044 -23.297 3.620 1.00 90.88 735 SER A C 1
ATOM 5437 O O . SER A 1 735 ? -14.181 -23.344 4.486 1.00 90.88 735 SER A O 1
ATOM 5439 N N . PHE A 1 736 ? -16.282 -23.747 3.868 1.00 87.38 736 PHE A N 1
ATOM 5440 C CA . PHE A 1 736 ? -16.686 -24.309 5.163 1.00 87.38 736 PHE A CA 1
ATOM 5441 C C . PHE A 1 736 ? -17.413 -25.648 5.001 1.00 87.38 736 PHE A C 1
ATOM 5443 O O . PHE A 1 736 ? -18.258 -25.809 4.112 1.00 87.38 736 PHE A O 1
ATOM 5450 N N . ASP A 1 737 ? -17.170 -26.573 5.936 1.00 85.56 737 ASP A N 1
ATOM 5451 C CA . ASP A 1 737 ? -17.848 -27.877 6.006 1.00 85.56 737 ASP A CA 1
ATOM 5452 C C . ASP A 1 737 ? -19.372 -27.737 6.065 1.00 85.56 737 ASP A C 1
ATOM 5454 O O . ASP A 1 737 ? -20.123 -28.512 5.457 1.00 85.56 737 ASP A O 1
ATOM 5458 N N . ASN A 1 738 ? -19.855 -26.711 6.775 1.00 82.31 738 ASN A N 1
ATOM 5459 C CA . ASN A 1 738 ? -21.271 -26.390 6.808 1.00 82.31 738 ASN A CA 1
ATOM 5460 C C . ASN A 1 738 ? -21.713 -25.696 5.511 1.00 82.31 738 ASN A C 1
ATOM 5462 O O . ASN A 1 738 ? -21.845 -24.475 5.417 1.00 82.31 738 ASN A O 1
ATOM 5466 N N . LYS A 1 739 ? -22.078 -26.510 4.524 1.00 84.00 739 LYS A N 1
ATOM 5467 C CA . LYS A 1 739 ? -22.611 -26.051 3.232 1.00 84.00 739 LYS A CA 1
ATOM 5468 C C . LYS A 1 739 ? -23.998 -25.405 3.316 1.00 84.00 739 LYS A C 1
ATOM 5470 O O . LYS A 1 739 ? -24.546 -25.044 2.275 1.00 84.00 739 LYS A O 1
ATOM 5475 N N . GLN A 1 740 ? -24.602 -25.284 4.502 1.00 81.88 740 GLN A N 1
ATOM 5476 C CA . GLN A 1 740 ? -25.897 -24.623 4.722 1.00 81.88 740 GLN A CA 1
ATOM 5477 C C . GLN A 1 740 ? -25.767 -23.158 5.159 1.00 81.88 740 GLN A C 1
ATOM 5479 O O . GLN A 1 740 ? -26.789 -22.500 5.328 1.00 81.88 740 GLN A O 1
ATOM 5484 N N . LEU A 1 741 ? -24.549 -22.629 5.312 1.00 82.00 741 LEU A N 1
ATOM 5485 C CA . LEU A 1 741 ? -24.337 -21.195 5.529 1.00 82.00 741 LEU A CA 1
ATOM 5486 C C . LEU A 1 741 ? -24.848 -20.393 4.321 1.00 82.00 741 LEU A C 1
ATOM 5488 O O . LEU A 1 741 ? -24.676 -20.826 3.182 1.00 82.00 741 LEU A O 1
ATOM 5492 N N . ARG A 1 742 ? -25.538 -19.275 4.572 1.00 83.62 742 ARG A N 1
ATOM 5493 C CA . ARG A 1 742 ? -26.207 -18.451 3.538 1.00 83.62 742 ARG A CA 1
ATOM 5494 C C . ARG A 1 742 ? -26.054 -16.939 3.747 1.00 83.62 742 ARG A C 1
ATOM 5496 O O . ARG A 1 742 ? -26.658 -16.169 3.005 1.00 83.62 742 ARG A O 1
ATOM 5503 N N . GLY A 1 743 ? -25.303 -16.512 4.764 1.00 71.69 743 GLY A N 1
ATOM 5504 C CA . GLY A 1 743 ? -25.226 -15.109 5.191 1.00 71.69 743 GLY A CA 1
ATOM 5505 C C . GLY A 1 743 ? -24.218 -14.239 4.433 1.00 71.69 743 GLY A C 1
ATOM 5506 O O . GLY A 1 743 ? -24.056 -13.083 4.800 1.00 71.69 743 GLY A O 1
ATOM 5507 N N . GLY A 1 744 ? -23.560 -14.766 3.393 1.00 83.44 744 GLY A N 1
ATOM 5508 C CA . GLY A 1 744 ? -22.490 -14.064 2.676 1.00 83.44 744 GLY A CA 1
ATOM 5509 C C . GLY A 1 744 ? -21.130 -14.164 3.376 1.00 83.44 744 GLY A C 1
ATOM 5510 O O . GLY A 1 744 ? -21.028 -14.653 4.506 1.00 83.44 744 GLY A O 1
ATOM 5511 N N . TYR A 1 745 ? -20.082 -13.720 2.683 1.00 89.94 745 TYR A N 1
ATOM 5512 C CA . TYR A 1 745 ? -18.684 -13.929 3.069 1.00 89.94 745 TYR A CA 1
ATOM 5513 C C . TYR A 1 745 ? -17.861 -12.668 2.803 1.00 89.94 745 TYR A C 1
ATOM 5515 O O . TYR A 1 745 ? -18.172 -11.927 1.871 1.00 89.94 745 TYR A O 1
ATOM 5523 N N . HIS A 1 746 ? -16.839 -12.443 3.621 1.00 91.25 746 HIS A N 1
ATOM 5524 C CA . HIS A 1 746 ? -15.725 -11.549 3.321 1.00 91.25 746 HIS A CA 1
ATOM 5525 C C . HIS A 1 746 ? -14.637 -12.364 2.622 1.00 91.25 746 HIS A C 1
ATOM 5527 O O . HIS A 1 746 ? -14.427 -13.534 2.960 1.00 91.25 746 HIS A O 1
ATOM 5533 N N . LEU A 1 747 ? -14.000 -11.751 1.630 1.00 94.38 747 LEU A N 1
ATOM 5534 C CA . LEU A 1 747 ? -13.005 -12.361 0.758 1.00 94.38 747 LEU A CA 1
ATOM 5535 C C . LEU A 1 747 ? -11.838 -11.384 0.611 1.00 94.38 747 LEU A C 1
ATOM 5537 O O . LEU A 1 747 ? -12.065 -10.215 0.291 1.00 94.38 747 LEU A O 1
ATOM 5541 N N . ALA A 1 748 ? -10.631 -11.883 0.837 1.00 95.69 748 ALA A N 1
ATOM 5542 C CA . ALA A 1 748 ? -9.382 -11.216 0.504 1.00 95.69 748 ALA A CA 1
ATOM 5543 C C . ALA A 1 748 ? -8.467 -12.214 -0.217 1.00 95.69 748 ALA A C 1
ATOM 5545 O O . ALA A 1 748 ? -8.596 -13.425 -0.008 1.00 95.69 748 ALA A O 1
ATOM 5546 N N . VAL A 1 749 ? -7.605 -11.705 -1.088 1.00 97.25 749 VAL A N 1
ATOM 5547 C CA . VAL A 1 749 ? -6.684 -12.489 -1.913 1.00 97.25 749 VAL A CA 1
ATOM 5548 C C . VAL A 1 749 ? -5.311 -11.823 -1.827 1.00 97.25 749 VAL A C 1
ATOM 5550 O O . VAL A 1 749 ? -5.255 -10.594 -1.815 1.00 97.25 749 VAL A O 1
ATOM 5553 N N . GLY A 1 750 ? -4.253 -12.609 -1.642 1.00 96.00 750 GLY A N 1
ATOM 5554 C CA . GLY A 1 750 ? -2.881 -12.107 -1.523 1.00 96.00 750 GLY A CA 1
ATOM 5555 C C . GLY A 1 750 ? -1.911 -13.153 -0.962 1.00 96.00 750 GLY A C 1
ATOM 5556 O O . GLY A 1 750 ? -2.350 -14.101 -0.306 1.00 96.00 750 GLY A O 1
ATOM 5557 N N . ASP A 1 751 ? -0.611 -12.981 -1.201 1.00 93.00 751 ASP A N 1
ATOM 5558 C CA . ASP A 1 751 ? 0.457 -13.879 -0.733 1.00 93.00 751 ASP A CA 1
ATOM 5559 C C . ASP A 1 751 ? 0.652 -13.820 0.796 1.00 93.00 751 ASP A C 1
ATOM 5561 O O . ASP A 1 751 ? 1.461 -13.058 1.330 1.00 93.00 751 ASP A O 1
ATOM 5565 N N . VAL A 1 752 ? -0.109 -14.638 1.531 1.00 95.44 752 VAL A N 1
ATOM 5566 C CA . VAL A 1 752 ? 0.032 -14.785 2.994 1.00 95.44 752 VAL A CA 1
ATOM 5567 C C . VAL A 1 752 ? 0.949 -15.956 3.371 1.00 95.44 752 VAL A C 1
ATOM 5569 O O . VAL A 1 752 ? 1.167 -16.221 4.559 1.00 95.44 752 VAL A O 1
ATOM 5572 N N . SER A 1 753 ? 1.448 -16.711 2.387 1.00 89.69 753 SER A N 1
ATOM 5573 C CA . SER A 1 753 ? 2.329 -17.865 2.591 1.00 89.69 753 SER A CA 1
ATOM 5574 C C . SER A 1 753 ? 3.799 -17.605 2.274 1.00 89.69 753 SER A C 1
ATOM 5576 O O . SER A 1 753 ? 4.650 -18.363 2.758 1.00 89.69 753 SER A O 1
ATOM 5578 N N . GLY A 1 754 ? 4.098 -16.534 1.542 1.00 84.44 754 GLY A N 1
ATOM 5579 C CA . GLY A 1 754 ? 5.426 -16.161 1.067 1.00 84.44 754 GLY A CA 1
ATOM 5580 C C . GLY A 1 754 ? 5.913 -17.019 -0.099 1.00 84.44 754 GLY A C 1
ATOM 5581 O O . GLY A 1 754 ? 7.126 -17.178 -0.272 1.00 84.44 754 GLY A O 1
ATOM 5582 N N . ASP A 1 755 ? 5.005 -17.650 -0.849 1.00 82.75 755 ASP A N 1
ATOM 5583 C CA . ASP A 1 755 ? 5.342 -18.496 -2.002 1.00 82.75 755 ASP A CA 1
ATOM 5584 C C . ASP A 1 755 ? 5.153 -17.796 -3.360 1.00 82.75 755 ASP A C 1
ATOM 5586 O O . ASP A 1 755 ? 5.421 -18.404 -4.407 1.00 82.75 755 ASP A O 1
ATOM 5590 N N . ARG A 1 756 ? 4.795 -16.504 -3.324 1.00 81.62 756 ARG A N 1
ATOM 5591 C CA . ARG A 1 756 ? 4.468 -15.628 -4.459 1.00 81.62 756 ARG A CA 1
ATOM 5592 C C . ARG A 1 756 ? 3.280 -16.086 -5.281 1.00 81.62 756 ARG A C 1
ATOM 5594 O O . ARG A 1 756 ? 3.210 -15.812 -6.479 1.00 81.62 756 ARG A O 1
ATOM 5601 N N . LYS A 1 757 ? 2.375 -16.823 -4.656 1.00 91.75 757 LYS A N 1
ATOM 5602 C CA . LYS A 1 757 ? 1.053 -17.089 -5.192 1.00 91.75 757 LYS A CA 1
ATOM 5603 C C . LYS A 1 757 ? 0.052 -16.577 -4.199 1.00 91.75 757 LYS A C 1
ATOM 5605 O O . LYS A 1 757 ? 0.166 -16.806 -2.999 1.00 91.75 757 LYS A O 1
ATOM 5610 N N . ASP A 1 758 ? -0.977 -15.946 -4.722 1.00 96.56 758 ASP A N 1
ATOM 5611 C CA . ASP A 1 758 ? -1.988 -15.403 -3.855 1.00 96.56 758 ASP A CA 1
ATOM 5612 C C . ASP A 1 758 ? -2.856 -16.510 -3.259 1.00 96.56 758 ASP A C 1
ATOM 5614 O O . ASP A 1 758 ? -3.438 -17.372 -3.937 1.00 96.56 758 ASP A O 1
ATOM 5618 N N . GLU A 1 759 ? -2.978 -16.455 -1.942 1.00 98.12 759 GLU A N 1
ATOM 5619 C CA . GLU A 1 759 ? -3.903 -17.261 -1.178 1.00 98.12 759 GLU A CA 1
ATOM 5620 C C . GLU A 1 759 ? -5.286 -16.624 -1.138 1.00 98.12 759 GLU A C 1
ATOM 5622 O O . GLU A 1 759 ? -5.467 -15.411 -1.123 1.00 98.12 759 GLU A O 1
ATOM 5627 N N . ILE A 1 760 ? -6.297 -17.475 -1.010 1.00 98.44 760 ILE A N 1
ATOM 5628 C CA . ILE A 1 760 ? -7.690 -17.082 -0.873 1.00 98.44 760 ILE A CA 1
ATOM 5629 C C . ILE A 1 760 ? -8.078 -17.145 0.606 1.00 98.44 760 ILE A C 1
ATOM 5631 O O . ILE A 1 760 ? -8.241 -18.232 1.174 1.00 98.44 760 ILE A O 1
ATOM 5635 N N . VAL A 1 761 ? -8.302 -15.983 1.220 1.00 98.00 761 VAL A N 1
ATOM 5636 C CA . VAL A 1 761 ? -8.683 -15.846 2.632 1.00 98.00 761 VAL A CA 1
ATOM 5637 C C . VAL A 1 761 ? -10.174 -15.536 2.746 1.00 98.00 761 VAL A C 1
ATOM 5639 O O . VAL A 1 761 ? -10.680 -14.555 2.197 1.00 98.00 761 VAL A O 1
ATOM 5642 N N . LEU A 1 762 ? -10.909 -16.375 3.478 1.00 95.81 762 LEU A N 1
ATOM 5643 C CA . LEU A 1 762 ? -12.352 -16.226 3.676 1.00 95.81 762 LEU A CA 1
ATOM 5644 C C . LEU A 1 762 ? -12.745 -16.143 5.140 1.00 95.81 762 LEU A C 1
ATOM 5646 O O . LEU A 1 762 ? -12.306 -16.942 5.967 1.00 95.81 762 LEU A O 1
ATOM 5650 N N . ALA A 1 763 ? -13.720 -15.278 5.406 1.00 93.44 763 ALA A N 1
ATOM 5651 C CA . ALA A 1 763 ? -14.421 -15.219 6.677 1.00 93.44 763 ALA A CA 1
ATOM 5652 C C . ALA A 1 763 ? -15.937 -15.071 6.476 1.00 93.44 763 ALA A C 1
ATOM 5654 O O . ALA A 1 763 ? -16.397 -14.465 5.505 1.00 93.44 763 ALA A O 1
ATOM 5655 N N . PRO A 1 764 ? -16.771 -15.625 7.368 1.00 86.69 764 PRO A N 1
ATOM 5656 C CA . PRO A 1 764 ? -18.205 -15.418 7.307 1.00 86.69 764 PRO A CA 1
ATOM 5657 C C . PRO A 1 764 ? -18.588 -14.014 7.803 1.00 86.69 764 PRO A C 1
ATOM 5659 O O . PRO A 1 764 ? -17.985 -13.468 8.728 1.00 86.69 764 PRO A O 1
ATOM 5662 N N . ARG A 1 765 ? -19.656 -13.457 7.222 1.00 88.50 765 ARG A N 1
ATOM 5663 C CA . ARG A 1 765 ? -20.276 -12.211 7.703 1.00 88.50 765 ARG A CA 1
ATOM 5664 C C . ARG A 1 765 ? -21.012 -12.398 9.033 1.00 88.50 765 ARG A C 1
ATOM 5666 O O . ARG A 1 765 ? -21.183 -13.523 9.521 1.00 88.50 765 ARG A O 1
ATOM 5673 N N . ALA A 1 766 ? -21.491 -11.288 9.595 1.00 83.56 766 ALA A N 1
ATOM 5674 C CA . ALA A 1 766 ? -22.267 -11.263 10.832 1.00 83.56 766 ALA A CA 1
ATOM 5675 C C . ALA A 1 766 ? -23.367 -12.348 10.893 1.00 83.56 766 ALA A C 1
ATOM 5677 O O . ALA A 1 766 ? -24.160 -12.543 9.970 1.00 83.56 766 ALA A O 1
ATOM 5678 N N . GLY A 1 767 ? -23.420 -13.058 12.020 1.00 77.50 767 GLY A N 1
ATOM 5679 C CA . GLY A 1 767 ? -24.368 -14.130 12.335 1.00 77.50 767 GLY A CA 1
ATOM 5680 C C . GLY A 1 767 ? -23.820 -15.558 12.222 1.00 77.50 767 GLY A C 1
ATOM 5681 O O . GLY A 1 767 ? -24.547 -16.495 12.554 1.00 77.50 767 GLY A O 1
ATOM 5682 N N . MET A 1 768 ? -22.576 -15.758 11.763 1.00 74.38 768 MET A N 1
ATOM 5683 C CA . MET A 1 768 ? -22.052 -17.090 11.399 1.00 74.38 768 MET A CA 1
ATOM 5684 C C . MET A 1 768 ? -20.683 -17.452 12.013 1.00 74.38 768 MET A C 1
ATOM 5686 O O . MET A 1 768 ? -20.148 -18.515 11.701 1.00 74.38 768 MET A O 1
ATOM 5690 N N . GLY A 1 769 ? -20.159 -16.630 12.928 1.00 79.62 769 GLY A N 1
ATOM 5691 C CA . GLY A 1 769 ? -18.876 -16.848 13.611 1.00 79.62 769 GLY A CA 1
ATOM 5692 C C . GLY A 1 769 ? -17.785 -15.873 13.154 1.00 79.62 769 GLY A C 1
ATOM 5693 O O . GLY A 1 769 ? -18.055 -14.983 12.355 1.00 79.62 769 GLY A O 1
ATOM 5694 N N . ALA A 1 770 ? -16.558 -16.065 13.635 1.00 88.19 770 ALA A N 1
ATOM 5695 C CA . ALA A 1 770 ? -15.361 -15.336 13.199 1.00 88.19 770 ALA A CA 1
ATOM 5696 C C . ALA A 1 770 ? -14.230 -16.295 12.809 1.00 88.19 770 ALA A C 1
ATOM 5698 O O . ALA A 1 770 ? -13.084 -16.137 13.221 1.00 88.19 770 ALA A O 1
ATOM 5699 N N . HIS A 1 771 ? -14.591 -17.350 12.077 1.00 91.06 771 HIS A N 1
ATOM 5700 C CA . HIS A 1 771 ? -13.634 -18.323 11.566 1.00 91.06 771 HIS A CA 1
ATOM 5701 C C . HIS A 1 771 ? -13.014 -17.815 10.267 1.00 91.06 771 HIS A C 1
ATOM 5703 O O . HIS A 1 771 ? -13.751 -17.476 9.342 1.00 91.06 771 HIS A O 1
ATOM 5709 N N . VAL A 1 772 ? -11.692 -17.804 10.197 1.00 96.06 772 VAL A N 1
ATOM 5710 C CA . VAL A 1 772 ? -10.911 -17.450 9.014 1.00 96.06 772 VAL A CA 1
ATOM 5711 C C . VAL A 1 772 ? -10.336 -18.735 8.435 1.00 96.06 772 VAL A C 1
ATOM 5713 O O . VAL A 1 772 ? -9.797 -19.547 9.183 1.00 96.06 772 VAL A O 1
ATOM 5716 N N . ASN A 1 773 ? -10.478 -18.935 7.127 1.00 96.81 773 ASN A N 1
ATOM 5717 C CA . ASN A 1 773 ? -9.855 -20.040 6.400 1.00 96.81 773 ASN A CA 1
ATOM 5718 C C . ASN A 1 773 ? -8.984 -19.506 5.269 1.00 96.81 773 ASN A C 1
ATOM 5720 O O . ASN A 1 773 ? -9.425 -18.621 4.536 1.00 96.81 773 ASN A O 1
ATOM 5724 N N . VAL A 1 774 ? -7.810 -20.111 5.105 1.00 98.12 774 VAL A N 1
ATOM 5725 C CA . VAL A 1 774 ? -6.837 -19.788 4.056 1.00 98.12 774 VAL A CA 1
ATOM 5726 C C . VAL A 1 774 ? -6.723 -20.973 3.102 1.00 98.12 774 VAL A C 1
ATOM 5728 O O . VAL A 1 774 ? -6.535 -22.117 3.533 1.00 98.12 774 VAL A O 1
ATOM 5731 N N . PHE A 1 775 ? -6.857 -20.711 1.805 1.00 98.25 775 PHE A N 1
ATOM 5732 C CA . PHE A 1 775 ? -6.762 -21.715 0.748 1.00 98.25 775 PHE A CA 1
ATOM 5733 C C . PHE A 1 775 ? -5.729 -21.314 -0.297 1.00 98.25 775 PHE A C 1
ATOM 5735 O O . PHE A 1 775 ? -5.635 -20.142 -0.632 1.00 98.25 775 PHE A O 1
ATOM 5742 N N . SER A 1 776 ? -5.055 -22.290 -0.903 1.00 97.19 776 SER A N 1
ATOM 5743 C CA . SER A 1 776 ? -4.323 -22.036 -2.151 1.00 97.19 776 SER A CA 1
ATOM 5744 C C . SER A 1 776 ? -5.284 -21.741 -3.311 1.00 97.19 776 SER A C 1
ATOM 5746 O O . SER A 1 776 ? -6.462 -22.121 -3.257 1.00 97.19 776 SER A O 1
ATOM 5748 N N . GLY A 1 777 ? -4.776 -21.195 -4.421 1.00 94.12 777 GLY A N 1
ATOM 5749 C CA . GLY A 1 777 ? -5.540 -20.999 -5.667 1.00 94.12 777 GLY A CA 1
ATOM 5750 C C . GLY A 1 777 ? -6.240 -22.252 -6.207 1.00 94.12 777 GLY A C 1
ATOM 5751 O O . GLY A 1 777 ? -7.288 -22.189 -6.849 1.00 94.12 777 GLY A O 1
ATOM 5752 N N . THR A 1 778 ? -5.715 -23.437 -5.881 1.00 96.00 778 THR A N 1
ATOM 5753 C CA . THR A 1 778 ? -6.312 -24.725 -6.282 1.00 96.00 778 THR A CA 1
ATOM 5754 C C . THR A 1 778 ? -7.453 -25.197 -5.370 1.00 96.00 778 THR A C 1
ATOM 5756 O O . THR A 1 778 ? -8.131 -26.180 -5.685 1.00 96.00 778 THR A O 1
ATOM 5759 N N . GLY A 1 779 ? -7.694 -24.504 -4.252 1.00 95.94 779 GLY A N 1
ATOM 5760 C CA . GLY A 1 779 ? -8.721 -24.834 -3.264 1.00 95.94 779 GLY A CA 1
ATOM 5761 C C . GLY A 1 779 ? -8.283 -25.812 -2.174 1.00 95.94 779 GLY A C 1
ATOM 5762 O O . GLY A 1 779 ? -9.137 -26.400 -1.504 1.00 95.94 779 GLY A O 1
ATOM 5763 N N . GLU A 1 780 ? -6.977 -26.021 -1.992 1.00 96.44 780 GLU A N 1
ATOM 5764 C CA . GLU A 1 780 ? -6.445 -26.771 -0.850 1.00 96.44 780 GLU A CA 1
ATOM 5765 C C . GLU A 1 780 ? -6.485 -25.897 0.407 1.00 96.44 780 GLU A C 1
ATOM 5767 O O . GLU A 1 780 ? -5.946 -24.796 0.402 1.00 96.44 780 GLU A O 1
ATOM 5772 N N . LEU A 1 781 ? -7.122 -26.384 1.480 1.00 96.62 781 LEU A N 1
ATOM 5773 C CA . LEU A 1 781 ? -7.130 -25.703 2.777 1.00 96.62 781 LEU A CA 1
ATOM 5774 C C . LEU A 1 781 ? -5.728 -25.775 3.386 1.00 96.62 781 LEU A C 1
ATOM 5776 O O . LEU A 1 781 ? -5.283 -26.861 3.763 1.00 96.62 781 LEU A O 1
ATOM 5780 N N . GLN A 1 782 ? -5.072 -24.628 3.519 1.00 95.31 782 GLN A N 1
ATOM 5781 C CA . GLN A 1 782 ? -3.759 -24.524 4.147 1.00 95.31 782 GLN A CA 1
ATOM 5782 C C . GLN A 1 782 ? -3.891 -24.372 5.669 1.00 95.31 782 GLN A C 1
ATOM 5784 O O . GLN A 1 782 ? -3.203 -25.064 6.420 1.00 95.31 782 GLN A O 1
ATOM 5789 N N . SER A 1 783 ? -4.817 -23.526 6.135 1.00 96.69 783 SER A N 1
ATOM 5790 C CA . SER A 1 783 ? -5.032 -23.255 7.562 1.00 96.69 783 SER A CA 1
ATOM 5791 C C . SER A 1 783 ? -6.460 -22.776 7.866 1.00 96.69 783 SER A C 1
ATOM 5793 O O . SER A 1 783 ? -7.218 -22.377 6.977 1.00 96.69 783 SER A O 1
ATOM 5795 N N . GLY A 1 784 ? -6.833 -22.816 9.149 1.00 94.56 784 GLY A N 1
ATOM 5796 C CA . GLY A 1 784 ? -8.084 -22.245 9.639 1.00 94.56 784 GLY A CA 1
ATOM 5797 C C . GLY A 1 784 ? -8.047 -21.972 11.141 1.00 94.56 784 GLY A C 1
ATOM 5798 O O . GLY A 1 784 ? -7.548 -22.797 11.910 1.00 94.56 784 GLY A O 1
ATOM 5799 N N . PHE A 1 785 ? -8.563 -20.818 11.561 1.00 94.25 785 PHE A N 1
ATOM 5800 C CA . PHE A 1 785 ? -8.526 -20.361 12.954 1.00 94.25 785 PHE A CA 1
ATOM 5801 C C . PHE A 1 785 ? -9.710 -19.446 13.299 1.00 94.25 785 PHE A C 1
ATOM 5803 O O . PHE A 1 785 ? -10.399 -18.922 12.425 1.00 94.25 785 PHE A O 1
ATOM 5810 N N . PHE A 1 786 ? -9.969 -19.239 14.593 1.00 90.75 786 PHE A N 1
ATOM 5811 C CA . PHE A 1 786 ? -10.962 -18.267 15.055 1.00 90.75 786 PHE A CA 1
ATOM 5812 C C . PHE A 1 786 ? -10.292 -16.931 15.372 1.00 90.75 786 PHE A C 1
ATOM 5814 O O . PHE A 1 786 ? -9.575 -16.806 16.362 1.00 90.75 786 PHE A O 1
ATOM 5821 N N . ALA A 1 787 ? -10.596 -15.907 14.574 1.00 90.56 787 ALA A N 1
ATOM 5822 C CA . ALA A 1 787 ? -10.146 -14.542 14.823 1.00 90.56 787 ALA A CA 1
ATOM 5823 C C . ALA A 1 787 ? -10.787 -13.939 16.078 1.00 90.56 787 ALA A C 1
ATOM 5825 O O . ALA A 1 787 ? -10.225 -13.025 16.658 1.00 90.56 787 ALA A O 1
ATOM 5826 N N . PHE A 1 788 ? -11.943 -14.443 16.527 1.00 87.06 788 PHE A N 1
ATOM 5827 C CA . PHE A 1 788 ? -12.558 -14.107 17.816 1.00 87.06 788 PHE A CA 1
ATOM 5828 C C . PHE A 1 788 ? -13.330 -15.313 18.368 1.00 87.06 788 PHE A C 1
ATOM 5830 O O . PHE A 1 788 ? -14.210 -15.867 17.704 1.00 87.06 788 PHE A O 1
ATOM 5837 N N . GLU A 1 789 ? -13.029 -15.701 19.607 1.00 82.06 789 GLU A N 1
ATOM 5838 C CA . GLU A 1 789 ? -13.654 -16.848 20.269 1.00 82.06 789 GLU A CA 1
ATOM 5839 C C . GLU A 1 789 ? -15.108 -16.563 20.664 1.00 82.06 789 GLU A C 1
ATOM 5841 O O . GLU A 1 789 ? -15.422 -15.515 21.229 1.00 82.06 789 GLU A O 1
ATOM 5846 N N . ASN A 1 790 ? -16.012 -17.515 20.403 1.00 80.06 790 ASN A N 1
ATOM 5847 C CA . ASN A 1 790 ? -17.453 -17.411 20.702 1.00 80.06 790 ASN A CA 1
ATOM 5848 C C . ASN A 1 790 ? -18.136 -16.131 20.171 1.00 80.06 790 ASN A C 1
ATOM 5850 O O . ASN A 1 790 ? -19.174 -15.706 20.686 1.00 80.06 790 ASN A O 1
ATOM 5854 N N . PHE A 1 791 ? -17.574 -15.525 19.129 1.00 84.75 791 PHE A N 1
ATOM 5855 C CA . PHE A 1 791 ? -18.055 -14.283 18.548 1.00 84.75 791 PHE A CA 1
ATOM 5856 C C . PHE A 1 791 ? -18.839 -14.554 17.265 1.00 84.75 791 PHE A C 1
ATOM 5858 O O . PHE A 1 791 ? -18.392 -15.289 16.388 1.00 84.75 791 PHE A O 1
ATOM 5865 N N . ILE A 1 792 ? -20.026 -13.955 17.150 1.00 83.25 792 ILE A N 1
ATOM 5866 C CA . ILE A 1 792 ? -20.923 -14.125 15.995 1.00 83.25 792 ILE A CA 1
ATOM 5867 C C . ILE A 1 792 ? -21.113 -12.834 15.200 1.00 83.25 792 ILE A C 1
ATOM 5869 O O . ILE A 1 792 ? -21.963 -12.798 14.318 1.00 83.25 792 ILE A O 1
ATOM 5873 N N . GLY A 1 793 ? -20.368 -11.773 15.506 1.00 82.81 793 GLY A N 1
ATOM 5874 C CA . GLY A 1 793 ? -20.530 -10.483 14.839 1.00 82.81 793 GLY A CA 1
ATOM 5875 C C . GLY A 1 793 ? -19.907 -10.401 13.447 1.00 82.81 793 GLY A C 1
ATOM 5876 O O . GLY A 1 793 ? -20.104 -9.383 12.801 1.00 82.81 793 GLY A O 1
ATOM 5877 N N . GLY A 1 794 ? -19.236 -11.461 12.970 1.00 86.75 794 GLY A N 1
ATOM 5878 C CA . GLY A 1 794 ? -18.546 -11.489 11.674 1.00 86.75 794 GLY A CA 1
ATOM 5879 C C . GLY A 1 794 ? -17.249 -10.681 11.685 1.00 86.75 794 GLY A C 1
ATOM 5880 O O . GLY A 1 794 ? -17.076 -9.804 12.532 1.00 86.75 794 GLY A O 1
ATOM 5881 N N . VAL A 1 795 ? -16.334 -10.976 10.760 1.00 90.62 795 VAL A N 1
ATOM 5882 C CA . VAL A 1 795 ? -15.050 -10.261 10.656 1.00 90.62 795 VAL A CA 1
ATOM 5883 C C . VAL A 1 795 ? -14.761 -9.818 9.231 1.00 90.62 795 VAL A C 1
ATOM 5885 O O . VAL A 1 795 ? -14.836 -10.626 8.309 1.00 90.62 795 VAL A O 1
ATOM 5888 N N . HIS A 1 796 ? -14.420 -8.543 9.068 1.00 90.69 796 HIS A N 1
ATOM 5889 C CA . HIS A 1 796 ? -13.791 -8.017 7.862 1.00 90.69 796 HIS A CA 1
ATOM 5890 C C . HIS A 1 796 ? -12.346 -8.509 7.761 1.00 90.69 796 HIS A C 1
ATOM 5892 O O . HIS A 1 796 ? -11.727 -8.812 8.783 1.00 90.69 796 HIS A O 1
ATOM 5898 N N . LEU A 1 797 ? -11.837 -8.573 6.531 1.00 93.31 797 LEU A N 1
ATOM 5899 C CA . LEU A 1 797 ? -10.486 -9.013 6.197 1.00 93.31 797 LEU A CA 1
ATOM 5900 C C . LEU A 1 797 ? -9.761 -7.918 5.414 1.00 93.31 797 LEU A C 1
ATOM 5902 O O . LEU A 1 797 ? -10.342 -7.340 4.493 1.00 93.31 797 LEU A O 1
ATOM 5906 N N . SER A 1 798 ? -8.496 -7.704 5.752 1.00 93.25 798 SER A N 1
ATOM 5907 C CA . SER A 1 798 ? -7.528 -6.938 4.961 1.00 93.25 798 SER A CA 1
ATOM 5908 C C . SER A 1 798 ? -6.178 -7.642 5.038 1.00 93.25 798 SER A C 1
ATOM 5910 O O . SER A 1 798 ? -5.884 -8.250 6.068 1.00 93.25 798 SER A O 1
ATOM 5912 N N . LEU A 1 799 ? -5.393 -7.587 3.964 1.00 93.81 799 LEU A N 1
ATOM 5913 C CA . LEU A 1 799 ? -4.087 -8.242 3.866 1.00 93.81 799 LEU A CA 1
ATOM 5914 C C . LEU A 1 799 ? -3.015 -7.196 3.589 1.00 93.81 799 LEU A C 1
ATOM 5916 O O . LEU A 1 799 ? -3.225 -6.353 2.719 1.00 93.81 799 LEU A O 1
ATOM 5920 N N . GLY A 1 800 ? -1.912 -7.228 4.333 1.00 88.75 800 GLY A N 1
ATOM 5921 C CA . GLY A 1 800 ? -0.821 -6.263 4.192 1.00 88.75 800 GLY A CA 1
ATOM 5922 C C . GLY A 1 800 ? 0.455 -6.740 4.862 1.00 88.75 800 GLY A C 1
ATOM 5923 O O . GLY A 1 800 ? 0.373 -7.386 5.901 1.00 88.75 800 GLY A O 1
ATOM 5924 N N . ASP A 1 801 ? 1.607 -6.397 4.290 1.00 81.88 801 ASP A N 1
ATOM 5925 C CA . ASP A 1 801 ? 2.918 -6.656 4.892 1.00 81.88 801 ASP A CA 1
ATOM 5926 C C . ASP A 1 801 ? 3.161 -5.639 6.014 1.00 81.88 801 ASP A C 1
ATOM 5928 O O . ASP A 1 801 ? 3.533 -4.484 5.771 1.00 81.88 801 ASP A O 1
ATOM 5932 N N . LEU A 1 802 ? 2.841 -6.037 7.243 1.00 81.19 802 LEU A N 1
ATOM 5933 C CA . LEU A 1 802 ? 2.894 -5.187 8.429 1.00 81.19 802 LEU A CA 1
ATOM 5934 C C . LEU A 1 802 ? 4.242 -5.313 9.149 1.00 81.19 802 LEU A C 1
ATOM 5936 O O . LEU A 1 802 ? 4.584 -4.445 9.954 1.00 81.19 802 LEU A O 1
ATOM 5940 N N . ASP A 1 803 ? 5.024 -6.365 8.917 1.00 69.19 803 ASP A N 1
ATOM 5941 C CA . ASP A 1 803 ? 6.342 -6.522 9.546 1.00 69.19 803 ASP A CA 1
ATOM 5942 C C . ASP A 1 803 ? 7.547 -6.351 8.598 1.00 69.19 803 ASP A C 1
ATOM 5944 O O . ASP A 1 803 ? 8.699 -6.317 9.061 1.00 69.19 803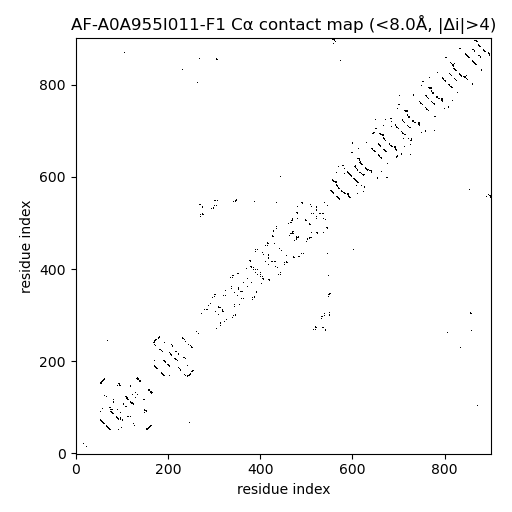 ASP A O 1
ATOM 5948 N N . GLY A 1 804 ? 7.272 -6.072 7.322 1.00 65.50 804 GLY A N 1
ATOM 5949 C CA . GLY A 1 804 ? 8.236 -5.719 6.285 1.00 65.50 804 GLY A CA 1
ATOM 5950 C C . GLY A 1 804 ? 9.046 -6.918 5.802 1.00 65.50 804 GLY A C 1
ATOM 5951 O O . GLY A 1 804 ? 10.214 -6.744 5.419 1.00 65.50 804 GLY A O 1
ATOM 5952 N N . ASP A 1 805 ? 8.500 -8.131 5.923 1.00 65.31 805 ASP A N 1
ATOM 5953 C CA . ASP A 1 805 ? 9.161 -9.378 5.542 1.00 65.31 805 ASP A CA 1
ATOM 5954 C C . ASP A 1 805 ? 8.775 -9.889 4.143 1.00 65.31 805 ASP A C 1
ATOM 5956 O O . ASP A 1 805 ? 9.401 -10.839 3.655 1.00 65.31 805 ASP A O 1
ATOM 5960 N N . GLY A 1 806 ? 7.845 -9.204 3.471 1.00 69.00 806 GLY A N 1
ATOM 5961 C CA . GLY A 1 806 ? 7.332 -9.542 2.148 1.00 69.00 806 GLY A CA 1
ATOM 5962 C C . GLY A 1 806 ? 6.190 -10.560 2.149 1.00 69.00 806 GLY A C 1
ATOM 5963 O O . GLY A 1 806 ? 5.747 -10.938 1.068 1.00 69.00 806 GLY A O 1
ATOM 5964 N N . VAL A 1 807 ? 5.719 -11.010 3.314 1.00 82.69 807 VAL A N 1
ATOM 5965 C CA . VAL A 1 807 ? 4.545 -11.876 3.472 1.00 82.69 807 VAL A CA 1
ATOM 5966 C C . VAL A 1 807 ? 3.392 -11.053 4.036 1.00 82.69 807 VAL A C 1
ATOM 5968 O O . VAL A 1 807 ? 3.564 -10.249 4.946 1.00 82.69 807 VAL A O 1
ATOM 5971 N N . LEU A 1 808 ? 2.185 -11.231 3.501 1.00 90.88 808 LEU A N 1
ATOM 5972 C CA . LEU A 1 808 ? 1.034 -10.465 3.971 1.00 90.88 808 LEU A CA 1
ATOM 5973 C C . LEU A 1 808 ? 0.469 -11.040 5.282 1.00 90.88 808 LEU A C 1
ATOM 5975 O O . LEU A 1 808 ? 0.122 -12.221 5.384 1.00 90.88 808 LEU A O 1
ATOM 5979 N N . GLU A 1 809 ? 0.254 -10.176 6.271 1.00 92.12 809 GLU A N 1
ATOM 5980 C CA . GLU A 1 809 ? -0.514 -10.491 7.472 1.00 92.12 809 GLU A CA 1
ATOM 5981 C C . GLU A 1 809 ? -2.023 -10.382 7.235 1.00 92.12 809 GLU A C 1
ATOM 5983 O O . GLU A 1 809 ? -2.519 -9.514 6.516 1.00 92.12 809 GLU A O 1
ATOM 5988 N N . ILE A 1 810 ? -2.786 -11.207 7.954 1.00 95.69 810 ILE A N 1
ATOM 5989 C CA . ILE A 1 810 ? -4.247 -11.174 7.971 1.00 95.69 810 ILE A CA 1
ATOM 5990 C C . ILE A 1 810 ? -4.727 -10.240 9.082 1.00 95.69 810 ILE A C 1
ATOM 5992 O O . ILE A 1 810 ? -4.666 -10.567 10.272 1.00 95.69 810 ILE A O 1
ATOM 5996 N N . VAL A 1 811 ? -5.298 -9.103 8.698 1.00 95.06 811 VAL A N 1
ATOM 5997 C CA . VAL A 1 811 ? -5.950 -8.162 9.611 1.00 95.06 811 VAL A CA 1
ATOM 5998 C C . VAL A 1 811 ? -7.436 -8.458 9.680 1.00 95.06 811 VAL A C 1
ATOM 6000 O O . VAL A 1 811 ? -8.130 -8.550 8.667 1.00 95.06 811 VAL A O 1
ATOM 6003 N N . THR A 1 812 ? -7.945 -8.570 10.901 1.00 94.38 812 THR A N 1
ATOM 6004 C CA . THR A 1 812 ? -9.355 -8.829 11.170 1.00 94.38 812 THR A CA 1
ATOM 6005 C C . THR A 1 812 ? -9.958 -7.736 12.035 1.00 94.38 812 THR A C 1
ATOM 6007 O O . THR A 1 812 ? -9.366 -7.288 13.021 1.00 94.38 812 THR A O 1
ATOM 6010 N N . THR A 1 813 ? -11.167 -7.318 11.668 1.00 91.94 813 THR A N 1
ATOM 6011 C CA . THR A 1 813 ? -11.955 -6.338 12.424 1.00 91.94 813 THR A CA 1
ATOM 6012 C C . THR A 1 813 ? -13.421 -6.776 12.520 1.00 91.94 813 THR A C 1
ATOM 6014 O O . THR A 1 813 ? -13.977 -7.275 11.540 1.00 91.94 813 THR A O 1
ATOM 6017 N N . PRO A 1 814 ? -14.081 -6.650 13.686 1.00 88.06 814 PRO A N 1
ATOM 6018 C CA . PRO A 1 814 ? -15.498 -6.962 13.847 1.00 88.06 814 PRO A CA 1
ATOM 6019 C C . PRO A 1 814 ? -16.412 -6.145 12.924 1.00 88.06 814 PRO A C 1
ATOM 6021 O O . PRO A 1 814 ? -16.358 -4.920 12.948 1.00 88.06 814 PRO A O 1
ATOM 6024 N N . GLU A 1 815 ? -17.327 -6.803 12.197 1.00 83.94 815 GLU A N 1
ATOM 6025 C CA . GLU A 1 815 ? -18.402 -6.121 11.439 1.00 83.94 815 GLU A CA 1
ATOM 6026 C C . GLU A 1 815 ? -19.435 -5.515 12.410 1.00 83.94 815 GLU A C 1
ATOM 6028 O O . GLU A 1 815 ? -19.840 -4.360 12.283 1.00 83.94 815 GLU A O 1
ATOM 6033 N N . ILE A 1 816 ? -19.820 -6.274 13.445 1.00 83.38 816 ILE A N 1
ATOM 6034 C CA . ILE A 1 816 ? -20.638 -5.792 14.568 1.00 83.38 816 ILE A CA 1
ATOM 6035 C C . ILE A 1 816 ? -20.003 -6.256 15.874 1.00 83.38 816 ILE A C 1
ATOM 6037 O O . ILE A 1 816 ? -20.088 -7.430 16.228 1.00 83.38 816 ILE A O 1
ATOM 6041 N N . GLY A 1 817 ? -19.415 -5.348 16.645 1.00 82.31 817 GLY A N 1
ATOM 6042 C CA . GLY A 1 817 ? -18.755 -5.745 17.883 1.00 82.31 817 GLY A CA 1
ATOM 6043 C C . GLY A 1 817 ? -18.138 -4.587 18.637 1.00 82.31 817 GLY A C 1
ATOM 6044 O O . GLY A 1 817 ? -18.645 -3.468 18.588 1.00 82.31 817 GLY A O 1
ATOM 6045 N N . GLN A 1 818 ? -17.089 -4.911 19.385 1.00 83.69 818 GLN A N 1
ATOM 6046 C CA . GLN A 1 818 ? -16.156 -3.928 19.922 1.00 83.69 818 GLN A CA 1
ATOM 6047 C C . GLN A 1 818 ? -15.180 -3.510 18.807 1.00 83.69 818 GLN A C 1
ATOM 6049 O O . GLN A 1 818 ? -14.959 -4.302 17.887 1.00 83.69 818 GLN A O 1
ATOM 6054 N N . PRO A 1 819 ? -14.577 -2.315 18.879 1.00 84.50 819 PRO A N 1
ATOM 6055 C CA . PRO A 1 819 ? -13.641 -1.796 17.877 1.00 84.50 819 PRO A CA 1
ATOM 6056 C C . PRO A 1 819 ? -12.248 -2.458 17.965 1.00 84.50 819 PRO A C 1
ATOM 6058 O O . PRO A 1 819 ? -11.229 -1.778 18.058 1.00 84.50 819 PRO A O 1
ATOM 6061 N N . HIS A 1 820 ? -12.197 -3.790 18.018 1.00 86.50 820 HIS A N 1
ATOM 6062 C CA . HIS A 1 820 ? -10.982 -4.576 18.251 1.00 86.50 820 HIS A CA 1
ATOM 6063 C C . HIS A 1 820 ? -10.321 -4.951 16.924 1.00 86.50 820 HIS A C 1
ATOM 6065 O O . HIS A 1 820 ? -10.921 -5.646 16.112 1.00 86.50 820 HIS A O 1
ATOM 6071 N N . VAL A 1 821 ? -9.085 -4.519 16.712 1.00 90.31 821 VAL A N 1
ATOM 6072 C CA . VAL A 1 821 ? -8.248 -4.919 15.579 1.00 90.31 821 VAL A CA 1
ATOM 6073 C C . VAL A 1 821 ? -7.336 -6.061 16.019 1.00 90.31 821 VAL A C 1
ATOM 6075 O O . VAL A 1 821 ? -6.685 -5.966 17.064 1.00 90.31 821 VAL A O 1
ATOM 6078 N N . ARG A 1 822 ? -7.286 -7.144 15.238 1.00 90.12 822 ARG A N 1
ATOM 6079 C CA . ARG A 1 822 ? -6.367 -8.271 15.466 1.00 90.12 822 ARG A CA 1
ATOM 6080 C C . ARG A 1 822 ? -5.640 -8.632 14.179 1.00 90.12 822 ARG A C 1
ATOM 6082 O O . ARG A 1 822 ? -6.273 -8.703 13.127 1.00 90.12 822 ARG A O 1
ATOM 6089 N N . VAL A 1 823 ? -4.342 -8.874 14.289 1.00 90.38 823 VAL A N 1
ATOM 6090 C CA . VAL A 1 823 ? -3.432 -9.185 13.180 1.00 90.38 823 VAL A CA 1
ATOM 6091 C C . VAL A 1 823 ? -2.887 -10.591 13.379 1.00 90.38 823 VAL A C 1
ATOM 6093 O O . VAL A 1 823 ? -2.444 -10.922 14.482 1.00 90.38 823 VAL A O 1
ATOM 6096 N N . PHE A 1 824 ? -2.903 -11.407 12.331 1.00 90.50 824 PHE A N 1
ATOM 6097 C CA . PHE A 1 824 ? -2.489 -12.805 12.371 1.00 90.50 824 PHE A CA 1
ATOM 6098 C C . PHE A 1 824 ? -1.565 -13.156 11.209 1.00 90.50 824 PHE A C 1
ATOM 6100 O O . PHE A 1 824 ? -1.705 -12.614 10.118 1.00 90.50 824 PHE A O 1
ATOM 6107 N N . THR A 1 825 ? -0.693 -14.139 11.416 1.00 89.38 825 THR A N 1
ATOM 6108 C CA . THR A 1 825 ? -0.091 -14.881 10.298 1.00 89.38 825 THR A CA 1
ATOM 6109 C C . THR A 1 825 ? -1.138 -15.772 9.629 1.00 89.38 825 THR A C 1
ATOM 6111 O O . THR A 1 825 ? -2.208 -16.028 10.200 1.00 89.38 825 THR A O 1
ATOM 6114 N N . LYS A 1 826 ? -0.811 -16.356 8.469 1.00 92.25 826 LYS A N 1
ATOM 6115 C CA . LYS A 1 826 ? -1.684 -17.354 7.832 1.00 92.25 826 LYS A CA 1
ATOM 6116 C C . LYS A 1 826 ? -2.063 -18.522 8.744 1.00 92.25 826 LYS A C 1
ATOM 6118 O O . LYS A 1 826 ? -3.154 -19.062 8.610 1.00 92.25 826 LYS A O 1
ATOM 6123 N N . ASP A 1 827 ? -1.206 -18.914 9.688 1.00 89.56 827 ASP A N 1
ATOM 6124 C CA . ASP A 1 827 ? -1.442 -20.068 10.565 1.00 89.56 827 ASP A CA 1
ATOM 6125 C C . ASP A 1 827 ? -2.278 -19.710 11.810 1.00 89.56 827 ASP A C 1
ATOM 6127 O O . ASP A 1 827 ? -2.555 -20.571 12.649 1.00 89.56 827 ASP A O 1
ATOM 6131 N N . GLY A 1 828 ? -2.728 -18.454 11.916 1.00 88.25 828 GLY A N 1
ATOM 6132 C CA . GLY A 1 828 ? -3.541 -17.961 13.027 1.00 88.25 828 GLY A CA 1
ATOM 6133 C C . GLY A 1 828 ? -2.730 -17.561 14.257 1.00 88.25 828 GLY A C 1
ATOM 6134 O O . GLY A 1 828 ? -3.301 -17.410 15.339 1.00 88.25 828 GLY A O 1
ATOM 6135 N N . GLU A 1 829 ? -1.412 -17.391 14.121 1.00 85.19 829 GLU A N 1
ATOM 6136 C CA . GLU A 1 829 ? -0.585 -16.840 15.193 1.00 85.19 829 GLU A CA 1
ATOM 6137 C C . GLU A 1 829 ? -0.813 -15.332 15.293 1.00 85.19 829 GLU A C 1
ATOM 6139 O O . GLU A 1 829 ? -0.597 -14.599 14.330 1.00 85.19 829 GLU A O 1
ATOM 6144 N N . GLU A 1 830 ? -1.262 -14.862 16.456 1.00 83.81 830 GLU A N 1
ATOM 6145 C CA . GLU A 1 830 ? -1.532 -13.441 16.674 1.00 83.81 830 GLU A CA 1
ATOM 6146 C C . GLU A 1 830 ? -0.231 -12.629 16.745 1.00 83.81 830 GLU A C 1
ATOM 6148 O O . GLU A 1 830 ? 0.646 -12.900 17.570 1.00 83.81 830 GLU A O 1
ATOM 6153 N N . ARG A 1 831 ? -0.135 -11.599 15.899 1.00 75.31 831 ARG A N 1
ATOM 6154 C CA . ARG A 1 831 ? 0.973 -10.636 15.849 1.00 75.31 831 ARG A CA 1
ATOM 6155 C C . ARG A 1 831 ? 0.651 -9.337 16.587 1.00 75.31 831 ARG A C 1
ATOM 6157 O O . ARG A 1 831 ? 1.527 -8.789 17.253 1.00 75.31 831 ARG A O 1
ATOM 6164 N N . ALA A 1 832 ? -0.601 -8.882 16.532 1.00 74.81 832 ALA A N 1
ATOM 6165 C CA . ALA A 1 832 ? -1.065 -7.699 17.253 1.00 74.81 832 ALA A CA 1
ATOM 6166 C C . ALA A 1 832 ? -2.551 -7.791 17.619 1.00 74.81 832 ALA A C 1
ATOM 6168 O O . ALA A 1 832 ? -3.337 -8.461 16.947 1.00 74.81 832 ALA A O 1
ATOM 6169 N N . SER A 1 833 ? -2.934 -7.098 18.693 1.00 82.19 833 SER A N 1
ATOM 6170 C CA . SER A 1 833 ? -4.291 -7.104 19.240 1.00 82.19 833 SER A CA 1
ATOM 6171 C C . SER A 1 833 ? -4.523 -5.849 20.075 1.00 82.19 833 SER A C 1
ATOM 6173 O O . SER A 1 833 ? -3.879 -5.656 21.110 1.00 82.19 833 SER A O 1
ATOM 6175 N N . PHE A 1 834 ? -5.409 -4.972 19.603 1.00 74.31 834 PHE A N 1
ATOM 6176 C CA . PHE A 1 834 ? -5.655 -3.672 20.226 1.00 74.31 834 PHE A CA 1
ATOM 6177 C C . PHE A 1 834 ? -7.044 -3.121 19.889 1.00 74.31 834 PHE A C 1
ATOM 6179 O O . PHE A 1 834 ? -7.621 -3.415 18.844 1.00 74.31 834 PHE A O 1
ATOM 6186 N N . TYR A 1 835 ? -7.590 -2.282 20.765 1.00 81.94 835 TYR A N 1
ATOM 6187 C CA . TYR A 1 835 ? -8.828 -1.562 20.480 1.00 81.94 835 TYR A CA 1
ATOM 6188 C C . TYR A 1 835 ? -8.516 -0.225 19.816 1.00 81.94 835 TYR A C 1
ATOM 6190 O O . TYR A 1 835 ? -7.804 0.596 20.392 1.00 81.94 835 TYR A O 1
ATOM 6198 N N . ALA A 1 836 ? -9.079 0.010 18.631 1.00 80.25 836 ALA A N 1
ATOM 6199 C CA . ALA A 1 836 ? -8.923 1.279 17.928 1.00 80.25 836 ALA A CA 1
ATOM 6200 C C . ALA A 1 836 ? -9.693 2.417 18.619 1.00 80.25 836 ALA A C 1
ATOM 6202 O O . ALA A 1 836 ? -9.266 3.563 18.584 1.00 80.25 836 ALA A O 1
ATOM 6203 N N . TYR A 1 837 ? -10.808 2.111 19.286 1.00 78.69 837 TYR A N 1
ATOM 6204 C CA . TYR A 1 837 ? -11.605 3.071 20.059 1.00 78.69 837 TYR A CA 1
ATOM 6205 C C . TYR A 1 837 ? -11.947 2.498 21.441 1.00 78.69 837 TYR A C 1
ATOM 6207 O O . TYR A 1 837 ? -11.570 1.375 21.762 1.00 78.69 837 TYR A O 1
ATOM 6215 N N . ASP A 1 838 ? -12.671 3.253 22.270 1.00 70.38 838 ASP A N 1
ATOM 6216 C CA . ASP A 1 838 ? -13.110 2.786 23.590 1.00 70.38 838 ASP A CA 1
ATOM 6217 C C . ASP A 1 838 ? -13.858 1.437 23.510 1.00 70.38 838 ASP A C 1
ATOM 6219 O O . ASP A 1 838 ? -14.902 1.316 22.864 1.00 70.38 838 ASP A O 1
ATOM 6223 N N . ALA A 1 839 ? -13.331 0.425 24.206 1.00 66.81 839 ALA A N 1
ATOM 6224 C CA . ALA A 1 839 ? -13.866 -0.934 24.249 1.00 66.81 839 ALA A CA 1
ATOM 6225 C C . ALA A 1 839 ? -15.281 -1.020 24.857 1.00 66.81 839 ALA A C 1
ATOM 6227 O O . ALA A 1 839 ? -16.003 -1.999 24.630 1.00 66.81 839 ALA A O 1
ATOM 6228 N N . ALA A 1 840 ? -15.713 -0.003 25.614 1.00 63.38 840 ALA A N 1
ATOM 6229 C CA . ALA A 1 840 ? -17.077 0.084 26.129 1.00 63.38 840 ALA A CA 1
ATOM 6230 C C . ALA A 1 840 ? -18.115 0.332 25.019 1.00 63.38 840 ALA A C 1
ATOM 6232 O O . ALA A 1 840 ? -19.288 -0.029 25.183 1.00 63.38 840 ALA A O 1
ATOM 6233 N N . LYS A 1 841 ? -17.706 0.894 23.872 1.00 65.38 841 LYS A N 1
ATOM 6234 C CA . LYS A 1 841 ? -18.576 1.093 22.707 1.00 65.38 841 LYS A CA 1
ATOM 6235 C C . LYS A 1 841 ? -18.848 -0.268 22.053 1.00 65.38 841 LYS A C 1
ATOM 6237 O O . LYS A 1 841 ? -17.968 -0.900 21.475 1.00 65.38 841 LYS A O 1
ATOM 6242 N N . LYS A 1 842 ? -20.092 -0.743 22.171 1.00 62.03 842 LYS A N 1
ATOM 6243 C CA . LYS A 1 842 ? -20.557 -2.019 21.603 1.00 62.03 842 LYS A CA 1
ATOM 6244 C C . LYS A 1 842 ? -21.517 -1.780 20.445 1.00 62.03 842 LYS A C 1
ATOM 6246 O O . LYS A 1 842 ? -22.366 -0.898 20.521 1.00 62.03 842 LYS A O 1
ATOM 6251 N N . GLY A 1 843 ? -21.457 -2.653 19.442 1.00 62.66 843 GLY A N 1
ATOM 6252 C CA . GLY A 1 843 ? -22.469 -2.737 18.382 1.00 62.66 843 GLY A CA 1
ATOM 6253 C C . GLY A 1 843 ? -22.171 -1.895 17.145 1.00 62.66 843 GLY A C 1
ATOM 6254 O O . GLY A 1 843 ? -23.021 -1.820 16.264 1.00 62.66 843 GLY A O 1
ATOM 6255 N N . VAL A 1 844 ? -20.975 -1.311 17.068 1.00 67.50 844 VAL A N 1
ATOM 6256 C CA . VAL A 1 844 ? -20.504 -0.516 15.936 1.00 67.50 844 VAL A CA 1
ATOM 6257 C C . VAL A 1 844 ? -19.096 -1.004 15.625 1.00 67.50 844 VAL A C 1
ATOM 6259 O O . VAL A 1 844 ? -18.176 -0.741 16.392 1.00 67.50 844 VAL A O 1
ATOM 6262 N N . GLY A 1 845 ? -18.961 -1.845 14.598 1.00 76.56 845 GLY A N 1
ATOM 6263 C CA . GLY A 1 845 ? -17.668 -2.381 14.175 1.00 76.56 845 GLY A CA 1
ATOM 6264 C C . GLY A 1 845 ? -16.696 -1.294 13.711 1.00 76.56 845 GLY A C 1
ATOM 6265 O O . GLY A 1 845 ? -16.999 -0.100 13.754 1.00 76.56 845 GLY A O 1
ATOM 6266 N N . VAL A 1 846 ? -15.529 -1.714 13.239 1.00 85.56 846 VAL A N 1
ATOM 6267 C CA . VAL A 1 846 ? -14.543 -0.835 12.592 1.00 85.56 846 VAL A CA 1
ATOM 6268 C C . VAL A 1 846 ? -14.077 -1.478 11.298 1.00 85.56 846 VAL A C 1
ATOM 6270 O O . VAL A 1 846 ? -14.187 -2.693 11.146 1.00 85.56 846 VAL A O 1
ATOM 6273 N N . HIS A 1 847 ? -13.550 -0.673 10.383 1.00 86.19 847 HIS A N 1
ATOM 6274 C CA . HIS A 1 847 ? -12.899 -1.172 9.177 1.00 86.19 847 HIS A CA 1
ATOM 6275 C C . HIS A 1 847 ? -11.432 -0.773 9.223 1.00 86.19 847 HIS A C 1
ATOM 6277 O O . HIS A 1 847 ? -11.130 0.410 9.371 1.00 86.19 847 HIS A O 1
ATOM 6283 N N . ALA A 1 848 ? -10.537 -1.751 9.120 1.00 88.75 848 ALA A N 1
ATOM 6284 C CA . ALA A 1 848 ? -9.118 -1.504 8.910 1.00 88.75 848 ALA A CA 1
ATOM 6285 C C . ALA A 1 848 ? -8.812 -1.572 7.411 1.00 88.75 848 ALA A C 1
ATOM 6287 O O . ALA A 1 848 ? -9.415 -2.370 6.700 1.00 88.75 848 ALA A O 1
ATOM 6288 N N . LEU A 1 849 ? -7.886 -0.739 6.958 1.00 86.62 849 LEU A N 1
ATOM 6289 C CA . LEU A 1 849 ? -7.273 -0.781 5.640 1.00 86.62 849 LEU A CA 1
ATOM 6290 C C . LEU A 1 849 ? -5.761 -0.744 5.803 1.00 86.62 849 LEU A C 1
ATOM 6292 O O . LEU A 1 849 ? -5.247 -0.176 6.769 1.00 86.62 849 LEU A O 1
ATOM 6296 N N . ILE A 1 850 ? -5.074 -1.334 4.837 1.00 85.81 850 ILE A N 1
ATOM 6297 C CA . ILE A 1 850 ? -3.619 -1.337 4.765 1.00 85.81 850 ILE A CA 1
ATOM 6298 C C . ILE A 1 850 ? -3.185 -0.093 4.002 1.00 85.81 850 ILE A C 1
ATOM 6300 O O . ILE A 1 850 ? -3.655 0.162 2.894 1.00 85.81 850 ILE A O 1
ATOM 6304 N N . VAL A 1 851 ? -2.324 0.707 4.613 1.00 77.81 851 VAL A N 1
ATOM 6305 C CA . VAL A 1 851 ? -1.794 1.948 4.036 1.00 77.81 851 VAL A CA 1
ATOM 6306 C C . VAL A 1 851 ? -0.312 2.025 4.354 1.00 77.81 851 VAL A C 1
ATOM 6308 O O . VAL A 1 851 ? 0.077 1.499 5.373 1.00 77.81 851 VAL A O 1
ATOM 6311 N N . ASP A 1 852 ? 0.524 2.698 3.572 1.00 69.44 852 ASP A N 1
ATOM 6312 C CA . ASP A 1 852 ? 1.873 3.062 4.038 1.00 69.44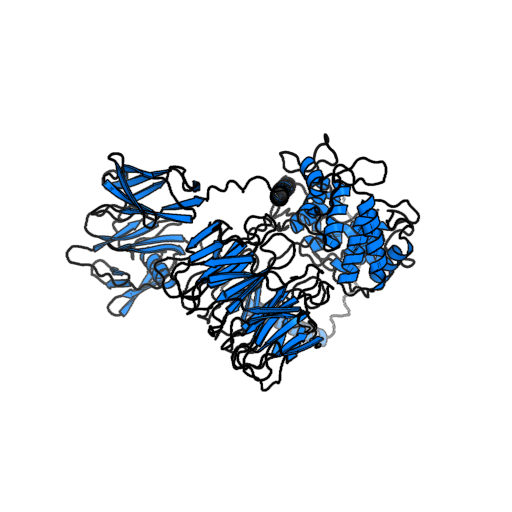 852 ASP A CA 1
ATOM 6313 C C . ASP A 1 852 ? 1.908 4.578 4.246 1.00 69.44 852 ASP A C 1
ATOM 6315 O O . ASP A 1 852 ? 2.242 5.367 3.358 1.00 69.44 852 ASP A O 1
ATOM 6319 N N . SER A 1 853 ? 1.434 5.014 5.414 1.00 66.88 853 SER A N 1
ATOM 6320 C CA . SER A 1 853 ? 1.317 6.442 5.717 1.00 66.88 853 SER A CA 1
ATOM 6321 C C . SER A 1 853 ? 2.653 7.046 6.137 1.00 66.88 853 SER A C 1
ATOM 6323 O O . SER A 1 853 ? 2.924 8.220 5.858 1.00 66.88 853 SER A O 1
ATOM 6325 N N . SER A 1 854 ? 3.486 6.241 6.799 1.00 57.41 854 SER A N 1
ATOM 6326 C CA . SER A 1 854 ? 4.823 6.612 7.256 1.00 57.41 854 SER A CA 1
ATOM 6327 C C . SER A 1 854 ? 5.854 6.622 6.121 1.00 57.41 854 SER A C 1
ATOM 6329 O O . SER A 1 854 ? 6.856 7.346 6.202 1.00 57.41 854 SER A O 1
ATOM 6331 N N . ARG A 1 855 ? 5.552 5.904 5.035 1.00 61.47 855 ARG A N 1
ATOM 6332 C CA . ARG A 1 855 ? 6.364 5.737 3.829 1.00 61.47 855 ARG A CA 1
ATOM 6333 C C . ARG A 1 855 ? 7.706 5.093 4.126 1.00 61.47 855 ARG A C 1
ATOM 6335 O O . ARG A 1 855 ? 8.743 5.525 3.612 1.00 61.47 855 ARG A O 1
ATOM 6342 N N . ASP A 1 856 ? 7.723 4.137 5.039 1.00 54.09 856 ASP A N 1
ATOM 6343 C CA . ASP A 1 856 ? 8.935 3.421 5.430 1.00 54.09 856 ASP A CA 1
ATOM 6344 C C . ASP A 1 856 ? 9.075 2.052 4.748 1.00 54.09 856 ASP A C 1
ATOM 6346 O O . ASP A 1 856 ? 10.081 1.372 4.969 1.00 54.09 856 ASP A O 1
ATOM 6350 N N . GLY A 1 857 ? 8.138 1.708 3.856 1.00 53.34 857 GLY A N 1
ATOM 6351 C CA . GLY A 1 857 ? 8.098 0.428 3.155 1.00 53.34 857 GLY A CA 1
ATOM 6352 C C . GLY A 1 857 ? 7.461 -0.688 3.979 1.00 53.34 857 GLY A C 1
ATOM 6353 O O . GLY A 1 857 ? 7.451 -1.827 3.526 1.00 53.34 857 GLY A O 1
ATOM 6354 N N . THR A 1 858 ? 6.945 -0.378 5.170 1.00 63.31 858 THR A N 1
ATOM 6355 C CA . THR A 1 858 ? 6.125 -1.274 5.986 1.00 63.31 858 THR A CA 1
ATOM 6356 C C . THR A 1 858 ? 4.700 -0.747 6.014 1.00 63.31 858 THR A C 1
ATOM 6358 O O . THR A 1 858 ? 4.468 0.458 6.098 1.00 63.31 858 THR A O 1
ATOM 6361 N N . SER A 1 859 ? 3.717 -1.640 5.962 1.00 74.56 859 SER A N 1
ATOM 6362 C CA . SER A 1 859 ? 2.330 -1.205 6.026 1.00 74.56 859 SER A CA 1
ATOM 6363 C C . SER A 1 859 ? 1.931 -0.757 7.440 1.00 74.56 859 SER A C 1
ATOM 6365 O O . SER A 1 859 ? 2.277 -1.352 8.461 1.00 74.56 859 SER A O 1
ATOM 6367 N N . ASP A 1 860 ? 1.116 0.283 7.476 1.00 79.56 860 ASP A N 1
ATOM 6368 C CA . ASP A 1 860 ? 0.325 0.793 8.583 1.00 79.56 860 ASP A CA 1
ATOM 6369 C C . ASP A 1 860 ? -1.153 0.365 8.446 1.00 79.56 860 ASP A C 1
ATOM 6371 O O . ASP A 1 860 ? -1.636 -0.081 7.402 1.00 79.56 860 ASP A O 1
ATOM 6375 N N . LEU A 1 861 ? -1.912 0.566 9.521 1.00 87.12 861 LEU A N 1
ATOM 6376 C CA . LEU A 1 861 ? -3.334 0.260 9.627 1.00 87.12 861 LEU A CA 1
ATOM 6377 C C . LEU A 1 861 ? -4.154 1.541 9.743 1.00 87.12 861 LEU A C 1
ATOM 6379 O O . LEU A 1 861 ? -4.221 2.141 10.818 1.00 87.12 861 LEU A O 1
ATOM 6383 N N . LEU A 1 862 ? -4.841 1.929 8.672 1.00 89.31 862 LEU A N 1
ATOM 6384 C CA . LEU A 1 862 ? -5.874 2.960 8.725 1.00 89.31 862 LEU A CA 1
ATOM 6385 C C . LEU A 1 862 ? -7.184 2.343 9.215 1.00 89.31 862 LEU A C 1
ATOM 6387 O O . LEU A 1 862 ? -7.813 1.554 8.519 1.00 89.31 862 LEU A O 1
ATOM 6391 N N . VAL A 1 863 ? -7.627 2.732 10.404 1.00 88.62 863 VAL A N 1
ATOM 6392 C CA . VAL A 1 863 ? -8.883 2.282 10.998 1.00 88.62 863 VAL A CA 1
ATOM 6393 C C . VAL A 1 863 ? -9.917 3.397 10.927 1.00 88.62 863 VAL A C 1
ATOM 6395 O O . VAL A 1 863 ? -9.728 4.488 11.472 1.00 88.62 863 VAL A O 1
ATOM 6398 N N . THR A 1 864 ? -11.035 3.098 10.274 1.00 84.94 864 THR A N 1
ATOM 6399 C CA . THR A 1 864 ? -12.186 3.990 10.150 1.00 84.94 864 THR A CA 1
ATOM 6400 C C . THR A 1 864 ? -13.336 3.513 11.045 1.00 84.94 864 THR A C 1
ATOM 6402 O O . THR A 1 864 ? -13.506 2.304 11.278 1.00 84.94 864 THR A O 1
ATOM 6405 N N . PRO A 1 865 ? -14.147 4.440 11.582 1.00 76.50 865 PRO A N 1
ATOM 6406 C CA . PRO A 1 865 ? -15.302 4.079 12.390 1.00 76.50 865 PRO A CA 1
ATOM 6407 C C . PRO A 1 865 ? -16.390 3.411 11.536 1.00 76.50 865 PRO A C 1
ATOM 6409 O O . PRO A 1 865 ? -16.703 3.848 10.426 1.00 76.50 865 PRO A O 1
ATOM 6412 N N . GLY A 1 866 ? -17.030 2.373 12.076 1.00 71.00 866 GLY A N 1
ATOM 6413 C CA . GLY A 1 866 ? -18.232 1.802 11.474 1.00 71.00 866 GLY A CA 1
ATOM 6414 C C . GLY A 1 866 ? -19.442 2.742 11.557 1.00 71.00 866 GLY A C 1
ATOM 6415 O O . GLY A 1 866 ? -19.483 3.700 12.334 1.00 71.00 866 GLY A O 1
ATOM 6416 N N . ALA A 1 867 ? -20.478 2.438 10.771 1.00 67.81 867 ALA A N 1
ATOM 6417 C CA . ALA A 1 867 ? -21.702 3.237 10.713 1.00 67.81 867 ALA A CA 1
ATOM 6418 C C . ALA A 1 867 ? -22.370 3.383 12.096 1.00 67.81 867 ALA A C 1
ATOM 6420 O O . ALA A 1 867 ? -22.820 2.397 12.673 1.00 67.81 867 ALA A O 1
ATOM 6421 N N . GLY A 1 868 ? -22.490 4.620 12.592 1.00 63.38 868 GLY A N 1
ATOM 6422 C CA . GLY A 1 868 ? -23.082 4.937 13.900 1.00 63.38 868 GLY A CA 1
ATOM 6423 C C . GLY A 1 868 ? -22.074 5.280 15.003 1.00 63.38 868 GLY A C 1
ATOM 6424 O O . GLY A 1 868 ? -22.493 5.667 16.093 1.00 63.38 868 GLY A O 1
ATOM 6425 N N . LEU A 1 869 ? -20.768 5.179 14.733 1.00 65.38 869 LEU A N 1
ATOM 6426 C CA . LEU A 1 869 ? -19.709 5.639 15.626 1.00 65.38 869 LEU A CA 1
ATOM 6427 C C . LEU A 1 869 ? -19.211 6.988 15.098 1.00 65.38 869 LEU A C 1
ATOM 6429 O O . LEU A 1 869 ? -18.495 7.050 14.106 1.00 65.38 869 LEU A O 1
ATOM 6433 N N . ALA A 1 870 ? -19.626 8.083 15.735 1.00 68.56 870 ALA A N 1
ATOM 6434 C CA . ALA A 1 870 ? -19.139 9.419 15.399 1.00 68.56 870 ALA A CA 1
ATOM 6435 C C . ALA A 1 870 ? -17.737 9.615 15.999 1.00 68.56 870 ALA A C 1
ATOM 6437 O O . ALA A 1 870 ? -17.598 10.190 17.069 1.00 68.56 870 ALA A O 1
ATOM 6438 N N . ALA A 1 871 ? -16.709 9.063 15.354 1.00 71.94 871 ALA A N 1
ATOM 6439 C CA . ALA A 1 871 ? -15.320 9.160 15.800 1.00 71.94 871 ALA A CA 1
ATOM 6440 C C . ALA A 1 871 ? -14.389 9.525 14.628 1.00 71.94 871 ALA A C 1
ATOM 6442 O O . ALA A 1 871 ? -14.731 9.260 13.477 1.00 71.94 871 ALA A O 1
ATOM 6443 N N . PRO A 1 872 ? -13.218 10.134 14.875 1.00 77.50 872 PRO A N 1
ATOM 6444 C CA . PRO A 1 872 ? -12.226 10.358 13.825 1.00 77.50 872 PRO A CA 1
ATOM 6445 C C . PRO A 1 872 ? -11.615 9.035 13.341 1.00 77.50 872 PRO A C 1
ATOM 6447 O O . PRO A 1 872 ? -11.631 8.032 14.060 1.00 77.50 872 PRO A O 1
ATOM 6450 N N . SER A 1 873 ? -11.036 9.034 12.141 1.00 86.50 873 SER A N 1
ATOM 6451 C CA . SER A 1 873 ? -10.214 7.906 11.686 1.00 86.50 873 SER A CA 1
ATOM 6452 C C . SER A 1 873 ? -8.846 7.949 12.362 1.00 86.50 873 SER A C 1
ATOM 6454 O O . SER A 1 873 ? -8.359 9.020 12.740 1.00 86.50 873 SER A O 1
ATOM 6456 N N . GLN A 1 874 ? -8.240 6.781 12.541 1.00 86.88 874 GLN A N 1
ATOM 6457 C CA . GLN A 1 874 ? -6.968 6.620 13.241 1.00 86.88 874 GLN A CA 1
ATOM 6458 C C . GLN A 1 874 ? -6.026 5.731 12.447 1.00 86.88 874 GLN A C 1
ATOM 6460 O O . GLN A 1 874 ? -6.467 4.799 11.787 1.00 86.88 874 GLN A O 1
ATOM 6465 N N . VAL A 1 875 ? -4.731 5.998 12.545 1.00 83.25 875 VAL A N 1
ATOM 6466 C CA . VAL A 1 875 ? -3.694 5.183 11.910 1.00 83.25 875 VAL A CA 1
ATOM 6467 C C . VAL A 1 875 ? -2.863 4.527 12.990 1.00 83.25 875 VAL A C 1
ATOM 6469 O O . VAL A 1 875 ? -2.481 5.200 13.949 1.00 83.25 875 VAL A O 1
ATOM 6472 N N . PHE A 1 876 ? -2.563 3.247 12.830 1.00 78.75 876 PHE A N 1
ATOM 6473 C CA . PHE A 1 876 ? -1.752 2.469 13.754 1.00 78.75 876 PHE A CA 1
ATOM 6474 C C . PHE A 1 876 ? -0.586 1.818 13.021 1.00 78.75 876 PHE A C 1
ATOM 6476 O O . PHE A 1 876 ? -0.724 1.440 11.866 1.00 78.75 876 PHE A O 1
ATOM 6483 N N . SER A 1 877 ? 0.541 1.641 13.702 1.00 66.50 877 SER A N 1
ATOM 6484 C CA . SER A 1 877 ? 1.593 0.758 13.210 1.00 66.50 877 SER A CA 1
ATOM 6485 C C . SER A 1 877 ? 1.148 -0.702 13.284 1.00 66.50 877 SER A C 1
ATOM 6487 O O . SER A 1 877 ? 0.158 -1.044 13.942 1.00 66.50 877 SER A O 1
ATOM 6489 N N . SER A 1 878 ? 1.957 -1.586 12.715 1.00 66.81 878 SER A N 1
ATOM 6490 C CA . SER A 1 878 ? 1.780 -3.039 12.757 1.00 66.81 878 SER A CA 1
ATOM 6491 C C . SER A 1 878 ? 1.631 -3.665 14.141 1.00 66.81 878 SER A C 1
ATOM 6493 O O . SER A 1 878 ? 1.034 -4.729 14.286 1.00 66.81 878 SER A O 1
ATOM 6495 N N . VAL A 1 879 ? 2.119 -2.991 15.181 1.00 61.62 879 VAL A N 1
ATOM 6496 C CA . VAL A 1 879 ? 2.019 -3.445 16.576 1.00 61.62 879 VAL A CA 1
ATOM 6497 C C . VAL A 1 879 ? 0.894 -2.764 17.362 1.00 61.62 879 VAL A C 1
ATOM 6499 O O . VAL A 1 879 ? 0.773 -2.977 18.568 1.00 61.62 879 VAL A O 1
ATOM 6502 N N . GLY A 1 880 ? 0.063 -1.950 16.704 1.00 64.56 880 GLY A N 1
ATOM 6503 C CA . GLY A 1 880 ? -1.067 -1.256 17.328 1.00 64.56 880 GLY A CA 1
ATOM 6504 C C . GLY A 1 880 ? -0.714 0.074 17.993 1.00 64.56 880 GLY A C 1
ATOM 6505 O O . GLY A 1 880 ? -1.517 0.614 18.754 1.00 64.56 880 GLY A O 1
ATOM 6506 N N . ARG A 1 881 ? 0.469 0.644 17.719 1.00 65.00 881 ARG A N 1
ATOM 6507 C CA . ARG A 1 881 ? 0.808 1.994 18.188 1.00 65.00 881 ARG A CA 1
ATOM 6508 C C . ARG A 1 881 ? 0.097 3.018 17.316 1.00 65.00 881 ARG A C 1
ATOM 6510 O O . ARG A 1 881 ? 0.350 3.079 16.122 1.00 65.00 881 ARG A O 1
ATOM 6517 N N . GLN A 1 882 ? -0.717 3.873 17.919 1.00 76.81 882 GLN A N 1
ATOM 6518 C CA . GLN A 1 882 ? -1.368 4.972 17.212 1.00 76.81 882 GLN A CA 1
ATOM 6519 C C . GLN A 1 882 ? -0.326 5.966 16.667 1.00 76.81 882 GLN A C 1
ATOM 6521 O O . GLN A 1 882 ? 0.488 6.512 17.417 1.00 76.81 882 GLN A O 1
ATOM 6526 N N . LEU A 1 883 ? -0.350 6.180 15.354 1.00 64.06 883 LEU A N 1
ATOM 6527 C CA . LEU A 1 883 ? 0.548 7.058 14.606 1.00 64.06 883 LEU A CA 1
ATOM 6528 C C . LEU A 1 883 ? -0.088 8.423 14.343 1.00 64.06 883 LEU A C 1
ATOM 6530 O O . LEU A 1 883 ? 0.575 9.449 14.480 1.00 64.06 883 LEU A O 1
ATOM 6534 N N . SER A 1 884 ? -1.375 8.452 13.980 1.00 69.75 884 SER A N 1
ATOM 6535 C CA . SER A 1 884 ? -2.097 9.701 13.712 1.00 69.75 884 SER A CA 1
ATOM 6536 C C . SER A 1 884 ? -3.611 9.566 13.894 1.00 69.75 884 SER A C 1
ATOM 6538 O O . SER A 1 884 ? -4.152 8.462 13.963 1.00 69.75 884 SER A O 1
ATOM 6540 N N . VAL A 1 885 ? -4.290 10.711 14.002 1.00 77.81 885 VAL A N 1
ATOM 6541 C CA . VAL A 1 885 ? -5.753 10.843 14.077 1.00 77.81 885 VAL A CA 1
ATOM 6542 C C . VAL A 1 885 ? -6.169 11.972 13.161 1.00 77.81 885 VAL A C 1
ATOM 6544 O O . VAL A 1 885 ? -5.525 13.023 13.157 1.00 77.81 885 VAL A O 1
ATOM 6547 N N . PHE A 1 886 ? -7.251 11.787 12.415 1.00 76.25 886 PHE A N 1
ATOM 6548 C CA . PHE A 1 886 ? -7.753 12.825 11.529 1.00 76.25 886 PHE A CA 1
ATOM 6549 C C . PHE A 1 886 ? -9.260 12.729 11.318 1.00 76.25 886 PHE A C 1
ATOM 6551 O O . PHE A 1 886 ? -9.877 11.665 11.426 1.00 76.25 886 PHE A O 1
ATOM 6558 N N . ASP A 1 887 ? -9.856 13.870 10.974 1.00 77.62 887 ASP A N 1
ATOM 6559 C CA . ASP A 1 887 ? -11.251 13.899 10.574 1.00 77.62 887 ASP A CA 1
ATOM 6560 C C . ASP A 1 887 ? -11.409 13.333 9.156 1.00 77.62 887 ASP A C 1
ATOM 6562 O O . ASP A 1 887 ? -10.792 13.777 8.176 1.00 77.62 887 ASP A O 1
ATOM 6566 N N . SER A 1 888 ? -12.252 12.315 9.082 1.00 73.25 888 SER A N 1
ATOM 6567 C CA . SER A 1 888 ? -12.616 11.595 7.864 1.00 73.25 888 SER A CA 1
ATOM 6568 C C . SER A 1 888 ? -14.102 11.769 7.542 1.00 73.25 888 SER A C 1
ATOM 6570 O O . SER A 1 888 ? -14.575 11.281 6.518 1.00 73.25 888 SER A O 1
ATOM 6572 N N . HIS A 1 889 ? -14.838 12.502 8.386 1.00 71.38 889 HIS A N 1
ATOM 6573 C CA . HIS A 1 889 ? -16.250 12.764 8.204 1.00 71.38 889 HIS A CA 1
ATOM 6574 C C . HIS A 1 889 ? -16.489 13.559 6.919 1.00 71.38 889 HIS A C 1
ATOM 6576 O O . HIS A 1 889 ? -15.937 14.637 6.689 1.00 71.38 889 HIS A O 1
ATOM 6582 N N . ILE A 1 890 ? -17.400 13.050 6.099 1.00 68.12 890 ILE A N 1
ATOM 6583 C CA . ILE A 1 890 ? -17.849 13.727 4.890 1.00 68.12 890 ILE A CA 1
ATOM 6584 C C . ILE A 1 890 ? -19.119 14.502 5.250 1.00 68.12 890 ILE A C 1
ATOM 6586 O O . ILE A 1 890 ? -20.143 13.922 5.610 1.00 68.12 890 ILE A O 1
ATOM 6590 N N . ALA A 1 891 ? -19.034 15.836 5.220 1.00 57.31 891 ALA A N 1
ATOM 6591 C CA . ALA A 1 891 ? -20.101 16.730 5.671 1.00 57.31 891 ALA A CA 1
ATOM 6592 C C . ALA A 1 891 ? -21.472 16.358 5.067 1.00 57.31 891 ALA A C 1
ATOM 6594 O O . ALA A 1 891 ? -21.634 16.310 3.851 1.00 57.31 891 ALA A O 1
ATOM 6595 N N . GLY A 1 892 ? -22.470 16.133 5.930 1.00 53.84 892 GLY A N 1
ATOM 6596 C CA . GLY A 1 892 ? -23.820 15.727 5.523 1.00 53.84 892 GLY A CA 1
ATOM 6597 C C . GLY A 1 892 ? -24.071 14.214 5.478 1.00 53.84 892 GLY A C 1
ATOM 6598 O O . GLY A 1 892 ? -25.192 13.821 5.157 1.00 53.84 892 GLY A O 1
ATOM 6599 N N . PHE A 1 893 ? -23.092 13.374 5.837 1.00 56.75 893 PHE A N 1
ATOM 6600 C CA . PHE A 1 893 ? -23.229 11.915 5.815 1.00 56.75 893 PHE A CA 1
ATOM 6601 C C . PHE A 1 893 ? -22.830 11.270 7.145 1.00 56.75 893 PHE A C 1
ATOM 6603 O O . PHE A 1 893 ? -21.776 11.552 7.692 1.00 56.75 893 PHE A O 1
ATOM 6610 N N . SER A 1 894 ? -23.674 10.364 7.646 1.00 49.12 894 SER A N 1
ATOM 6611 C CA . SER A 1 894 ? -23.485 9.648 8.920 1.00 49.12 894 SER A CA 1
ATOM 6612 C C . SER A 1 894 ? -23.230 8.140 8.738 1.00 49.12 894 SER A C 1
ATOM 6614 O O . SER A 1 894 ? -23.476 7.354 9.654 1.00 49.12 894 SER A O 1
ATOM 6616 N N . GLY A 1 895 ? -22.849 7.719 7.526 1.00 51.31 895 GLY A N 1
ATOM 6617 C CA . GLY A 1 895 ? -22.546 6.325 7.178 1.00 51.31 895 GLY A CA 1
ATOM 6618 C C . GLY A 1 895 ? -21.079 5.964 7.427 1.00 51.31 895 GLY A C 1
ATOM 6619 O O . GLY A 1 895 ? -20.268 6.841 7.698 1.00 51.31 895 GLY A O 1
ATOM 6620 N N . GLY A 1 896 ? -20.743 4.674 7.326 1.00 57.69 896 GLY A N 1
ATOM 6621 C CA . GLY A 1 896 ? -19.342 4.231 7.331 1.00 57.69 896 GLY A CA 1
ATOM 6622 C C . GLY A 1 896 ? -18.562 4.831 6.158 1.00 57.69 896 GLY A C 1
ATOM 6623 O O . GLY A 1 896 ? -19.163 5.262 5.173 1.00 57.69 896 GLY A O 1
ATOM 6624 N N . ILE A 1 897 ? -17.241 4.866 6.270 1.00 66.44 897 ILE A N 1
ATOM 6625 C CA . ILE A 1 897 ? -16.340 5.450 5.274 1.00 66.44 897 ILE A CA 1
ATOM 6626 C C . ILE A 1 897 ? -15.649 4.313 4.529 1.00 66.44 897 ILE A C 1
ATOM 6628 O O . ILE A 1 897 ? -15.120 3.399 5.157 1.00 66.44 897 ILE A O 1
ATOM 6632 N N . GLN A 1 898 ? -15.669 4.359 3.200 1.00 71.62 898 GLN A N 1
ATOM 6633 C CA . GLN A 1 898 ? -14.830 3.498 2.371 1.00 71.62 898 GLN A CA 1
ATOM 6634 C C . GLN A 1 898 ? -13.580 4.269 1.967 1.00 71.62 898 GLN A C 1
ATOM 6636 O O . GLN A 1 898 ? -13.658 5.471 1.701 1.00 71.62 898 GLN A O 1
ATOM 6641 N N . VAL A 1 899 ? -12.447 3.574 1.940 1.00 72.75 899 VAL A N 1
ATOM 6642 C CA . VAL A 1 899 ? -11.165 4.120 1.499 1.00 72.75 899 VAL A CA 1
ATOM 6643 C C . VAL A 1 899 ? -10.623 3.210 0.403 1.00 72.75 899 VAL A C 1
ATOM 6645 O O . VAL A 1 899 ? -10.653 1.994 0.569 1.00 72.75 899 VAL A O 1
ATOM 6648 N N . ALA A 1 900 ? -10.155 3.796 -0.690 1.00 75.56 900 ALA A N 1
ATOM 6649 C CA . ALA A 1 900 ? -9.283 3.145 -1.664 1.00 75.56 900 ALA A CA 1
ATOM 6650 C C . ALA A 1 900 ? -7.927 3.867 -1.642 1.00 75.56 900 ALA A C 1
ATOM 6652 O O . ALA A 1 900 ? -7.888 5.073 -1.359 1.00 75.56 900 ALA A O 1
ATOM 6653 N N . ARG A 1 901 ? -6.842 3.115 -1.825 1.00 63.00 901 ARG A N 1
ATOM 6654 C CA . ARG A 1 901 ? -5.477 3.640 -1.904 1.00 63.00 901 ARG A CA 1
ATOM 6655 C C . ARG A 1 901 ? -5.114 3.755 -3.366 1.00 63.00 901 ARG A C 1
ATOM 6657 O O . ARG A 1 901 ? -5.376 2.746 -4.046 1.00 63.00 901 ARG A O 1
#

Foldseek 3Di:
DDDDDDDDDPDDPPPPPPDVVVVVVVVVVVVVVVVVVVVVPPDPPPPDPPPPQAKEWEWEEEPVDTLDTDIDRQDQWDWDAAPVGDIDIAGARFQVSRVVRRCVQQVKDWHWHQDPQGTATADIRRDGADPFWGWFKDKQQHGDPHDRRPHHDGHHIYIYIYGAGPPAWEKAWDKPDLEEEAFDKIKIAIWTQDNVVRDTAGDAQKWKDWPPDIDGAHPRRMDMDGHHDFFKTWIKIDDPRYTIYDTRIHGYFYPDPPPPDFLLLLLLVLLLLLLVLLLVQLAPPDLARVDLLLLLLSLLLNLLLQHQQCPRYDVCRGSLNSLVPDDQDDPDFLLSLLSSLLSCQQNVHQCCADVHDRSLVSQVVCDDPLATTDQFFLQRLLSNLLSCLSNLNALPPSHNVSSLVSLVVQQDPQLAHDGTRPDDGWLLSLLSNLLSLLLSLLSVHDPPSVVSNVSSLSSLLVQQDLQQAGDGDPPDDGWLQSLLSNLLSCLSVVHHQCPSDHPNHGSSSVQSVQQDPSSFGDRDPPGDGGSNSSSSNSCSSSSHHPSRHNPQPKKWKFFAAQQFQKTFIATLVRDTPEIDGQDDRPDRQGKDWAWQAQPSSPGIWIWIAGHAQQFGKIWIARSNRHTDEIDGPDPRPDGQTKDWEWWQQPQSRHTWIWIKGAAQQFQWIWIAGPNRHTDEIDRPDDRPDRQMKDWYWFQLPQPNGIWIWIARQFQAFQWIWIARPRRHTQEIDHQDPPRVDTGGKAWDWAALPLPRHIWIWIKGAAQQFQKIWIAGSRGHTPEIDHPDPPDRQIWHWEWFQQPSSNHTWTWIKGQFFFAWIWIARNHRHTRYIYRPDPRVDGGKIKDWYWDPSVSSNHTKIWIWTAQPNSHWIWIAGSHRHTDDTDHSDDPPGRHTMDMYD

Radius of gyration: 32.12 Å; Cα contacts (8 Å, |Δi|>4): 2220; chains: 1; bounding box: 71×89×89 Å

Sequence (901 aa):
MSLPLSFSSVAAWRSVLGDWRIRLVVAVLVLLAVAACAVVLLAPRDRGVAAVTTTATVRVETPDATVVDTLVTVPETCVITDAVGVQHTLEGGVALCALDTAATWWGFDYAVQDTDFGLFLSEVAGQSQTESLFWLYRVNGVSPMDGLADHTLAEGDELLLTLGGWPSSPLSVELSTNEVLVGDSLTATVLVYDDESHAYEPANEATVLVDTEIFMTGTDGTVSFTPSFAGSFRVIAERTSDTRSAATPLQVYARNAEFVDSLPRQQTQALSRGLQFLQEQASVGGDVIETPGATSWAGMALAAGGRSLDSVGSSSKSVAKMIGAVVPGEGATVLDWERQVLAVVAAGGDPHNWEGQDWVSPIRRHSGSGQIGDVALVNDDVFGVIALLAAKESAADPLVVDGIKMLLEHQNVDGGYAFTVGGSSDTDTTAAAIQALVLYRDHGGLKNVSSALRDARTFLVQQQKPDGGFAYESGYAANVASTAWAVQAIYALGEDPMDWQKNNKTPIHFMLALQQENGSFAWIDGLDGTALMTSYAVLALAGQPLPAMQESSLYVFTPGAGGGPQVVVKDSTWKTVDSFFAFDSSSHAGLEVQVGDVDGDGFDEIVAVQGPGAAPEVRVFSMDGTQEHVFMAFSSEFRGGTHLELADIDGDAVEEIVVSPMAAGGPHVRVFSGSGIQRASFFAYDEQFRGGVLVRSGDTNGDGTDELITVPSSGGSPHVRVFTGTGTELASFFSFDNKQLRGGYHLAVGDVSGDRKDEIVLAPRAGMGAHVNVFSGTGELQSGFFAFENFIGGVHLSLGDLDGDGVLEIVTTPEIGQPHVRVFTKDGEERASFYAYDAAKKGVGVHALIVDSSRDGTSDLLVTPGAGLAAPSQVFSSVGRQLSVFDSHIAGFSGGIQVAR

Solvent-accessible surface area (backbone atoms only — not comparable to full-atom values): 46404 Å² total; per-residue (Å²): 141,80,90,87,90,80,91,89,83,93,76,82,78,82,77,78,81,77,50,68,67,58,52,49,52,51,50,50,52,50,50,51,52,50,52,58,52,53,67,69,68,72,58,85,78,75,75,72,65,76,73,82,74,34,32,31,33,45,32,36,39,45,91,89,47,74,79,45,78,45,80,40,74,33,46,55,58,43,78,49,63,32,75,88,69,53,78,44,80,43,70,61,24,19,45,44,39,39,50,51,50,47,26,66,53,72,70,46,56,68,38,29,40,81,48,103,87,42,62,38,72,46,31,47,69,89,48,62,60,54,102,70,31,39,70,44,59,24,51,72,86,40,70,70,94,68,48,49,67,71,38,62,59,53,73,74,35,38,41,40,37,34,52,36,45,89,80,59,34,48,30,42,57,46,56,79,54,52,64,45,44,37,72,44,74,48,38,42,37,32,26,32,45,36,86,88,79,73,44,74,42,64,27,48,71,24,36,36,33,49,73,92,46,81,46,59,23,40,86,76,4,36,34,75,51,57,48,88,56,53,28,60,38,47,36,31,38,42,42,94,73,40,39,60,21,62,69,34,65,33,39,27,39,67,72,63,89,80,76,70,82,51,68,51,37,52,38,46,54,48,29,52,32,22,47,51,34,51,45,52,54,39,52,73,71,56,77,49,35,99,38,66,67,32,29,29,41,38,42,21,16,34,5,35,49,42,41,57,35,66,70,39,37,41,95,91,43,11,47,39,56,32,50,74,66,61,69,78,57,97,84,57,55,53,57,56,36,25,51,45,27,37,26,34,31,10,52,70,36,54,31,72,57,44,98,85,40,55,42,51,62,59,46,64,69,38,44,57,98,62,37,37,46,57,92,59,45,40,47,38,20,29,44,41,34,35,24,41,46,64,61,68,45,56,47,82,34,69,66,40,45,24,13,52,47,50,50,71,73,54,50,42,96,70,24,23,23,21,58,33,66,91,51,72,56,28,40,42,44,24,17,47,40,41,26,28,51,40,54,36,43,42,40,71,33,70,83,77,48,60,61,54,49,53,32,27,50,53,29,52,69,68,55,52,31,72,66,14,22,17,23,53,40,93,90,55,70,56,30,35,55,26,23,18,32,42,38,20,25,31,36,50,72,76,41,62,48,80,74,47,62,27,87,91,21,18,35,61,59,35,46,62,74,29,49,44,96,74,22,28,19,15,52,42,87,95,50,76,49,41,63,54,41,20,16,39,40,26,23,27,56,48,63,40,34,74,66,27,48,34,67,74,56,45,36,42,39,30,31,19,78,63,15,36,31,44,42,36,31,20,42,64,84,65,47,74,76,43,74,49,59,82,46,65,79,88,42,46,33,11,41,50,68,48,50,45,30,33,84,37,77,85,54,54,26,42,38,38,32,27,23,50,76,31,51,39,44,41,37,32,18,44,77,87,64,51,75,76,33,74,42,66,81,52,58,81,83,46,40,38,18,43,39,79,39,68,32,32,47,81,55,50,81,36,27,28,43,33,41,24,21,24,53,73,15,42,23,48,41,35,30,20,41,47,86,57,52,74,76,28,72,42,59,83,50,62,79,84,46,42,22,10,32,42,64,47,44,35,30,33,81,56,80,69,35,22,27,39,38,35,35,32,44,24,75,33,42,52,46,40,37,29,18,42,53,76,61,51,80,75,25,75,39,65,78,47,92,64,60,79,48,37,71,21,61,34,76,42,56,41,31,40,81,62,78,69,31,18,26,44,37,38,22,32,28,57,75,70,24,25,47,39,33,36,20,43,47,75,57,50,77,76,34,70,39,64,83,41,82,99,36,42,30,9,32,45,66,37,71,36,31,40,83,30,59,78,36,26,30,44,36,35,20,21,58,38,24,39,27,43,41,38,30,21,45,60,81,56,51,76,71,24,40,32,60,82,48,68,70,85,50,68,69,32,10,32,46,63,41,70,38,58,64,86,32,69,81,37,29,24,36,40,35,36,40,20,56,78,46,73,59,62,27,36,30,21,42,53,72,60,50,76,74,50,75,45,82,69,79,53,92,96,53,76,47,23,67,42,74,31,93